Protein AF-0000000077495954 (afdb_homodimer)

Organism: Branchiostoma lanceolatum (NCBI:txid7740)

Sequence (1318 aa):
MAKMAANISNSTRYCLTVDTVSFSDYALFVAIPILLLLSFLESRGDRGRRCGSEGHRCRRPGLLVPVNFLDTGRNRWAYAITLGASTNMCVTLFNGSFGDHFNKWFTLPDNDSKPWLQQLIALVSAMEVGLVYFPFLVCLKTTYRMVGLPLGLFYSIMWFVVYVLEHMGCLNNPNFVSVDLETTLPGAICHLILVVKFAELCKKFWSKGCRGLVDDDLDKVAQEGDFRYIRRLLIKTKPKTESWYRWYFRKYTRADDGIRLSARMTTTMVVSFLCLYSLAVLEIENGALLIEYIRQKFKNIDGMLYAFKVSWIVSGVAALLIHIVYILVIMVNYRKHMRALYRGDVSWMPSNFQSSTANSIYSGMNYSGTQIAFILWGFVVQQATFLLICGALYGLVSYPKLIVWILQYSGPTIGVTTATLAVQMSLSAFVFSQRKINPTDKDRPLAIDNRKFYHVTSYFMFFFNVMKGLFTSLLRVLLGGFLGGMSQARIDRSVFMQGFENWDFGFKSYLGMLRIEVAHNHPVLLVFCQRMLNAAKRMREIKSWRDHNPELRPLLSDVEFNFNSKDARFKKRLKLKWLVLYTIVRNPKVVGTKKHVIRMEESERDHVYRFLAGRVFAAKTAGEPRMSDQGSGNLRVKSLDKSYGTMRETDRYKAHPGPMAKMAANISNSTRYCLTVDTVSFSDYALFVAIPILLLLSFLESRGDRGRRCGSEGHRCRRPGLLVPVNFLDTGRNRWAYAITLGASTNMCVTLFNGSFGDHFNKWFTLPDNDSKPWLQQLIALVSAMEVGLVYFPFLVCLKTTYRMVGLPLGLFYSIMWFVVYVLEHMGCLNNPNFVSVDLETTLPGAICHLILVVKFAELCKKFWSKGCRGLVDDDLDKVAQEGDFRYIRRLLIKTKPKTESWYRWYFRKYTRADDGIRLSARMTTTMVVSFLCLYSLAVLEIENGALLIEYIRQKFKNIDGMLYAFKVSWIVSGVAALLIHIVYILVIMVNYRKHMRALYRGDVSWMPSNFQSSTANSIYSGMNYSGTQIAFILWGFVVQQATFLLICGALYGLVSYPKLIVWILQYSGPTIGVTTATLAVQMSLSAFVFSQRKINPTDKDRPLAIDNRKFYHVTSYFMFFFNVMKGLFTSLLRVLLGGFLGGMSQARIDRSVFMQGFENWDFGFKSYLGMLRIEVAHNHPVLLVFCQRMLNAAKRMREIKSWRDHNPELRPLLSDVEFNFNSKDARFKKRLKLKWLVLYTIVRNPKVVGTKKHVIRMEESERDHVYRFLAGRVFAAKTAGEPRMSDQGSGNLRVKSLDKSYGTMRETDRYKAHPGP

pLDDT: mean 74.8, std 20.42, range [19.58, 97.31]

Secondary structure (DSSP, 8-state):
-HHHHHHHHTSS-S-SS--HHHHHHHHHHHHHHHHHHHHHHSB----S---STT-----PBPPP----TT--STTHHHHHHHHHHTHHHHHHHHTT-GGGGGGGTS----TTT-HHHHHHHHHHHHHHHHHHHHHHHHHHH-S-HHHHHHHHHHHHHHHHHHHHHHHHHHHH-TT--HHHHHHHHHHHHHHHHHHHHHHHHHHHHHHH-SSSSSHHHHT-SS-HHHHHHHHHHHS--------HHHHHHHHHH-GGGS-PPPHHHHHHHHHHHHHHHHHHHHHHHHHHHHHHHHHHHSSS-HHHHHHHHHHHHHHHHHHHHHHHHHHHHHHHHHHHHHHHHHTT--TTS-TT----HHHHHHHHHHHHHHHHHHHHHHHHHHHHHHHHHHHHHHHHHH-HHHHHHHHHHTHHHHHHHHHHHHHHHHIIIIISBPPPSSTT-SS--S-BSSHHHHHHHHHHHHHHHHHHHHHHHHHHHHHHHHHHHHTTT--SS--SPTT-GGG-HHHHHHHHHHHHHHHHH-HHHHHHHHHHHHHHHHHHHHHHHHHH-STTTTTTS-------HHHHHHHHHHHHHHHHHHHHHH-GGGGGG-HHHHHS-HHHHHHHHHHHHHHHHHHHHT----S------------HHHHHHHHHHHTS-------/-HHHHHHHHTSS-S-SS--HHHHHHHHHHHHHHHHHHHHHHSB----S---STT-----PBPPP----TT--STTHHHHHHHHHHTHHHHHHHHTT-GGGGGGGTS----TTT-HHHHHHHHHHHHHHHHHHHHHHHHHHH-S-HHHHHHHHHHHHHHHHHHHHHHHHHHHT-TT--HHHHHHHHHHHHHHHHHHHHHHHHHHHHHHH-TTSSSHHHHT-SS-HHHHHHHHHHHS--------HHHHHHHHHH-GGGS-PPPHHHHHHHHHHHHHHHHHHHHHHHHHHHHHHHHHHHSSS-HHHHHHHHHHHHHHHHHHHHHHHHHHHHHHHHHHHHHHHHHTT--TTS-TT----HHHHHHHHHHHHHHHHHHHHHHHHHHHHHHHHHHHHHHHHHH-HHHHHHHHHHTHHHHHHHHHHHHHHHHIIIIISBPPPSSTT-SS--S-BSSHHHHHHHHHHHHHHHHHHHHHHHHHHHHHHHHHHHHTTT--SS--SPTT-GGG-HHHHHHHHHHHHHHHHH-HHHHHHHHHHHHHHHHHHHHHHHHHH-STTTTTSS-------HHHHHHHHHHHHHHHHHHHHHH-GGGGGG-HHHHHS-HHHHHHHHHHHHHHHHHHHHT----S------------HHHHHHHHHHTTS-------

Structure (mmCIF, N/CA/C/O backbone):
data_AF-0000000077495954-model_v1
#
loop_
_entity.id
_entity.type
_entity.pdbx_description
1 polymer 'STRA6 protein'
#
loop_
_atom_site.group_PDB
_atom_site.id
_atom_site.type_symbol
_atom_site.label_atom_id
_atom_site.label_alt_id
_atom_site.label_comp_id
_atom_site.label_asym_id
_atom_site.label_entity_id
_atom_site.label_seq_id
_atom_site.pdbx_PDB_ins_code
_atom_site.Cartn_x
_atom_site.Cartn_y
_atom_site.Cartn_z
_atom_site.occupancy
_atom_site.B_iso_or_equiv
_atom_site.auth_seq_id
_atom_site.auth_comp_id
_atom_site.auth_asym_id
_atom_site.auth_atom_id
_atom_site.pdbx_PDB_model_num
ATOM 1 N N . MET A 1 1 ? -24.656 -19.812 -3.467 1 33.69 1 MET A N 1
ATOM 2 C CA . MET A 1 1 ? -24.422 -19.797 -4.906 1 33.69 1 MET A CA 1
ATOM 3 C C . MET A 1 1 ? -24.234 -21.219 -5.438 1 33.69 1 MET A C 1
ATOM 5 O O . MET A 1 1 ? -24.766 -21.562 -6.496 1 33.69 1 MET A O 1
ATOM 9 N N . ALA A 1 2 ? -23.484 -21.953 -4.672 1 36.12 2 ALA A N 1
ATOM 10 C CA . ALA A 1 2 ? -23.297 -23.344 -5.066 1 36.12 2 ALA A CA 1
ATOM 11 C C . ALA A 1 2 ? -24.625 -24.094 -5.062 1 36.12 2 ALA A C 1
ATOM 13 O O . ALA A 1 2 ? -24.891 -24.906 -5.961 1 36.12 2 ALA A O 1
ATOM 14 N N . LYS A 1 3 ? -25.359 -23.906 -4.07 1 39.34 3 LYS A N 1
ATOM 15 C CA . LYS A 1 3 ? -26.625 -24.641 -3.979 1 39.34 3 LYS A CA 1
ATOM 16 C C . LYS A 1 3 ? -27.609 -24.172 -5.051 1 39.34 3 LYS A C 1
ATOM 18 O O . LYS A 1 3 ? -28.391 -24.969 -5.582 1 39.34 3 LYS A O 1
ATOM 23 N N . MET A 1 4 ? -27.609 -22.875 -5.27 1 35.62 4 MET A N 1
ATOM 24 C CA . MET A 1 4 ? -28.5 -22.438 -6.332 1 35.62 4 MET A CA 1
ATOM 25 C C . MET A 1 4 ? -28.109 -23.047 -7.672 1 35.62 4 MET A C 1
ATOM 27 O O . MET A 1 4 ? -28.969 -23.422 -8.469 1 35.62 4 MET A O 1
ATOM 31 N N . ALA A 1 5 ? -26.781 -23.203 -7.809 1 38.84 5 ALA A N 1
ATOM 32 C CA . ALA A 1 5 ? -26.266 -23.875 -9 1 38.84 5 ALA A CA 1
ATOM 33 C C . ALA A 1 5 ? -26.609 -25.359 -8.984 1 38.84 5 ALA A C 1
ATOM 35 O O . ALA A 1 5 ? -26.922 -25.938 -10.031 1 38.84 5 ALA A O 1
ATOM 36 N N . ALA A 1 6 ? -26.562 -25.953 -7.836 1 39.06 6 ALA A N 1
ATOM 37 C CA . ALA A 1 6 ? -26.906 -27.359 -7.73 1 39.06 6 ALA A CA 1
ATOM 38 C C . ALA A 1 6 ? -28.375 -27.594 -8.094 1 39.06 6 ALA A C 1
ATOM 40 O O . ALA A 1 6 ? -28.719 -28.594 -8.727 1 39.06 6 ALA A O 1
ATOM 41 N N . ASN A 1 7 ? -29.25 -26.828 -7.422 1 37.31 7 ASN A N 1
ATOM 42 C CA . ASN A 1 7 ? -30.656 -27.062 -7.719 1 37.31 7 ASN A CA 1
ATOM 43 C C . ASN A 1 7 ? -30.969 -26.828 -9.195 1 37.31 7 ASN A C 1
ATOM 45 O O . ASN A 1 7 ? -31.922 -27.391 -9.734 1 37.31 7 ASN A O 1
ATOM 49 N N . ILE A 1 8 ? -30.344 -25.844 -9.742 1 36.88 8 ILE A N 1
ATOM 50 C CA . ILE A 1 8 ? -30.562 -25.703 -11.172 1 36.88 8 ILE A CA 1
ATOM 51 C C . ILE A 1 8 ? -29.906 -26.859 -11.922 1 36.88 8 ILE A C 1
ATOM 53 O O . ILE A 1 8 ? -30.359 -27.266 -12.992 1 36.88 8 ILE A O 1
ATOM 57 N N . SER A 1 9 ? -28.75 -27.375 -11.414 1 37.91 9 SER A N 1
ATOM 58 C CA . SER A 1 9 ? -28.078 -28.469 -12.078 1 37.91 9 SER A CA 1
ATOM 59 C C . SER A 1 9 ? -28.812 -29.797 -11.859 1 37.91 9 SER A C 1
ATOM 61 O O . SER A 1 9 ? -28.312 -30.859 -12.234 1 37.91 9 SER A O 1
ATOM 63 N N . ASN A 1 10 ? -29.516 -29.953 -10.852 1 36.09 10 ASN A N 1
ATOM 64 C CA . ASN A 1 10 ? -30.156 -31.266 -10.883 1 36.09 10 ASN A CA 1
ATOM 65 C C . ASN A 1 10 ? -30.766 -31.562 -12.25 1 36.09 10 ASN A C 1
ATOM 67 O O . ASN A 1 10 ? -31.484 -32.531 -12.414 1 36.09 10 ASN A O 1
ATOM 71 N N . SER A 1 11 ? -31.25 -30.531 -13.016 1 36.38 11 SER A N 1
ATOM 72 C CA . SER A 1 11 ? -31.781 -31 -14.281 1 36.38 11 SER A CA 1
ATOM 73 C C . SER A 1 11 ? -30.812 -31.922 -15 1 36.38 11 SER A C 1
ATOM 75 O O . SER A 1 11 ? -29.609 -31.922 -14.703 1 36.38 11 SER A O 1
ATOM 77 N N . THR A 1 12 ? -31.328 -32.719 -16.188 1 40.59 12 THR A N 1
ATOM 78 C CA . THR A 1 12 ? -31.047 -33.719 -17.234 1 40.59 12 THR A CA 1
ATOM 79 C C . THR A 1 12 ? -29.75 -33.375 -17.969 1 40.59 12 THR A C 1
ATOM 81 O O . THR A 1 12 ? -29.5 -33.875 -19.062 1 40.59 12 THR A O 1
ATOM 84 N N . ARG A 1 13 ? -29.156 -32.5 -17.562 1 46 13 ARG A N 1
ATOM 85 C CA . ARG A 1 13 ? -28.078 -32 -18.406 1 46 13 ARG A CA 1
ATOM 86 C C . ARG A 1 13 ? -27.031 -33.062 -18.656 1 46 13 ARG A C 1
ATOM 88 O O . ARG A 1 13 ? -25.844 -32.75 -18.812 1 46 13 ARG A O 1
ATOM 95 N N . TYR A 1 14 ? -27.188 -34.219 -18.078 1 48.09 14 TYR A N 1
ATOM 96 C CA . TYR A 1 14 ? -26.156 -35.219 -18.312 1 48.09 14 TYR A CA 1
ATOM 97 C C . TYR A 1 14 ? -25.984 -35.469 -19.812 1 48.09 14 TYR A C 1
ATOM 99 O O . TYR A 1 14 ? -26.969 -35.625 -20.531 1 48.09 14 TYR A O 1
ATOM 107 N N . CYS A 1 15 ? -24.969 -34.906 -20.281 1 55.06 15 CYS A N 1
ATOM 108 C CA . CYS A 1 15 ? -24.531 -35.438 -21.562 1 55.06 15 CYS A CA 1
ATOM 109 C C . CYS A 1 15 ? -24.656 -36.938 -21.609 1 55.06 15 CYS A C 1
ATOM 111 O O . CYS A 1 15 ? -24.266 -37.625 -20.656 1 55.06 15 CYS A O 1
ATOM 113 N N . LEU A 1 16 ? -25.797 -37.469 -21.953 1 53 16 LEU A N 1
ATOM 114 C CA . LEU A 1 16 ? -26.203 -38.844 -21.984 1 53 16 LEU A CA 1
ATOM 115 C C . LEU A 1 16 ? -25 -39.75 -22.203 1 53 16 LEU A C 1
ATOM 117 O O . LEU A 1 16 ? -25.078 -40.969 -21.938 1 53 16 LEU A O 1
ATOM 121 N N . THR A 1 17 ? -23.906 -39.312 -22.781 1 59.28 17 THR A N 1
ATOM 122 C CA . THR A 1 17 ? -22.922 -40.312 -23.172 1 59.28 17 THR A CA 1
ATOM 123 C C . THR A 1 17 ? -21.781 -40.406 -22.156 1 59.28 17 THR A C 1
ATOM 125 O O . THR A 1 17 ? -21.984 -40.062 -20.984 1 59.28 17 THR A O 1
ATOM 128 N N . VAL A 1 18 ? -20.609 -40.688 -22.547 1 66.12 18 VAL A N 1
ATOM 129 C CA . VAL A 1 18 ? -19.391 -40.938 -21.797 1 66.12 18 VAL A CA 1
ATOM 130 C C . VAL A 1 18 ? -18.938 -39.656 -21.078 1 66.12 18 VAL A C 1
ATOM 132 O O . VAL A 1 18 ? -18.906 -38.562 -21.672 1 66.12 18 VAL A O 1
ATOM 135 N N . ASP A 1 19 ? -19.047 -39.75 -19.703 1 76.19 19 ASP A N 1
ATOM 136 C CA . ASP A 1 19 ? -18.594 -38.625 -18.891 1 76.19 19 ASP A CA 1
ATOM 137 C C . ASP A 1 19 ? -17.078 -38.688 -18.672 1 76.19 19 ASP A C 1
ATOM 139 O O . ASP A 1 19 ? -16.547 -39.75 -18.344 1 76.19 19 ASP A O 1
ATOM 143 N N . THR A 1 20 ? -16.375 -37.594 -19.062 1 80 20 THR A N 1
ATOM 144 C CA . THR A 1 20 ? -14.922 -37.531 -18.906 1 80 20 THR A CA 1
ATOM 145 C C . THR A 1 20 ? -14.516 -37.781 -17.469 1 80 20 THR A C 1
ATOM 147 O O . THR A 1 20 ? -13.469 -38.406 -17.203 1 80 20 THR A O 1
ATOM 150 N N . VAL A 1 21 ? -15.414 -37.469 -16.484 1 77.81 21 VAL A N 1
ATOM 151 C CA . VAL A 1 21 ? -15.078 -37.625 -15.07 1 77.81 21 VAL A CA 1
ATOM 152 C C . VAL A 1 21 ? -15.18 -39.094 -14.688 1 77.81 21 VAL A C 1
ATOM 154 O O . VAL A 1 21 ? -14.312 -39.625 -13.984 1 77.81 21 VAL A O 1
ATOM 157 N N . SER A 1 22 ? -16.172 -39.75 -15.234 1 78.62 22 SER A N 1
ATOM 158 C CA . SER A 1 22 ? -16.312 -41.156 -14.945 1 78.62 22 SER A CA 1
ATOM 159 C C . SER A 1 22 ? -15.266 -42 -15.68 1 78.62 22 SER A C 1
ATOM 161 O O . SER A 1 22 ? -14.828 -43.031 -15.188 1 78.62 22 SER A O 1
ATOM 163 N N . PHE A 1 23 ? -14.859 -41.469 -16.797 1 87.38 23 PHE A N 1
ATOM 164 C CA . PHE A 1 23 ? -13.852 -42.188 -17.578 1 87.38 23 PHE A CA 1
ATOM 165 C C . PHE A 1 23 ? -12.492 -42.094 -16.891 1 87.38 23 PHE A C 1
ATOM 167 O O . PHE A 1 23 ? -11.617 -42.938 -17.125 1 87.38 23 PHE A O 1
ATOM 174 N N . SER A 1 24 ? -12.297 -41.188 -16.047 1 87 24 SER A N 1
ATOM 175 C CA . SER A 1 24 ? -11.016 -41.031 -15.359 1 87 24 SER A CA 1
ATOM 176 C C . SER A 1 24 ? -10.719 -42.25 -14.484 1 87 24 SER A C 1
ATOM 178 O O . SER A 1 24 ? -9.555 -42.625 -14.297 1 87 24 SER A O 1
ATOM 180 N N . ASP A 1 25 ? -11.695 -42.938 -14 1 85.25 25 ASP A N 1
ATOM 181 C CA . ASP A 1 25 ? -11.492 -44.125 -13.203 1 85.25 25 ASP A CA 1
ATOM 182 C C . ASP A 1 25 ? -10.953 -45.281 -14.055 1 85.25 25 ASP A C 1
ATOM 184 O O . ASP A 1 25 ? -10.07 -46.031 -13.625 1 85.25 25 ASP A O 1
ATOM 188 N N . TYR A 1 26 ? -11.508 -45.281 -15.211 1 87.06 26 TYR A N 1
ATOM 189 C CA . TYR A 1 26 ? -11.055 -46.344 -16.125 1 87.06 26 TYR A CA 1
ATOM 190 C C . TYR A 1 26 ? -9.688 -46 -16.703 1 87.06 26 TYR A C 1
ATOM 192 O O . TYR A 1 26 ? -8.898 -46.906 -17.016 1 87.06 26 TYR A O 1
ATOM 200 N N . ALA A 1 27 ? -9.453 -44.75 -16.891 1 91.62 27 ALA A N 1
ATOM 201 C CA . ALA A 1 27 ? -8.172 -44.312 -17.422 1 91.62 27 ALA A CA 1
ATOM 202 C C . ALA A 1 27 ? -7.031 -44.656 -16.469 1 91.62 27 ALA A C 1
ATOM 204 O O . ALA A 1 27 ? -5.887 -44.812 -16.875 1 91.62 27 ALA A O 1
ATOM 205 N N . LEU A 1 28 ? -7.367 -44.875 -15.172 1 92.44 28 LEU A N 1
ATOM 206 C CA . LEU A 1 28 ? -6.348 -45.219 -14.188 1 92.44 28 LEU A CA 1
ATOM 207 C C . LEU A 1 28 ? -5.82 -46.656 -14.422 1 92.44 28 LEU A C 1
ATOM 209 O O . LEU A 1 28 ? -4.645 -46.938 -14.172 1 92.44 28 LEU A O 1
ATOM 213 N N . PHE A 1 29 ? -6.633 -47.5 -14.984 1 92 29 PHE A N 1
ATOM 214 C CA . PHE A 1 29 ? -6.23 -48.875 -15.25 1 92 29 PHE A CA 1
ATOM 215 C C . PHE A 1 29 ? -5.266 -48.938 -16.422 1 92 29 PHE A C 1
ATOM 217 O O . PHE A 1 29 ? -4.484 -49.875 -16.531 1 92 29 PHE A O 1
ATOM 224 N N . VAL A 1 30 ? -5.273 -47.938 -17.203 1 93.88 30 VAL A N 1
ATOM 225 C CA . VAL A 1 30 ? -4.352 -47.875 -18.328 1 93.88 30 VAL A CA 1
ATOM 226 C C . VAL A 1 30 ? -3.104 -47.094 -17.953 1 93.88 30 VAL A C 1
ATOM 228 O O . VAL A 1 30 ? -1.991 -47.438 -18.359 1 93.88 30 VAL A O 1
ATOM 231 N N . ALA A 1 31 ? -3.312 -46.125 -17.172 1 95.62 31 ALA A N 1
ATOM 232 C CA . ALA A 1 31 ? -2.215 -45.219 -16.828 1 95.62 31 ALA A CA 1
ATOM 233 C C . ALA A 1 31 ? -1.204 -45.906 -15.914 1 95.62 31 ALA A C 1
ATOM 235 O O . ALA A 1 31 ? 0.006 -45.781 -16.109 1 95.62 31 ALA A O 1
ATOM 236 N N . ILE A 1 32 ? -1.59 -46.719 -14.953 1 94.75 32 ILE A N 1
ATOM 237 C CA . ILE A 1 32 ? -0.707 -47.312 -13.969 1 94.75 32 ILE A CA 1
ATOM 238 C C . ILE A 1 32 ? 0.205 -48.344 -14.648 1 94.75 32 ILE A C 1
ATOM 240 O O . ILE A 1 32 ? 1.421 -48.312 -14.445 1 94.75 32 ILE A O 1
ATOM 244 N N . PRO A 1 33 ? -0.284 -49.156 -15.555 1 94.31 33 PRO A N 1
ATOM 245 C CA . PRO A 1 33 ? 0.624 -50.062 -16.25 1 94.31 33 PRO A CA 1
ATOM 246 C C . PRO A 1 33 ? 1.648 -49.344 -17.109 1 94.31 33 PRO A C 1
ATOM 248 O O . PRO A 1 33 ? 2.787 -49.781 -17.234 1 94.31 33 PRO A O 1
ATOM 251 N N . ILE A 1 34 ? 1.269 -48.281 -17.734 1 94.38 34 ILE A N 1
ATOM 252 C CA . ILE A 1 34 ? 2.217 -47.531 -18.531 1 94.38 34 ILE A CA 1
ATOM 253 C C . ILE A 1 34 ? 3.336 -47 -17.641 1 94.38 34 ILE A C 1
ATOM 255 O O . ILE A 1 34 ? 4.512 -47.062 -18 1 94.38 34 ILE A O 1
ATOM 259 N N . LEU A 1 35 ? 2.938 -46.5 -16.484 1 93.94 35 LEU A N 1
ATOM 260 C CA . LEU A 1 35 ? 3.926 -45.969 -15.57 1 93.94 35 LEU A CA 1
ATOM 261 C C . LEU A 1 35 ? 4.832 -47.062 -15.023 1 93.94 35 LEU A C 1
ATOM 263 O O . LEU A 1 35 ? 6.047 -46.875 -14.906 1 93.94 35 LEU A O 1
ATOM 267 N N . LEU A 1 36 ? 4.281 -48.219 -14.781 1 91.94 36 LEU A N 1
ATOM 268 C CA . LEU A 1 36 ? 5.078 -49.344 -14.266 1 91.94 36 LEU A CA 1
ATOM 269 C C . LEU A 1 36 ? 6.023 -49.875 -15.344 1 91.94 36 LEU A C 1
ATOM 271 O O . LEU A 1 36 ? 7.184 -50.156 -15.062 1 91.94 36 LEU A O 1
ATOM 275 N N . LEU A 1 37 ? 5.559 -49.906 -16.5 1 91.88 37 LEU A N 1
ATOM 276 C CA . LEU A 1 37 ? 6.387 -50.375 -17.609 1 91.88 37 LEU A CA 1
ATOM 277 C C . LEU A 1 37 ? 7.582 -49.469 -17.828 1 91.88 37 LEU A C 1
ATOM 279 O O . LEU A 1 37 ? 8.719 -49.906 -17.953 1 91.88 37 LEU A O 1
ATOM 283 N N . LEU A 1 38 ? 7.285 -48.219 -17.828 1 91.62 38 LEU A N 1
ATOM 284 C CA . LEU A 1 38 ? 8.359 -47.25 -18.078 1 91.62 38 LEU A CA 1
ATOM 285 C C . LEU A 1 38 ? 9.289 -47.188 -16.875 1 91.62 38 LEU A C 1
ATOM 287 O O . LEU A 1 38 ? 10.492 -46.938 -17.016 1 91.62 38 LEU A O 1
ATOM 291 N N . SER A 1 39 ? 8.766 -47.375 -15.648 1 90.56 39 SER A N 1
ATOM 292 C CA . SER A 1 39 ? 9.602 -47.375 -14.453 1 90.56 39 SER A CA 1
ATOM 293 C C . SER A 1 39 ? 10.578 -48.531 -14.461 1 90.56 39 SER A C 1
ATOM 295 O O . SER A 1 39 ? 11.719 -48.406 -14.016 1 90.56 39 SER A O 1
ATOM 297 N N . PHE A 1 40 ? 10.18 -49.594 -15.039 1 87.94 40 PHE A N 1
ATOM 298 C CA . PHE A 1 40 ? 11.047 -50.781 -15.102 1 87.94 40 PHE A CA 1
ATOM 299 C C . PHE A 1 40 ? 12.094 -50.625 -16.188 1 87.94 40 PHE A C 1
ATOM 301 O O . PHE A 1 40 ? 13.211 -51.125 -16.078 1 87.94 40 PHE A O 1
ATOM 308 N N . LEU A 1 41 ? 11.742 -49.875 -17.172 1 84.38 41 LEU A N 1
ATOM 309 C CA . LEU A 1 41 ? 12.688 -49.656 -18.266 1 84.38 41 LEU A CA 1
ATOM 310 C C . LEU A 1 41 ? 13.766 -48.656 -17.859 1 84.38 41 LEU A C 1
ATOM 312 O O . LEU A 1 41 ? 14.938 -48.844 -18.219 1 84.38 41 LEU A O 1
ATOM 316 N N . GLU A 1 42 ? 13.328 -47.656 -17.188 1 82.06 42 GLU A N 1
ATOM 317 C CA . GLU A 1 42 ? 14.305 -46.656 -16.75 1 82.06 42 GLU A CA 1
ATOM 318 C C . GLU A 1 42 ? 14.977 -47.094 -15.445 1 82.06 42 GLU A C 1
ATOM 320 O O . GLU A 1 42 ? 14.594 -46.656 -14.367 1 82.06 42 GLU A O 1
ATOM 325 N N . SER A 1 43 ? 15.75 -48.094 -15.43 1 71.44 43 SER A N 1
ATOM 326 C CA . SER A 1 43 ? 16.312 -48.688 -14.227 1 71.44 43 SER A CA 1
ATOM 327 C C . SER A 1 43 ? 17.375 -47.781 -13.609 1 71.44 43 SER A C 1
ATOM 329 O O . SER A 1 43 ? 18.016 -47 -14.312 1 71.44 43 SER A O 1
ATOM 331 N N . ARG A 1 44 ? 17.25 -47.594 -12.25 1 68.44 44 ARG A N 1
ATOM 332 C CA . ARG A 1 44 ? 18.188 -46.812 -11.445 1 68.44 44 ARG A CA 1
ATOM 333 C C . ARG A 1 44 ? 19.609 -47.312 -11.625 1 68.44 44 ARG A C 1
ATOM 335 O O . ARG A 1 44 ? 19.828 -48.531 -11.742 1 68.44 44 ARG A O 1
ATOM 342 N N . GLY A 1 45 ? 20.516 -46.656 -12.281 1 56.25 45 GLY A N 1
ATOM 343 C CA . GLY A 1 45 ? 21.891 -47.062 -12.438 1 56.25 45 GLY A CA 1
ATOM 344 C C . GLY A 1 45 ? 22.516 -47.562 -11.141 1 56.25 45 GLY A C 1
ATOM 345 O O . GLY A 1 45 ? 22.438 -46.875 -10.109 1 56.25 45 GLY A O 1
ATOM 346 N N . ASP A 1 46 ? 22.219 -48.719 -10.719 1 50.88 46 ASP A N 1
ATOM 347 C CA . ASP A 1 46 ? 22.812 -49.281 -9.516 1 50.88 46 ASP A CA 1
ATOM 348 C C . ASP A 1 46 ? 24.312 -49 -9.445 1 50.88 46 ASP A C 1
ATOM 350 O O . ASP A 1 46 ? 25.047 -49.344 -10.375 1 50.88 46 ASP A O 1
ATOM 354 N N . ARG A 1 47 ? 24.688 -48.062 -8.688 1 46.75 47 ARG A N 1
ATOM 355 C CA . ARG A 1 47 ? 26.047 -48 -8.18 1 46.75 47 ARG A CA 1
ATOM 356 C C . ARG A 1 47 ? 26.453 -49.312 -7.508 1 46.75 47 ARG A C 1
ATOM 358 O O . ARG A 1 47 ? 25.922 -49.625 -6.441 1 46.75 47 ARG A O 1
ATOM 365 N N . GLY A 1 48 ? 27.078 -50.094 -8.219 1 50.22 48 GLY A N 1
ATOM 366 C CA . GLY A 1 48 ? 27.953 -51.188 -7.836 1 50.22 48 GLY A CA 1
ATOM 367 C C . GLY A 1 48 ? 27.203 -52.375 -7.262 1 50.22 48 GLY A C 1
ATOM 368 O O . GLY A 1 48 ? 27.812 -53.375 -6.832 1 50.22 48 GLY A O 1
ATOM 369 N N . ARG A 1 49 ? 26.078 -52.281 -6.59 1 51.19 49 ARG A N 1
ATOM 370 C CA . ARG A 1 49 ? 25.734 -53.469 -5.836 1 51.19 49 ARG A CA 1
ATOM 371 C C . ARG A 1 49 ? 25.266 -54.594 -6.77 1 51.19 49 ARG A C 1
ATOM 373 O O . ARG A 1 49 ? 24.375 -54.375 -7.594 1 51.19 49 ARG A O 1
ATOM 380 N N . ARG A 1 50 ? 26.188 -55.344 -7.156 1 49.69 50 ARG A N 1
ATOM 381 C CA . ARG A 1 50 ? 26.047 -56.656 -7.789 1 49.69 50 ARG A CA 1
ATOM 382 C C . ARG A 1 50 ? 24.984 -57.5 -7.082 1 49.69 50 ARG A C 1
ATOM 384 O O . ARG A 1 50 ? 25.062 -57.719 -5.871 1 49.69 50 ARG A O 1
ATOM 391 N N . CYS A 1 51 ? 23.734 -57.281 -7.172 1 46.38 51 CYS A N 1
ATOM 392 C CA . CYS A 1 51 ? 22.859 -58.156 -6.383 1 46.38 51 CYS A CA 1
ATOM 393 C C . CYS A 1 51 ? 23.203 -59.625 -6.582 1 46.38 51 CYS A C 1
ATOM 395 O O . CYS A 1 51 ? 23.234 -60.406 -5.621 1 46.38 51 CYS A O 1
ATOM 397 N N . GLY A 1 52 ? 22.703 -60.344 -7.719 1 44.62 52 GLY A N 1
ATOM 398 C CA . GLY A 1 52 ? 22.875 -61.781 -7.766 1 44.62 52 GLY A CA 1
ATOM 399 C C . GLY A 1 52 ? 24.297 -62.219 -8.086 1 44.62 52 GLY A C 1
ATOM 400 O O . GLY A 1 52 ? 25.156 -61.375 -8.336 1 44.62 52 GLY A O 1
ATOM 401 N N . SER A 1 53 ? 24.547 -63.719 -8.086 1 44.31 53 SER A N 1
ATOM 402 C CA . SER A 1 53 ? 25.797 -64.438 -8.336 1 44.31 53 SER A CA 1
ATOM 403 C C . SER A 1 53 ? 26.484 -63.906 -9.602 1 44.31 53 SER A C 1
ATOM 405 O O . SER A 1 53 ? 27.719 -63.844 -9.656 1 44.31 53 SER A O 1
ATOM 407 N N . GLU A 1 54 ? 25.766 -64.25 -10.859 1 48.19 54 GLU A N 1
ATOM 408 C CA . GLU A 1 54 ? 26.469 -64.062 -12.125 1 48.19 54 GLU A CA 1
ATOM 409 C C . GLU A 1 54 ? 26.609 -62.594 -12.523 1 48.19 54 GLU A C 1
ATOM 411 O O . GLU A 1 54 ? 27.094 -62.281 -13.609 1 48.19 54 GLU A O 1
ATOM 416 N N . GLY A 1 55 ? 26.766 -61.656 -11.781 1 47.97 55 GLY A N 1
ATOM 417 C CA . GLY A 1 55 ? 27.141 -60.25 -11.992 1 47.97 55 GLY A CA 1
ATOM 418 C C . GLY A 1 55 ? 26.031 -59.438 -12.586 1 47.97 55 GLY A C 1
ATOM 419 O O . GLY A 1 55 ? 26.281 -58.406 -13.242 1 47.97 55 GLY A O 1
ATOM 420 N N . HIS A 1 56 ? 24.828 -60.062 -12.852 1 48.47 56 HIS A N 1
ATOM 421 C CA . HIS A 1 56 ? 23.844 -59.281 -13.586 1 48.47 56 HIS A CA 1
ATOM 422 C C . HIS A 1 56 ? 23.312 -58.125 -12.734 1 48.47 56 HIS A C 1
ATOM 424 O O . HIS A 1 56 ? 23.188 -58.25 -11.516 1 48.47 56 HIS A O 1
ATOM 430 N N . ARG A 1 57 ? 23.469 -56.969 -13.125 1 51.97 57 ARG A N 1
ATOM 431 C CA . ARG A 1 57 ? 23.062 -55.688 -12.547 1 51.97 57 ARG A CA 1
ATOM 432 C C . ARG A 1 57 ? 21.578 -55.656 -12.211 1 51.97 57 ARG A C 1
ATOM 434 O O . ARG A 1 57 ? 20.75 -56 -13.055 1 51.97 57 ARG A O 1
ATOM 441 N N . CYS A 1 58 ? 21.094 -56.062 -11.023 1 53.59 58 CYS A N 1
ATOM 442 C CA . CYS A 1 58 ? 19.703 -55.938 -10.586 1 53.59 58 CYS A CA 1
ATOM 443 C C . CYS A 1 58 ? 19.156 -54.531 -10.844 1 53.59 58 CYS A C 1
ATOM 445 O O . CYS A 1 58 ? 19.734 -53.562 -10.383 1 53.59 58 CYS A O 1
ATOM 447 N N . ARG A 1 59 ? 18.375 -54.438 -11.906 1 59.06 59 ARG A N 1
ATOM 448 C CA . ARG A 1 59 ? 17.812 -53.156 -12.281 1 59.06 59 ARG A CA 1
ATOM 449 C C . ARG A 1 59 ? 16.625 -52.812 -11.391 1 59.06 59 ARG A C 1
ATOM 451 O O . ARG A 1 59 ? 15.695 -53.594 -11.242 1 59.06 59 ARG A O 1
ATOM 458 N N . ARG A 1 60 ? 16.641 -52.062 -10.32 1 74.5 60 ARG A N 1
ATOM 459 C CA . ARG A 1 60 ? 15.516 -51.5 -9.562 1 74.5 60 ARG A CA 1
ATOM 460 C C . ARG A 1 60 ? 14.789 -50.406 -10.367 1 74.5 60 ARG A C 1
ATOM 462 O O . ARG A 1 60 ? 15.406 -49.719 -11.172 1 74.5 60 ARG A O 1
ATOM 469 N N . PRO A 1 61 ? 13.391 -50.531 -10.164 1 82.69 61 PRO A N 1
ATOM 470 C CA . PRO A 1 61 ? 12.625 -49.5 -10.891 1 82.69 61 PRO A CA 1
ATOM 471 C C . PRO A 1 61 ? 13 -48.094 -10.477 1 82.69 61 PRO A C 1
ATOM 473 O O . PRO A 1 61 ? 13.328 -47.844 -9.312 1 82.69 61 PRO A O 1
ATOM 476 N N . GLY A 1 62 ? 13.086 -47.344 -11.445 1 81.31 62 GLY A N 1
ATOM 477 C CA . GLY A 1 62 ? 13.445 -45.969 -11.219 1 81.31 62 GLY A CA 1
ATOM 478 C C . GLY A 1 62 ? 12.242 -45.062 -11.047 1 81.31 62 GLY A C 1
ATOM 479 O O . GLY A 1 62 ? 11.125 -45.406 -11.438 1 81.31 62 GLY A O 1
ATOM 480 N N . LEU A 1 63 ? 12.414 -44 -10.312 1 85.06 63 LEU A N 1
ATOM 481 C CA . LEU A 1 63 ? 11.375 -42.969 -10.156 1 85.06 63 LEU A CA 1
ATOM 482 C C . LEU A 1 63 ? 11.234 -42.125 -11.43 1 85.06 63 LEU A C 1
ATOM 484 O O . LEU A 1 63 ? 12.227 -41.656 -11.977 1 85.06 63 LEU A O 1
ATOM 488 N N . LEU A 1 64 ? 9.992 -42.125 -11.906 1 89.25 64 LEU A N 1
ATOM 489 C CA . LEU A 1 64 ? 9.719 -41.344 -13.117 1 89.25 64 LEU A CA 1
ATOM 490 C C . LEU A 1 64 ? 9.492 -39.875 -12.797 1 89.25 64 LEU A C 1
ATOM 492 O O . LEU A 1 64 ? 8.82 -39.562 -11.812 1 89.25 64 LEU A O 1
ATOM 496 N N . VAL A 1 65 ? 10.117 -39.062 -13.453 1 88.44 65 VAL A N 1
ATOM 497 C CA . VAL A 1 65 ? 9.938 -37.625 -13.297 1 88.44 65 VAL A CA 1
ATOM 498 C C . VAL A 1 65 ? 9.047 -37.094 -14.414 1 88.44 65 VAL A C 1
ATOM 500 O O . VAL A 1 65 ? 9.398 -37.156 -15.594 1 88.44 65 VAL A O 1
ATOM 503 N N . PRO A 1 66 ? 7.895 -36.625 -14.039 1 88.12 66 PRO A N 1
ATOM 504 C CA . PRO A 1 66 ? 6.992 -36.125 -15.086 1 88.12 66 PRO A CA 1
ATOM 505 C C . PRO A 1 66 ? 7.477 -34.844 -15.711 1 88.12 66 PRO A C 1
ATOM 507 O O . PRO A 1 66 ? 7.477 -34.688 -16.938 1 88.12 66 PRO A O 1
ATOM 510 N N . VAL A 1 67 ? 7.773 -33.844 -14.914 1 87.81 67 VAL A N 1
ATOM 511 C CA . VAL A 1 67 ? 8.164 -32.562 -15.43 1 87.81 67 VAL A CA 1
ATOM 512 C C . VAL A 1 67 ? 9.25 -31.938 -14.547 1 87.81 67 VAL A C 1
ATOM 514 O O . VAL A 1 67 ? 9.195 -32.062 -13.32 1 87.81 67 VAL A O 1
ATOM 517 N N . ASN A 1 68 ? 10.234 -31.516 -15.172 1 84.31 68 ASN A N 1
ATOM 518 C CA . ASN A 1 68 ? 11.203 -30.641 -14.5 1 84.31 68 ASN A CA 1
ATOM 519 C C . ASN A 1 68 ? 10.828 -29.172 -14.633 1 84.31 68 ASN A C 1
ATOM 521 O O . ASN A 1 68 ? 11.086 -28.547 -15.656 1 84.31 68 ASN A O 1
ATOM 525 N N . PHE A 1 69 ? 10.359 -28.641 -13.602 1 84.31 69 PHE A N 1
ATOM 526 C CA . PHE A 1 69 ? 9.828 -27.281 -13.633 1 84.31 69 PHE A CA 1
ATOM 527 C C . PHE A 1 69 ? 10.961 -26.266 -13.695 1 84.31 69 PHE A C 1
ATOM 529 O O . PHE A 1 69 ? 10.742 -25.094 -14.008 1 84.31 69 PHE A O 1
ATOM 536 N N . LEU A 1 70 ? 12.148 -26.656 -13.445 1 78.75 70 LEU A N 1
ATOM 537 C CA . LEU A 1 70 ? 13.273 -25.719 -13.477 1 78.75 70 LEU A CA 1
ATOM 538 C C . LEU A 1 70 ? 13.914 -25.688 -14.859 1 78.75 70 LEU A C 1
ATOM 540 O O . LEU A 1 70 ? 14.742 -24.828 -15.141 1 78.75 70 LEU A O 1
ATOM 544 N N . ASP A 1 71 ? 13.352 -26.547 -15.695 1 75.56 71 ASP A N 1
ATOM 545 C CA . ASP A 1 71 ? 13.953 -26.672 -17.016 1 75.56 71 ASP A CA 1
ATOM 546 C C . ASP A 1 71 ? 13.469 -25.578 -17.953 1 75.56 71 ASP A C 1
ATOM 548 O O . ASP A 1 71 ? 12.32 -25.141 -17.859 1 75.56 71 ASP A O 1
ATOM 552 N N . THR A 1 72 ? 14.477 -25.047 -18.734 1 67.56 72 THR A N 1
ATOM 553 C CA . THR A 1 72 ? 14.133 -24.016 -19.719 1 67.56 72 THR A CA 1
ATOM 554 C C . THR A 1 72 ? 14.234 -24.547 -21.141 1 67.56 72 THR A C 1
ATOM 556 O O . THR A 1 72 ? 14.406 -23.781 -22.094 1 67.56 72 THR A O 1
ATOM 559 N N . GLY A 1 73 ? 13.977 -25.828 -21.266 1 69.5 73 GLY A N 1
ATOM 560 C CA . GLY A 1 73 ? 14.164 -26.406 -22.594 1 69.5 73 GLY A CA 1
ATOM 561 C C . GLY A 1 73 ? 12.953 -26.25 -23.484 1 69.5 73 GLY A C 1
ATOM 562 O O . GLY A 1 73 ? 12 -25.547 -23.141 1 69.5 73 GLY A O 1
ATOM 563 N N . ARG A 1 74 ? 13.016 -26.672 -24.688 1 66.44 74 ARG A N 1
ATOM 564 C CA . ARG A 1 74 ? 12.023 -26.516 -25.734 1 66.44 74 ARG A CA 1
ATOM 565 C C . ARG A 1 74 ? 10.742 -27.266 -25.406 1 66.44 74 ARG A C 1
ATOM 567 O O . ARG A 1 74 ? 9.664 -26.906 -25.875 1 66.44 74 ARG A O 1
ATOM 574 N N . ASN A 1 75 ? 10.711 -28.281 -24.594 1 79.25 75 ASN A N 1
ATOM 575 C CA . ASN A 1 75 ? 9.531 -29.078 -24.281 1 79.25 75 ASN A CA 1
ATOM 576 C C . ASN A 1 75 ? 8.633 -28.391 -23.266 1 79.25 75 ASN A C 1
ATOM 578 O O . ASN A 1 75 ? 7.629 -28.953 -22.828 1 79.25 75 ASN A O 1
ATOM 582 N N . ARG A 1 76 ? 8.867 -27.172 -23.094 1 85.12 76 ARG A N 1
ATOM 583 C CA . ARG A 1 76 ? 8.094 -26.453 -22.078 1 85.12 76 ARG A CA 1
ATOM 584 C C . ARG A 1 76 ? 6.652 -26.266 -22.516 1 85.12 76 ARG A C 1
ATOM 586 O O . ARG A 1 76 ? 5.727 -26.328 -21.703 1 85.12 76 ARG A O 1
ATOM 593 N N . TRP A 1 77 ? 6.477 -26.078 -23.797 1 86.06 77 TRP A N 1
ATOM 594 C CA . TRP A 1 77 ? 5.125 -25.844 -24.297 1 86.06 77 TRP A CA 1
ATOM 595 C C . TRP A 1 77 ? 4.305 -27.141 -24.281 1 86.06 77 TRP A C 1
ATOM 597 O O . TRP A 1 77 ? 3.094 -27.109 -24.047 1 86.06 77 TRP A O 1
ATOM 607 N N . ALA A 1 78 ? 5.004 -28.234 -24.5 1 88.12 78 ALA A N 1
ATOM 608 C CA . ALA A 1 78 ? 4.305 -29.516 -24.438 1 88.12 78 ALA A CA 1
ATOM 609 C C . ALA A 1 78 ? 3.857 -29.812 -23 1 88.12 78 ALA A C 1
ATOM 611 O O . ALA A 1 78 ? 2.76 -30.328 -22.781 1 88.12 78 ALA A O 1
ATOM 612 N N . TYR A 1 79 ? 4.691 -29.453 -22.062 1 90.94 79 TYR A N 1
ATOM 613 C CA . TYR A 1 79 ? 4.309 -29.609 -20.672 1 90.94 79 TYR A CA 1
ATOM 614 C C . TYR A 1 79 ? 3.115 -28.734 -20.328 1 90.94 79 TYR A C 1
ATOM 616 O O . TYR A 1 79 ? 2.188 -29.172 -19.641 1 90.94 79 TYR A O 1
ATOM 624 N N . ALA A 1 80 ? 3.123 -27.516 -20.844 1 92.56 80 ALA A N 1
ATOM 625 C CA . ALA A 1 80 ? 2.059 -26.562 -20.562 1 92.56 80 ALA A CA 1
ATOM 626 C C . ALA A 1 80 ? 0.732 -27.016 -21.156 1 92.56 80 ALA A C 1
ATOM 628 O O . ALA A 1 80 ? -0.315 -26.906 -20.516 1 92.56 80 ALA A O 1
ATOM 629 N N . ILE A 1 81 ? 0.781 -27.562 -22.344 1 93.38 81 ILE A N 1
ATOM 630 C CA . ILE A 1 81 ? -0.431 -28.016 -23.016 1 93.38 81 ILE A CA 1
ATOM 631 C C . ILE A 1 81 ? -0.981 -29.266 -22.312 1 93.38 81 ILE A C 1
ATOM 633 O O . ILE A 1 81 ? -2.197 -29.438 -22.203 1 93.38 81 ILE A O 1
ATOM 637 N N . THR A 1 82 ? -0.113 -30.078 -21.828 1 93.31 82 THR A N 1
ATOM 638 C CA . THR A 1 82 ? -0.56 -31.281 -21.125 1 93.31 82 THR A CA 1
ATOM 639 C C . THR A 1 82 ? -1.279 -30.891 -19.828 1 93.31 82 THR A C 1
ATOM 641 O O . THR A 1 82 ? -2.359 -31.422 -19.531 1 93.31 82 THR A O 1
ATOM 644 N N . LEU A 1 83 ? -0.712 -30 -19.094 1 92.31 83 LEU A N 1
ATOM 645 C CA . LEU A 1 83 ? -1.372 -29.578 -17.859 1 92.31 83 LEU A CA 1
ATOM 646 C C . LEU A 1 83 ? -2.592 -28.719 -18.172 1 92.31 83 LEU A C 1
ATOM 648 O O . LEU A 1 83 ? -3.547 -28.688 -17.391 1 92.31 83 LEU A O 1
ATOM 652 N N . GLY A 1 84 ? -2.498 -28.047 -19.281 1 91.75 84 GLY A N 1
ATOM 653 C CA . GLY A 1 84 ? -3.674 -27.312 -19.719 1 91.75 84 GLY A CA 1
ATOM 654 C C . GLY A 1 84 ? -4.844 -28.219 -20.062 1 91.75 84 GLY A C 1
ATOM 655 O O . GLY A 1 84 ? -6 -27.844 -19.859 1 91.75 84 GLY A O 1
ATOM 656 N N . ALA A 1 85 ? -4.57 -29.375 -20.469 1 93 85 ALA A N 1
ATOM 657 C CA . ALA A 1 85 ? -5.613 -30.344 -20.812 1 93 85 ALA A CA 1
ATOM 658 C C . ALA A 1 85 ? -6.332 -30.828 -19.547 1 93 85 ALA A C 1
ATOM 660 O O . ALA A 1 85 ? -7.477 -31.281 -19.625 1 93 85 ALA A O 1
ATOM 661 N N . SER A 1 86 ? -5.715 -30.672 -18.422 1 89.44 86 SER A N 1
ATOM 662 C CA . SER A 1 86 ? -6.316 -31.109 -17.172 1 89.44 86 SER A CA 1
ATOM 663 C C . SER A 1 86 ? -7.215 -30.031 -16.578 1 89.44 86 SER A C 1
ATOM 665 O O . SER A 1 86 ? -7.789 -30.219 -15.5 1 89.44 86 SER A O 1
ATOM 667 N N . THR A 1 87 ? -7.34 -28.906 -17.203 1 86.06 87 THR A N 1
ATOM 668 C CA . THR A 1 87 ? -8.07 -27.766 -16.672 1 86.06 87 THR A CA 1
ATOM 669 C C . THR A 1 87 ? -9.539 -28.125 -16.453 1 86.06 87 THR A C 1
ATOM 671 O O . THR A 1 87 ? -10.133 -27.734 -15.438 1 86.06 87 THR A O 1
ATOM 674 N N . ASN A 1 88 ? -10.078 -28.922 -17.344 1 83 88 ASN A N 1
ATOM 675 C CA . ASN A 1 88 ? -11.484 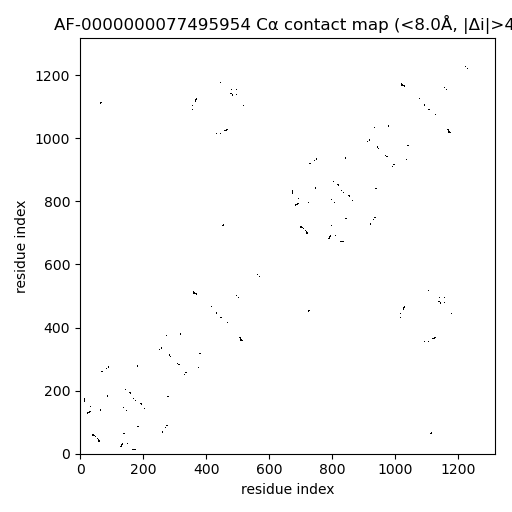-29.281 -17.203 1 83 88 ASN A CA 1
ATOM 676 C C . ASN A 1 88 ? -11.727 -30.125 -15.945 1 83 88 ASN A C 1
ATOM 678 O O . ASN A 1 88 ? -12.711 -29.922 -15.234 1 83 88 ASN A O 1
ATOM 682 N N . MET A 1 89 ? -10.828 -31.016 -15.727 1 83.25 89 MET A N 1
ATOM 683 C CA . MET A 1 89 ? -10.953 -31.859 -14.531 1 83.25 89 MET A CA 1
ATOM 684 C C . MET A 1 89 ? -10.719 -31.031 -13.273 1 83.25 89 MET A C 1
ATOM 686 O O . MET A 1 89 ? -11.344 -31.281 -12.234 1 83.25 89 MET A O 1
ATOM 690 N N . CYS A 1 90 ? -9.883 -30.047 -13.406 1 79.25 90 CYS A N 1
ATOM 691 C CA . CYS A 1 90 ? -9.594 -29.203 -12.266 1 79.25 90 CYS A CA 1
ATOM 692 C C . CYS A 1 90 ? -10.797 -28.312 -11.922 1 79.25 90 CYS A C 1
ATOM 694 O O . CYS A 1 90 ? -11.102 -28.109 -10.75 1 79.25 90 CYS A O 1
ATOM 696 N N . VAL A 1 91 ? -11.422 -27.859 -12.914 1 77.56 91 VAL A N 1
ATOM 697 C CA . VAL A 1 91 ? -12.586 -27.016 -12.688 1 77.56 91 VAL A CA 1
ATOM 698 C C . VAL A 1 91 ? -13.711 -27.828 -12.055 1 77.56 91 VAL A C 1
ATOM 700 O O . VAL A 1 91 ? -14.414 -27.344 -11.164 1 77.56 91 VAL A O 1
ATOM 703 N N . THR A 1 92 ? -13.844 -29.062 -12.438 1 77.19 92 THR A N 1
ATOM 704 C CA . THR A 1 92 ? -14.875 -29.938 -11.883 1 77.19 92 THR A CA 1
ATOM 705 C C . THR A 1 92 ? -14.539 -30.297 -10.438 1 77.19 92 THR A C 1
ATOM 707 O O . THR A 1 92 ? -15.445 -30.516 -9.625 1 77.19 92 THR A O 1
ATOM 710 N N . LEU A 1 93 ? -13.281 -30.391 -10.148 1 74.94 93 LEU A N 1
ATOM 711 C CA . LEU A 1 93 ? -12.836 -30.656 -8.781 1 74.94 93 LEU A CA 1
ATOM 712 C C . LEU A 1 93 ? -13.219 -29.5 -7.859 1 74.94 93 LEU A C 1
ATOM 714 O O . LEU A 1 93 ? -13.648 -29.719 -6.727 1 74.94 93 LEU A O 1
ATOM 718 N N . PHE A 1 94 ? -13.148 -28.328 -8.328 1 69.69 94 PHE A N 1
ATOM 719 C CA . PHE A 1 94 ? -13.398 -27.141 -7.516 1 69.69 94 PHE A CA 1
ATOM 720 C C . PHE A 1 94 ? -14.898 -26.938 -7.297 1 69.69 94 PHE A C 1
ATOM 722 O O . PHE A 1 94 ? -15.312 -26.406 -6.266 1 69.69 94 PHE A O 1
ATOM 729 N N . ASN A 1 95 ? -15.656 -27.406 -8.266 1 64 95 ASN A N 1
ATOM 730 C CA . ASN A 1 95 ? -17.109 -27.281 -8.133 1 64 95 ASN A CA 1
ATOM 731 C C . ASN A 1 95 ? -17.688 -28.391 -7.266 1 64 95 ASN A C 1
ATOM 733 O O . ASN A 1 95 ? -18.891 -28.359 -6.945 1 64 95 ASN A O 1
ATOM 737 N N . GLY A 1 96 ? -16.875 -29.266 -6.652 1 61.97 96 GLY A N 1
ATOM 738 C CA . GLY A 1 96 ? -17.297 -30.312 -5.734 1 61.97 96 GLY A CA 1
ATOM 739 C C . GLY A 1 96 ? -18.016 -31.453 -6.422 1 61.97 96 GLY A C 1
ATOM 740 O O . GLY A 1 96 ? -18.531 -32.344 -5.758 1 61.97 96 GLY A O 1
ATOM 741 N N . SER A 1 97 ? -18.047 -31.438 -7.664 1 59.25 97 SER A N 1
ATOM 742 C CA . SER A 1 97 ? -18.797 -32.469 -8.344 1 59.25 97 SER A CA 1
ATOM 743 C C . SER A 1 97 ? -17.922 -33.656 -8.703 1 59.25 97 SER A C 1
ATOM 745 O O . SER A 1 97 ? -18.422 -34.719 -9.117 1 59.25 97 SER A O 1
ATOM 747 N N . PHE A 1 98 ? -16.734 -33.5 -8.5 1 56.59 98 PHE A N 1
ATOM 748 C CA . PHE A 1 98 ? -15.82 -34.562 -8.914 1 56.59 98 PHE A CA 1
ATOM 749 C C . PHE A 1 98 ? -15.961 -35.781 -8.023 1 56.59 98 PH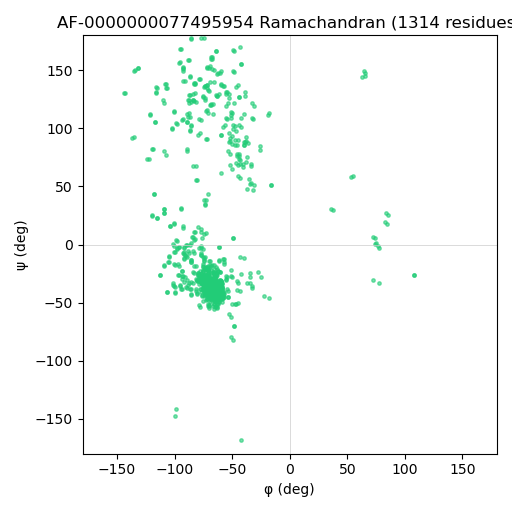E A C 1
ATOM 751 O O . PHE A 1 98 ? -15.789 -36.938 -8.484 1 56.59 98 PHE A O 1
ATOM 758 N N . GLY A 1 99 ? -16.359 -35.594 -6.793 1 59.72 99 GLY A N 1
ATOM 759 C CA . GLY A 1 99 ? -16.438 -36.688 -5.859 1 59.72 99 GLY A CA 1
ATOM 760 C C . GLY A 1 99 ? -17.609 -37.625 -6.105 1 59.72 99 GLY A C 1
ATOM 761 O O . GLY A 1 99 ? -17.656 -38.719 -5.598 1 59.72 99 GLY A O 1
ATOM 762 N N . ASP A 1 100 ? -18.422 -37.125 -6.961 1 62.22 100 ASP A N 1
ATOM 763 C CA . ASP A 1 100 ? -19.656 -37.906 -7.176 1 62.22 100 ASP A CA 1
ATOM 764 C C . ASP A 1 100 ? -19.375 -39.188 -7.93 1 62.22 100 ASP A C 1
ATOM 766 O O . ASP A 1 100 ? -20.125 -40.156 -7.797 1 62.22 100 ASP A O 1
ATOM 770 N N . HIS A 1 101 ? -18.266 -39.156 -8.539 1 63.03 101 HIS A N 1
ATOM 771 C CA . HIS A 1 101 ? -17.984 -40.375 -9.312 1 63.03 101 HIS A CA 1
ATOM 772 C C . HIS A 1 101 ? -17.578 -41.531 -8.406 1 63.03 101 HIS A C 1
ATOM 774 O O . HIS A 1 101 ? -17.75 -42.688 -8.766 1 63.03 101 HIS A O 1
ATOM 780 N N . PHE A 1 102 ? -17.016 -41.156 -7.242 1 64.5 102 PHE A N 1
ATOM 781 C CA . PHE A 1 102 ? -16.641 -42.188 -6.301 1 64.5 102 PHE A CA 1
ATOM 782 C C . PHE A 1 102 ? -17.859 -42.875 -5.715 1 64.5 102 PHE A C 1
ATOM 784 O O . PHE A 1 102 ? -17.766 -44 -5.18 1 64.5 102 PHE A O 1
ATOM 791 N N . ASN A 1 103 ? -18.984 -42.156 -5.875 1 61.09 103 ASN A N 1
ATOM 792 C CA . ASN A 1 103 ? -20.219 -42.75 -5.344 1 61.09 103 ASN A CA 1
ATOM 793 C C . ASN A 1 103 ? -20.578 -44.031 -6.062 1 61.09 103 ASN A C 1
ATOM 795 O O . ASN A 1 103 ? -21.281 -44.875 -5.508 1 61.09 103 ASN A O 1
ATOM 799 N N . LYS A 1 104 ? -20.094 -44.094 -7.23 1 62.44 104 LYS A N 1
ATOM 800 C CA . LYS A 1 104 ? -20.359 -45.312 -7.977 1 62.44 104 LYS A CA 1
ATOM 801 C C . LYS A 1 104 ? -19.656 -46.531 -7.34 1 62.44 104 LYS A C 1
ATOM 803 O O . LYS A 1 104 ? -20.172 -47.625 -7.375 1 62.44 104 LYS A O 1
ATOM 808 N N . TRP A 1 105 ? -18.516 -46.188 -6.781 1 63.44 105 TRP A N 1
ATOM 809 C CA . TRP A 1 105 ? -17.719 -47.281 -6.246 1 63.44 105 TRP A CA 1
ATOM 810 C C . TRP A 1 105 ? -17.906 -47.406 -4.738 1 63.44 105 TRP A C 1
ATOM 812 O O . TRP A 1 105 ? -17.938 -48.5 -4.199 1 63.44 105 TRP A O 1
ATOM 822 N N . PHE A 1 106 ? -17.938 -46.125 -4.066 1 63.75 106 PHE A N 1
ATOM 823 C CA . PHE A 1 106 ? -18.047 -46.125 -2.615 1 63.75 106 PHE A CA 1
ATOM 824 C C . PHE A 1 106 ? -19.281 -45.375 -2.166 1 63.75 106 PHE A C 1
ATOM 826 O O . PHE A 1 106 ? -19.656 -44.344 -2.768 1 63.75 106 PHE A O 1
ATOM 833 N N . THR A 1 107 ? -20.266 -46 -1.605 1 58.91 107 THR A N 1
ATOM 834 C CA . THR A 1 107 ? -21.422 -45.281 -1.055 1 58.91 107 THR A CA 1
ATOM 835 C C . THR A 1 107 ? -20.984 -44.219 -0.077 1 58.91 107 THR A C 1
ATOM 837 O O . THR A 1 107 ? -20.562 -44.5 1.043 1 58.91 107 THR A O 1
ATOM 840 N N . LEU A 1 108 ? -20.547 -43.062 -0.633 1 59.72 108 LEU A N 1
ATOM 841 C CA . LEU A 1 108 ? -20.125 -41.969 0.238 1 59.72 108 LEU A CA 1
ATOM 842 C C . LEU A 1 108 ? -21.328 -41.281 0.859 1 59.72 108 LEU A C 1
ATOM 844 O O . LEU A 1 108 ? -22.391 -41.219 0.247 1 59.72 108 LEU A O 1
ATOM 848 N N . PRO A 1 109 ? -21.266 -41.188 2.264 1 58.84 109 PRO A N 1
ATOM 849 C CA . PRO A 1 109 ? -22.391 -40.531 2.922 1 58.84 109 PRO A CA 1
ATOM 850 C C . PRO A 1 109 ? -22.75 -39.188 2.273 1 58.84 109 PRO A C 1
ATOM 852 O O . PRO A 1 109 ? -21.906 -38.594 1.614 1 58.84 109 PRO A O 1
ATOM 855 N N . ASP A 1 110 ? -23.953 -38.781 2.271 1 56.25 110 ASP A N 1
ATOM 856 C CA . ASP A 1 110 ? -24.531 -37.562 1.683 1 56.25 110 ASP A CA 1
ATOM 857 C C . ASP A 1 110 ? -23.656 -36.344 1.974 1 56.25 110 ASP A C 1
ATOM 859 O O . ASP A 1 110 ? -23.016 -36.281 3.027 1 56.25 110 ASP A O 1
ATOM 863 N N . ASN A 1 111 ? -23.281 -35.594 0.926 1 56.62 111 ASN A N 1
ATOM 864 C CA . ASN A 1 111 ? -22.438 -34.406 0.931 1 56.62 111 ASN A CA 1
ATOM 865 C C . ASN A 1 111 ? -22.609 -33.594 2.211 1 56.62 111 ASN A C 1
ATOM 867 O O . ASN A 1 111 ? -21.656 -33.031 2.734 1 56.62 111 ASN A O 1
ATOM 871 N N . ASP A 1 112 ? -23.891 -33.594 2.689 1 57.69 112 ASP A N 1
ATOM 872 C CA . ASP A 1 112 ? -24.219 -32.688 3.799 1 57.69 112 ASP A CA 1
ATOM 873 C C . ASP A 1 112 ? -23.828 -33.312 5.137 1 57.69 112 ASP A C 1
ATOM 875 O O . ASP A 1 112 ? -23.703 -32.625 6.141 1 57.69 112 ASP A O 1
ATOM 879 N N . SER A 1 113 ? -23.609 -34.688 5.215 1 58.97 113 SER A N 1
ATOM 880 C CA . SER A 1 113 ? -23.562 -35.281 6.531 1 58.97 113 SER A CA 1
ATOM 881 C C . SER A 1 113 ? -22.141 -35.25 7.094 1 58.97 113 SER A C 1
ATOM 883 O O . SER A 1 113 ? -21.938 -35.062 8.297 1 58.97 113 SER A O 1
ATOM 885 N N . LYS A 1 114 ? -21.125 -35.406 6.238 1 73.19 114 LYS A N 1
ATOM 886 C CA . LYS A 1 114 ? -19.781 -35.375 6.816 1 73.19 114 LYS A CA 1
ATOM 887 C C . LYS A 1 114 ? -18.828 -34.531 5.992 1 73.19 114 LYS A C 1
ATOM 889 O O . LYS A 1 114 ? -18.203 -35 5.047 1 73.19 114 LYS A O 1
ATOM 894 N N . PRO A 1 115 ? -18.688 -33.25 6.301 1 73.06 115 PRO A N 1
ATOM 895 C CA . PRO A 1 115 ? -17.875 -32.312 5.523 1 73.06 115 PRO A CA 1
ATOM 896 C C . PRO A 1 115 ? -16.391 -32.688 5.516 1 73.06 115 PRO A C 1
ATOM 898 O O . PRO A 1 115 ? -15.688 -32.406 4.539 1 73.06 115 PRO A O 1
ATOM 901 N N . TRP A 1 116 ? -15.891 -33.406 6.547 1 72.94 116 TRP A N 1
ATOM 902 C CA . TRP A 1 116 ? -14.484 -33.781 6.566 1 72.94 116 TRP A CA 1
ATOM 903 C C . TRP A 1 116 ? -14.195 -34.844 5.523 1 72.94 116 TRP A C 1
ATOM 905 O O . TRP A 1 116 ? -13.125 -34.844 4.914 1 72.94 116 TRP A O 1
ATOM 915 N N . LEU A 1 117 ? -15.109 -35.688 5.27 1 75.88 117 LEU A N 1
ATOM 916 C CA . LEU A 1 117 ? -14.938 -36.75 4.285 1 75.88 117 LEU A CA 1
ATOM 917 C C . LEU A 1 117 ? -14.93 -36.188 2.869 1 75.88 117 LEU A C 1
ATOM 919 O O . LEU A 1 117 ? -14.211 -36.656 1.999 1 75.88 117 LEU A O 1
ATOM 923 N N . GLN A 1 118 ? -15.664 -35.156 2.746 1 75.94 118 GLN A N 1
ATOM 924 C CA . GLN A 1 118 ? -15.711 -34.531 1.427 1 75.94 118 GLN A CA 1
ATOM 925 C C . GLN A 1 118 ? -14.367 -33.906 1.066 1 75.94 118 GLN A C 1
ATOM 927 O O . GLN A 1 118 ? -13.961 -33.906 -0.096 1 75.94 118 GLN A O 1
ATOM 932 N N . GLN A 1 119 ? -13.641 -33.438 2.057 1 77.88 119 GLN A N 1
ATOM 933 C CA . GLN A 1 119 ? -12.336 -32.844 1.789 1 77.88 119 GLN A CA 1
ATOM 934 C C . GLN A 1 119 ? -11.289 -33.938 1.521 1 77.88 119 GLN A C 1
ATOM 936 O O . GLN A 1 119 ? -10.383 -33.719 0.71 1 77.88 119 GLN A O 1
ATOM 941 N N . LEU A 1 120 ? -11.453 -35 2.125 1 77.25 120 LEU A N 1
ATOM 942 C CA . LEU A 1 120 ? -10.539 -36.094 1.858 1 77.25 120 LEU A CA 1
ATOM 943 C C . LEU A 1 120 ? -10.781 -36.688 0.47 1 77.25 120 LEU A C 1
ATOM 945 O O . LEU A 1 120 ? -9.828 -37.062 -0.221 1 77.25 120 LEU A O 1
ATOM 949 N N . ILE A 1 121 ? -12.055 -36.688 0.156 1 78.75 121 ILE A N 1
ATOM 950 C CA . ILE A 1 121 ? -12.375 -37.156 -1.185 1 78.75 121 ILE A CA 1
ATOM 951 C C . ILE A 1 121 ? -11.828 -36.188 -2.225 1 78.75 121 ILE A C 1
ATOM 953 O O . ILE A 1 121 ? -11.367 -36.594 -3.289 1 78.75 121 ILE A O 1
ATOM 957 N N . ALA A 1 122 ? -11.883 -34.938 -1.894 1 78.69 122 ALA A N 1
ATOM 958 C CA . ALA A 1 122 ? -11.336 -33.938 -2.809 1 78.69 122 ALA A CA 1
ATOM 959 C C . ALA A 1 122 ? -9.828 -34.125 -2.969 1 78.69 122 ALA A C 1
ATOM 961 O O . ALA A 1 122 ? -9.289 -33.969 -4.07 1 78.69 122 ALA A O 1
ATOM 962 N N . LEU A 1 123 ? -9.172 -34.5 -1.946 1 80.19 123 LEU A N 1
ATOM 963 C CA . LEU A 1 123 ? -7.734 -34.719 -1.996 1 80.19 123 LEU A CA 1
ATOM 964 C C . LEU A 1 123 ? -7.395 -35.938 -2.82 1 80.19 123 LEU A C 1
ATOM 966 O O . LEU A 1 123 ? -6.457 -35.938 -3.621 1 80.19 123 LEU A O 1
ATOM 970 N N . VAL A 1 124 ? -8.172 -36.906 -2.631 1 82.12 124 VAL A N 1
ATOM 971 C CA . VAL A 1 124 ? -7.941 -38.156 -3.365 1 82.12 124 VAL A CA 1
ATOM 972 C C . VAL A 1 124 ? -8.266 -37.938 -4.844 1 82.12 124 VAL A C 1
ATOM 974 O O . VAL A 1 124 ? -7.594 -38.5 -5.719 1 82.12 124 VAL A O 1
ATOM 977 N N . SER A 1 125 ? -9.258 -37.188 -5.023 1 83.94 125 SER A N 1
ATOM 978 C CA . SER A 1 125 ? -9.617 -36.906 -6.406 1 83.94 125 SER A CA 1
ATOM 979 C C . SER A 1 125 ? -8.539 -36.062 -7.094 1 83.94 125 SER A C 1
ATOM 981 O O . SER A 1 125 ? -8.281 -36.25 -8.289 1 83.94 125 SER A O 1
ATOM 983 N N . ALA A 1 126 ? -7.926 -35.219 -6.391 1 84.5 126 ALA A N 1
ATOM 984 C CA . ALA A 1 126 ? -6.836 -34.406 -6.965 1 84.5 126 ALA A CA 1
ATOM 985 C C . ALA A 1 126 ? -5.641 -35.281 -7.305 1 84.5 126 ALA A C 1
ATOM 987 O O . ALA A 1 126 ? -4.98 -35.094 -8.328 1 84.5 126 ALA A O 1
ATOM 988 N N . MET A 1 127 ? -5.375 -36.219 -6.508 1 86.94 127 MET A N 1
ATOM 989 C CA . MET A 1 127 ? -4.297 -37.188 -6.781 1 86.94 127 MET A CA 1
ATOM 990 C C . MET A 1 127 ? -4.629 -38.062 -7.984 1 86.94 127 MET A C 1
ATOM 992 O O . MET A 1 127 ? -3.74 -38.406 -8.766 1 86.94 127 MET A O 1
ATOM 996 N N . GLU A 1 128 ? -5.863 -38.344 -8.055 1 89 128 GLU A N 1
ATOM 997 C CA . GLU A 1 128 ? -6.297 -39.125 -9.195 1 89 128 GLU A CA 1
ATOM 998 C C . GLU A 1 128 ? -6.105 -38.375 -10.508 1 89 128 GLU A C 1
ATOM 1000 O O . GLU A 1 128 ? -5.629 -38.938 -11.492 1 89 128 GLU A O 1
ATOM 1005 N N . VAL A 1 129 ? -6.445 -37.125 -10.508 1 88.69 129 VAL A N 1
ATOM 1006 C CA . VAL A 1 129 ? -6.262 -36.312 -11.711 1 88.69 129 VAL A CA 1
ATOM 1007 C C . VAL A 1 129 ? -4.777 -36.219 -12.055 1 88.69 129 VAL A C 1
ATOM 1009 O O . VAL A 1 129 ? -4.398 -36.344 -13.227 1 88.69 129 VAL A O 1
ATOM 1012 N N . GLY A 1 130 ? -3.939 -36.094 -11.039 1 90.88 130 GLY A N 1
ATOM 1013 C CA . GLY A 1 130 ? -2.504 -36.062 -11.273 1 90.88 130 GLY A CA 1
ATOM 1014 C C . GLY A 1 130 ? -1.966 -37.375 -11.844 1 90.88 130 GLY A C 1
ATOM 1015 O O . GLY A 1 130 ? -1.081 -37.344 -12.703 1 90.88 130 GLY A O 1
ATOM 1016 N N . LEU A 1 131 ? -2.557 -38.406 -11.43 1 92.69 131 LEU A N 1
ATOM 1017 C CA . LEU A 1 131 ? -2.08 -39.719 -11.883 1 92.69 131 LEU A CA 1
ATOM 1018 C C . LEU A 1 131 ? -2.547 -40 -13.305 1 92.69 131 LEU A C 1
ATOM 1020 O O . LEU A 1 131 ? -1.844 -40.656 -14.078 1 92.69 131 LEU A O 1
ATOM 1024 N N . VAL A 1 132 ? -3.66 -39.469 -13.633 1 93.06 132 VAL A N 1
ATOM 1025 C CA . VAL A 1 132 ? -4.215 -39.688 -14.961 1 93.06 132 VAL A CA 1
ATOM 1026 C C . VAL A 1 132 ? -3.408 -38.938 -16 1 93.06 132 VAL A C 1
ATOM 1028 O O . VAL A 1 132 ? -3.24 -39.406 -17.125 1 93.06 132 VAL A O 1
ATOM 1031 N N . TYR A 1 133 ? -2.904 -37.844 -15.719 1 93.56 133 TYR A N 1
ATOM 1032 C CA . TYR A 1 133 ? -2.174 -37.062 -16.703 1 93.56 133 TYR A CA 1
ATOM 1033 C C . TYR A 1 133 ? -0.671 -37.25 -16.562 1 93.56 133 TYR A C 1
ATOM 1035 O O . TYR A 1 133 ? 0.112 -36.719 -17.344 1 93.56 133 TYR A O 1
ATOM 1043 N N . PHE A 1 134 ? -0.271 -38.125 -15.656 1 94.44 134 PHE A N 1
ATOM 1044 C CA . PHE A 1 134 ? 1.128 -38.438 -15.398 1 94.44 134 PHE A CA 1
ATOM 1045 C C . PHE A 1 134 ? 1.755 -39.125 -16.594 1 94.44 134 PHE A C 1
ATOM 1047 O O . PHE A 1 134 ? 2.875 -38.812 -17 1 94.44 134 PHE A O 1
ATOM 1054 N N . PRO A 1 135 ? 1.027 -39.969 -17.266 1 95.12 135 PRO A N 1
ATOM 1055 C CA . PRO A 1 135 ? 1.631 -40.719 -18.375 1 95.12 135 PRO A CA 1
ATOM 1056 C C . PRO A 1 135 ? 1.941 -39.812 -19.578 1 95.12 135 PRO A C 1
ATOM 1058 O O . PRO A 1 135 ? 2.914 -40.062 -20.297 1 95.12 135 PRO A O 1
ATOM 1061 N N . PHE A 1 136 ? 1.175 -38.781 -19.859 1 94.5 136 PHE A N 1
ATOM 1062 C CA . PHE A 1 136 ? 1.46 -37.906 -20.969 1 94.5 136 PHE A CA 1
ATOM 1063 C C . PHE A 1 136 ? 2.852 -37.281 -20.828 1 94.5 136 PHE A C 1
ATOM 1065 O O . PHE A 1 136 ? 3.609 -37.219 -21.797 1 94.5 136 PHE A O 1
ATOM 1072 N N . LEU A 1 137 ? 3.17 -36.969 -19.625 1 93.12 137 LEU A N 1
ATOM 1073 C CA . LEU A 1 137 ? 4.41 -36.25 -19.375 1 93.12 137 LEU A CA 1
ATOM 1074 C C . LEU A 1 137 ? 5.602 -37.188 -19.359 1 93.12 137 LEU A C 1
ATOM 1076 O O . LEU A 1 137 ? 6.66 -36.875 -19.906 1 93.12 137 LEU A O 1
ATOM 1080 N N . VAL A 1 138 ? 5.398 -38.375 -18.797 1 92.62 138 VAL A N 1
ATOM 1081 C CA . VAL A 1 138 ? 6.496 -39.312 -18.703 1 92.62 138 VAL A CA 1
ATOM 1082 C C . VAL A 1 138 ? 6.809 -39.906 -20.078 1 92.62 138 VAL A C 1
ATOM 1084 O O . VAL A 1 138 ? 7.969 -40.156 -20.406 1 92.62 138 VAL A O 1
ATOM 1087 N N . CYS A 1 139 ? 5.805 -40.031 -20.859 1 92.5 139 CYS A N 1
ATOM 1088 C CA . CYS A 1 139 ? 6.035 -40.531 -22.203 1 92.5 139 CYS A CA 1
ATOM 1089 C C . CYS A 1 139 ? 6.781 -39.531 -23.062 1 92.5 139 CYS A C 1
ATOM 1091 O O . CYS A 1 139 ? 7.508 -39.906 -23.984 1 92.5 139 CYS A O 1
ATOM 1093 N N . LEU A 1 140 ? 6.633 -38.312 -22.797 1 87.38 140 LEU A N 1
ATOM 1094 C CA . LEU A 1 140 ? 7.34 -37.25 -23.516 1 87.38 140 LEU A CA 1
ATOM 1095 C C . LEU A 1 140 ? 8.797 -37.188 -23.094 1 87.38 140 LEU A C 1
ATOM 1097 O O . LEU A 1 140 ? 9.68 -36.906 -23.906 1 87.38 140 LEU A O 1
ATOM 1101 N N . LYS A 1 141 ? 9.102 -37.5 -21.828 1 83.75 141 LYS A N 1
ATOM 1102 C CA . LYS A 1 141 ? 10.422 -37.25 -21.266 1 83.75 141 LYS A CA 1
ATOM 1103 C C . LYS A 1 141 ? 11.266 -38.531 -21.266 1 83.75 141 LYS A C 1
ATOM 1105 O O . LYS A 1 141 ? 12.5 -38.469 -21.188 1 83.75 141 LYS A O 1
ATOM 1110 N N . THR A 1 142 ? 10.773 -39.656 -21.391 1 83 142 THR A N 1
ATOM 1111 C CA . THR A 1 142 ? 11.484 -40.906 -21.234 1 83 142 THR A CA 1
ATOM 1112 C C . THR A 1 142 ? 12.602 -41.031 -22.266 1 83 142 THR A C 1
ATOM 1114 O O . THR A 1 142 ? 12.516 -40.469 -23.344 1 83 142 THR A O 1
ATOM 1117 N N . THR A 1 143 ? 13.641 -41.719 -21.766 1 79.06 143 THR A N 1
ATOM 1118 C CA . THR A 1 143 ? 14.773 -42 -22.625 1 79.06 143 THR A CA 1
ATOM 1119 C C . THR A 1 143 ? 14.445 -43.125 -23.609 1 79.06 143 THR A C 1
ATOM 1121 O O . THR A 1 143 ? 15.055 -43.219 -24.672 1 79.06 143 THR A O 1
ATOM 1124 N N . TYR A 1 144 ? 13.508 -43.906 -23.219 1 83.38 144 TYR A N 1
ATOM 1125 C CA . TYR A 1 144 ? 13.078 -45 -24.094 1 83.38 144 TYR A CA 1
ATOM 1126 C C . TYR A 1 144 ? 11.961 -44.562 -25.031 1 83.38 144 TYR A C 1
ATOM 1128 O O . TYR A 1 144 ? 10.805 -44.938 -24.859 1 83.38 144 TYR A O 1
ATOM 1136 N N . ARG A 1 145 ? 12.281 -43.938 -26.047 1 84.25 145 ARG A N 1
ATOM 1137 C CA . ARG A 1 145 ? 11.336 -43.281 -26.953 1 84.25 145 ARG A CA 1
ATOM 1138 C C . ARG A 1 145 ? 10.625 -44.312 -27.828 1 84.25 145 ARG A C 1
ATOM 1140 O O . ARG A 1 145 ? 9.508 -44.062 -28.297 1 84.25 145 ARG A O 1
ATOM 1147 N N . MET A 1 146 ? 11.32 -45.438 -27.938 1 85 146 MET A N 1
ATOM 1148 C CA . MET A 1 146 ? 10.719 -46.469 -28.797 1 85 146 MET A CA 1
ATOM 1149 C C . MET A 1 146 ? 9.422 -47 -28.203 1 85 146 MET A C 1
ATOM 1151 O O . MET A 1 146 ? 8.492 -47.344 -28.922 1 85 146 MET A O 1
ATOM 1155 N N . VAL A 1 147 ? 9.422 -47 -26.938 1 88.5 147 VAL A N 1
ATOM 1156 C CA . VAL A 1 147 ? 8.227 -47.5 -26.266 1 88.5 147 VAL A CA 1
ATOM 1157 C C . VAL A 1 147 ? 7.383 -46.344 -25.766 1 88.5 147 VAL A C 1
ATOM 1159 O O . VAL A 1 147 ? 6.152 -46.375 -25.828 1 88.5 147 VAL A O 1
ATOM 1162 N N . GLY A 1 148 ? 7.957 -45.406 -25.391 1 91.38 148 GLY A N 1
ATOM 1163 C CA . GLY A 1 148 ? 7.262 -44.281 -24.766 1 91.38 148 GLY A CA 1
ATOM 1164 C C . GLY A 1 148 ? 6.422 -43.5 -25.75 1 91.38 148 GLY A C 1
ATOM 1165 O O . GLY A 1 148 ? 5.273 -43.156 -25.453 1 91.38 148 GLY A O 1
ATOM 1166 N N . LEU A 1 149 ? 6.84 -43.156 -26.891 1 92.31 149 LEU A N 1
ATOM 1167 C CA . LEU A 1 149 ? 6.16 -42.281 -27.828 1 92.31 149 LEU A CA 1
ATOM 1168 C C . LEU A 1 149 ? 4.91 -42.938 -28.391 1 92.31 149 LEU A C 1
ATOM 1170 O O . LEU A 1 149 ? 3.836 -42.344 -28.406 1 92.31 149 LEU A O 1
ATOM 1174 N N . PRO A 1 150 ? 4.98 -44.219 -28.781 1 92.69 150 PRO A N 1
ATOM 1175 C CA . PRO A 1 150 ? 3.746 -44.844 -29.25 1 92.69 150 PRO A CA 1
ATOM 1176 C C . PRO A 1 150 ? 2.709 -45 -28.141 1 92.69 150 PRO A C 1
ATOM 1178 O O . PRO A 1 150 ? 1.507 -44.875 -28.391 1 92.69 150 PRO A O 1
ATOM 1181 N N . LEU A 1 151 ? 3.186 -45.375 -26.984 1 95 151 LEU A N 1
ATOM 1182 C CA . LEU A 1 151 ? 2.254 -45.469 -25.859 1 95 151 LEU A CA 1
ATOM 1183 C C . LEU A 1 151 ? 1.591 -44.125 -25.578 1 95 151 LEU A C 1
ATOM 1185 O O . LEU A 1 151 ? 0.398 -44.094 -25.266 1 95 151 LEU A O 1
ATOM 1189 N N . GLY A 1 152 ? 2.363 -43.094 -25.672 1 95.06 152 GLY A N 1
ATOM 1190 C CA . GLY A 1 152 ? 1.805 -41.75 -25.516 1 95.06 152 GLY A CA 1
ATOM 1191 C C . GLY A 1 152 ? 0.807 -41.375 -26.594 1 95.06 152 GLY A C 1
ATOM 1192 O O . GLY A 1 152 ? -0.214 -40.75 -26.312 1 95.06 152 GLY A O 1
ATOM 1193 N N . LEU A 1 153 ? 1.104 -41.75 -27.75 1 95.75 153 LEU A N 1
ATOM 1194 C CA . LEU A 1 153 ? 0.192 -41.469 -28.844 1 95.75 153 LEU A CA 1
ATOM 1195 C C . LEU A 1 153 ? -1.125 -42.219 -28.672 1 95.75 153 LEU A C 1
ATOM 1197 O O . LEU A 1 153 ? -2.201 -41.625 -28.844 1 95.75 153 LEU A O 1
ATOM 1201 N N . PHE A 1 154 ? -1.048 -43.469 -28.266 1 96 154 PHE A N 1
ATOM 1202 C CA . PHE A 1 154 ? -2.256 -44.25 -28.047 1 96 154 PHE A CA 1
ATOM 1203 C C . PHE A 1 154 ? -3.068 -43.688 -26.891 1 96 154 PHE A C 1
ATOM 1205 O O . PHE A 1 154 ? -4.297 -43.594 -26.969 1 96 154 PHE A O 1
ATOM 1212 N N . TYR A 1 155 ? -2.391 -43.375 -25.859 1 96.06 155 TYR A N 1
ATOM 1213 C CA . TYR A 1 155 ? -3.07 -42.812 -24.703 1 96.06 155 TYR A CA 1
ATOM 1214 C C . TYR A 1 155 ? -3.723 -41.5 -25.047 1 96.06 155 TYR A C 1
ATOM 1216 O O . TYR A 1 155 ? -4.84 -41.188 -24.609 1 96.06 155 TYR A O 1
ATOM 1224 N N . SER A 1 156 ? -3.105 -40.625 -25.859 1 95.38 156 SER A N 1
ATOM 1225 C CA . SER A 1 156 ? -3.652 -39.344 -26.25 1 95.38 156 SER A CA 1
ATOM 1226 C C . SER A 1 156 ? -4.855 -39.5 -27.172 1 95.38 156 SER A C 1
ATOM 1228 O O . SER A 1 156 ? -5.832 -38.75 -27.062 1 95.38 156 SER A O 1
ATOM 1230 N N . ILE A 1 157 ? -4.805 -40.469 -28.047 1 96.19 157 ILE A N 1
ATOM 1231 C CA . ILE A 1 157 ? -5.926 -40.75 -28.938 1 96.19 157 ILE A CA 1
ATOM 1232 C C . ILE A 1 157 ? -7.129 -41.219 -28.141 1 96.19 157 ILE A C 1
ATOM 1234 O O . ILE A 1 157 ? -8.258 -40.812 -28.391 1 96.19 157 ILE A O 1
ATOM 1238 N N . MET A 1 158 ? -6.859 -42 -27.125 1 94.5 158 MET A N 1
ATOM 1239 C CA . MET A 1 158 ? -7.934 -42.5 -26.281 1 94.5 158 MET A CA 1
ATOM 1240 C C . MET A 1 158 ? -8.664 -41.375 -25.578 1 94.5 158 MET A C 1
ATOM 1242 O O . MET A 1 158 ? -9.891 -41.312 -25.609 1 94.5 158 MET A O 1
ATOM 1246 N N . TRP A 1 159 ? -7.977 -40.469 -25.016 1 93.38 159 TRP A N 1
ATOM 1247 C CA . TRP A 1 159 ? -8.578 -39.344 -24.312 1 93.38 159 TRP A CA 1
ATOM 1248 C C . TRP A 1 159 ? -9.281 -38.375 -25.281 1 93.38 159 TRP A C 1
ATOM 1250 O O . TRP A 1 159 ? -10.344 -37.844 -24.969 1 93.38 159 TRP A O 1
ATOM 1260 N N . PHE A 1 160 ? -8.695 -38.125 -26.453 1 93.69 160 PHE A N 1
ATOM 1261 C CA . PHE A 1 160 ? -9.32 -37.25 -27.438 1 93.69 160 PHE A CA 1
ATOM 1262 C C . PHE A 1 160 ? -10.648 -37.844 -27.922 1 93.69 160 PHE A C 1
ATOM 1264 O O . PHE A 1 160 ? -11.617 -37.094 -28.094 1 93.69 160 PHE A O 1
ATOM 1271 N N . VAL A 1 161 ? -10.727 -39.125 -28.109 1 92.56 161 VAL A N 1
ATOM 1272 C CA . VAL A 1 161 ? -11.945 -39.812 -28.547 1 92.56 161 VAL A CA 1
ATOM 1273 C C . VAL A 1 161 ? -13.023 -39.656 -27.484 1 92.56 161 VAL A C 1
ATOM 1275 O O . VAL A 1 161 ? -14.195 -39.438 -27.797 1 92.56 161 VAL A O 1
ATOM 1278 N N . VAL A 1 162 ? -12.625 -39.812 -26.25 1 90.56 162 VAL A N 1
ATOM 1279 C CA . VAL A 1 162 ? -13.594 -39.688 -25.156 1 90.56 162 VAL A CA 1
ATOM 1280 C C . VAL A 1 162 ? -14.156 -38.281 -25.125 1 90.56 162 VAL A C 1
ATOM 1282 O O . VAL A 1 162 ? -15.352 -38.094 -24.891 1 90.56 162 VAL A O 1
ATOM 1285 N N . TYR A 1 163 ? -13.336 -37.188 -25.359 1 90.06 163 TYR A N 1
ATOM 1286 C CA . TYR A 1 163 ? -13.797 -35.812 -25.375 1 90.06 163 TYR A CA 1
ATOM 1287 C C . TYR A 1 163 ? -14.742 -35.562 -26.547 1 90.06 163 TYR A C 1
ATOM 1289 O O . TYR A 1 163 ? -15.75 -34.875 -26.406 1 90.06 163 TYR A O 1
ATOM 1297 N N . VAL A 1 164 ? -14.445 -36.156 -27.641 1 88.81 164 VAL A N 1
ATOM 1298 C CA . VAL A 1 164 ? -15.281 -36 -28.828 1 88.81 164 VAL A CA 1
ATOM 1299 C C . VAL A 1 164 ? -16.625 -36.688 -28.609 1 88.81 164 VAL A C 1
ATOM 1301 O O . VAL A 1 164 ? -17.672 -36.125 -28.969 1 88.81 164 VAL A O 1
ATOM 1304 N N . LEU A 1 165 ? -16.609 -37.844 -27.984 1 87.94 165 LEU A N 1
ATOM 1305 C CA . LEU A 1 165 ? -17.844 -38.594 -27.719 1 87.94 165 LEU A CA 1
ATOM 1306 C C . LEU A 1 165 ? -18.719 -37.812 -26.719 1 87.94 165 LEU A C 1
ATOM 1308 O O . LEU A 1 165 ? -19.938 -37.812 -26.828 1 87.94 165 LEU A O 1
ATOM 1312 N N . GLU A 1 166 ? -18.016 -37.281 -25.75 1 85.19 166 GLU A N 1
ATOM 1313 C CA . GLU A 1 166 ? -18.766 -36.469 -24.781 1 85.19 166 GLU A CA 1
ATOM 1314 C C . GLU A 1 166 ? -19.422 -35.25 -25.453 1 85.19 166 GLU A C 1
ATOM 1316 O O . GLU A 1 166 ? -20.562 -34.938 -25.172 1 85.19 166 GLU A O 1
ATOM 1321 N N . HIS A 1 167 ? -18.703 -34.594 -26.375 1 85.56 167 HIS A N 1
ATOM 1322 C CA . HIS A 1 167 ? -19.234 -33.438 -27.062 1 85.56 167 HIS A CA 1
ATOM 1323 C C . HIS A 1 167 ? -20.359 -33.812 -28.016 1 85.56 167 HIS A C 1
ATOM 1325 O O . HIS A 1 167 ? -21.344 -33.094 -28.156 1 85.56 167 HIS A O 1
ATOM 1331 N N . MET A 1 168 ? -20.266 -34.96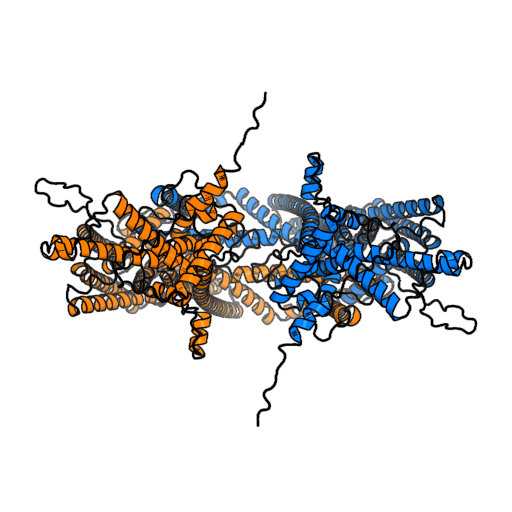9 -28.609 1 83.94 168 MET A N 1
ATOM 1332 C CA . MET A 1 168 ? -21.312 -35.438 -29.5 1 83.94 168 MET A CA 1
ATOM 1333 C C . MET A 1 168 ? -22.562 -35.812 -28.719 1 83.94 168 MET A C 1
ATOM 1335 O O . MET A 1 168 ? -23.688 -35.594 -29.172 1 83.94 168 MET A O 1
ATOM 1339 N N . GLY A 1 169 ? -22.266 -36.375 -27.578 1 81 169 GLY A N 1
ATOM 1340 C CA . GLY A 1 169 ? -23.406 -36.688 -26.719 1 81 169 GLY A CA 1
ATOM 1341 C C . GLY A 1 169 ? -24.156 -35.469 -26.25 1 81 169 GLY A C 1
ATOM 1342 O O . GLY A 1 169 ? -25.391 -35.469 -26.141 1 81 169 GLY A O 1
ATOM 1343 N N . CYS A 1 170 ? -23.375 -34.438 -25.969 1 78.19 170 CYS A N 1
ATOM 1344 C CA . CYS A 1 170 ? -24.016 -33.188 -25.547 1 78.19 170 CYS A CA 1
ATOM 1345 C C . CYS A 1 170 ? -24.797 -32.562 -26.688 1 78.19 170 CYS A C 1
ATOM 1347 O O . CYS A 1 170 ? -25.891 -32.031 -26.5 1 78.19 170 CYS A O 1
ATOM 1349 N N . LEU A 1 171 ? -24.219 -32.562 -27.922 1 79.88 171 LEU A N 1
ATOM 1350 C CA . LEU A 1 171 ? -24.859 -31.953 -29.078 1 79.88 171 LEU A CA 1
ATOM 1351 C C . LEU A 1 171 ? -26.109 -32.688 -29.484 1 79.88 171 LEU A C 1
ATOM 1353 O O . LEU A 1 171 ? -27.062 -32.094 -30.016 1 79.88 171 LEU A O 1
ATOM 1357 N N . ASN A 1 172 ? -26.203 -33.969 -29.125 1 77.44 172 ASN A N 1
ATOM 1358 C CA . ASN A 1 172 ? -27.344 -34.781 -29.5 1 77.44 172 ASN A CA 1
ATOM 1359 C C . ASN A 1 172 ? -28.469 -34.719 -28.484 1 77.44 172 ASN A C 1
ATOM 1361 O O . ASN A 1 172 ? -29.578 -35.188 -28.734 1 77.44 172 ASN A O 1
ATOM 1365 N N . ASN A 1 173 ? -28.094 -34.125 -27.359 1 73.56 173 ASN A N 1
ATOM 1366 C CA . ASN A 1 173 ? -29.141 -33.906 -26.359 1 73.56 173 ASN A CA 1
ATOM 1367 C C . ASN A 1 173 ? -29.969 -32.688 -26.656 1 73.56 173 ASN A C 1
ATOM 1369 O O . ASN A 1 173 ? -29.422 -31.578 -26.828 1 73.56 173 ASN A O 1
ATOM 1373 N N . PRO A 1 174 ? -31.266 -32.812 -26.797 1 69.62 174 PRO A N 1
ATOM 1374 C CA . PRO A 1 174 ? -32.125 -31.656 -27.109 1 69.62 174 PRO A CA 1
ATOM 1375 C C . PRO A 1 174 ? -32.156 -30.625 -25.984 1 69.62 174 PRO A C 1
ATOM 1377 O O . PRO A 1 174 ? -32.406 -29.438 -26.25 1 69.62 174 PRO A O 1
ATOM 1380 N N . ASN A 1 175 ? -31.922 -30.969 -24.766 1 64.44 175 ASN A N 1
ATOM 1381 C CA . ASN A 1 175 ? -31.922 -30.016 -23.656 1 64.44 175 ASN A CA 1
ATOM 1382 C C . ASN A 1 175 ? -30.516 -29.5 -23.359 1 64.44 175 ASN A C 1
ATOM 1384 O O . ASN A 1 175 ? -30.203 -29.125 -22.234 1 64.44 175 ASN A O 1
ATOM 1388 N N . PHE A 1 176 ? -29.734 -29.422 -24.359 1 65.06 176 PHE A N 1
ATOM 1389 C CA . PHE A 1 176 ? -28.312 -29.125 -24.25 1 65.06 176 PHE A CA 1
ATOM 1390 C C . PHE A 1 176 ? -28.094 -27.656 -23.906 1 65.06 176 PHE A C 1
ATOM 1392 O O . PHE A 1 176 ? -28.688 -26.781 -24.531 1 65.06 176 PHE A O 1
ATOM 1399 N N . VAL A 1 177 ? -27.516 -27.547 -22.656 1 68 177 VAL A N 1
ATOM 1400 C CA . VAL A 1 177 ? -27.094 -26.188 -22.312 1 68 177 VAL A CA 1
ATOM 1401 C C . VAL A 1 177 ? -25.688 -25.938 -22.859 1 68 177 VAL A C 1
ATOM 1403 O O . VAL A 1 177 ? -24.766 -26.703 -22.594 1 68 177 VAL A O 1
ATOM 1406 N N . SER A 1 178 ? -25.5 -24.953 -23.672 1 76.56 178 SER A N 1
ATOM 1407 C CA . SER A 1 178 ? -24.266 -24.656 -24.406 1 76.56 178 SER A CA 1
ATOM 1408 C C . SER A 1 178 ? -23.109 -24.375 -23.453 1 76.56 178 SER A C 1
ATOM 1410 O O . SER A 1 178 ? -21.953 -24.516 -23.812 1 76.56 178 SER A O 1
ATOM 1412 N N . VAL A 1 179 ? -23.438 -24.156 -22.172 1 76.88 179 VAL A N 1
ATOM 1413 C CA . VAL A 1 179 ? -22.406 -23.734 -21.219 1 76.88 179 VAL A CA 1
ATOM 1414 C C . VAL A 1 179 ? -21.438 -24.891 -20.969 1 76.88 179 VAL A C 1
ATOM 1416 O O . VAL A 1 179 ? -20.234 -24.688 -20.828 1 76.88 179 VAL A O 1
ATOM 1419 N N . ASP A 1 180 ? -21.891 -26.062 -21.031 1 75.69 180 ASP A N 1
ATOM 1420 C CA . ASP A 1 180 ? -21.047 -27.219 -20.75 1 75.69 180 ASP A CA 1
ATOM 1421 C C . ASP A 1 180 ? -20.047 -27.469 -21.891 1 75.69 180 ASP A C 1
ATOM 1423 O O . ASP A 1 180 ? -18.891 -27.828 -21.641 1 75.69 180 ASP A O 1
ATOM 1427 N N . LEU A 1 181 ? -20.562 -27.188 -23.078 1 81.31 181 LEU A N 1
ATOM 1428 C CA . LEU A 1 181 ? -19.672 -27.359 -24.234 1 81.31 181 LEU A CA 1
ATOM 1429 C C . LEU A 1 181 ? -18.609 -26.25 -24.266 1 81.31 181 LEU A C 1
ATOM 1431 O O . LEU A 1 181 ? -17.453 -26.531 -24.562 1 81.31 181 LEU A O 1
ATOM 1435 N N . GLU A 1 182 ? -19 -25.094 -23.812 1 85.19 182 GLU A N 1
ATOM 1436 C CA . GLU A 1 182 ? -18.062 -23.969 -23.859 1 85.19 182 GLU A CA 1
ATOM 1437 C C . GLU A 1 182 ? -17 -24.094 -22.781 1 85.19 182 GLU A C 1
ATOM 1439 O O . GLU A 1 182 ? -15.844 -23.703 -23 1 85.19 182 GLU A O 1
ATOM 1444 N N . THR A 1 183 ? -17.344 -24.688 -21.688 1 83.38 183 THR A N 1
ATOM 1445 C CA . THR A 1 183 ? -16.375 -24.797 -20.594 1 83.38 183 THR A CA 1
ATOM 1446 C C . THR A 1 183 ? -15.391 -25.938 -20.859 1 83.38 183 THR A C 1
ATOM 1448 O O . THR A 1 183 ? -14.258 -25.906 -20.375 1 83.38 183 THR A O 1
ATOM 1451 N N . THR A 1 184 ? -15.75 -26.984 -21.672 1 85.12 184 THR A N 1
ATOM 1452 C CA . THR A 1 184 ? -14.891 -28.141 -21.891 1 85.12 184 THR A CA 1
ATOM 1453 C C . THR A 1 184 ? -14.133 -28.016 -23.219 1 85.12 184 THR A C 1
ATOM 1455 O O . THR A 1 184 ? -13.203 -28.766 -23.484 1 85.12 184 THR A O 1
ATOM 1458 N N . LEU A 1 185 ? -14.461 -27 -23.969 1 87.31 185 LEU A N 1
ATOM 1459 C CA . LEU A 1 185 ? -13.875 -26.844 -25.297 1 87.31 185 LEU A CA 1
ATOM 1460 C C . LEU A 1 185 ? -12.367 -26.625 -25.203 1 87.31 185 LEU A C 1
ATOM 1462 O O . LEU A 1 185 ? -11.602 -27.234 -25.953 1 87.31 185 LEU A O 1
ATOM 1466 N N . PRO A 1 186 ? -11.875 -25.812 -24.234 1 88.88 186 PRO A N 1
ATOM 1467 C CA . PRO A 1 186 ? -10.422 -25.656 -24.172 1 88.88 186 PRO A CA 1
ATOM 1468 C C . PRO A 1 186 ? -9.695 -26.938 -23.812 1 88.88 186 PRO A C 1
ATOM 1470 O O . PRO A 1 186 ? -8.602 -27.203 -24.328 1 88.88 186 PRO A O 1
ATOM 1473 N N . GLY A 1 187 ? -10.273 -27.781 -23.016 1 87.81 187 GLY A N 1
ATOM 1474 C CA . GLY A 1 187 ? -9.68 -29.062 -22.703 1 87.81 187 GLY A CA 1
ATOM 1475 C C . GLY A 1 187 ? -9.625 -30 -23.891 1 87.81 187 GLY A C 1
ATOM 1476 O O . GLY A 1 187 ? -8.625 -30.688 -24.109 1 87.81 187 GLY A O 1
ATOM 1477 N N . ALA A 1 188 ? -10.617 -29.922 -24.719 1 90.56 188 ALA A N 1
ATOM 1478 C CA . ALA A 1 188 ? -10.664 -30.781 -25.906 1 90.56 188 ALA A CA 1
ATOM 1479 C C . ALA A 1 188 ? -9.641 -30.328 -26.938 1 90.56 188 ALA A C 1
ATOM 1481 O O . ALA A 1 188 ? -9 -31.156 -27.594 1 90.56 188 ALA A O 1
ATOM 1482 N N . ILE A 1 189 ? -9.469 -29.031 -27.031 1 93.75 189 ILE A N 1
ATOM 1483 C CA . ILE A 1 189 ? -8.5 -28.484 -27.984 1 93.75 189 ILE A CA 1
ATOM 1484 C C . ILE A 1 189 ? -7.09 -28.859 -27.547 1 93.75 189 ILE A C 1
ATOM 1486 O O . ILE A 1 189 ? -6.25 -29.219 -28.375 1 93.75 189 ILE A O 1
ATOM 1490 N N . CYS A 1 190 ? -6.836 -28.859 -26.234 1 94.69 190 CYS A N 1
ATOM 1491 C CA . CYS A 1 190 ? -5.516 -29.219 -25.734 1 94.69 190 CYS A CA 1
ATOM 1492 C C . CYS A 1 190 ? -5.234 -30.703 -25.969 1 94.69 190 CYS A C 1
ATOM 1494 O O . CYS A 1 190 ? -4.105 -31.078 -26.297 1 94.69 190 CYS A O 1
ATOM 1496 N N . HIS A 1 191 ? -6.273 -31.547 -25.891 1 95.31 191 HIS A N 1
ATOM 1497 C CA . HIS A 1 191 ? -6.082 -32.969 -26.172 1 95.31 191 HIS A CA 1
ATOM 1498 C C . HIS A 1 191 ? -5.816 -33.188 -27.656 1 95.31 191 HIS A C 1
ATOM 1500 O O . HIS A 1 191 ? -5.051 -34.094 -28.016 1 95.31 191 HIS A O 1
ATOM 1506 N N . LEU A 1 192 ? -6.391 -32.406 -28.484 1 95.88 192 LEU A N 1
ATOM 1507 C CA . LEU A 1 192 ? -6.133 -32.5 -29.906 1 95.88 192 LEU A CA 1
ATOM 1508 C C . LEU A 1 192 ? -4.695 -32.125 -30.234 1 95.88 192 LEU A C 1
ATOM 1510 O O . LEU A 1 192 ? -4.031 -32.781 -31.031 1 95.88 192 LEU A O 1
ATOM 1514 N N . ILE A 1 193 ? -4.242 -31.078 -29.578 1 95.94 193 ILE A N 1
ATOM 1515 C CA . ILE A 1 193 ? -2.877 -30.609 -29.812 1 95.94 193 ILE A CA 1
ATOM 1516 C C . ILE A 1 193 ? -1.889 -31.672 -29.328 1 95.94 193 ILE A C 1
ATOM 1518 O O . ILE A 1 193 ? -0.84 -31.875 -29.938 1 95.94 193 ILE A O 1
ATOM 1522 N N . LEU A 1 194 ? -2.256 -32.375 -28.281 1 94.94 194 LEU A N 1
ATOM 1523 C CA . LEU A 1 194 ? -1.379 -33.406 -27.75 1 94.94 194 LEU A CA 1
ATOM 1524 C C . LEU A 1 194 ? -1.295 -34.594 -28.719 1 94.94 194 LEU A C 1
ATOM 1526 O O . LEU A 1 194 ? -0.221 -35.188 -28.906 1 94.94 194 LEU A O 1
ATOM 1530 N N . VAL A 1 195 ? -2.348 -34.906 -29.422 1 96.44 195 VAL A N 1
ATOM 1531 C CA . VAL A 1 195 ? -2.344 -36 -30.406 1 96.44 195 VAL A CA 1
ATOM 1532 C C . VAL A 1 195 ? -1.438 -35.625 -31.578 1 96.44 195 VAL A C 1
ATOM 1534 O O . VAL A 1 195 ? -0.623 -36.438 -32.031 1 96.44 195 VAL A O 1
ATOM 1537 N N . VAL A 1 196 ? -1.55 -34.406 -31.969 1 95.56 196 VAL A N 1
ATOM 1538 C CA . VAL A 1 196 ? -0.756 -33.969 -33.094 1 95.56 196 VAL A CA 1
ATOM 1539 C C . VAL A 1 196 ? 0.721 -33.938 -32.719 1 95.56 196 VAL A C 1
ATOM 1541 O O . VAL A 1 196 ? 1.586 -34.312 -33.5 1 95.56 196 VAL A O 1
ATOM 1544 N N . LYS A 1 197 ? 0.962 -33.531 -31.516 1 93.31 197 LYS A N 1
ATOM 1545 C CA . LYS A 1 197 ? 2.346 -33.438 -31.062 1 93.31 197 LYS A CA 1
ATOM 1546 C C . LYS A 1 197 ? 2.984 -34.812 -30.938 1 93.31 197 LYS A C 1
ATOM 1548 O O . LYS A 1 197 ? 4.129 -35 -31.344 1 93.31 197 LYS A O 1
ATOM 1553 N N . PHE A 1 198 ? 2.291 -35.781 -30.359 1 93.69 198 PHE A N 1
ATOM 1554 C CA . PHE A 1 198 ? 2.818 -37.125 -30.234 1 93.69 198 PHE A CA 1
ATOM 1555 C C . PHE A 1 198 ? 2.988 -37.781 -31.594 1 93.69 198 PHE A C 1
ATOM 1557 O O . PHE A 1 198 ? 3.945 -38.5 -31.828 1 93.69 198 PHE A O 1
ATOM 1564 N N . ALA A 1 199 ? 2.131 -37.438 -32.531 1 94.19 199 ALA A N 1
ATOM 1565 C CA . ALA A 1 199 ? 2.24 -37.969 -33.906 1 94.19 199 ALA A CA 1
ATOM 1566 C C . ALA A 1 199 ? 3.467 -37.406 -34.625 1 94.19 199 ALA A C 1
ATOM 1568 O O . ALA A 1 199 ? 4.172 -38.125 -35.312 1 94.19 199 ALA A O 1
ATOM 1569 N N . GLU A 1 200 ? 3.682 -36.219 -34.438 1 91.88 200 GLU A N 1
ATOM 1570 C CA . GLU A 1 200 ? 4.848 -35.562 -35.031 1 91.88 200 GLU A CA 1
ATOM 1571 C C . GLU A 1 200 ? 6.145 -36.156 -34.469 1 91.88 200 GLU A C 1
ATOM 1573 O O . GLU A 1 200 ? 7.094 -36.375 -35.219 1 91.88 200 GLU A O 1
ATOM 1578 N N . LEU A 1 201 ? 6.121 -36.406 -33.188 1 88 201 LEU A N 1
ATOM 1579 C CA . LEU A 1 201 ? 7.324 -36.938 -32.562 1 88 201 LEU A CA 1
ATOM 1580 C C . LEU A 1 201 ? 7.566 -38.375 -33 1 88 201 LEU A C 1
ATOM 1582 O O . LEU A 1 201 ? 8.711 -38.812 -33.188 1 88 201 LEU A O 1
ATOM 1586 N N . CYS A 1 202 ? 6.555 -39.125 -33.156 1 88.56 202 CYS A N 1
ATOM 1587 C CA . CYS A 1 202 ? 6.68 -40.5 -33.625 1 88.56 202 CYS A CA 1
ATOM 1588 C C . CYS A 1 202 ? 7.211 -40.531 -35.062 1 88.56 202 CYS A C 1
ATOM 1590 O O . CYS A 1 202 ? 8.086 -41.344 -35.375 1 88.56 202 CYS A O 1
ATOM 1592 N N . LYS A 1 203 ? 6.734 -39.625 -35.844 1 89 203 LYS A N 1
ATOM 1593 C CA . LYS A 1 203 ? 7.195 -39.562 -37.25 1 89 203 LYS A CA 1
ATOM 1594 C C . LYS A 1 203 ? 8.672 -39.188 -37.312 1 89 203 LYS A C 1
ATOM 1596 O O . LYS A 1 203 ? 9.43 -39.75 -38.094 1 89 203 LYS A O 1
ATOM 1601 N N . LYS A 1 204 ? 8.977 -38.281 -36.531 1 84.31 204 LYS A N 1
ATOM 1602 C CA . LYS A 1 204 ? 10.367 -37.844 -36.531 1 84.31 204 LYS A CA 1
ATOM 1603 C C . LYS A 1 204 ? 11.289 -38.969 -36.031 1 84.31 204 LYS A C 1
ATOM 1605 O O . LYS A 1 204 ? 12.406 -39.125 -36.5 1 84.31 204 LYS A O 1
ATOM 1610 N N . PHE A 1 205 ? 10.812 -39.656 -35 1 83.06 205 PHE A N 1
ATOM 1611 C CA . PHE A 1 205 ? 11.602 -40.781 -34.469 1 83.06 205 PHE A CA 1
ATOM 1612 C C . PHE A 1 205 ? 11.781 -41.875 -35.5 1 83.06 205 PHE A C 1
ATOM 1614 O O . PHE A 1 205 ? 12.867 -42.438 -35.625 1 83.06 205 PHE A O 1
ATOM 1621 N N . TRP A 1 206 ? 10.852 -42.156 -36.281 1 81.75 206 TRP A N 1
ATOM 1622 C CA . TRP A 1 206 ? 10.914 -43.25 -37.25 1 81.75 206 TRP A CA 1
ATOM 1623 C C . TRP A 1 206 ? 11.695 -42.844 -38.5 1 81.75 206 TRP A C 1
ATOM 1625 O O . TRP A 1 206 ? 12.336 -43.688 -39.125 1 81.75 206 TRP A O 1
ATOM 1635 N N . SER A 1 207 ? 11.633 -41.562 -38.812 1 79.56 207 SER A N 1
ATOM 1636 C CA . SER A 1 207 ? 12.328 -41.094 -40 1 79.56 207 SER A CA 1
ATOM 1637 C C . SER A 1 207 ? 13.828 -40.938 -39.719 1 79.56 207 SER A C 1
ATOM 1639 O O . SER A 1 207 ? 14.648 -41.25 -40.594 1 79.56 207 SER A O 1
ATOM 1641 N N . LYS A 1 208 ? 14.211 -40.219 -38.656 1 67.94 208 LYS A N 1
ATOM 1642 C CA . LYS A 1 208 ? 15.625 -39.938 -38.406 1 67.94 208 LYS A CA 1
ATOM 1643 C C . LYS A 1 208 ? 16.328 -41.188 -37.875 1 67.94 208 LYS A C 1
ATOM 1645 O O . LYS A 1 208 ? 17.547 -41.281 -37.938 1 67.94 208 LYS A O 1
ATOM 1650 N N . GLY A 1 209 ? 15.836 -42.25 -37.844 1 57.97 209 GLY A N 1
ATOM 1651 C CA . GLY A 1 209 ? 16.453 -43.5 -37.406 1 57.97 209 GLY A CA 1
ATOM 1652 C C . GLY A 1 209 ? 16.828 -43.5 -35.938 1 57.97 209 GLY A C 1
ATOM 1653 O O . GLY A 1 209 ? 16.891 -42.469 -35.312 1 57.97 209 GLY A O 1
ATOM 1654 N N . CYS A 1 210 ? 16.844 -44.719 -35.094 1 52.03 210 CYS A N 1
ATOM 1655 C CA . CYS A 1 210 ? 17.094 -45 -33.688 1 52.03 210 CYS A CA 1
ATOM 1656 C C . CYS A 1 210 ? 18.328 -44.281 -33.188 1 52.03 210 CYS A C 1
ATOM 1658 O O . CYS A 1 210 ? 18.469 -44.031 -31.984 1 52.03 210 CYS A O 1
ATOM 1660 N N . ARG A 1 211 ? 19.391 -44.156 -33.906 1 48.56 211 ARG A N 1
ATOM 1661 C CA . ARG A 1 211 ? 20.703 -43.75 -33.406 1 48.56 211 ARG A CA 1
ATOM 1662 C C . ARG A 1 211 ? 20.75 -42.281 -33.062 1 48.56 211 ARG A C 1
ATOM 1664 O O . ARG A 1 211 ? 21.453 -41.844 -32.156 1 48.56 211 ARG A O 1
ATOM 1671 N N . GLY A 1 212 ? 20.297 -41.344 -33.875 1 45.25 212 GLY A N 1
ATOM 1672 C CA . GLY A 1 212 ? 20.641 -39.938 -33.875 1 45.25 212 GLY A CA 1
ATOM 1673 C C . GLY A 1 212 ? 19.891 -39.125 -32.812 1 45.25 212 GLY A C 1
ATOM 1674 O O . GLY A 1 212 ? 20.234 -37.969 -32.562 1 45.25 212 GLY A O 1
ATOM 1675 N N . LEU A 1 213 ? 18.781 -39.438 -32.469 1 45.75 213 LEU A N 1
ATOM 1676 C CA . LEU A 1 213 ? 17.938 -38.562 -31.641 1 45.75 213 LEU A CA 1
ATOM 1677 C C . LEU A 1 213 ? 18.375 -38.625 -30.188 1 45.75 213 LEU A C 1
ATOM 1679 O O . LEU A 1 213 ? 17.859 -37.906 -29.344 1 45.75 213 LEU A O 1
ATOM 1683 N N . VAL A 1 214 ? 18.969 -39.75 -29.766 1 43.94 214 VAL A N 1
ATOM 1684 C CA . VAL A 1 214 ? 19.297 -39.875 -28.344 1 43.94 214 VAL A CA 1
ATOM 1685 C C . VAL A 1 214 ? 20.109 -38.656 -27.891 1 43.94 214 VAL A C 1
ATOM 1687 O O . VAL A 1 214 ? 19.906 -38.156 -26.781 1 43.94 214 VAL A O 1
ATOM 1690 N N . ASP A 1 215 ? 21.375 -38.375 -28.516 1 43.16 215 ASP A N 1
ATOM 1691 C CA . ASP A 1 215 ? 22.516 -37.656 -27.984 1 43.16 215 ASP A CA 1
ATOM 1692 C C . ASP A 1 215 ? 22.141 -36.188 -27.703 1 43.16 215 ASP A C 1
ATOM 1694 O O . ASP A 1 215 ? 22.781 -35.531 -26.891 1 43.16 215 ASP A O 1
ATOM 1698 N N . ASP A 1 216 ? 21.438 -35.594 -28.547 1 47.06 216 ASP A N 1
ATOM 1699 C CA . ASP A 1 216 ? 21.594 -34.156 -28.578 1 47.06 216 ASP A CA 1
ATOM 1700 C C . ASP A 1 216 ? 21.016 -33.5 -27.328 1 47.06 216 ASP A C 1
ATOM 1702 O O . ASP A 1 216 ? 21.594 -32.562 -26.781 1 47.06 216 ASP A O 1
ATOM 1706 N N . ASP A 1 217 ? 19.734 -33.75 -26.797 1 50.78 217 ASP A N 1
ATOM 1707 C CA . ASP A 1 217 ? 19.047 -32.875 -25.859 1 50.78 217 ASP A CA 1
ATOM 1708 C C . ASP A 1 217 ? 19.25 -33.344 -24.422 1 50.78 217 ASP A C 1
ATOM 1710 O O . ASP A 1 217 ? 19.188 -32.531 -23.5 1 50.78 217 ASP A O 1
ATOM 1714 N N . LEU A 1 218 ? 19.516 -34.75 -24.156 1 49.59 218 LEU A N 1
ATOM 1715 C CA . LEU A 1 218 ? 19.438 -35.25 -22.797 1 49.59 218 LEU A CA 1
ATOM 1716 C C . LEU A 1 218 ? 20.641 -34.781 -21.984 1 49.59 218 LEU A C 1
ATOM 1718 O O . LEU A 1 218 ? 20.531 -34.531 -20.781 1 49.59 218 LEU A O 1
ATOM 1722 N N . ASP A 1 219 ? 21.891 -34.75 -22.594 1 56.84 219 ASP A N 1
ATOM 1723 C CA . ASP A 1 219 ? 23.031 -34.438 -21.75 1 56.84 219 ASP A CA 1
ATOM 1724 C C . ASP A 1 219 ? 23.344 -32.938 -21.75 1 56.84 219 ASP A C 1
ATOM 1726 O O . ASP A 1 219 ? 24.359 -32.531 -21.219 1 56.84 219 ASP A O 1
ATOM 1730 N N . LYS A 1 220 ? 22.375 -32.156 -22.219 1 70.38 220 LYS A N 1
ATOM 1731 C CA . LYS A 1 220 ? 22.703 -30.734 -22.281 1 70.38 220 LYS A CA 1
ATOM 1732 C C . LYS A 1 220 ? 22.141 -29.984 -21.078 1 70.38 220 LYS A C 1
ATOM 1734 O O . LYS A 1 220 ? 20.938 -30.031 -20.812 1 70.38 220 LYS A O 1
ATOM 1739 N N . VAL A 1 221 ? 23.047 -29.672 -20.188 1 76.88 221 VAL A N 1
ATOM 1740 C CA . VAL A 1 221 ? 22.703 -28.875 -19 1 76.88 221 VAL A CA 1
ATOM 1741 C C . VAL A 1 221 ? 22.375 -27.453 -19.438 1 76.88 221 VAL A C 1
ATOM 1743 O O . VAL A 1 221 ? 21.438 -26.844 -18.906 1 76.88 221 VAL A O 1
ATOM 1746 N N . ALA A 1 222 ? 23.109 -26.906 -20.469 1 82.5 222 ALA A N 1
ATOM 1747 C CA . ALA A 1 222 ? 22.875 -25.547 -20.922 1 82.5 222 ALA A CA 1
ATOM 1748 C C . ALA A 1 222 ? 22.188 -25.531 -22.281 1 82.5 222 ALA A C 1
ATOM 1750 O O . ALA A 1 222 ? 22.5 -26.359 -23.156 1 82.5 222 ALA A O 1
ATOM 1751 N N . GLN A 1 223 ? 21.297 -24.719 -22.422 1 81.06 223 GLN A N 1
ATOM 1752 C CA . GLN A 1 223 ? 20.562 -24.578 -23.688 1 81.06 223 GLN A CA 1
ATOM 1753 C C . GLN A 1 223 ? 21.172 -23.484 -24.547 1 81.06 223 GLN A C 1
ATOM 1755 O O . GLN A 1 223 ? 22.062 -22.75 -24.109 1 81.06 223 GLN A O 1
ATOM 1760 N N . GLU A 1 224 ? 20.766 -23.422 -25.75 1 77.5 224 GLU A N 1
ATOM 1761 C CA . GLU A 1 224 ? 21.297 -22.469 -26.719 1 77.5 224 GLU A CA 1
ATOM 1762 C C . GLU A 1 224 ? 21.062 -21.031 -26.25 1 77.5 224 GLU A C 1
ATOM 1764 O O . GLU A 1 224 ? 21.891 -20.141 -26.5 1 77.5 224 GLU A O 1
ATOM 1769 N N . GLY A 1 225 ? 20.047 -20.875 -25.578 1 79 225 GLY A N 1
ATOM 1770 C CA . GLY A 1 225 ? 19.734 -19.547 -25.094 1 79 225 GLY A CA 1
ATOM 1771 C C . GLY A 1 225 ? 20.719 -19.047 -24.047 1 79 225 GLY A C 1
ATOM 1772 O O . GLY A 1 225 ? 21.016 -17.859 -23.984 1 79 225 GLY A O 1
ATOM 1773 N N . ASP A 1 226 ? 21.094 -19.938 -23.25 1 85.25 226 ASP A N 1
ATOM 1774 C CA . ASP A 1 226 ? 22.062 -19.578 -22.219 1 85.25 226 ASP A CA 1
ATOM 1775 C C . ASP A 1 226 ? 23.391 -19.156 -22.828 1 85.25 226 ASP A C 1
ATOM 1777 O O . ASP A 1 226 ? 24.031 -18.203 -22.344 1 85.25 226 ASP A O 1
ATOM 1781 N N . PHE A 1 227 ? 23.812 -19.844 -23.906 1 83.44 227 PHE A N 1
ATOM 1782 C CA . PHE A 1 227 ? 25.047 -19.484 -24.578 1 83.44 227 PHE A CA 1
ATOM 1783 C C . PHE A 1 227 ? 24.938 -18.125 -25.234 1 83.44 227 PHE A C 1
ATOM 1785 O O . PHE A 1 227 ? 25.891 -17.344 -25.234 1 83.44 227 PHE A O 1
ATOM 1792 N N . ARG A 1 228 ? 23.828 -17.906 -25.75 1 80 228 ARG A N 1
ATOM 1793 C CA . ARG A 1 228 ? 23.594 -16.625 -26.391 1 80 228 ARG A CA 1
ATOM 1794 C C . ARG A 1 228 ? 23.656 -15.484 -25.375 1 80 228 ARG A C 1
ATOM 1796 O O . ARG A 1 228 ? 24.156 -14.398 -25.672 1 80 228 ARG A O 1
ATOM 1803 N N . TYR A 1 229 ? 23.094 -15.75 -24.219 1 84.75 229 TYR A N 1
ATOM 1804 C CA . TYR A 1 229 ? 23.109 -14.75 -23.156 1 84.75 229 TYR A CA 1
ATOM 1805 C C . TYR A 1 229 ? 24.547 -14.375 -22.797 1 84.75 229 TYR A C 1
ATOM 1807 O O . TYR A 1 229 ? 24.859 -13.195 -22.656 1 84.75 229 TYR A O 1
ATOM 1815 N N . ILE A 1 230 ? 25.453 -15.273 -22.656 1 84.38 230 ILE A N 1
ATOM 1816 C CA . ILE A 1 230 ? 26.828 -15.031 -22.281 1 84.38 230 ILE A CA 1
ATOM 1817 C C . ILE A 1 230 ? 27.578 -14.352 -23.422 1 84.38 230 ILE A C 1
ATOM 1819 O O . ILE A 1 230 ? 28.406 -13.461 -23.203 1 84.38 230 ILE A O 1
ATOM 1823 N N . ARG A 1 231 ? 27.297 -14.82 -24.594 1 81.19 231 ARG A N 1
ATOM 1824 C CA . ARG A 1 231 ? 27.938 -14.219 -25.75 1 81.19 231 ARG A CA 1
ATOM 1825 C C . ARG A 1 231 ? 27.609 -12.727 -25.859 1 81.19 231 ARG A C 1
ATOM 1827 O O . ARG A 1 231 ? 28.484 -11.922 -26.203 1 81.19 231 ARG A O 1
ATOM 1834 N N . ARG A 1 232 ? 26.438 -12.492 -25.484 1 79.25 232 ARG A N 1
ATOM 1835 C CA . ARG A 1 232 ? 26.016 -11.102 -25.547 1 79.25 232 ARG A CA 1
ATOM 1836 C C . ARG A 1 232 ? 26.672 -10.273 -24.438 1 79.25 232 ARG A C 1
ATOM 1838 O O . ARG A 1 232 ? 26.922 -9.078 -24.625 1 79.25 232 ARG A O 1
ATOM 1845 N N . LEU A 1 233 ? 26.797 -10.836 -23.312 1 79.19 233 LEU A N 1
ATOM 1846 C CA . LEU A 1 233 ? 27.453 -10.148 -22.203 1 79.19 233 LEU A CA 1
ATOM 1847 C C . LEU A 1 233 ? 28.891 -9.812 -22.562 1 79.19 233 LEU A C 1
ATOM 1849 O O . LEU A 1 233 ? 29.422 -8.781 -22.125 1 79.19 233 LEU A O 1
ATOM 1853 N N . LEU A 1 234 ? 29.438 -10.656 -23.312 1 76.12 234 LEU A N 1
ATOM 1854 C CA . LEU A 1 234 ? 30.859 -10.492 -23.625 1 76.12 234 LEU A CA 1
ATOM 1855 C C . LEU A 1 234 ? 31.062 -9.633 -24.859 1 76.12 234 LEU A C 1
ATOM 1857 O O . LEU A 1 234 ? 32.094 -8.984 -25.016 1 76.12 234 LEU A O 1
ATOM 1861 N N . ILE A 1 235 ? 29.984 -9.75 -25.812 1 66.75 235 ILE A N 1
ATOM 1862 C CA . ILE A 1 235 ? 30.125 -8.977 -27.031 1 66.75 235 ILE A CA 1
ATOM 1863 C C . ILE A 1 235 ? 29.266 -7.727 -26.969 1 66.75 235 ILE A C 1
ATOM 1865 O O . ILE A 1 235 ? 28.094 -7.793 -26.594 1 66.75 235 ILE A O 1
ATOM 1869 N N . LYS A 1 236 ? 29.734 -6.566 -26.672 1 59.03 236 LYS A N 1
ATOM 1870 C CA . LYS A 1 236 ? 28.938 -5.34 -26.734 1 59.03 236 LYS A CA 1
ATOM 1871 C C . LYS A 1 236 ? 28.141 -5.273 -28.031 1 59.03 236 LYS A C 1
ATOM 1873 O O . LYS A 1 236 ? 28.703 -5.207 -29.125 1 59.03 236 LYS A O 1
ATOM 1878 N N . THR A 1 237 ? 27.031 -5.961 -28.203 1 52.78 237 THR A N 1
ATOM 1879 C CA . THR A 1 237 ? 26.359 -5.938 -29.5 1 52.78 237 THR A CA 1
ATOM 1880 C C . THR A 1 237 ? 25.547 -4.656 -29.672 1 52.78 237 THR A C 1
ATOM 1882 O O . THR A 1 237 ? 24.812 -4.258 -28.766 1 52.78 237 THR A O 1
ATOM 1885 N N . LYS A 1 238 ? 26.047 -3.816 -30.516 1 54.34 238 LYS A N 1
ATOM 1886 C CA . LYS A 1 238 ? 25.297 -2.645 -30.953 1 54.34 238 LYS A CA 1
ATOM 1887 C C . LYS A 1 238 ? 23.906 -3.037 -31.438 1 54.34 238 LYS A C 1
ATOM 1889 O O . LYS A 1 238 ? 23.75 -3.977 -32.219 1 54.34 238 LYS A O 1
ATOM 1894 N N . PRO A 1 239 ? 22.938 -2.58 -30.703 1 53.5 239 PRO A N 1
ATOM 1895 C CA . PRO A 1 239 ? 21.562 -2.961 -31.078 1 53.5 239 PRO A CA 1
ATOM 1896 C C . PRO A 1 239 ? 21.266 -2.699 -32.562 1 53.5 239 PRO A C 1
ATOM 1898 O O . PRO A 1 239 ? 21.594 -1.631 -33.062 1 53.5 239 PRO A O 1
ATOM 1901 N N . LYS A 1 240 ? 21.109 -3.711 -33.312 1 53.75 240 LYS A N 1
ATOM 1902 C CA . LYS A 1 240 ? 20.719 -3.551 -34.719 1 53.75 240 LYS A CA 1
ATOM 1903 C C . LYS A 1 240 ? 19.438 -2.748 -34.844 1 53.75 240 LYS A C 1
ATOM 1905 O O . LYS A 1 240 ? 18.609 -2.752 -33.906 1 53.75 240 LYS A O 1
ATOM 1910 N N . THR A 1 241 ? 19.484 -1.808 -35.688 1 53.59 241 THR A N 1
ATOM 1911 C CA . THR A 1 241 ? 18.359 -0.997 -36.156 1 53.59 241 THR A CA 1
ATOM 1912 C C . THR A 1 241 ? 17.141 -1.87 -36.438 1 53.59 241 THR A C 1
ATOM 1914 O O . THR A 1 241 ? 17.156 -2.682 -37.375 1 53.59 241 THR A O 1
ATOM 1917 N N . GLU A 1 242 ? 16.594 -2.363 -35.5 1 58.91 242 GLU A N 1
ATOM 1918 C CA . GLU A 1 242 ? 15.5 -3.291 -35.75 1 58.91 242 GLU A CA 1
ATOM 1919 C C . GLU A 1 242 ? 14.211 -2.545 -36.094 1 58.91 242 GLU A C 1
ATOM 1921 O O . GLU A 1 242 ? 14.094 -1.349 -35.812 1 58.91 242 GLU A O 1
ATOM 1926 N N . SER A 1 243 ? 13.453 -3.156 -37.062 1 62.66 243 SER A N 1
ATOM 1927 C CA . SER A 1 243 ? 12.117 -2.676 -37.406 1 62.66 243 SER A CA 1
ATOM 1928 C C . SER A 1 243 ? 11.312 -2.311 -36.188 1 62.66 243 SER A C 1
ATOM 1930 O O . SER A 1 243 ? 11.578 -2.818 -35.094 1 62.66 243 SER A O 1
ATOM 1932 N N . TRP A 1 244 ? 10.43 -1.486 -36.438 1 61.19 244 TRP A N 1
ATOM 1933 C CA . TRP A 1 244 ? 9.664 -0.896 -35.344 1 61.19 244 TRP A CA 1
ATOM 1934 C C . TRP A 1 244 ? 8.938 -1.973 -34.531 1 61.19 244 TRP A C 1
ATOM 1936 O O . TRP A 1 244 ? 8.836 -1.885 -33.312 1 61.19 244 TRP A O 1
ATOM 1946 N N . TYR A 1 245 ? 8.289 -2.916 -35.25 1 60.75 245 TYR A N 1
ATOM 1947 C CA . TYR A 1 245 ? 7.523 -3.965 -34.594 1 60.75 245 TYR A CA 1
ATOM 1948 C C . TYR A 1 245 ? 8.445 -4.875 -33.781 1 60.75 245 TYR A C 1
ATOM 1950 O O . TYR A 1 245 ? 8.102 -5.285 -32.688 1 60.75 245 TYR A O 1
ATOM 1958 N N . ARG A 1 246 ? 9.461 -5.191 -34.312 1 60.06 246 ARG A N 1
ATOM 1959 C CA . ARG A 1 246 ? 10.422 -6.02 -33.594 1 60.06 246 ARG A CA 1
ATOM 1960 C C . ARG A 1 246 ? 11 -5.27 -32.375 1 60.06 246 ARG A C 1
ATOM 1962 O O . ARG A 1 246 ? 11.25 -5.863 -31.344 1 60.06 246 ARG A O 1
ATOM 1969 N N . TRP A 1 247 ? 10.945 -4.027 -32.688 1 59.69 247 TRP A N 1
ATOM 1970 C CA . TRP A 1 247 ? 11.414 -3.188 -31.578 1 59.69 247 TRP A CA 1
ATOM 1971 C C . TRP A 1 247 ? 10.414 -3.189 -30.422 1 59.69 247 TRP A C 1
ATOM 1973 O O . TRP A 1 247 ? 10.797 -3.324 -29.266 1 59.69 247 TRP A O 1
ATOM 1983 N N . TYR A 1 248 ? 9.18 -3.068 -30.828 1 59.34 248 TYR A N 1
ATOM 1984 C CA . TYR A 1 248 ? 8.117 -3.025 -29.844 1 59.34 248 TYR A CA 1
ATOM 1985 C C . TYR A 1 248 ? 8.031 -4.336 -29.062 1 59.34 248 TYR A C 1
ATOM 1987 O O . TYR A 1 248 ? 7.957 -4.336 -27.828 1 59.34 248 TYR A O 1
ATOM 1995 N N . PHE A 1 249 ? 8.055 -5.371 -29.844 1 61.06 249 PHE A N 1
ATOM 1996 C CA . PHE A 1 249 ? 7.969 -6.688 -29.234 1 61.06 249 PHE A CA 1
ATOM 1997 C C . PHE A 1 249 ? 9.211 -6.973 -28.391 1 61.06 249 PHE A C 1
ATOM 1999 O O . PHE A 1 249 ? 9.109 -7.547 -27.297 1 61.06 249 PHE A O 1
ATOM 2006 N N . ARG A 1 250 ? 10.242 -6.488 -28.906 1 60.25 250 ARG A N 1
ATOM 2007 C CA . ARG A 1 250 ? 11.477 -6.68 -28.156 1 60.25 250 ARG A CA 1
ATOM 2008 C C . ARG A 1 250 ? 11.477 -5.816 -26.891 1 60.25 250 ARG A C 1
ATOM 2010 O O . ARG A 1 250 ? 11.914 -6.266 -25.828 1 60.25 250 ARG A O 1
ATOM 2017 N N . LYS A 1 251 ? 10.977 -4.723 -27.156 1 57.94 251 LYS A N 1
ATOM 2018 C CA . LYS A 1 251 ? 10.969 -3.771 -26.047 1 57.94 251 LYS A CA 1
ATOM 2019 C C . LYS A 1 251 ? 10.031 -4.227 -24.938 1 57.94 251 LYS A C 1
ATOM 2021 O O . LYS A 1 251 ? 10.367 -4.137 -23.75 1 57.94 251 LYS A O 1
ATOM 2026 N N . TYR A 1 252 ? 8.969 -4.793 -25.422 1 58.12 252 TYR A N 1
ATOM 2027 C CA . TYR A 1 252 ? 7.957 -5.078 -24.406 1 58.12 252 TYR A CA 1
ATOM 2028 C C . TYR A 1 252 ? 8.086 -6.504 -23.891 1 58.12 252 TYR A C 1
ATOM 2030 O O . TYR A 1 252 ? 7.828 -6.773 -22.719 1 58.12 252 TYR A O 1
ATOM 2038 N N . THR A 1 253 ? 8.406 -7.406 -24.828 1 59.31 253 THR A N 1
ATOM 2039 C CA . THR A 1 253 ? 8.469 -8.789 -24.359 1 59.31 253 THR A CA 1
ATOM 2040 C C . THR A 1 253 ? 9.867 -9.133 -23.859 1 59.31 253 THR A C 1
ATOM 2042 O O . THR A 1 253 ? 10.047 -10.117 -23.141 1 59.31 253 THR A O 1
ATOM 2045 N N . ARG A 1 254 ? 10.836 -8.109 -23.938 1 57.16 254 ARG A N 1
ATOM 2046 C CA . ARG A 1 254 ? 12.227 -8.25 -23.516 1 57.16 254 ARG A CA 1
ATOM 2047 C C . ARG A 1 254 ? 12.766 -9.633 -23.859 1 57.16 254 ARG A C 1
ATOM 2049 O O . ARG A 1 254 ? 13.469 -10.258 -23.062 1 57.16 254 ARG A O 1
ATOM 2056 N N . ALA A 1 255 ? 12.172 -10.195 -25 1 59.34 255 ALA A N 1
ATOM 2057 C CA . ALA A 1 255 ? 12.477 -11.57 -25.391 1 59.34 255 ALA A CA 1
ATOM 2058 C C . ALA A 1 255 ? 13.93 -11.703 -25.844 1 59.34 255 ALA A C 1
ATOM 2060 O O . ALA A 1 255 ? 14.5 -12.797 -25.797 1 59.34 255 ALA A O 1
ATOM 2061 N N . ASP A 1 256 ? 14.484 -10.523 -26.141 1 58 256 ASP A N 1
ATOM 2062 C CA . ASP A 1 256 ? 15.75 -10.633 -26.859 1 58 256 ASP A CA 1
ATOM 2063 C C . ASP A 1 256 ? 16.906 -10.852 -25.891 1 58 256 ASP A C 1
ATOM 2065 O O . ASP A 1 256 ? 18.047 -11.117 -26.312 1 58 256 ASP A O 1
ATOM 2069 N N . ASP A 1 257 ? 16.609 -10.758 -24.594 1 65.25 257 ASP A N 1
ATOM 2070 C CA . ASP A 1 257 ? 17.781 -10.805 -23.719 1 65.25 257 ASP A CA 1
ATOM 2071 C C . ASP A 1 257 ? 18.219 -12.25 -23.469 1 65.25 257 ASP A C 1
ATOM 2073 O O . ASP A 1 257 ? 19.219 -12.484 -22.781 1 65.25 257 ASP A O 1
ATOM 2077 N N . GLY A 1 258 ? 17.594 -13.203 -24.297 1 69.19 258 GLY A N 1
ATOM 2078 C CA . GLY A 1 258 ? 18.016 -14.586 -24.141 1 69.19 258 GLY A CA 1
ATOM 2079 C C . GLY A 1 258 ? 17.422 -15.25 -22.906 1 69.19 258 GLY A C 1
ATOM 2080 O O . GLY A 1 258 ? 17.688 -16.422 -22.641 1 69.19 258 GLY A O 1
ATOM 2081 N N . ILE A 1 259 ? 16.656 -14.492 -22.172 1 79.62 259 ILE A N 1
ATOM 2082 C CA . ILE A 1 259 ? 16.047 -15.078 -20.984 1 79.62 259 ILE A CA 1
ATOM 2083 C C . ILE A 1 259 ? 14.695 -15.695 -21.328 1 79.62 259 ILE A C 1
ATOM 2085 O O . ILE A 1 259 ? 13.789 -14.992 -21.781 1 79.62 259 ILE A O 1
ATOM 2089 N N . ARG A 1 260 ? 14.617 -16.906 -21.25 1 81.12 260 ARG A N 1
ATOM 2090 C CA . ARG A 1 260 ? 13.391 -17.625 -21.562 1 81.12 260 ARG A CA 1
ATOM 2091 C C . ARG A 1 260 ? 12.586 -17.906 -20.297 1 81.12 260 ARG A C 1
ATOM 2093 O O . ARG A 1 260 ? 13.125 -17.859 -19.188 1 81.12 260 ARG A O 1
ATOM 2100 N N . LEU A 1 261 ? 11.344 -18.078 -20.562 1 87.62 261 LEU A N 1
ATOM 2101 C CA . LEU A 1 261 ? 10.461 -18.453 -19.453 1 87.62 261 LEU A CA 1
ATOM 2102 C C . LEU A 1 261 ? 10.719 -19.891 -19.016 1 87.62 261 LEU A C 1
ATOM 2104 O O . LEU A 1 261 ? 10.945 -20.766 -19.844 1 87.62 261 LEU A O 1
ATOM 2108 N N . SER A 1 262 ? 10.75 -20.062 -17.797 1 90 262 SER A N 1
ATOM 2109 C CA . SER A 1 262 ? 10.898 -21.422 -17.266 1 90 262 SER A CA 1
ATOM 2110 C C . SER A 1 262 ? 9.664 -22.266 -17.547 1 90 262 SER A C 1
ATOM 2112 O O . SER A 1 262 ? 8.609 -21.734 -17.922 1 90 262 SER A O 1
ATOM 2114 N N . ALA A 1 263 ? 9.773 -23.594 -17.484 1 91.25 263 ALA A N 1
ATOM 2115 C CA . ALA A 1 263 ? 8.641 -24.484 -17.656 1 91.25 263 ALA A CA 1
ATOM 2116 C C . ALA A 1 263 ? 7.559 -24.219 -16.609 1 91.25 263 ALA A C 1
ATOM 2118 O O . ALA A 1 263 ? 6.367 -24.344 -16.906 1 91.25 263 ALA A O 1
ATOM 2119 N N . ARG A 1 264 ? 7.996 -23.844 -15.484 1 92 264 ARG A N 1
ATOM 2120 C CA . ARG A 1 264 ? 7.047 -23.531 -14.422 1 92 264 ARG A CA 1
ATOM 2121 C C . ARG A 1 264 ? 6.195 -22.312 -14.789 1 92 264 ARG A C 1
ATOM 2123 O O . ARG A 1 264 ? 4.965 -22.359 -14.688 1 92 264 ARG A O 1
ATOM 2130 N N . MET A 1 265 ? 6.836 -21.25 -15.234 1 92.25 265 MET A N 1
ATOM 2131 C CA . MET A 1 265 ? 6.129 -20.016 -15.57 1 92.25 265 MET A CA 1
ATOM 2132 C C . MET A 1 265 ? 5.246 -20.203 -16.797 1 92.25 265 MET A C 1
ATOM 2134 O O . MET A 1 265 ? 4.109 -19.734 -16.828 1 92.25 265 MET A O 1
ATOM 2138 N N . THR A 1 266 ? 5.723 -20.953 -17.734 1 92 266 THR A N 1
ATOM 2139 C CA . THR A 1 266 ? 4.945 -21.188 -18.953 1 92 266 THR A CA 1
ATOM 2140 C C . THR A 1 266 ? 3.701 -22.016 -18.641 1 92 266 THR A C 1
ATOM 2142 O O . THR A 1 266 ? 2.604 -21.688 -19.094 1 92 266 THR A O 1
ATOM 2145 N N . THR A 1 267 ? 3.9 -23.031 -17.875 1 92.62 267 THR A N 1
ATOM 2146 C CA . THR A 1 267 ? 2.777 -23.891 -17.516 1 92.62 267 THR A CA 1
ATOM 2147 C C . THR A 1 267 ? 1.77 -23.125 -16.656 1 92.62 267 THR A C 1
ATOM 2149 O O . THR A 1 267 ? 0.561 -23.219 -16.875 1 92.62 267 THR A O 1
ATOM 2152 N N . THR A 1 268 ? 2.227 -22.375 -15.727 1 92.94 268 THR A N 1
ATOM 2153 C CA . THR A 1 268 ? 1.352 -21.609 -14.836 1 92.94 268 THR A CA 1
ATOM 2154 C C . THR A 1 268 ? 0.531 -20.594 -15.633 1 92.94 268 THR A C 1
ATOM 2156 O O . THR A 1 268 ? -0.669 -20.438 -15.398 1 92.94 268 THR A O 1
ATOM 2159 N N . MET A 1 269 ? 1.106 -19.953 -16.625 1 93.69 269 MET A N 1
ATOM 2160 C CA . MET A 1 269 ? 0.409 -18.922 -17.375 1 93.69 269 MET A CA 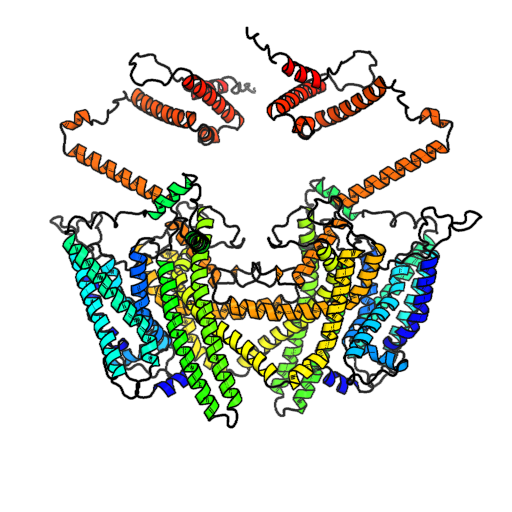1
ATOM 2161 C C . MET A 1 269 ? -0.614 -19.531 -18.328 1 93.69 269 MET A C 1
ATOM 2163 O O . MET A 1 269 ? -1.714 -19 -18.484 1 93.69 269 MET A O 1
ATOM 2167 N N . VAL A 1 270 ? -0.27 -20.641 -18.875 1 93.06 270 VAL A N 1
ATOM 2168 C CA . VAL A 1 270 ? -1.194 -21.281 -19.797 1 93.06 270 VAL A CA 1
ATOM 2169 C C . VAL A 1 270 ? -2.396 -21.828 -19.016 1 93.06 270 VAL A C 1
ATOM 2171 O O . VAL A 1 270 ? -3.545 -21.609 -19.422 1 93.06 270 VAL A O 1
ATOM 2174 N N . VAL A 1 271 ? -2.102 -22.453 -17.969 1 92.56 271 VAL A N 1
ATOM 2175 C CA . VAL A 1 271 ? -3.193 -23.016 -17.172 1 92.56 271 VAL A CA 1
ATOM 2176 C C . VAL A 1 271 ? -4.039 -21.875 -16.594 1 92.56 271 VAL A C 1
ATOM 2178 O O . VAL A 1 271 ? -5.266 -21.984 -16.516 1 92.56 271 VAL A O 1
ATOM 2181 N N . SER A 1 272 ? -3.43 -20.812 -16.172 1 93.31 272 SER A N 1
ATOM 2182 C CA . SER A 1 272 ? -4.18 -19.672 -15.664 1 93.31 272 SER A CA 1
ATOM 2183 C C . SER A 1 272 ? -5.102 -19.094 -16.734 1 93.31 272 SER A C 1
ATOM 2185 O O . SER A 1 272 ? -6.242 -18.719 -16.438 1 93.31 272 SER A O 1
ATOM 2187 N N . PHE A 1 273 ? -4.598 -19.062 -17.938 1 94.19 273 PHE A N 1
ATOM 2188 C CA . PHE A 1 273 ? -5.391 -18.516 -19.031 1 94.19 273 PHE A CA 1
ATOM 2189 C C . PHE A 1 273 ? -6.602 -19.406 -19.312 1 94.19 273 PHE A C 1
ATOM 2191 O O . PHE A 1 273 ? -7.715 -18.906 -19.484 1 94.19 273 PHE A O 1
ATOM 2198 N N . LEU A 1 274 ? -6.414 -20.656 -19.281 1 93.81 274 LEU A N 1
ATOM 2199 C CA . LEU A 1 274 ? -7.492 -21.594 -19.562 1 93.81 274 LEU A CA 1
ATOM 2200 C C . LEU A 1 274 ? -8.508 -21.625 -18.422 1 93.81 274 LEU A C 1
ATOM 2202 O O . LEU A 1 274 ? -9.719 -21.656 -18.656 1 93.81 274 LEU A O 1
ATOM 2206 N N . CYS A 1 275 ? -7.992 -21.594 -17.234 1 90.56 275 CYS A N 1
ATOM 2207 C CA . CYS A 1 275 ? -8.898 -21.562 -16.094 1 90.56 275 CYS A CA 1
ATOM 2208 C C . CYS A 1 275 ? -9.68 -20.25 -16.047 1 90.56 275 CYS A C 1
ATOM 2210 O O . CYS A 1 275 ? -10.844 -20.234 -15.664 1 90.56 275 CYS A O 1
ATOM 2212 N N . LEU A 1 276 ? -9.047 -19.188 -16.375 1 93.25 276 LEU A N 1
ATOM 2213 C CA . LEU A 1 276 ? -9.711 -17.891 -16.438 1 93.25 276 LEU A CA 1
ATOM 2214 C C . LEU A 1 276 ? -10.844 -17.906 -17.469 1 93.25 276 LEU A C 1
ATOM 2216 O O . LEU A 1 276 ? -11.93 -17.391 -17.203 1 93.25 276 LEU A O 1
ATOM 2220 N N . TYR A 1 277 ? -10.594 -18.5 -18.578 1 93 277 TYR A N 1
ATOM 2221 C CA . TYR A 1 277 ? -11.625 -18.625 -19.594 1 93 277 TYR A CA 1
ATOM 2222 C C . TYR A 1 277 ? -12.82 -19.422 -19.078 1 93 277 TYR A C 1
ATOM 2224 O O . TYR A 1 277 ? -13.969 -19 -19.234 1 93 277 TYR A O 1
ATOM 2232 N N . SER A 1 278 ? -12.578 -20.5 -18.469 1 89.81 278 SER A N 1
ATOM 2233 C CA . SER A 1 278 ? -13.656 -21.328 -17.953 1 89.81 278 SER A CA 1
ATOM 2234 C C . SER A 1 278 ? -14.453 -20.609 -16.875 1 89.81 278 SER A C 1
ATOM 2236 O O . SER A 1 278 ? -15.68 -20.719 -16.828 1 89.81 278 SER A O 1
ATOM 2238 N N . LEU A 1 279 ? -13.75 -19.906 -16.062 1 89.56 279 LEU A N 1
ATOM 2239 C CA . LEU A 1 279 ? -14.422 -19.172 -15 1 89.56 279 LEU A CA 1
ATOM 2240 C C . LEU A 1 279 ? -15.266 -18.031 -15.57 1 89.56 279 LEU A C 1
ATOM 2242 O O . LEU A 1 279 ? -16.359 -17.75 -15.062 1 89.56 279 LEU A O 1
ATOM 2246 N N . ALA A 1 280 ? -14.719 -17.391 -16.562 1 92.31 280 ALA A N 1
ATOM 2247 C CA . ALA A 1 280 ? -15.469 -16.297 -17.188 1 92.31 280 ALA A CA 1
ATOM 2248 C C . ALA A 1 280 ? -16.766 -16.797 -17.797 1 92.31 280 ALA A C 1
ATOM 2250 O O . ALA A 1 280 ? -17.812 -16.156 -17.672 1 92.31 280 ALA A O 1
ATOM 2251 N N . VAL A 1 281 ? -16.766 -17.969 -18.391 1 89.31 281 VAL A N 1
ATOM 2252 C CA . VAL A 1 281 ? -17.953 -18.562 -19 1 89.31 281 VAL A CA 1
ATOM 2253 C C . VAL A 1 281 ? -18.953 -18.969 -17.922 1 89.31 281 VAL A C 1
ATOM 2255 O O . VAL A 1 281 ? -20.156 -18.719 -18.047 1 89.31 281 VAL A O 1
ATOM 2258 N N . LEU A 1 282 ? -18.453 -19.484 -16.891 1 85.5 282 LEU A N 1
ATOM 2259 C CA . LEU A 1 282 ? -19.312 -19.891 -15.789 1 85.5 282 LEU A CA 1
ATOM 2260 C C . LEU A 1 282 ? -19.938 -18.672 -15.125 1 85.5 282 LEU A C 1
ATOM 2262 O O . LEU A 1 282 ? -21.094 -18.719 -14.688 1 85.5 282 LEU A O 1
ATOM 2266 N N . GLU A 1 283 ? -19.234 -17.609 -15.016 1 88.69 283 GLU A N 1
ATOM 2267 C CA . GLU A 1 283 ? -19.734 -16.406 -14.375 1 88.69 283 GLU A CA 1
ATOM 2268 C C . GLU A 1 283 ? -20.844 -15.758 -15.211 1 88.69 283 GLU A C 1
ATOM 2270 O O . GLU A 1 283 ? -21.766 -15.156 -14.664 1 88.69 283 GLU A O 1
ATOM 2275 N N . ILE A 1 284 ? -20.703 -15.844 -16.5 1 86.69 284 ILE A N 1
ATOM 2276 C CA . ILE A 1 284 ? -21.75 -15.305 -17.359 1 86.69 284 ILE A CA 1
ATOM 2277 C C . ILE A 1 284 ? -23.031 -16.125 -17.188 1 86.69 284 ILE A C 1
ATOM 2279 O O . ILE A 1 284 ? -24.141 -15.562 -17.141 1 86.69 284 ILE A O 1
ATOM 2283 N N . GLU A 1 285 ? -22.859 -17.359 -17.016 1 84.62 285 GLU A N 1
ATOM 2284 C CA . GLU A 1 285 ? -24.031 -18.219 -16.812 1 84.62 285 GLU A CA 1
ATOM 2285 C C . GLU A 1 285 ? -24.656 -17.984 -15.438 1 84.62 285 GLU A C 1
ATOM 2287 O O . GLU A 1 285 ? -25.875 -17.938 -15.312 1 84.62 285 GLU A O 1
ATOM 2292 N N . ASN A 1 286 ? -23.828 -17.828 -14.469 1 84.44 286 ASN A N 1
ATOM 2293 C CA . ASN A 1 286 ? -24.328 -17.531 -13.133 1 84.44 286 ASN A CA 1
ATOM 2294 C C . ASN A 1 286 ? -25.047 -16.188 -13.086 1 84.44 286 ASN A C 1
ATOM 2296 O O . ASN A 1 286 ? -26 -16.016 -12.336 1 84.44 286 ASN A O 1
ATOM 2300 N N . GLY A 1 287 ? -24.547 -15.258 -13.82 1 87.44 287 GLY A N 1
ATOM 2301 C CA . GLY A 1 287 ? -25.234 -13.969 -13.906 1 87.44 287 GLY A CA 1
ATOM 2302 C C . GLY A 1 287 ? -26.625 -14.062 -14.5 1 87.44 287 GLY A C 1
ATOM 2303 O O . GLY A 1 287 ? -27.562 -13.43 -14.008 1 87.44 287 GLY A O 1
ATOM 2304 N N . ALA A 1 288 ? -26.75 -14.93 -15.492 1 85.12 288 ALA A N 1
ATOM 2305 C CA . ALA A 1 288 ? -28.047 -15.125 -16.125 1 85.12 288 ALA A CA 1
ATOM 2306 C C . ALA A 1 288 ? -29.031 -15.805 -15.18 1 85.12 288 ALA A C 1
ATOM 2308 O O . ALA A 1 288 ? -30.203 -15.438 -15.117 1 85.12 288 ALA A O 1
ATOM 2309 N N . LEU A 1 289 ? -28.531 -16.688 -14.422 1 85 289 LEU A N 1
ATOM 2310 C CA . LEU A 1 289 ? -29.359 -17.391 -13.453 1 85 289 LEU A CA 1
ATOM 2311 C C . LEU A 1 289 ? -29.797 -16.469 -12.32 1 85 289 LEU A C 1
ATOM 2313 O O . LEU A 1 289 ? -30.922 -16.531 -11.852 1 85 289 LEU A O 1
ATOM 2317 N N . LEU A 1 290 ? -28.859 -15.656 -11.922 1 87.06 290 LEU A N 1
ATOM 2318 C CA . LEU A 1 290 ? -29.156 -14.703 -10.852 1 87.06 290 LEU A CA 1
ATOM 2319 C C . LEU A 1 290 ? -30.219 -13.703 -11.297 1 87.06 290 LEU A C 1
ATOM 2321 O O . LEU A 1 290 ? -31.109 -13.352 -10.523 1 87.06 290 LEU A O 1
ATOM 2325 N N . ILE A 1 291 ? -30.109 -13.305 -12.5 1 87.75 291 ILE A N 1
ATOM 2326 C CA . ILE A 1 291 ? -31.062 -12.336 -13.039 1 87.75 291 ILE A CA 1
ATOM 2327 C C . ILE A 1 291 ? -32.438 -12.969 -13.117 1 87.75 291 ILE A C 1
ATOM 2329 O O . ILE A 1 291 ? -33.438 -12.32 -12.797 1 87.75 291 ILE A O 1
ATOM 2333 N N . GLU A 1 292 ? -32.5 -14.234 -13.531 1 85.94 292 GLU A N 1
ATOM 2334 C CA . GLU A 1 292 ? -33.781 -14.938 -13.602 1 85.94 292 GLU A CA 1
ATOM 2335 C C . GLU A 1 292 ? -34.375 -15.141 -12.211 1 85.94 292 GLU A C 1
ATOM 2337 O O . GLU A 1 292 ? -35.594 -15.047 -12.023 1 85.94 292 GLU A O 1
ATOM 2342 N N . TYR A 1 293 ? -33.531 -15.375 -11.289 1 86.69 293 TYR A N 1
ATOM 2343 C CA . TYR A 1 293 ? -33.969 -15.547 -9.906 1 86.69 293 TYR A CA 1
ATOM 2344 C C . TYR A 1 293 ? -34.531 -14.25 -9.352 1 86.69 293 TYR A C 1
ATOM 2346 O O . TYR A 1 293 ? -35.594 -14.258 -8.695 1 86.69 293 TYR A O 1
ATOM 2354 N N . ILE A 1 294 ? -33.875 -13.172 -9.609 1 87.38 294 ILE A N 1
ATOM 2355 C CA . ILE A 1 294 ? -34.312 -11.867 -9.125 1 87.38 294 ILE A CA 1
ATOM 2356 C C . ILE A 1 294 ? -35.625 -11.484 -9.82 1 87.38 294 ILE A C 1
ATOM 2358 O O . ILE A 1 294 ? -36.531 -10.906 -9.203 1 87.38 294 ILE A O 1
ATOM 2362 N N . ARG A 1 295 ? -35.75 -11.836 -11.117 1 87.06 295 ARG A N 1
ATOM 2363 C CA . ARG A 1 295 ? -36.938 -11.547 -11.891 1 87.06 295 ARG A CA 1
ATOM 2364 C C . ARG A 1 295 ? -38.156 -12.266 -11.305 1 87.06 295 ARG A C 1
ATOM 2366 O O . ARG A 1 295 ? -39.25 -11.703 -11.273 1 87.06 295 ARG A O 1
ATOM 2373 N N . GLN A 1 296 ? -37.969 -13.383 -10.773 1 87.81 296 GLN A N 1
ATOM 2374 C CA . GLN A 1 296 ? -39.031 -14.172 -10.203 1 87.81 296 GLN A CA 1
ATOM 2375 C C . GLN A 1 296 ? -39.469 -13.625 -8.844 1 87.81 296 GLN A C 1
ATOM 2377 O O . GLN A 1 296 ? -40.625 -13.695 -8.477 1 87.81 296 GLN A O 1
ATOM 2382 N N . LYS A 1 297 ? -38.531 -13.07 -8.078 1 88.06 297 LYS A N 1
ATOM 2383 C CA . LYS A 1 297 ? -38.781 -12.625 -6.711 1 88.06 297 LYS A CA 1
ATOM 2384 C C . LYS A 1 297 ? -39.344 -11.211 -6.691 1 88.06 297 LYS A C 1
ATOM 2386 O O . LYS A 1 297 ? -40.156 -10.867 -5.828 1 88.06 297 LYS A O 1
ATOM 2391 N N . PHE A 1 298 ? -38.75 -10.367 -7.5 1 84.94 298 PHE A N 1
ATOM 2392 C CA . PHE A 1 298 ? -39.156 -8.969 -7.5 1 84.94 298 PHE A CA 1
ATOM 2393 C C . PHE A 1 298 ? -39.906 -8.625 -8.789 1 84.94 298 PHE A C 1
ATOM 2395 O O . PHE A 1 298 ? -39.375 -8.844 -9.883 1 84.94 298 PHE A O 1
ATOM 2402 N N . LYS A 1 299 ? -41.188 -8.133 -8.594 1 82.31 299 LYS A N 1
ATOM 2403 C CA . LYS A 1 299 ? -42.031 -7.793 -9.75 1 82.31 299 LYS A CA 1
ATOM 2404 C C . LYS A 1 299 ? -41.844 -6.328 -10.141 1 82.31 299 LYS A C 1
ATOM 2406 O O . LYS A 1 299 ? -41.5 -5.496 -9.297 1 82.31 299 LYS A O 1
ATOM 2411 N N . ASN A 1 300 ? -41.781 -5.82 -11.352 1 82 300 ASN A N 1
ATOM 2412 C CA . ASN A 1 300 ? -41.844 -4.477 -11.914 1 82 300 ASN A CA 1
ATOM 2413 C C . ASN A 1 300 ? -40.469 -3.809 -11.898 1 82 300 ASN A C 1
ATOM 2415 O O . ASN A 1 300 ? -40.344 -2.6 -11.68 1 82 300 ASN A O 1
ATOM 2419 N N . ILE A 1 301 ? -39.469 -4.66 -11.914 1 83.75 301 ILE A N 1
ATOM 2420 C CA . ILE A 1 301 ? -38.125 -4.078 -11.922 1 83.75 301 ILE A CA 1
ATOM 2421 C C . ILE A 1 301 ? -37.406 -4.473 -13.203 1 83.75 301 ILE A C 1
ATOM 2423 O O . ILE A 1 301 ? -36.188 -4.797 -13.172 1 83.75 301 ILE A O 1
ATOM 2427 N N . ASP A 1 302 ? -38.125 -4.41 -14.375 1 83.88 302 ASP A N 1
ATOM 2428 C CA . ASP A 1 302 ? -37.531 -4.891 -15.617 1 83.88 302 ASP A CA 1
ATOM 2429 C C . ASP A 1 302 ? -36.438 -3.936 -16.109 1 83.88 302 ASP A C 1
ATOM 2431 O O . ASP A 1 302 ? -35.406 -4.371 -16.625 1 83.88 302 ASP A O 1
ATOM 2435 N N . GLY A 1 303 ? -36.688 -2.645 -15.945 1 82.5 303 GLY A N 1
ATOM 2436 C CA . GLY A 1 303 ? -35.656 -1.69 -16.359 1 82.5 303 GLY A CA 1
ATOM 2437 C C . GLY A 1 303 ? -34.375 -1.811 -15.586 1 82.5 303 GLY A C 1
ATOM 2438 O O . GLY A 1 303 ? -33.281 -1.821 -16.172 1 82.5 303 GLY A O 1
ATOM 2439 N N . MET A 1 304 ? -34.531 -2.025 -14.297 1 86.69 304 MET A N 1
ATOM 2440 C CA . MET A 1 304 ? -33.375 -2.168 -13.438 1 86.69 304 MET A CA 1
ATOM 2441 C C . MET A 1 304 ? -32.656 -3.498 -13.688 1 86.69 304 MET A C 1
ATOM 2443 O O . MET A 1 304 ? -31.438 -3.578 -13.641 1 86.69 304 MET A O 1
ATOM 2447 N N . LEU A 1 305 ? -33.469 -4.5 -14.07 1 89.56 305 LEU A N 1
ATOM 2448 C CA . LEU A 1 305 ? -32.906 -5.816 -14.328 1 89.56 305 LEU A CA 1
ATOM 2449 C C . LEU A 1 305 ? -32.125 -5.824 -15.641 1 89.56 305 LEU A C 1
ATOM 2451 O O . LEU A 1 305 ? -31.094 -6.504 -15.75 1 89.56 305 LEU A O 1
ATOM 2455 N N . TYR A 1 306 ? -32.625 -5.102 -16.547 1 88.62 306 TYR A N 1
ATOM 2456 C CA . TYR A 1 306 ? -31.891 -4.992 -17.812 1 88.62 306 TYR A CA 1
ATOM 2457 C C . TYR A 1 306 ? -30.578 -4.254 -17.609 1 88.62 306 TYR A C 1
ATOM 2459 O O . TYR A 1 306 ? -29.547 -4.645 -18.172 1 88.62 306 TYR A O 1
ATOM 2467 N N . ALA A 1 307 ? -30.625 -3.219 -16.875 1 89.56 307 ALA A N 1
ATOM 2468 C CA . ALA A 1 307 ? -29.391 -2.486 -16.578 1 89.56 307 ALA A CA 1
ATOM 2469 C C . ALA A 1 307 ? -28.406 -3.361 -15.805 1 89.56 307 ALA A C 1
ATOM 2471 O O . ALA A 1 307 ? -27.203 -3.283 -16.031 1 89.56 307 ALA A O 1
ATOM 2472 N N . PHE A 1 308 ? -28.953 -4.148 -14.906 1 91.31 308 PHE A N 1
ATOM 2473 C CA . PHE A 1 308 ? -28.109 -5.051 -14.141 1 91.31 308 PHE A CA 1
ATOM 2474 C C . PHE A 1 308 ? -27.484 -6.113 -15.039 1 91.31 308 PHE A C 1
ATOM 2476 O O . PHE A 1 308 ? -26.328 -6.469 -14.875 1 91.31 308 PHE A O 1
ATOM 2483 N N . LYS A 1 309 ? -28.234 -6.617 -16.016 1 91.75 309 LYS A N 1
ATOM 2484 C CA . LYS A 1 309 ? -27.719 -7.617 -16.953 1 91.75 309 LYS A CA 1
ATOM 2485 C C . LYS A 1 309 ? -26.609 -7.043 -17.828 1 91.75 309 LYS A C 1
ATOM 2487 O O . LYS A 1 309 ? -25.562 -7.68 -18 1 91.75 309 LYS A O 1
ATOM 2492 N N . VAL A 1 310 ? -26.781 -5.863 -18.297 1 91.81 310 VAL A N 1
ATOM 2493 C CA . VAL A 1 310 ? -25.781 -5.223 -19.141 1 91.81 310 VAL A CA 1
ATOM 2494 C C . VAL A 1 310 ? -24.531 -4.91 -18.312 1 91.81 310 VAL A C 1
ATOM 2496 O O . VAL A 1 310 ? -23.406 -5.102 -18.781 1 91.81 310 VAL A O 1
ATOM 2499 N N . SER A 1 311 ? -24.719 -4.449 -17.062 1 93.12 311 SER A N 1
ATOM 2500 C CA . SER A 1 311 ? -23.578 -4.152 -16.203 1 93.12 311 SER A CA 1
ATOM 2501 C C . SER A 1 311 ? -22.797 -5.414 -15.859 1 93.12 311 SER A C 1
ATOM 2503 O O . SER A 1 311 ? -21.578 -5.383 -15.758 1 93.12 311 SER A O 1
ATOM 2505 N N . TRP A 1 312 ? -23.516 -6.52 -15.695 1 93.81 312 TRP A N 1
ATOM 2506 C CA . TRP A 1 312 ? -22.859 -7.785 -15.367 1 93.81 312 TRP A CA 1
ATOM 2507 C C . TRP A 1 312 ? -22 -8.273 -16.531 1 93.81 312 TRP A C 1
ATOM 2509 O O . TRP A 1 312 ? -20.875 -8.711 -16.312 1 93.81 312 TRP A O 1
ATOM 2519 N N . ILE A 1 313 ? -22.453 -8.141 -17.75 1 93 313 ILE A N 1
ATOM 2520 C CA . ILE A 1 313 ? -21.719 -8.609 -18.938 1 93 313 ILE A CA 1
ATOM 2521 C C . ILE A 1 313 ? -20.547 -7.672 -19.219 1 93 313 ILE A C 1
ATOM 2523 O O . ILE A 1 313 ? -19.422 -8.133 -19.469 1 93 313 ILE A O 1
ATOM 2527 N N . VAL A 1 314 ? -20.797 -6.395 -19.062 1 93.81 314 VAL A N 1
ATOM 2528 C CA . VAL A 1 314 ? -19.734 -5.434 -19.359 1 93.81 314 VAL A CA 1
ATOM 2529 C C . VAL A 1 314 ? -18.625 -5.543 -18.312 1 93.81 314 VAL A C 1
ATOM 2531 O O . VAL A 1 314 ? -17.438 -5.492 -18.656 1 93.81 314 VAL A O 1
ATOM 2534 N N . SER A 1 315 ? -19 -5.66 -17.062 1 95 315 SER A N 1
ATOM 2535 C CA . SER A 1 315 ? -18 -5.812 -16.016 1 95 315 SER A CA 1
ATOM 2536 C C . SER A 1 315 ? -17.234 -7.125 -16.156 1 95 315 SER A C 1
ATOM 2538 O O . SER A 1 315 ? -16.016 -7.172 -15.93 1 95 315 SER A O 1
ATOM 2540 N N . GLY A 1 316 ? -17.906 -8.219 -16.594 1 94.94 316 GLY A N 1
ATOM 2541 C CA . GLY A 1 316 ? -17.266 -9.508 -16.781 1 94.94 316 GLY A CA 1
ATOM 2542 C C . GLY A 1 316 ? -16.281 -9.516 -17.953 1 94.94 316 GLY A C 1
ATOM 2543 O O . GLY A 1 316 ? -15.172 -10.016 -17.828 1 94.94 316 GLY A O 1
ATOM 2544 N N . VAL A 1 317 ? -16.656 -8.898 -19.016 1 95.25 317 VAL A N 1
ATOM 2545 C CA . VAL A 1 317 ? -15.812 -8.859 -20.203 1 95.25 317 VAL A CA 1
ATOM 2546 C C . VAL A 1 317 ? -14.617 -7.934 -19.969 1 95.25 317 VAL A C 1
ATOM 2548 O O . VAL A 1 317 ? -13.492 -8.242 -20.359 1 95.25 317 VAL A O 1
ATOM 2551 N N . ALA A 1 318 ? -14.859 -6.848 -19.281 1 95.81 318 ALA A N 1
ATOM 2552 C CA . ALA A 1 318 ? -13.758 -5.934 -18.953 1 95.81 318 ALA A CA 1
ATOM 2553 C C . ALA A 1 318 ? -12.75 -6.59 -18.031 1 95.81 318 ALA A C 1
ATOM 2555 O O . ALA A 1 318 ? -11.539 -6.488 -18.234 1 95.81 318 ALA A O 1
ATOM 2556 N N . ALA A 1 319 ? -13.258 -7.262 -17.031 1 96.56 319 ALA A N 1
ATOM 2557 C CA . ALA A 1 319 ? -12.375 -7.945 -16.094 1 96.56 319 ALA A CA 1
ATOM 2558 C C . ALA A 1 319 ? -11.586 -9.047 -16.797 1 96.56 319 ALA A C 1
ATOM 2560 O O . ALA A 1 319 ? -10.406 -9.266 -16.5 1 96.56 319 ALA A O 1
ATOM 2561 N N . LEU A 1 320 ? -12.188 -9.789 -17.766 1 96.75 320 LEU A N 1
ATOM 2562 C CA . LEU A 1 320 ? -11.516 -10.852 -18.516 1 96.75 320 LEU A CA 1
ATOM 2563 C C . LEU A 1 320 ? -10.383 -10.289 -19.359 1 96.75 320 LEU A C 1
ATOM 2565 O O . LEU A 1 320 ? -9.266 -10.812 -19.344 1 96.75 320 LEU A O 1
ATOM 2569 N N . LEU A 1 321 ? -10.609 -9.188 -20 1 96.88 321 LEU A N 1
ATOM 2570 C CA . LEU A 1 321 ? -9.594 -8.586 -20.875 1 96.88 321 LEU A CA 1
ATOM 2571 C C . LEU A 1 321 ? -8.43 -8.047 -20.047 1 96.88 321 LEU A C 1
ATOM 2573 O O . LEU A 1 321 ? -7.27 -8.219 -20.422 1 96.88 321 LEU A O 1
ATOM 2577 N N . ILE A 1 322 ? -8.719 -7.5 -18.906 1 96.75 322 ILE A N 1
ATOM 2578 C CA . ILE A 1 322 ? -7.66 -6.949 -18.062 1 96.75 322 ILE A CA 1
ATOM 2579 C C . ILE A 1 322 ? -6.816 -8.078 -17.484 1 96.75 322 ILE A C 1
ATOM 2581 O O . ILE A 1 322 ? -5.594 -7.957 -17.359 1 96.75 322 ILE A O 1
ATOM 2585 N N . HIS A 1 323 ? -7.441 -9.172 -17.156 1 97.31 323 HIS A N 1
ATOM 2586 C CA . HIS A 1 323 ? -6.691 -10.281 -16.578 1 97.31 323 HIS A CA 1
ATOM 2587 C C . HIS A 1 323 ? -5.828 -10.977 -17.641 1 97.31 323 HIS A C 1
ATOM 2589 O O . HIS A 1 323 ? -4.77 -11.523 -17.312 1 97.31 323 HIS A O 1
ATOM 2595 N N . ILE A 1 324 ? -6.266 -10.938 -18.875 1 96.25 324 ILE A N 1
ATOM 2596 C CA . ILE A 1 324 ? -5.41 -11.445 -19.953 1 96.25 324 ILE A CA 1
ATOM 2597 C C . ILE A 1 324 ? -4.168 -10.562 -20.078 1 96.25 324 ILE A C 1
ATOM 2599 O O . ILE A 1 324 ? -3.053 -11.062 -20.219 1 96.25 324 ILE A O 1
ATOM 2603 N N . VAL A 1 325 ? -4.355 -9.297 -19.953 1 94.38 325 VAL A N 1
ATOM 2604 C CA . VAL A 1 325 ? -3.232 -8.367 -19.984 1 94.38 325 VAL A CA 1
ATOM 2605 C C . VAL A 1 325 ? -2.338 -8.586 -18.766 1 94.38 325 VAL A C 1
ATOM 2607 O O . VAL A 1 325 ? -1.112 -8.508 -18.875 1 94.38 325 VAL A O 1
ATOM 2610 N N . TYR A 1 326 ? -2.99 -8.906 -17.641 1 95.44 326 TYR A N 1
ATOM 2611 C CA . TYR A 1 326 ? -2.213 -9.172 -16.438 1 95.44 326 TYR A CA 1
ATOM 2612 C C . TYR A 1 326 ? -1.305 -10.383 -16.641 1 95.44 326 TYR A C 1
ATOM 2614 O O . TYR A 1 326 ? -0.15 -10.375 -16.203 1 95.44 326 TYR A O 1
ATOM 2622 N N . ILE A 1 327 ? -1.757 -11.367 -17.234 1 95.44 327 ILE A N 1
ATOM 2623 C CA . ILE A 1 327 ? -0.966 -12.57 -17.469 1 95.44 327 ILE A CA 1
ATOM 2624 C C . ILE A 1 327 ? 0.251 -12.227 -18.328 1 95.44 327 ILE A C 1
ATOM 2626 O O . ILE A 1 327 ? 1.368 -12.656 -18.016 1 95.44 327 ILE A O 1
ATOM 2630 N N . LEU A 1 328 ? 0.099 -11.391 -19.297 1 91.31 328 LEU A N 1
ATOM 2631 C CA . LEU A 1 328 ? 1.2 -10.984 -20.172 1 91.31 328 LEU A CA 1
ATOM 2632 C C . LEU A 1 328 ? 2.18 -10.086 -19.422 1 91.31 328 LEU A C 1
ATOM 2634 O O . LEU A 1 328 ? 3.396 -10.234 -19.562 1 91.31 328 LEU A O 1
ATOM 2638 N N . VAL A 1 329 ? 1.663 -9.258 -18.609 1 91.69 329 VAL A N 1
ATOM 2639 C CA . VAL A 1 329 ? 2.506 -8.344 -17.844 1 91.69 329 VAL A CA 1
ATOM 2640 C C . VAL A 1 329 ? 3.322 -9.125 -16.828 1 91.69 329 VAL A C 1
ATOM 2642 O O . VAL A 1 329 ? 4.484 -8.805 -16.562 1 91.69 329 VAL A O 1
ATOM 2645 N N . ILE A 1 330 ? 2.744 -10.141 -16.219 1 93.25 330 ILE A N 1
ATOM 2646 C CA . ILE A 1 330 ? 3.465 -10.961 -15.25 1 93.25 330 ILE A CA 1
ATOM 2647 C C . ILE A 1 330 ? 4.629 -11.672 -15.945 1 93.25 330 ILE A C 1
ATOM 2649 O O . ILE A 1 330 ? 5.715 -11.789 -15.375 1 93.25 330 ILE A O 1
ATOM 2653 N N . MET A 1 331 ? 4.406 -12.109 -17.156 1 91.25 331 MET A N 1
ATOM 2654 C CA . MET A 1 331 ? 5.473 -12.766 -17.922 1 91.25 331 MET A CA 1
ATOM 2655 C C . MET A 1 331 ? 6.609 -11.789 -18.203 1 91.25 331 MET A C 1
ATOM 2657 O O . MET A 1 331 ? 7.781 -12.148 -18.094 1 91.25 331 MET A O 1
ATOM 2661 N N . VAL A 1 332 ? 6.289 -10.562 -18.531 1 89.38 332 VAL A N 1
ATOM 2662 C CA . VAL A 1 332 ? 7.293 -9.547 -18.844 1 89.38 332 VAL A CA 1
ATOM 2663 C C . VAL A 1 332 ? 8.055 -9.172 -17.562 1 89.38 332 VAL A C 1
ATOM 2665 O O . VAL A 1 332 ? 9.273 -9.016 -17.594 1 89.38 332 VAL A O 1
ATOM 2668 N N . ASN A 1 333 ? 7.289 -9.023 -16.5 1 90.38 333 ASN A N 1
ATOM 2669 C CA . ASN A 1 333 ? 7.938 -8.672 -15.242 1 90.38 333 ASN A CA 1
ATOM 2670 C C . ASN A 1 333 ? 8.836 -9.797 -14.742 1 90.38 333 ASN A C 1
ATOM 2672 O O . ASN A 1 333 ? 9.875 -9.539 -14.125 1 90.38 333 ASN A O 1
ATOM 2676 N N . TYR A 1 334 ? 8.391 -11.016 -14.922 1 91.81 334 TYR A N 1
ATOM 2677 C CA . TYR A 1 334 ? 9.227 -12.156 -14.57 1 91.81 334 TYR A CA 1
ATOM 2678 C C . TYR A 1 334 ? 10.594 -12.062 -15.25 1 91.81 334 TYR A C 1
ATOM 2680 O O . TYR A 1 334 ? 11.625 -12.258 -14.609 1 91.81 334 TYR A O 1
ATOM 2688 N N . ARG A 1 335 ? 10.664 -11.75 -16.484 1 89.5 335 ARG A N 1
ATOM 2689 C CA . ARG A 1 335 ? 11.914 -11.633 -17.234 1 89.5 335 ARG A CA 1
ATOM 2690 C C . ARG A 1 335 ? 12.742 -10.461 -16.719 1 89.5 335 ARG A C 1
ATOM 2692 O O . ARG A 1 335 ? 13.969 -10.555 -16.609 1 89.5 335 ARG A O 1
ATOM 2699 N N . LYS A 1 336 ? 12.07 -9.445 -16.453 1 88.56 336 LYS A N 1
ATOM 2700 C CA . LYS A 1 336 ? 12.75 -8.258 -15.922 1 88.56 336 LYS A CA 1
ATOM 2701 C C . LYS A 1 336 ? 13.398 -8.555 -14.57 1 88.56 336 LYS A C 1
ATOM 2703 O O . LYS A 1 336 ? 14.547 -8.172 -14.336 1 88.56 336 LYS A O 1
ATOM 2708 N N . HIS A 1 337 ? 12.688 -9.203 -13.75 1 91.06 337 HIS A N 1
ATOM 2709 C CA . HIS A 1 337 ? 13.203 -9.516 -12.422 1 91.06 337 HIS A CA 1
ATOM 2710 C C . HIS A 1 337 ? 14.328 -10.547 -12.492 1 91.06 337 HIS A C 1
ATOM 2712 O O . HIS A 1 337 ? 15.297 -10.469 -11.734 1 91.06 337 HIS A O 1
ATOM 2718 N N . MET A 1 338 ? 14.172 -11.508 -13.383 1 91.31 338 MET A N 1
ATOM 2719 C CA . MET A 1 338 ? 15.227 -12.5 -13.562 1 91.31 338 MET A CA 1
ATOM 2720 C C . MET A 1 338 ? 16.516 -11.844 -14.055 1 91.31 338 MET A C 1
ATOM 2722 O O . MET A 1 338 ? 17.594 -12.164 -13.57 1 91.31 338 MET A O 1
ATOM 2726 N N . ARG A 1 339 ? 16.375 -10.938 -14.93 1 87.94 339 ARG A N 1
ATOM 2727 C CA . ARG A 1 339 ? 17.531 -10.211 -15.445 1 87.94 339 ARG A CA 1
ATOM 2728 C C . ARG A 1 339 ? 18.203 -9.398 -14.344 1 87.94 339 ARG A C 1
ATOM 2730 O O . ARG A 1 339 ? 19.438 -9.344 -14.266 1 87.94 339 ARG A O 1
ATOM 2737 N N . ALA A 1 340 ? 17.406 -8.797 -13.562 1 90.62 340 ALA A N 1
ATOM 2738 C CA . ALA A 1 340 ? 17.938 -8.008 -12.453 1 90.62 340 ALA A CA 1
ATOM 2739 C C . ALA A 1 340 ? 18.672 -8.891 -11.445 1 90.62 340 ALA A C 1
ATOM 2741 O O . ALA A 1 340 ? 19.734 -8.531 -10.945 1 90.62 340 ALA A O 1
ATOM 2742 N N . LEU A 1 341 ? 18.172 -10.016 -11.227 1 92.12 341 LEU A N 1
ATOM 2743 C CA . LEU A 1 341 ? 18.781 -10.922 -10.258 1 92.12 341 LEU A CA 1
ATOM 2744 C C . LEU A 1 341 ? 20.047 -11.547 -10.82 1 92.12 341 LEU A C 1
ATOM 2746 O O . LEU A 1 341 ? 20.984 -11.836 -10.07 1 92.12 341 LEU A O 1
ATOM 2750 N N . TYR A 1 342 ? 20.031 -11.781 -12.125 1 89.81 342 TYR A N 1
ATOM 2751 C CA . TYR A 1 342 ? 21.234 -12.289 -12.758 1 89.81 342 TYR A CA 1
ATOM 2752 C C . TYR A 1 342 ? 22.391 -11.32 -12.578 1 89.81 342 TYR A C 1
ATOM 2754 O O . TYR A 1 342 ? 23.547 -11.734 -12.43 1 89.81 342 TYR A O 1
ATOM 2762 N N . ARG A 1 343 ? 22.078 -9.992 -12.508 1 87.69 343 ARG A N 1
ATOM 2763 C CA . ARG A 1 343 ? 23.094 -8.969 -12.336 1 87.69 343 ARG A CA 1
ATOM 2764 C C . ARG A 1 343 ? 23.391 -8.727 -10.859 1 87.69 343 ARG A C 1
ATOM 2766 O O . ARG A 1 343 ? 24.312 -7.973 -10.523 1 87.69 343 ARG A O 1
ATOM 2773 N N . GLY A 1 344 ? 22.672 -9.297 -10.023 1 88.44 344 GLY A N 1
ATOM 2774 C CA . GLY A 1 344 ? 22.844 -9.109 -8.594 1 88.44 344 GLY A CA 1
ATOM 2775 C C . GLY A 1 344 ? 22.125 -7.871 -8.07 1 88.44 344 GLY A C 1
ATOM 2776 O O . GLY A 1 344 ? 22.438 -7.387 -6.98 1 88.44 344 GLY A O 1
ATOM 2777 N N . ASP A 1 345 ? 21.188 -7.344 -8.828 1 89.31 345 ASP A N 1
ATOM 2778 C CA . ASP A 1 345 ? 20.422 -6.164 -8.438 1 89.31 345 ASP A CA 1
ATOM 2779 C C . ASP A 1 345 ? 19.203 -6.547 -7.598 1 89.31 345 ASP A C 1
ATOM 2781 O O . ASP A 1 345 ? 18.234 -7.09 -8.125 1 89.31 345 ASP A O 1
ATOM 2785 N N . VAL A 1 346 ? 19.234 -6.234 -6.332 1 86.38 346 VAL A N 1
ATOM 2786 C CA . VAL A 1 346 ? 18.141 -6.582 -5.434 1 86.38 346 VAL A CA 1
ATOM 2787 C C . VAL A 1 346 ? 17.469 -5.309 -4.922 1 86.38 346 VAL A C 1
ATOM 2789 O O . VAL A 1 346 ? 16.828 -5.32 -3.867 1 86.38 346 VAL A O 1
ATOM 2792 N N . SER A 1 347 ? 17.531 -4.148 -5.551 1 80.5 347 SER A N 1
ATOM 2793 C CA . SER A 1 347 ? 17 -2.875 -5.078 1 80.5 347 SER A CA 1
ATOM 2794 C C . SER A 1 347 ? 15.477 -2.859 -5.137 1 80.5 347 SER A C 1
ATOM 2796 O O . SER A 1 347 ? 14.828 -2.141 -4.375 1 80.5 347 SER A O 1
ATOM 2798 N N . TRP A 1 348 ? 14.898 -3.75 -6.008 1 82.31 348 TRP A N 1
ATOM 2799 C CA . TRP A 1 348 ? 13.445 -3.773 -6.172 1 82.31 348 TRP A CA 1
ATOM 2800 C C . TRP A 1 348 ? 12.789 -4.652 -5.113 1 82.31 348 TRP A C 1
ATOM 2802 O O . TRP A 1 348 ? 11.578 -4.562 -4.883 1 82.31 348 TRP A O 1
ATOM 2812 N N . MET A 1 349 ? 13.609 -5.426 -4.445 1 85.62 349 MET A N 1
ATOM 2813 C CA . MET A 1 349 ? 13.102 -6.301 -3.396 1 85.62 349 MET A CA 1
ATOM 2814 C C . MET A 1 349 ? 13.031 -5.57 -2.061 1 85.62 349 MET A C 1
ATOM 2816 O O . MET A 1 349 ? 13.805 -4.645 -1.812 1 85.62 349 MET A O 1
ATOM 2820 N N . PRO A 1 350 ? 12.023 -5.91 -1.325 1 82.69 350 PRO A N 1
ATOM 2821 C CA . PRO A 1 350 ? 11.953 -5.289 -0 1 82.69 350 PRO A CA 1
ATOM 2822 C C . PRO A 1 350 ? 13.195 -5.555 0.841 1 82.69 350 PRO A C 1
ATOM 2824 O O . PRO A 1 350 ? 13.781 -6.637 0.76 1 82.69 350 PRO A O 1
ATOM 2827 N N . SER A 1 351 ? 13.719 -4.547 1.519 1 74.62 351 SER A N 1
ATOM 2828 C CA . SER A 1 351 ? 14.977 -4.598 2.26 1 74.62 351 SER A CA 1
ATOM 2829 C C . SER A 1 351 ? 14.922 -5.641 3.373 1 74.62 351 SER A C 1
ATOM 2831 O O . SER A 1 351 ? 15.938 -6.238 3.723 1 74.62 351 SER A O 1
ATOM 2833 N N . ASN A 1 352 ? 13.805 -5.926 3.77 1 76.12 352 ASN A N 1
ATOM 2834 C CA . ASN A 1 352 ? 13.695 -6.832 4.91 1 76.12 352 ASN A CA 1
ATOM 2835 C C . ASN A 1 352 ? 13.359 -8.25 4.461 1 76.12 352 ASN A C 1
ATOM 2837 O O . ASN A 1 352 ? 13.031 -9.102 5.289 1 76.12 352 ASN A O 1
ATOM 2841 N N . PHE A 1 353 ? 13.586 -8.555 3.182 1 79.62 353 PHE A N 1
ATOM 2842 C CA . PHE A 1 353 ? 13.219 -9.891 2.732 1 79.62 353 PHE A CA 1
ATOM 2843 C C . PHE A 1 353 ? 14.352 -10.875 2.977 1 79.62 353 PHE A C 1
ATOM 2845 O O . PHE A 1 353 ? 15.438 -10.727 2.412 1 79.62 353 PHE A O 1
ATOM 2852 N N . GLN A 1 354 ? 14.305 -11.633 4.066 1 77.62 354 GLN A N 1
ATOM 2853 C CA . GLN A 1 354 ? 15.234 -12.727 4.336 1 77.62 354 GLN A CA 1
ATOM 2854 C C . GLN A 1 354 ? 14.492 -14.062 4.406 1 77.62 354 GLN A C 1
ATOM 2856 O O . GLN A 1 354 ? 13.633 -14.258 5.27 1 77.62 354 GLN A O 1
ATOM 2861 N N . SER A 1 355 ? 14.688 -14.805 3.326 1 82.06 355 SER A N 1
ATOM 2862 C CA . SER A 1 355 ? 14.023 -16.109 3.328 1 82.06 355 SER A CA 1
ATOM 2863 C C . SER A 1 355 ? 15.023 -17.234 3.535 1 82.06 355 SER A C 1
ATOM 2865 O O . SER A 1 355 ? 16.141 -17.203 3.008 1 82.06 355 SER A O 1
ATOM 2867 N N . SER A 1 356 ? 14.648 -18.125 4.398 1 86.69 356 SER A N 1
ATOM 2868 C CA . SER A 1 356 ? 15.445 -19.328 4.59 1 86.69 356 SER A CA 1
ATOM 2869 C C . SER A 1 356 ? 15.398 -20.219 3.355 1 86.69 356 SER A C 1
ATOM 2871 O O . SER A 1 356 ? 14.539 -20.047 2.482 1 86.69 356 SER A O 1
ATOM 2873 N N . THR A 1 357 ? 16.375 -21.109 3.23 1 90.12 357 THR A N 1
ATOM 2874 C CA . THR A 1 357 ? 16.438 -22.031 2.104 1 90.12 357 THR A CA 1
ATOM 2875 C C . THR A 1 357 ? 15.203 -22.922 2.055 1 90.12 357 THR A C 1
ATOM 2877 O O . THR A 1 357 ? 14.625 -23.125 0.986 1 90.12 357 THR A O 1
ATOM 2880 N N . ALA A 1 358 ? 14.805 -23.375 3.186 1 90.56 358 ALA A N 1
ATOM 2881 C CA . ALA A 1 358 ? 13.617 -24.219 3.234 1 90.56 358 ALA A CA 1
ATOM 2882 C C . ALA A 1 358 ? 12.383 -23.469 2.75 1 90.56 358 ALA A C 1
ATOM 2884 O O . ALA A 1 358 ? 11.547 -24.016 2.039 1 90.56 358 ALA A O 1
ATOM 2885 N N . ASN A 1 359 ? 12.336 -22.25 3.092 1 90.38 359 ASN A N 1
ATOM 2886 C CA . ASN A 1 359 ? 11.188 -21.438 2.688 1 90.38 359 ASN A CA 1
ATOM 2887 C C . ASN A 1 359 ? 11.219 -21.141 1.192 1 90.38 359 ASN A C 1
ATOM 2889 O O . ASN A 1 359 ? 10.164 -21.031 0.554 1 90.38 359 ASN A O 1
ATOM 2893 N N . SER A 1 360 ? 12.359 -20.984 0.68 1 92.38 360 SER A N 1
ATOM 2894 C CA . SER A 1 360 ? 12.461 -20.734 -0.753 1 92.38 360 SER A CA 1
ATOM 2895 C C . SER A 1 360 ? 12.078 -21.969 -1.564 1 92.38 360 SER A C 1
ATOM 2897 O O . SER A 1 360 ? 11.406 -21.859 -2.594 1 92.38 360 SER A O 1
ATOM 2899 N N . ILE A 1 361 ? 12.477 -23.156 -1.065 1 92.94 361 ILE A N 1
ATOM 2900 C CA . ILE A 1 361 ? 12.102 -24.391 -1.733 1 92.94 361 ILE A CA 1
ATOM 2901 C C . ILE A 1 361 ? 10.594 -24.609 -1.625 1 92.94 361 ILE A C 1
ATOM 2903 O O . ILE A 1 361 ? 9.945 -24.984 -2.602 1 92.94 361 ILE A O 1
ATOM 2907 N N . TYR A 1 362 ? 10.164 -24.328 -0.471 1 92.12 362 TYR A N 1
ATOM 2908 C CA . TYR A 1 362 ? 8.734 -24.406 -0.227 1 92.12 362 TYR A CA 1
ATOM 2909 C C . TYR A 1 362 ? 7.965 -23.469 -1.155 1 92.12 362 TYR A C 1
ATOM 2911 O O . TYR A 1 362 ? 6.949 -23.859 -1.737 1 92.12 362 TYR A O 1
ATOM 2919 N N . SER A 1 363 ? 8.414 -22.266 -1.342 1 90.75 363 SER A N 1
ATOM 2920 C CA . SER A 1 363 ? 7.762 -21.281 -2.203 1 90.75 363 SER A CA 1
ATOM 2921 C C . SER A 1 363 ? 7.84 -21.703 -3.67 1 90.75 363 SER A C 1
ATOM 2923 O O . SER A 1 363 ? 6.934 -21.422 -4.449 1 90.75 363 SER A O 1
ATOM 2925 N N . GLY A 1 364 ? 8.875 -22.344 -4.027 1 89.56 364 GLY A N 1
ATOM 2926 C CA . GLY A 1 364 ? 9 -22.844 -5.387 1 89.56 364 GLY A CA 1
ATOM 2927 C C . GLY A 1 364 ? 7.969 -23.906 -5.734 1 89.56 364 GLY A C 1
ATOM 2928 O O . GLY A 1 364 ? 7.441 -23.922 -6.848 1 89.56 364 GLY A O 1
ATOM 2929 N N . MET A 1 365 ? 7.586 -24.625 -4.758 1 90.12 365 MET A N 1
ATOM 2930 C CA . MET A 1 365 ? 6.633 -25.719 -4.988 1 90.12 365 MET A CA 1
ATOM 2931 C C . MET A 1 365 ? 5.199 -25.188 -4.984 1 90.12 365 MET A C 1
ATOM 2933 O O . MET A 1 365 ? 4.34 -25.719 -5.691 1 90.12 365 MET A O 1
ATOM 2937 N N . ASN A 1 366 ? 5.055 -24.109 -4.344 1 89.81 366 ASN A N 1
ATOM 2938 C CA . ASN A 1 366 ? 3.68 -23.656 -4.16 1 89.81 366 ASN A CA 1
ATOM 2939 C C . ASN A 1 366 ? 3.346 -22.484 -5.078 1 89.81 366 ASN A C 1
ATOM 2941 O O . ASN A 1 366 ? 2.182 -22.094 -5.203 1 89.81 366 ASN A O 1
ATOM 2945 N N . TYR A 1 367 ? 4.227 -21.891 -5.727 1 92 367 TYR A N 1
ATOM 2946 C CA . TYR A 1 367 ? 4.02 -20.672 -6.504 1 92 367 TYR A CA 1
ATOM 2947 C C . TYR A 1 367 ? 2.951 -20.891 -7.574 1 92 367 TYR A C 1
ATOM 2949 O O . TYR A 1 367 ? 2.061 -20.047 -7.742 1 92 367 TYR A O 1
ATOM 2957 N N . SER A 1 368 ? 2.967 -21.969 -8.32 1 91.94 368 SER A N 1
ATOM 2958 C CA . SER A 1 368 ? 2.072 -22.172 -9.461 1 91.94 368 SER A CA 1
ATOM 2959 C C . SER A 1 368 ? 0.614 -22.188 -9.016 1 91.94 368 SER A C 1
ATOM 2961 O O . SER A 1 368 ? -0.224 -21.484 -9.57 1 91.94 368 SER A O 1
ATOM 2963 N N . GLY A 1 369 ? 0.354 -22.969 -8.008 1 89.12 369 GLY A N 1
ATOM 2964 C CA . GLY A 1 369 ? -1.01 -23.016 -7.508 1 89.12 369 GLY A CA 1
ATOM 2965 C C . GLY A 1 369 ? -1.475 -21.688 -6.934 1 89.12 369 GLY A C 1
ATOM 2966 O O . GLY A 1 369 ? -2.633 -21.297 -7.102 1 89.12 369 GLY A O 1
ATOM 2967 N N . THR A 1 370 ? -0.575 -20.984 -6.297 1 91.31 370 THR A N 1
ATOM 2968 C CA . THR A 1 370 ? -0.922 -19.703 -5.695 1 91.31 370 THR A CA 1
ATOM 2969 C C . THR A 1 370 ? -1.219 -18.672 -6.773 1 91.31 370 THR A C 1
ATOM 2971 O O . THR A 1 370 ? -2.191 -17.906 -6.668 1 91.31 370 THR A O 1
ATOM 2974 N N . GLN A 1 371 ? -0.42 -18.672 -7.816 1 93.62 371 GLN A N 1
ATOM 2975 C CA . GLN A 1 371 ? -0.617 -17.703 -8.883 1 93.62 371 GLN A CA 1
ATOM 2976 C C . GLN A 1 371 ? -1.933 -17.938 -9.617 1 93.62 371 GLN A C 1
ATOM 2978 O O . GLN A 1 371 ? -2.643 -17 -9.969 1 93.62 371 GLN A O 1
ATOM 2983 N N . ILE A 1 372 ? -2.307 -19.141 -9.844 1 92.69 372 ILE A N 1
ATOM 2984 C CA . ILE A 1 372 ? -3.561 -19.453 -10.516 1 92.69 372 ILE A CA 1
ATOM 2985 C C . ILE A 1 372 ? -4.738 -19 -9.656 1 92.69 372 ILE A C 1
ATOM 2987 O O . ILE A 1 372 ? -5.676 -18.375 -10.156 1 92.69 372 ILE A O 1
ATOM 2991 N N . ALA A 1 373 ? -4.621 -19.25 -8.391 1 91.69 373 ALA A N 1
ATOM 2992 C CA . ALA A 1 373 ? -5.699 -18.859 -7.48 1 91.69 373 ALA A CA 1
ATOM 2993 C C . ALA A 1 373 ? -5.844 -17.344 -7.418 1 91.69 373 ALA A C 1
ATOM 2995 O O . ALA A 1 373 ? -6.961 -16.828 -7.375 1 91.69 373 ALA A O 1
ATOM 2996 N N . PHE A 1 374 ? -4.758 -16.641 -7.418 1 94.56 374 PHE A N 1
ATOM 2997 C CA . PHE A 1 374 ? -4.805 -15.188 -7.344 1 94.56 374 PHE A CA 1
ATOM 2998 C C . PHE A 1 374 ? -5.41 -14.602 -8.609 1 94.56 374 PHE A C 1
ATOM 3000 O O . PHE A 1 374 ? -6.105 -13.586 -8.562 1 94.56 374 PHE A O 1
ATOM 3007 N N . ILE A 1 375 ? -5.168 -15.234 -9.695 1 95.12 375 ILE A N 1
ATOM 3008 C CA . ILE A 1 375 ? -5.738 -14.742 -10.945 1 95.12 375 ILE A CA 1
ATOM 3009 C C . ILE A 1 375 ? -7.242 -15.008 -10.969 1 95.12 375 ILE A C 1
ATOM 3011 O O . ILE A 1 375 ? -8.023 -14.148 -11.375 1 95.12 375 ILE A O 1
ATOM 3015 N N . LEU A 1 376 ? -7.676 -16.109 -10.477 1 91.62 376 LEU A N 1
ATOM 3016 C CA . LEU A 1 376 ? -9.094 -16.453 -10.469 1 91.62 376 LEU A CA 1
ATOM 3017 C C . LEU A 1 376 ? -9.859 -15.586 -9.484 1 91.62 376 LEU A C 1
ATOM 3019 O O . LEU A 1 376 ? -10.883 -15 -9.828 1 91.62 376 LEU A O 1
ATOM 3023 N N . TRP A 1 377 ? -9.281 -15.422 -8.367 1 91.31 377 TRP A N 1
ATOM 3024 C CA . TRP A 1 377 ? -9.938 -14.586 -7.367 1 91.31 377 TRP A CA 1
ATOM 3025 C C . TRP A 1 377 ? -9.828 -13.109 -7.738 1 91.31 377 TRP A C 1
ATOM 3027 O O . TRP A 1 377 ? -10.719 -12.312 -7.426 1 91.31 377 TRP A O 1
ATOM 3037 N N . GLY A 1 378 ? -8.727 -12.844 -8.297 1 93.75 378 GLY A N 1
ATOM 3038 C CA . GLY A 1 378 ? -8.594 -11.469 -8.766 1 93.75 378 GLY A CA 1
ATOM 3039 C C . GLY A 1 378 ? -9.641 -11.086 -9.797 1 93.75 378 GLY A C 1
ATOM 3040 O O . GLY A 1 378 ? -10.117 -9.953 -9.805 1 93.75 378 GLY A O 1
ATOM 3041 N N . PHE A 1 379 ? -10.055 -12.047 -10.547 1 95.5 379 PHE A N 1
ATOM 3042 C CA . PHE A 1 379 ? -11.086 -11.812 -11.555 1 95.5 379 PHE A CA 1
ATOM 3043 C C . PHE A 1 379 ? -12.43 -11.539 -10.906 1 95.5 379 PHE A C 1
ATOM 3045 O O . PHE A 1 379 ? -13.141 -10.609 -11.289 1 95.5 379 PHE A O 1
ATOM 3052 N N . VAL A 1 380 ? -12.727 -12.234 -9.852 1 92.94 380 VAL A N 1
ATOM 3053 C CA . VAL A 1 380 ? -14.016 -12.086 -9.18 1 92.94 380 VAL A CA 1
ATOM 3054 C C . VAL A 1 380 ? -14.062 -10.742 -8.453 1 92.94 380 VAL A C 1
ATOM 3056 O O . VAL A 1 380 ? -15.062 -10.023 -8.531 1 92.94 380 VAL A O 1
ATOM 3059 N N . VAL A 1 381 ? -12.969 -10.406 -7.875 1 92.88 381 VAL A N 1
ATOM 3060 C CA . VAL A 1 381 ? -12.922 -9.156 -7.125 1 92.88 381 VAL A CA 1
ATOM 3061 C C . VAL A 1 381 ? -12.969 -7.973 -8.086 1 92.88 381 VAL A C 1
ATOM 3063 O O . VAL A 1 381 ? -13.633 -6.969 -7.809 1 92.88 381 VAL A O 1
ATOM 3066 N N . GLN A 1 382 ? -12.328 -8.07 -9.141 1 94.81 382 GLN A N 1
ATOM 3067 C CA . GLN A 1 382 ? -12.336 -6.98 -10.117 1 94.81 382 GLN A CA 1
ATOM 3068 C C . GLN A 1 382 ? -13.703 -6.832 -10.773 1 94.81 382 GLN A C 1
ATOM 3070 O O . GLN A 1 382 ? -14.148 -5.719 -11.047 1 94.81 382 GLN A O 1
ATOM 3075 N N . GLN A 1 383 ? -14.328 -7.902 -11.047 1 95.12 383 GLN A N 1
ATOM 3076 C CA . GLN A 1 383 ? -15.68 -7.832 -11.586 1 95.12 383 GLN A CA 1
ATOM 3077 C C . GLN A 1 383 ? -16.641 -7.168 -10.602 1 95.12 383 GLN A C 1
ATOM 3079 O O . GLN A 1 383 ? -17.469 -6.352 -10.992 1 95.12 383 GLN A O 1
ATOM 3084 N N . ALA A 1 384 ? -16.453 -7.508 -9.352 1 93.06 384 ALA A N 1
ATOM 3085 C CA . ALA A 1 384 ? -17.281 -6.898 -8.32 1 93.06 384 ALA A CA 1
ATOM 3086 C C . ALA A 1 384 ? -17.031 -5.398 -8.227 1 93.06 384 ALA A C 1
ATOM 3088 O O . ALA A 1 384 ? -17.953 -4.613 -8.031 1 93.06 384 ALA A O 1
ATOM 3089 N N . THR A 1 385 ? -15.789 -5.035 -8.32 1 93.38 385 THR A N 1
ATOM 3090 C CA . THR A 1 385 ? -15.438 -3.621 -8.273 1 93.38 385 THR A CA 1
ATOM 3091 C C . THR A 1 385 ? -16.047 -2.873 -9.461 1 93.38 385 THR A C 1
ATOM 3093 O O . THR A 1 385 ? -16.625 -1.793 -9.289 1 93.38 385 THR A O 1
ATOM 3096 N N . PHE A 1 386 ? -16.031 -3.443 -10.633 1 95.44 386 PHE A N 1
ATOM 3097 C CA . PHE A 1 386 ? -16.594 -2.809 -11.812 1 95.44 386 PHE A CA 1
ATOM 3098 C C . PHE A 1 386 ? -18.125 -2.783 -11.734 1 95.44 386 PHE A C 1
ATOM 3100 O O . PHE A 1 386 ? -18.75 -1.84 -12.211 1 95.44 386 PHE A O 1
ATOM 3107 N N . LEU A 1 387 ? -18.672 -3.795 -11.133 1 94.62 387 LEU A N 1
ATOM 3108 C CA . LEU A 1 387 ? -20.125 -3.83 -10.961 1 94.62 387 LEU A CA 1
ATOM 3109 C C . LEU A 1 387 ? -20.594 -2.717 -10.023 1 94.62 387 LEU A C 1
ATOM 3111 O O . LEU A 1 387 ? -21.625 -2.102 -10.258 1 94.62 387 LEU A O 1
ATOM 3115 N N . LEU A 1 388 ? -19.812 -2.459 -8.992 1 93.31 388 LEU A N 1
ATOM 3116 C CA . LEU A 1 388 ? -20.141 -1.38 -8.062 1 93.31 388 LEU A CA 1
ATOM 3117 C C . LEU A 1 388 ? -20.031 -0.023 -8.758 1 93.31 388 LEU A C 1
ATOM 3119 O O . LEU A 1 388 ? -20.875 0.847 -8.547 1 93.31 388 LEU A O 1
ATOM 3123 N N . ILE A 1 389 ? -19.031 0.16 -9.531 1 92.88 389 ILE A N 1
ATOM 3124 C CA . ILE A 1 389 ? -18.844 1.414 -10.258 1 92.88 389 ILE A CA 1
ATOM 3125 C C . ILE A 1 389 ? -19.984 1.586 -11.273 1 92.88 389 ILE A C 1
ATOM 3127 O O . ILE A 1 389 ? -20.547 2.674 -11.398 1 92.88 389 ILE A O 1
ATOM 3131 N N . CYS A 1 390 ? -20.359 0.473 -11.977 1 92.88 390 CYS A N 1
ATOM 3132 C CA . CYS A 1 390 ? -21.469 0.524 -12.938 1 92.88 390 CYS A CA 1
ATOM 3133 C C . CYS A 1 390 ? -22.797 0.789 -12.227 1 92.88 390 CYS A C 1
ATOM 3135 O O . CYS A 1 390 ? -23.641 1.518 -12.75 1 92.88 390 CYS A O 1
ATOM 3137 N N . GLY A 1 391 ? -22.953 0.185 -11.125 1 89.88 391 GLY A N 1
ATOM 3138 C CA . GLY A 1 391 ? -24.141 0.443 -10.336 1 89.88 391 GLY A CA 1
ATOM 3139 C C . GLY A 1 391 ? -24.25 1.881 -9.859 1 89.88 391 GLY A C 1
ATOM 3140 O O . GLY A 1 391 ? -25.328 2.477 -9.906 1 89.88 391 GLY A O 1
ATOM 3141 N N . ALA A 1 392 ? -23.125 2.471 -9.453 1 89.12 392 ALA A N 1
ATOM 3142 C CA . ALA A 1 392 ? -23.109 3.869 -9.031 1 89.12 392 ALA A CA 1
ATOM 3143 C C . ALA A 1 392 ? -23.422 4.797 -10.203 1 89.12 392 ALA A C 1
ATOM 3145 O O . ALA A 1 392 ? -24.156 5.773 -10.047 1 89.12 392 ALA A O 1
ATOM 3146 N N . LEU A 1 393 ? -22.938 4.5 -11.383 1 89.75 393 LEU A N 1
ATOM 3147 C CA . LEU A 1 393 ? -23.203 5.301 -12.578 1 89.75 393 LEU A CA 1
ATOM 3148 C C . LEU A 1 393 ? -24.656 5.188 -13 1 89.75 393 LEU A C 1
ATOM 3150 O O . LEU A 1 393 ? -25.266 6.18 -13.406 1 89.75 393 LEU A O 1
ATOM 3154 N N . TYR A 1 394 ? -25.141 3.918 -12.875 1 89.56 394 TYR A N 1
ATOM 3155 C CA . TYR A 1 394 ? -26.562 3.723 -13.188 1 89.56 394 TYR A CA 1
ATOM 3156 C C . TYR A 1 394 ? -27.438 4.516 -12.227 1 89.56 394 TYR A C 1
ATOM 3158 O O . TYR A 1 394 ? -28.438 5.121 -12.641 1 89.56 394 TYR A O 1
ATOM 3166 N N . GLY A 1 395 ? -27.078 4.531 -10.953 1 86.12 395 GLY A N 1
ATOM 3167 C CA . GLY A 1 395 ? -27.828 5.309 -9.977 1 86.12 395 GLY A CA 1
ATOM 3168 C C . GLY A 1 395 ? -27.781 6.805 -10.242 1 86.12 395 GLY A C 1
ATOM 3169 O O . GLY A 1 395 ? -28.781 7.5 -10.086 1 86.12 395 GLY A O 1
ATOM 3170 N N . LEU A 1 396 ? -26.734 7.281 -10.742 1 86.56 396 LEU A N 1
ATOM 3171 C CA . LEU A 1 396 ? -26.562 8.703 -11.016 1 86.56 396 LEU A CA 1
ATOM 3172 C C . LEU A 1 396 ? -27.344 9.109 -12.266 1 86.56 396 LEU A C 1
ATOM 3174 O O . LEU A 1 396 ? -27.922 10.195 -12.328 1 86.56 396 LEU A O 1
ATOM 3178 N N . VAL A 1 397 ? -27.453 8.172 -13.258 1 85.31 397 VAL A N 1
ATOM 3179 C CA . VAL A 1 397 ? -28.094 8.484 -14.523 1 85.31 397 VAL A CA 1
ATOM 3180 C C . VAL A 1 397 ? -29.609 8.266 -14.398 1 85.31 397 VAL A C 1
ATOM 3182 O O . VAL A 1 397 ? -30.406 9.039 -14.93 1 85.31 397 VAL A O 1
ATOM 3185 N N . SER A 1 398 ? -30.031 7.242 -13.68 1 86.06 398 SER A N 1
ATOM 3186 C CA . SER A 1 398 ? -31.438 6.883 -13.586 1 86.06 398 SER A CA 1
ATOM 3187 C C . SER A 1 398 ? -32.188 7.816 -12.633 1 86.06 398 SER A C 1
ATOM 3189 O O . SER A 1 398 ? -33.406 8.008 -12.766 1 86.06 398 SER A O 1
ATOM 3191 N N . TYR A 1 399 ? -31.406 8.367 -11.625 1 86 399 TYR A N 1
ATOM 3192 C CA . TYR A 1 399 ? -32.031 9.281 -10.688 1 86 399 TYR A CA 1
ATOM 3193 C C . TYR A 1 399 ? -31.375 10.656 -10.734 1 86 399 TYR A C 1
ATOM 3195 O O . TYR A 1 399 ? -30.547 10.984 -9.883 1 86 399 TYR A O 1
ATOM 3203 N N . PRO A 1 400 ? -31.766 11.461 -11.664 1 85.38 400 PRO A N 1
ATOM 3204 C CA . PRO A 1 400 ? -31.141 12.773 -11.836 1 85.38 400 PRO A CA 1
ATOM 3205 C C . PRO A 1 400 ? -31.328 13.672 -10.617 1 85.38 400 PRO A C 1
ATOM 3207 O O . PRO A 1 400 ? -30.531 14.594 -10.406 1 85.38 400 PRO A O 1
ATOM 3210 N N . LYS A 1 401 ? -32.406 13.352 -9.805 1 87.06 401 LYS A N 1
ATOM 3211 C CA . LYS A 1 401 ? -32.594 14.148 -8.594 1 87.06 401 LYS A CA 1
ATOM 3212 C C . LYS A 1 401 ? -31.438 13.984 -7.629 1 87.06 401 LYS A C 1
ATOM 3214 O O . LYS A 1 401 ? -31.141 14.891 -6.855 1 87.06 401 LYS A O 1
ATOM 3219 N N . LEU A 1 402 ? -30.781 12.812 -7.773 1 84.5 402 LEU A N 1
ATOM 3220 C CA . LEU A 1 402 ? -29.641 12.555 -6.906 1 84.5 402 LEU A CA 1
ATOM 3221 C C . LEU A 1 402 ? -28.438 13.414 -7.312 1 84.5 402 LEU A C 1
ATOM 3223 O O . LEU A 1 402 ? -27.719 13.922 -6.453 1 84.5 402 LEU A O 1
ATOM 3227 N N . ILE A 1 403 ? -28.266 13.625 -8.57 1 82.94 403 ILE A N 1
ATOM 3228 C CA . ILE A 1 403 ? -27.156 14.438 -9.055 1 82.94 403 ILE A CA 1
ATOM 3229 C C . ILE A 1 403 ? -27.391 15.898 -8.688 1 82.94 403 ILE A C 1
ATOM 3231 O O . ILE A 1 403 ? -26.453 16.609 -8.281 1 82.94 403 ILE A O 1
ATOM 3235 N N . VAL A 1 404 ? -28.625 16.297 -8.852 1 82.81 404 VAL A N 1
ATOM 3236 C CA . VAL A 1 404 ? -28.969 17.672 -8.523 1 82.81 404 VAL A CA 1
ATOM 3237 C C . VAL A 1 404 ? -28.797 17.906 -7.023 1 82.81 404 VAL A C 1
ATOM 3239 O O . VAL A 1 404 ? -28.297 18.953 -6.602 1 82.81 404 VAL A O 1
ATOM 3242 N N . TRP A 1 405 ? -29.125 16.844 -6.305 1 81 405 TRP A N 1
ATOM 3243 C CA . TRP A 1 405 ? -28.969 16.922 -4.855 1 81 405 TRP A CA 1
ATOM 3244 C C . TRP A 1 405 ? -27.5 16.969 -4.465 1 81 405 TRP A C 1
ATOM 3246 O O . TRP A 1 405 ? -27.109 17.75 -3.596 1 81 405 TRP A O 1
ATOM 3256 N N . ILE A 1 406 ? -26.625 16.25 -5.074 1 80.69 406 ILE A N 1
ATOM 3257 C CA . ILE A 1 406 ? -25.188 16.234 -4.781 1 80.69 406 ILE A CA 1
ATOM 3258 C C . ILE A 1 406 ? -24.547 17.547 -5.227 1 80.69 406 ILE A C 1
ATOM 3260 O O . ILE A 1 406 ? -23.719 18.109 -4.508 1 80.69 406 ILE A O 1
ATOM 3264 N N . LEU A 1 407 ? -25.016 18.031 -6.332 1 80.81 407 LEU A N 1
ATOM 3265 C CA . LEU A 1 407 ? -24.453 19.281 -6.852 1 80.81 407 LEU A CA 1
ATOM 3266 C C . LEU A 1 407 ? -24.906 20.469 -6.023 1 80.81 407 LEU A C 1
ATOM 3268 O O . LEU A 1 407 ? -24.156 21.422 -5.832 1 80.81 407 LEU A O 1
ATOM 3272 N N . GLN A 1 408 ? -26.109 20.375 -5.551 1 77.81 408 GLN A N 1
ATOM 3273 C CA . GLN A 1 408 ? -26.641 21.484 -4.77 1 77.81 408 GLN A CA 1
ATOM 3274 C C . GLN A 1 408 ? -26 21.547 -3.385 1 77.81 408 GLN A C 1
ATOM 3276 O O . GLN A 1 408 ? -25.688 22.625 -2.887 1 77.81 408 GLN A O 1
ATOM 3281 N N . TYR A 1 409 ? -25.688 20.391 -2.822 1 74.62 409 TYR A N 1
ATOM 3282 C CA . TYR A 1 409 ? -25.203 20.391 -1.445 1 74.62 409 TYR A CA 1
ATOM 3283 C C . TYR A 1 409 ? -23.688 20.25 -1.399 1 74.62 409 TYR A C 1
ATOM 3285 O O . TYR A 1 409 ? -23.031 20.828 -0.531 1 74.62 409 TYR A O 1
ATOM 3293 N N . SER A 1 410 ? -23.062 19.562 -2.27 1 79.25 410 SER A N 1
ATOM 3294 C CA . SER A 1 410 ? -21.625 19.375 -2.225 1 79.25 410 SER A CA 1
ATOM 3295 C C . SER A 1 410 ? -20.922 20.219 -3.297 1 79.25 410 SER A C 1
ATOM 3297 O O . SER A 1 410 ? -19.734 20.484 -3.201 1 79.25 410 SER A O 1
ATOM 3299 N N . GLY A 1 411 ? -21.656 20.703 -4.238 1 81.38 411 GLY A N 1
ATOM 3300 C CA . GLY A 1 411 ? -21.094 21.453 -5.348 1 81.38 411 GLY A CA 1
ATOM 3301 C C . GLY A 1 411 ? -20.422 22.734 -4.914 1 81.38 411 GLY A C 1
ATOM 3302 O O . GLY A 1 411 ? -19.25 22.953 -5.184 1 81.38 411 GLY A O 1
ATOM 3303 N N . PRO A 1 412 ? -21.172 23.547 -4.109 1 82 412 PRO A N 1
ATOM 3304 C CA . PRO A 1 412 ? -20.562 24.812 -3.688 1 82 412 PRO A CA 1
ATOM 3305 C C . PRO A 1 412 ? -19.344 24.609 -2.789 1 82 412 PRO A C 1
ATOM 3307 O O . PRO A 1 412 ? -18.375 25.359 -2.877 1 82 412 PRO A O 1
ATOM 3310 N N . THR A 1 413 ? -19.375 23.609 -1.925 1 80 413 THR A N 1
ATOM 3311 C CA . THR A 1 413 ? -18.234 23.328 -1.067 1 80 413 THR A CA 1
ATOM 3312 C C . THR A 1 413 ? -17.016 22.938 -1.9 1 80 413 THR A C 1
ATOM 3314 O O . THR A 1 413 ? -15.906 23.406 -1.64 1 80 413 THR A O 1
ATOM 3317 N N . ILE A 1 414 ? -17.203 22.156 -2.902 1 82.69 414 ILE A N 1
ATOM 3318 C CA . ILE A 1 414 ? -16.109 21.734 -3.766 1 82.69 414 ILE A CA 1
ATOM 3319 C C . ILE A 1 414 ? -15.625 22.906 -4.605 1 82.69 414 ILE A C 1
ATOM 3321 O O . ILE A 1 414 ? -14.422 23.078 -4.816 1 82.69 414 ILE A O 1
ATOM 3325 N N . GLY A 1 415 ? -16.562 23.719 -5.059 1 83.56 415 GLY A N 1
ATOM 3326 C CA . GLY A 1 415 ? -16.203 24.875 -5.863 1 83.56 415 GLY A CA 1
ATOM 3327 C C . GLY A 1 415 ? -15.375 25.891 -5.109 1 83.56 415 GLY A C 1
ATOM 3328 O O . GLY A 1 415 ? -14.336 26.344 -5.602 1 83.56 415 GLY A O 1
ATOM 3329 N N . VAL A 1 416 ? -15.742 26.203 -3.889 1 81.38 416 VAL A N 1
ATOM 3330 C CA . VAL A 1 416 ? -15.016 27.188 -3.098 1 81.38 416 VAL A CA 1
ATOM 3331 C C . VAL A 1 416 ? -13.656 26.625 -2.68 1 81.38 416 VAL A C 1
ATOM 3333 O O . VAL A 1 416 ? -12.656 27.359 -2.672 1 81.38 416 VAL A O 1
ATOM 3336 N N . THR A 1 417 ? -13.664 25.406 -2.314 1 82.31 417 THR A N 1
ATOM 3337 C CA . THR A 1 417 ? -12.398 24.797 -1.92 1 82.31 417 THR A CA 1
ATOM 3338 C C . THR A 1 417 ? -11.422 24.766 -3.092 1 82.31 417 THR A C 1
ATOM 3340 O O . THR A 1 417 ? -10.242 25.094 -2.932 1 82.31 417 THR A O 1
ATOM 3343 N N . THR A 1 418 ? -11.922 24.453 -4.273 1 85.62 418 THR A N 1
ATOM 3344 C CA . THR A 1 418 ? -11.055 24.391 -5.449 1 85.62 418 THR A CA 1
ATOM 3345 C C . THR A 1 418 ? -10.586 25.797 -5.836 1 85.62 418 THR A C 1
ATOM 3347 O O . THR A 1 418 ? -9.445 25.969 -6.273 1 85.62 418 THR A O 1
ATOM 3350 N N . ALA A 1 419 ? -11.438 26.703 -5.656 1 86.5 419 ALA A N 1
ATOM 3351 C CA . ALA A 1 419 ? -11.062 28.078 -5.949 1 86.5 419 ALA A CA 1
ATOM 3352 C C . ALA A 1 419 ? -9.984 28.562 -4.992 1 86.5 419 ALA A C 1
ATOM 3354 O O . ALA A 1 419 ? -9.031 29.234 -5.406 1 86.5 419 ALA A O 1
ATOM 3355 N N . THR A 1 420 ? -10.125 28.281 -3.754 1 84.69 420 THR A N 1
ATOM 3356 C CA . THR A 1 420 ? -9.133 28.688 -2.764 1 84.69 420 THR A CA 1
ATOM 3357 C C . THR A 1 420 ? -7.797 28 -3.018 1 84.69 420 THR A C 1
ATOM 3359 O O . THR A 1 420 ? -6.738 28.609 -2.834 1 84.69 420 THR A O 1
ATOM 3362 N N . LEU A 1 421 ? -7.852 26.812 -3.43 1 87.69 421 LEU A N 1
ATOM 3363 C CA . LEU A 1 421 ? -6.621 26.094 -3.742 1 87.69 421 LEU A CA 1
ATOM 3364 C C . LEU A 1 421 ? -5.934 26.688 -4.961 1 87.69 421 LEU A C 1
ATOM 3366 O O . LEU A 1 421 ? -4.703 26.781 -5 1 87.69 421 LEU A O 1
ATOM 3370 N N . ALA A 1 422 ? -6.738 27.109 -5.855 1 90.19 422 ALA A N 1
ATOM 3371 C CA . ALA A 1 422 ? -6.184 27.734 -7.059 1 90.19 422 ALA A CA 1
ATOM 3372 C C . ALA A 1 422 ? -5.516 29.062 -6.73 1 90.19 422 ALA A C 1
ATOM 3374 O O . ALA A 1 422 ? -4.465 29.391 -7.289 1 90.19 422 ALA A O 1
ATOM 3375 N N . VAL A 1 423 ? -6.117 29.75 -5.852 1 89.94 423 VAL A N 1
ATOM 3376 C CA . VAL A 1 423 ? -5.539 31.016 -5.438 1 89.94 423 VAL A CA 1
ATOM 3377 C C . VAL A 1 423 ? -4.215 30.781 -4.711 1 89.94 423 VAL A C 1
ATOM 3379 O O . VAL A 1 423 ? -3.234 31.484 -4.941 1 89.94 423 VAL A O 1
ATOM 3382 N N . GLN A 1 424 ? -4.211 29.812 -3.947 1 90.5 424 GLN A N 1
ATOM 3383 C CA . GLN A 1 424 ? -2.986 29.5 -3.215 1 90.5 424 GLN A CA 1
ATOM 3384 C C . GLN A 1 424 ? -1.878 29.047 -4.16 1 90.5 424 GLN A C 1
ATOM 3386 O O . GLN A 1 424 ? -0.716 29.422 -3.99 1 90.5 424 GLN A O 1
ATOM 3391 N N . MET A 1 425 ? -2.238 28.328 -5.117 1 91.25 425 MET A N 1
ATOM 3392 C CA . MET A 1 425 ? -1.254 27.859 -6.094 1 91.25 425 MET A CA 1
ATOM 3393 C C . MET A 1 425 ? -0.732 29.016 -6.934 1 91.25 425 MET A C 1
ATOM 3395 O O . MET A 1 425 ? 0.46 29.094 -7.234 1 91.25 425 MET A O 1
ATOM 3399 N N . SER A 1 426 ? -1.619 29.906 -7.25 1 93.81 426 SER A N 1
ATOM 3400 C CA . SER A 1 426 ? -1.217 31.078 -8.031 1 93.81 426 SER A CA 1
ATOM 3401 C C . SER A 1 426 ? -0.311 32 -7.223 1 93.81 426 SER A C 1
ATOM 3403 O O . SER A 1 426 ? 0.652 32.562 -7.758 1 93.81 426 SER A O 1
ATOM 3405 N N . LEU A 1 427 ? -0.599 32.125 -5.973 1 94.31 427 LEU A N 1
ATOM 3406 C CA . LEU A 1 427 ? 0.246 32.938 -5.109 1 94.31 427 LEU A CA 1
ATOM 3407 C C . LEU A 1 427 ? 1.623 32.312 -4.941 1 94.31 427 LEU A C 1
ATOM 3409 O O . LEU A 1 427 ? 2.637 33 -4.938 1 94.31 427 LEU A O 1
ATOM 3413 N N . SER A 1 428 ? 1.652 31.016 -4.855 1 93.06 428 SER A N 1
ATOM 3414 C CA . SER A 1 428 ? 2.918 30.312 -4.68 1 93.06 428 SER A CA 1
ATOM 3415 C C . SER A 1 428 ? 3.773 30.391 -5.938 1 93.06 428 SER A C 1
ATOM 3417 O O . SER A 1 428 ? 4.996 30.5 -5.859 1 93.06 428 SER A O 1
ATOM 3419 N N . ALA A 1 429 ? 3.18 30.438 -7.094 1 91.31 429 ALA A N 1
ATOM 3420 C CA . ALA A 1 429 ? 3.908 30.391 -8.359 1 91.31 429 ALA A CA 1
ATOM 3421 C C . ALA A 1 429 ? 4.367 31.797 -8.766 1 91.31 429 ALA A C 1
ATOM 3423 O O . ALA A 1 429 ? 5.484 31.969 -9.266 1 91.31 429 ALA A O 1
ATOM 3424 N N . PHE A 1 430 ? 3.52 32.812 -8.383 1 91.56 430 PHE A N 1
ATOM 3425 C CA . PHE A 1 430 ? 3.803 34.094 -8.984 1 91.56 430 PHE A CA 1
ATOM 3426 C C . PHE A 1 430 ? 4.297 35.094 -7.938 1 91.56 430 PHE A C 1
ATOM 3428 O O . PHE A 1 430 ? 5.043 36.031 -8.258 1 91.56 430 PHE A O 1
ATOM 3435 N N . VAL A 1 431 ? 3.891 34.844 -6.746 1 92.94 431 VAL A N 1
ATOM 3436 C CA . VAL A 1 431 ? 4.199 35.844 -5.754 1 92.94 431 VAL A CA 1
ATOM 3437 C C . VAL A 1 431 ? 5.309 35.375 -4.828 1 92.94 431 VAL A C 1
ATOM 3439 O O . VAL A 1 431 ? 6.254 36.094 -4.535 1 92.94 431 VAL A O 1
ATOM 3442 N N . PHE A 1 432 ? 5.277 34.156 -4.438 1 93.31 432 PHE A N 1
ATOM 3443 C CA . PHE A 1 432 ? 6.168 33.688 -3.379 1 93.31 432 PHE A CA 1
ATOM 3444 C C . PHE A 1 432 ? 7.41 33.031 -3.967 1 93.31 432 PHE A C 1
ATOM 3446 O O . PHE A 1 432 ? 8.398 32.812 -3.262 1 93.31 432 PHE A O 1
ATOM 3453 N N . SER A 1 433 ? 7.422 32.625 -5.164 1 89.94 433 SER A N 1
ATOM 3454 C CA . SER A 1 433 ? 8.594 32 -5.781 1 89.94 433 SER A CA 1
ATOM 3455 C C . SER A 1 433 ? 9.531 33.062 -6.371 1 89.94 433 SER A C 1
ATOM 3457 O O . SER A 1 433 ? 9.078 34 -7.008 1 89.94 433 SER A O 1
ATOM 3459 N N . GLN A 1 434 ? 10.781 32.906 -5.965 1 86.62 434 GLN A N 1
ATOM 3460 C CA . GLN A 1 434 ? 11.789 33.812 -6.523 1 86.62 434 GLN A CA 1
ATOM 3461 C C . GLN A 1 434 ? 12.07 33.469 -7.984 1 86.62 434 GLN A C 1
ATOM 3463 O O . GLN A 1 434 ? 11.953 32.312 -8.391 1 86.62 434 GLN A O 1
ATOM 3468 N N . ARG A 1 435 ? 12.5 34.469 -8.836 1 83.06 435 ARG A N 1
ATOM 3469 C CA . ARG A 1 435 ? 12.82 34.25 -10.242 1 83.06 435 ARG A CA 1
ATOM 3470 C C . ARG A 1 435 ? 14.102 33.438 -10.398 1 83.06 435 ARG A C 1
ATOM 3472 O O . ARG A 1 435 ? 14.906 33.344 -9.469 1 83.06 435 ARG A O 1
ATOM 3479 N N . LYS A 1 436 ? 14.156 32.781 -11.422 1 80.06 436 LYS A N 1
ATOM 3480 C CA . LYS A 1 436 ? 15.328 31.969 -11.711 1 80.06 436 LYS A CA 1
ATOM 3481 C C . LYS A 1 436 ? 16.609 32.781 -11.633 1 80.06 436 LYS A C 1
ATOM 3483 O O . LYS A 1 436 ? 16.641 33.938 -12.062 1 80.06 436 LYS A O 1
ATOM 3488 N N . ILE A 1 437 ? 17.562 32.25 -10.891 1 76.19 437 ILE A N 1
ATOM 3489 C CA . ILE A 1 437 ? 18.859 32.938 -10.812 1 76.19 437 ILE A CA 1
ATOM 3490 C C . ILE A 1 437 ? 19.531 32.906 -12.188 1 76.19 437 ILE A C 1
ATOM 3492 O O . ILE A 1 437 ? 19.984 33.938 -12.688 1 76.19 437 ILE A O 1
ATOM 3496 N N . ASN A 1 438 ? 19.578 31.656 -12.727 1 76.5 438 ASN A N 1
ATOM 3497 C CA . ASN A 1 438 ? 20.094 31.484 -14.078 1 76.5 438 ASN A CA 1
ATOM 3498 C C . ASN A 1 438 ? 19.031 30.953 -15.031 1 76.5 438 ASN A C 1
ATOM 3500 O O . ASN A 1 438 ? 18.25 30.062 -14.664 1 76.5 438 ASN A O 1
ATOM 3504 N N . PRO A 1 439 ? 18.953 31.594 -16.109 1 79.31 439 PRO A N 1
ATOM 3505 C CA . PRO A 1 439 ? 17.906 31.188 -17.047 1 79.31 439 PRO A CA 1
ATOM 3506 C C . PRO A 1 439 ? 18.016 29.734 -17.469 1 79.31 439 PRO A C 1
ATOM 3508 O O . PRO A 1 439 ? 17.031 29.125 -17.875 1 79.31 439 PRO A O 1
ATOM 3511 N N . THR A 1 440 ? 19.047 29.094 -17.203 1 75.25 440 THR A N 1
ATOM 3512 C CA . THR A 1 440 ? 19.234 27.719 -17.641 1 75.25 440 THR A CA 1
ATOM 3513 C C . THR A 1 440 ? 18.844 26.734 -16.547 1 75.25 440 THR A C 1
ATOM 3515 O O . THR A 1 440 ? 18.797 25.531 -16.766 1 75.25 440 THR A O 1
ATOM 3518 N N . ASP A 1 441 ? 18.484 27.344 -15.5 1 77 441 ASP A N 1
ATOM 3519 C CA . ASP A 1 441 ? 18.109 26.438 -14.414 1 77 441 ASP A CA 1
ATOM 3520 C C . ASP A 1 441 ? 16.766 25.781 -14.672 1 77 441 ASP A C 1
ATOM 3522 O O . ASP A 1 441 ? 15.859 26.406 -15.242 1 77 441 ASP A O 1
ATOM 3526 N N . LYS A 1 442 ? 16.703 24.578 -14.422 1 73.38 442 LYS A N 1
ATOM 3527 C CA . LYS A 1 442 ? 15.469 23.828 -14.688 1 73.38 442 LYS A CA 1
ATOM 3528 C C . LYS A 1 442 ? 14.32 24.328 -13.812 1 73.38 442 LYS A C 1
ATOM 3530 O O . LYS A 1 442 ? 13.195 24.5 -14.289 1 73.38 442 LYS A O 1
ATOM 3535 N N . ASP A 1 443 ? 14.672 24.594 -12.508 1 80.62 443 ASP A N 1
ATOM 3536 C CA . ASP A 1 443 ? 13.625 25.016 -11.586 1 80.62 443 ASP A CA 1
ATOM 3537 C C . ASP A 1 443 ? 14.062 26.25 -10.789 1 80.62 443 ASP A C 1
ATOM 3539 O O . ASP A 1 443 ? 15.25 26.578 -10.75 1 80.62 443 ASP A O 1
ATOM 3543 N N . ARG A 1 444 ? 13.117 26.984 -10.414 1 85.5 444 ARG A N 1
ATOM 3544 C CA . ARG A 1 444 ? 13.352 28.141 -9.562 1 85.5 444 ARG A CA 1
ATOM 3545 C C . ARG A 1 444 ? 13.977 27.734 -8.234 1 85.5 444 ARG A C 1
ATOM 3547 O O . ARG A 1 444 ? 13.812 26.594 -7.797 1 85.5 444 ARG A O 1
ATOM 3554 N N . PRO A 1 445 ? 14.75 28.516 -7.691 1 83.88 445 PRO A N 1
ATOM 3555 C CA . PRO A 1 445 ? 15.328 28.188 -6.391 1 83.88 445 PRO A CA 1
ATOM 3556 C C . PRO A 1 445 ? 14.281 28.125 -5.281 1 83.88 445 PRO A C 1
ATOM 3558 O O . PRO A 1 445 ? 13.242 28.781 -5.367 1 83.88 445 PRO A O 1
ATOM 3561 N N . LEU A 1 446 ? 14.555 27.312 -4.328 1 86.88 446 LEU A N 1
ATOM 3562 C CA . LEU A 1 446 ? 13.633 27.141 -3.217 1 86.88 446 LEU A CA 1
ATOM 3563 C C . LEU A 1 446 ? 13.797 28.266 -2.193 1 86.88 446 LEU A C 1
ATOM 3565 O O . LEU A 1 446 ? 14.172 28.016 -1.046 1 86.88 446 LEU A O 1
ATOM 3569 N N . ALA A 1 447 ? 13.688 29.469 -2.574 1 86.94 447 ALA A N 1
ATOM 3570 C CA . ALA A 1 447 ? 13.719 30.656 -1.729 1 86.94 447 ALA A CA 1
ATOM 3571 C C . ALA A 1 447 ? 12.383 31.391 -1.777 1 86.94 447 ALA A C 1
ATOM 3573 O O . ALA A 1 447 ? 11.781 31.531 -2.844 1 86.94 447 ALA A O 1
ATOM 3574 N N . ILE A 1 448 ? 11.953 31.766 -0.655 1 88.75 448 ILE A N 1
ATOM 3575 C CA . ILE A 1 448 ? 10.648 32.406 -0.558 1 88.75 448 ILE A CA 1
ATOM 3576 C C . ILE A 1 448 ? 10.812 33.906 -0.751 1 88.75 448 ILE A C 1
ATOM 3578 O O . ILE A 1 448 ? 11.625 34.562 -0.082 1 88.75 448 ILE A O 1
ATOM 3582 N N . ASP A 1 449 ? 10.023 34.344 -1.755 1 88.81 449 ASP A N 1
ATOM 3583 C CA . ASP A 1 449 ? 9.953 35.781 -1.969 1 88.81 449 ASP A CA 1
ATOM 3584 C C . ASP A 1 449 ? 8.773 36.406 -1.202 1 88.81 449 ASP A C 1
ATOM 3586 O O . ASP A 1 449 ? 7.762 35.719 -0.982 1 88.81 449 ASP A O 1
ATOM 3590 N N . ASN A 1 450 ? 8.828 37.656 -0.749 1 89.75 450 ASN A N 1
ATOM 3591 C CA . ASN A 1 450 ? 7.781 38.281 0.054 1 89.75 450 ASN A CA 1
ATOM 3592 C C . ASN A 1 450 ? 7.453 37.469 1.295 1 89.75 450 ASN A C 1
ATOM 3594 O O . ASN A 1 450 ? 6.309 37.062 1.488 1 89.75 450 ASN A O 1
ATOM 3598 N N . ARG A 1 451 ? 8.406 37.312 2.014 1 88.25 451 ARG A N 1
ATOM 3599 C CA . ARG A 1 451 ? 8.375 36.406 3.162 1 88.25 451 ARG A CA 1
ATOM 3600 C C . ARG A 1 451 ? 7.277 36.812 4.141 1 88.25 451 ARG A C 1
ATOM 3602 O O . ARG A 1 451 ? 6.578 35.969 4.684 1 88.25 451 ARG A O 1
ATOM 3609 N N . LYS A 1 452 ? 7.156 38.125 4.367 1 88.38 452 LYS A N 1
ATOM 3610 C CA . LYS A 1 452 ? 6.148 38.562 5.324 1 88.38 452 LYS A CA 1
ATOM 3611 C C . LYS A 1 452 ? 4.742 38.219 4.855 1 88.38 452 LYS A C 1
ATOM 3613 O O . LYS A 1 452 ? 3.924 37.75 5.641 1 88.38 452 LYS A O 1
ATOM 3618 N N . PHE A 1 453 ? 4.559 38.438 3.562 1 91.56 453 PHE A N 1
ATOM 3619 C CA . PHE A 1 453 ? 3.25 38.125 3 1 91.56 453 PHE A CA 1
ATOM 3620 C C . PHE A 1 453 ? 3.014 36.625 2.992 1 91.56 453 PHE A C 1
ATOM 3622 O O . PHE A 1 453 ? 1.881 36.156 3.162 1 91.56 453 PHE A O 1
ATOM 3629 N N . TYR A 1 454 ? 4.062 35.906 2.779 1 92 454 TYR A N 1
ATOM 3630 C CA . TYR A 1 454 ? 3.951 34.438 2.814 1 92 454 TYR A CA 1
ATOM 3631 C C . TYR A 1 454 ? 3.531 33.969 4.195 1 92 454 TYR A C 1
ATOM 3633 O O . TYR A 1 454 ? 2.672 33.094 4.32 1 92 454 TYR A O 1
ATOM 3641 N N . HIS A 1 455 ? 4.066 34.5 5.238 1 90.94 455 HIS A N 1
ATOM 3642 C CA . HIS A 1 455 ? 3.746 34.062 6.594 1 90.94 455 HIS A CA 1
ATOM 3643 C C . HIS A 1 455 ? 2.328 34.469 6.98 1 90.94 455 HIS A C 1
ATOM 3645 O O . HIS A 1 455 ? 1.637 33.719 7.684 1 90.94 455 HIS A O 1
ATOM 3651 N N . VAL A 1 456 ? 1.914 35.594 6.523 1 91.81 456 VAL A N 1
ATOM 3652 C CA . VAL A 1 456 ? 0.555 36.062 6.809 1 91.81 456 VAL A CA 1
ATOM 3653 C C . VAL A 1 456 ? -0.446 35.156 6.078 1 91.81 456 VAL A C 1
ATOM 3655 O O . VAL A 1 456 ? -1.46 34.75 6.652 1 91.81 456 VAL A O 1
ATOM 3658 N N . THR A 1 457 ? -0.116 34.906 4.855 1 91.12 457 THR A N 1
ATOM 3659 C CA . THR A 1 457 ? -1.005 34.031 4.078 1 91.12 457 THR A CA 1
ATOM 3660 C C . THR A 1 457 ? -1.041 32.625 4.656 1 91.12 457 THR A C 1
ATOM 3662 O O . THR A 1 457 ? -2.102 32 4.723 1 91.12 457 THR A O 1
ATOM 3665 N N . SER A 1 458 ? 0.11 32.125 5.066 1 90.69 458 SER A N 1
ATOM 3666 C CA . SER A 1 458 ? 0.177 30.812 5.652 1 90.69 458 SER A CA 1
ATOM 3667 C C . SER A 1 458 ? -0.635 30.719 6.941 1 90.69 458 SER A C 1
ATOM 3669 O O . SER A 1 458 ? -1.23 29.688 7.242 1 90.69 458 SER A O 1
ATOM 3671 N N . TYR A 1 459 ? -0.729 31.781 7.66 1 91 459 TYR A N 1
ATOM 3672 C CA . TYR A 1 459 ? -1.514 31.828 8.891 1 91 459 TYR A CA 1
ATOM 3673 C C . TYR A 1 459 ? -3.004 31.719 8.594 1 91 459 TYR A C 1
ATOM 3675 O O . TYR A 1 459 ? -3.713 30.938 9.219 1 91 459 TYR A O 1
ATOM 3683 N N . PHE A 1 460 ? -3.441 32.438 7.652 1 88 460 PHE A N 1
ATOM 3684 C CA . PHE A 1 460 ? -4.867 32.406 7.344 1 88 460 PHE A CA 1
ATOM 3685 C C . PHE A 1 460 ? -5.254 31.109 6.668 1 88 460 PHE A C 1
ATOM 3687 O O . PHE A 1 460 ? -6.371 30.609 6.855 1 88 460 PHE A O 1
ATOM 3694 N N . MET A 1 461 ? -4.32 30.594 5.977 1 87.12 461 MET A N 1
ATOM 3695 C CA . MET A 1 461 ? -4.609 29.344 5.285 1 87.12 461 MET A CA 1
ATOM 3696 C C . MET A 1 461 ? -4.629 28.172 6.266 1 87.12 461 MET A C 1
ATOM 3698 O O . MET A 1 461 ? -5.184 27.109 5.965 1 87.12 461 MET A O 1
ATOM 3702 N N . PHE A 1 462 ? -4.086 28.344 7.363 1 83.44 462 PHE A N 1
ATOM 3703 C CA . PHE A 1 462 ? -4.137 27.328 8.422 1 83.44 462 PHE A CA 1
ATOM 3704 C C . PHE A 1 462 ? -5.582 26.953 8.742 1 83.44 462 PHE A C 1
ATOM 3706 O O . PHE A 1 462 ? -5.883 25.781 8.977 1 83.44 462 PHE A O 1
ATOM 3713 N N . PHE A 1 463 ? -6.527 27.828 8.586 1 78.31 463 PHE A N 1
ATOM 3714 C CA . PHE A 1 463 ? -7.926 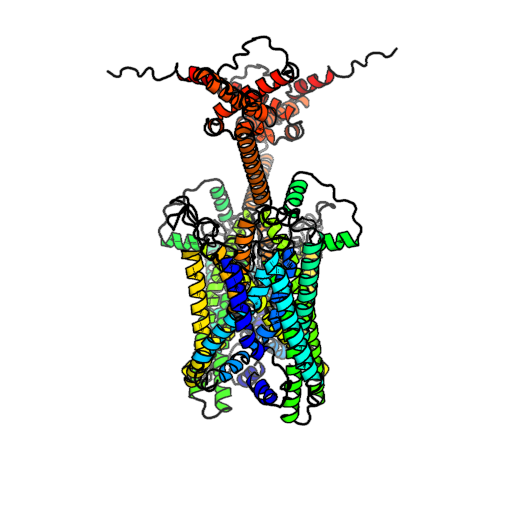27.625 8.945 1 78.31 463 PHE A CA 1
ATOM 3715 C C . PHE A 1 463 ? -8.727 27.125 7.75 1 78.31 463 PHE A C 1
ATOM 3717 O O . PHE A 1 463 ? -9.68 26.359 7.906 1 78.31 463 PHE A O 1
ATOM 3724 N N . PHE A 1 464 ? -8.195 27.406 6.586 1 78.12 464 PHE A N 1
ATOM 3725 C CA . PHE A 1 464 ? -8.953 27.094 5.383 1 78.12 464 PHE A CA 1
ATOM 3726 C C . PHE A 1 464 ? -8.57 25.719 4.84 1 78.12 464 PHE A C 1
ATOM 3728 O O . PHE A 1 464 ? -9.414 25.016 4.277 1 78.12 464 PHE A O 1
ATOM 3735 N N . ASN A 1 465 ? -7.457 25.328 5.086 1 83.88 465 ASN A N 1
ATOM 3736 C CA . ASN A 1 465 ? -6.961 24.141 4.402 1 83.88 465 ASN A CA 1
ATOM 3737 C C . ASN A 1 465 ? -7.402 22.859 5.105 1 83.88 465 ASN A C 1
ATOM 3739 O O . ASN A 1 465 ? -7.078 21.766 4.66 1 83.88 465 ASN A O 1
ATOM 3743 N N . VAL A 1 466 ? -8.195 22.938 6.055 1 80.88 466 VAL A N 1
ATOM 3744 C CA . VAL A 1 466 ? -8.758 21.75 6.688 1 80.88 466 VAL A CA 1
ATOM 3745 C C . VAL A 1 466 ? -9.773 21.109 5.758 1 80.88 466 VAL A C 1
ATOM 3747 O O . VAL A 1 466 ? -9.883 19.875 5.703 1 80.88 466 VAL A O 1
ATOM 3750 N N . MET A 1 467 ? -10.406 21.891 4.941 1 78.75 467 MET A N 1
ATOM 3751 C CA . MET A 1 467 ? -11.391 21.359 3.996 1 78.75 467 MET A CA 1
ATOM 3752 C C . MET A 1 467 ? -10.711 20.594 2.871 1 78.75 467 MET A C 1
ATOM 3754 O O . MET A 1 467 ? -11.219 19.562 2.432 1 78.75 467 MET A O 1
ATOM 3758 N N . LYS A 1 468 ? -9.633 21.125 2.488 1 83.31 468 LYS A N 1
ATOM 3759 C CA . LYS A 1 468 ? -8.859 20.391 1.491 1 83.31 468 LYS A CA 1
ATOM 3760 C C . LYS A 1 468 ? -8.422 19.031 2.027 1 83.31 468 LYS A C 1
ATOM 3762 O O . LYS A 1 468 ? -8.461 18.031 1.31 1 83.31 468 LYS A O 1
ATOM 3767 N N . GLY A 1 469 ? -8.039 19.062 3.219 1 86.38 469 GLY A N 1
ATOM 3768 C CA . GLY A 1 469 ? -7.602 17.812 3.832 1 86.38 469 GLY A CA 1
ATOM 3769 C C . GLY A 1 469 ? -8.711 16.781 3.943 1 86.38 469 GLY A C 1
ATOM 3770 O O . GLY A 1 469 ? -8.469 15.586 3.764 1 86.38 469 GLY A O 1
ATOM 3771 N N . LEU A 1 470 ? -9.906 17.25 4.137 1 83.38 470 LEU A N 1
ATOM 3772 C CA . LEU A 1 470 ? -11.039 16.328 4.227 1 83.38 470 LEU A CA 1
ATOM 3773 C C . LEU A 1 470 ? -11.312 15.672 2.879 1 83.38 470 LEU A C 1
ATOM 3775 O O . LEU A 1 470 ? -11.539 14.461 2.812 1 83.38 470 LEU A O 1
ATOM 3779 N N . PHE A 1 471 ? -11.133 16.469 1.885 1 83.56 471 PHE A N 1
ATOM 3780 C CA . PHE A 1 471 ? -11.367 15.945 0.544 1 83.56 471 PHE A CA 1
ATOM 3781 C C . PHE A 1 471 ? -10.258 14.977 0.141 1 83.56 471 PHE A C 1
ATOM 3783 O O . PHE A 1 471 ? -10.531 13.914 -0.42 1 83.56 471 PHE A O 1
ATOM 3790 N N . THR A 1 472 ? -9.094 15.344 0.505 1 88.38 472 THR A N 1
ATOM 3791 C CA . THR A 1 472 ? -7.969 14.508 0.11 1 88.38 472 THR A CA 1
ATOM 3792 C C . THR A 1 472 ? -7.945 13.211 0.921 1 88.38 472 THR A C 1
ATOM 3794 O O . THR A 1 472 ? -7.5 12.172 0.429 1 88.38 472 THR A O 1
ATOM 3797 N N . SER A 1 473 ? -8.422 13.297 2.086 1 91.25 473 SER A N 1
ATOM 3798 C CA . SER A 1 473 ? -8.484 12.086 2.898 1 91.25 473 SER A CA 1
ATOM 3799 C C . SER A 1 473 ? -9.516 11.109 2.357 1 91.25 473 SER A C 1
ATOM 3801 O O . SER A 1 473 ? -9.289 9.898 2.332 1 91.25 473 SER A O 1
ATOM 3803 N N . LEU A 1 474 ? -10.672 11.617 1.894 1 87.69 474 LEU A N 1
ATOM 3804 C CA . LEU A 1 474 ? -11.695 10.766 1.296 1 87.69 474 LEU A CA 1
ATOM 3805 C C . LEU A 1 474 ? -11.211 10.164 -0.017 1 87.69 474 LEU A C 1
ATOM 3807 O O . LEU A 1 474 ? -11.5 9.008 -0.321 1 87.69 474 LEU A O 1
ATOM 3811 N N . LEU A 1 475 ? -10.461 10.969 -0.69 1 89.06 475 LEU A N 1
ATOM 3812 C CA . LEU A 1 475 ? -9.906 10.492 -1.951 1 89.06 475 LEU A CA 1
ATOM 3813 C C . LEU A 1 475 ? -8.906 9.367 -1.711 1 89.06 475 LEU A C 1
ATOM 3815 O O . LEU A 1 475 ? -8.805 8.438 -2.516 1 89.06 475 LEU A O 1
ATOM 3819 N N . ARG A 1 476 ? -8.172 9.43 -0.657 1 91.75 476 ARG A N 1
ATOM 3820 C CA . ARG A 1 476 ? -7.23 8.375 -0.294 1 91.75 476 ARG A CA 1
ATOM 3821 C C . ARG A 1 476 ? -7.945 7.051 -0.057 1 91.75 476 ARG A C 1
ATOM 3823 O O . ARG A 1 476 ? -7.465 5.996 -0.476 1 91.75 476 ARG A O 1
ATOM 3830 N N . VAL A 1 477 ? -9.125 7.109 0.549 1 90.38 477 VAL A N 1
ATOM 3831 C CA . VAL A 1 477 ? -9.875 5.895 0.844 1 90.38 477 VAL A CA 1
ATOM 3832 C C . VAL A 1 477 ? -10.453 5.32 -0.447 1 90.38 477 VAL A C 1
ATOM 3834 O O . VAL A 1 477 ? -10.375 4.113 -0.685 1 90.38 477 VAL A O 1
ATOM 3837 N N . LEU A 1 478 ? -10.922 6.156 -1.309 1 89.5 478 LEU A N 1
ATOM 3838 C CA . LEU A 1 478 ? -11.539 5.719 -2.557 1 89.5 478 LEU A CA 1
ATOM 3839 C C . LEU A 1 478 ? -10.492 5.172 -3.518 1 89.5 478 LEU A C 1
ATOM 3841 O O . LEU A 1 478 ? -10.68 4.105 -4.109 1 89.5 478 LEU A O 1
ATOM 3845 N N . LEU A 1 479 ? -9.359 5.84 -3.584 1 91.81 479 LEU A N 1
ATOM 3846 C CA . LEU A 1 479 ? -8.297 5.395 -4.48 1 91.81 479 LEU A CA 1
ATOM 3847 C C . LEU A 1 479 ? -7.621 4.141 -3.943 1 91.81 479 LEU A C 1
ATOM 3849 O O . LEU A 1 479 ? -7.184 3.285 -4.719 1 91.81 479 LEU A O 1
ATOM 3853 N N . GLY A 1 480 ? -7.527 4.086 -2.682 1 90.19 480 GLY A N 1
ATOM 3854 C CA . GLY A 1 480 ? -6.973 2.883 -2.084 1 90.19 480 GLY A CA 1
ATOM 3855 C C . GLY A 1 480 ? -7.801 1.644 -2.361 1 90.19 480 GLY A C 1
ATOM 3856 O O . GLY A 1 480 ? -7.258 0.59 -2.701 1 90.19 480 GLY A O 1
ATOM 3857 N N . GLY A 1 481 ? -9.156 1.749 -2.227 1 89.25 481 GLY A N 1
ATOM 3858 C CA . GLY A 1 481 ? -10.039 0.64 -2.551 1 89.25 481 GLY A CA 1
ATOM 3859 C C . GLY A 1 481 ? -10.008 0.264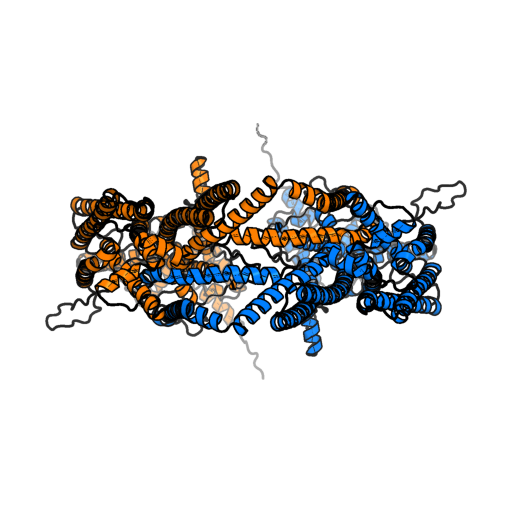 -4.02 1 89.25 481 GLY A C 1
ATOM 3860 O O . GLY A 1 481 ? -10.008 -0.92 -4.363 1 89.25 481 GLY A O 1
ATOM 3861 N N . PHE A 1 482 ? -9.875 1.228 -4.855 1 91.25 482 PHE A N 1
ATOM 3862 C CA . PHE A 1 482 ? -9.852 1.002 -6.297 1 91.25 482 PHE A CA 1
ATOM 3863 C C . PHE A 1 482 ? -8.547 0.329 -6.719 1 91.25 482 PHE A C 1
ATOM 3865 O O . PHE A 1 482 ? -8.562 -0.66 -7.453 1 91.25 482 PHE A O 1
ATOM 3872 N N . LEU A 1 483 ? -7.422 0.836 -6.234 1 91.19 483 LEU A N 1
ATOM 3873 C CA . LEU A 1 483 ? -6.125 0.265 -6.586 1 91.19 483 LEU A CA 1
ATOM 3874 C C . LEU A 1 483 ? -5.969 -1.13 -5.992 1 91.19 483 LEU A C 1
ATOM 3876 O O . LEU A 1 483 ? -5.371 -2.012 -6.613 1 91.19 483 LEU A O 1
ATOM 3880 N N . GLY A 1 484 ? -6.48 -1.318 -4.801 1 89.75 484 GLY A N 1
ATOM 3881 C CA . GLY A 1 484 ? -6.434 -2.643 -4.199 1 89.75 484 GLY A CA 1
ATOM 3882 C C . GLY A 1 484 ? -7.242 -3.672 -4.965 1 89.75 484 GLY A C 1
ATOM 3883 O O . GLY A 1 484 ? -6.789 -4.805 -5.16 1 89.75 484 GLY A O 1
ATOM 3884 N N . GLY A 1 485 ? -8.398 -3.295 -5.469 1 90 485 GLY A N 1
ATOM 3885 C CA . GLY A 1 485 ? -9.211 -4.199 -6.262 1 90 485 GLY A CA 1
ATOM 3886 C C . GLY A 1 485 ? -8.609 -4.516 -7.617 1 90 485 GLY A C 1
ATOM 3887 O O . GLY A 1 485 ? -8.68 -5.652 -8.086 1 90 485 GLY A O 1
ATOM 3888 N N . MET A 1 486 ? -7.918 -3.537 -8.156 1 92.12 486 MET A N 1
ATOM 3889 C CA . MET A 1 486 ? -7.34 -3.713 -9.492 1 92.12 486 MET A CA 1
ATOM 3890 C C . MET A 1 486 ? -6.051 -4.523 -9.414 1 92.12 486 MET A C 1
ATOM 3892 O O . MET A 1 486 ? -5.695 -5.219 -10.367 1 92.12 486 MET A O 1
ATOM 3896 N N . SER A 1 487 ? -5.379 -4.473 -8.273 1 91.94 487 SER A N 1
ATOM 3897 C CA . SER A 1 487 ? -4.074 -5.117 -8.188 1 91.94 487 SER A CA 1
ATOM 3898 C C . SER A 1 487 ? -4.156 -6.434 -7.422 1 91.94 487 SER A C 1
ATOM 3900 O O . SER A 1 487 ? -3.131 -7.023 -7.074 1 91.94 487 SER A O 1
ATOM 3902 N N . GLN A 1 488 ? -5.289 -6.965 -7.227 1 92.56 488 GLN A N 1
ATOM 3903 C CA . GLN A 1 488 ? -5.465 -8.18 -6.434 1 92.56 488 GLN A CA 1
ATOM 3904 C C . GLN A 1 488 ? -4.855 -9.383 -7.133 1 92.56 488 GLN A C 1
ATOM 3906 O O . GLN A 1 488 ? -4.289 -10.266 -6.484 1 92.56 488 GLN A O 1
ATOM 3911 N N . ALA A 1 489 ? -4.812 -9.414 -8.445 1 93.38 489 ALA A N 1
ATOM 3912 C CA . ALA A 1 489 ? -4.344 -10.57 -9.195 1 93.38 489 ALA A CA 1
ATOM 3913 C C . ALA A 1 489 ? -2.828 -10.547 -9.359 1 93.38 489 ALA A C 1
ATOM 3915 O O . ALA A 1 489 ? -2.215 -11.57 -9.672 1 93.38 489 ALA A O 1
ATOM 3916 N N . ARG A 1 490 ? -2.225 -9.469 -9.117 1 92.38 490 ARG A N 1
ATOM 3917 C CA . ARG A 1 490 ? -0.796 -9.305 -9.375 1 92.38 490 ARG A CA 1
ATOM 3918 C C . ARG A 1 490 ? 0.019 -9.625 -8.125 1 92.38 490 ARG A C 1
ATOM 3920 O O . ARG A 1 490 ? 0 -8.867 -7.152 1 92.38 490 ARG A O 1
ATOM 3927 N N . ILE A 1 491 ? 0.703 -10.797 -8.164 1 93.12 491 ILE A N 1
ATOM 3928 C CA . ILE A 1 491 ? 1.522 -11.172 -7.02 1 93.12 491 ILE A CA 1
ATOM 3929 C C . ILE A 1 491 ? 2.979 -10.797 -7.281 1 93.12 491 ILE A C 1
ATOM 3931 O O . ILE A 1 491 ? 3.836 -10.969 -6.41 1 93.12 491 ILE A O 1
ATOM 3935 N N . ASP A 1 492 ? 3.318 -10.266 -8.484 1 92.62 492 ASP A N 1
ATOM 3936 C CA . ASP A 1 492 ? 4.668 -9.836 -8.828 1 92.62 492 ASP A CA 1
ATOM 3937 C C . ASP A 1 492 ? 5.012 -8.508 -8.148 1 92.62 492 ASP A C 1
ATOM 3939 O O . ASP A 1 492 ? 6.172 -8.094 -8.133 1 92.62 492 ASP A O 1
ATOM 3943 N N . ARG A 1 493 ? 3.928 -7.941 -7.598 1 90.12 493 ARG A N 1
ATOM 3944 C CA . ARG A 1 493 ? 4.121 -6.723 -6.82 1 90.12 493 ARG A CA 1
ATOM 3945 C C . ARG A 1 493 ? 3.328 -6.773 -5.516 1 90.12 493 ARG A C 1
ATOM 3947 O O . ARG A 1 493 ? 2.32 -7.48 -5.422 1 90.12 493 ARG A O 1
ATOM 3954 N N . SER A 1 494 ? 3.881 -6.109 -4.551 1 89.81 494 SER A N 1
ATOM 3955 C CA . SER A 1 494 ? 3.152 -6.074 -3.287 1 89.81 494 SER A CA 1
ATOM 3956 C C . SER A 1 494 ? 2.072 -4.996 -3.305 1 89.81 494 SER A C 1
ATOM 3958 O O . SER A 1 494 ? 2.271 -3.916 -3.863 1 89.81 494 SER A O 1
ATOM 3960 N N . VAL A 1 495 ? 0.938 -5.328 -2.764 1 89.25 495 VAL A N 1
ATOM 3961 C CA . VAL A 1 495 ? -0.182 -4.395 -2.713 1 89.25 495 VAL A CA 1
ATOM 3962 C C . VAL A 1 495 ? -0.146 -3.613 -1.402 1 89.25 495 VAL A C 1
ATOM 3964 O O . VAL A 1 495 ? -0.782 -2.564 -1.28 1 89.25 495 VAL A O 1
ATOM 3967 N N . PHE A 1 496 ? 0.7 -4.102 -0.513 1 89.5 496 PHE A N 1
ATOM 3968 C CA . PHE A 1 496 ? 0.739 -3.467 0.799 1 89.5 496 PHE A CA 1
ATOM 3969 C C . PHE A 1 496 ? 1.726 -2.305 0.807 1 89.5 496 PHE A C 1
ATOM 3971 O O . PHE A 1 496 ? 2.555 -2.182 -0.096 1 89.5 496 PHE A O 1
ATOM 3978 N N . MET A 1 497 ? 1.527 -1.456 1.739 1 87.5 497 MET A N 1
ATOM 3979 C CA . MET A 1 497 ? 2.365 -0.27 1.892 1 87.5 497 MET A CA 1
ATOM 3980 C C . MET A 1 497 ? 3.803 -0.657 2.217 1 87.5 497 MET A C 1
ATOM 3982 O O . MET A 1 497 ? 4.078 -1.807 2.566 1 87.5 497 MET A O 1
ATOM 3986 N N . GLN A 1 498 ? 4.629 0.312 2.09 1 82.94 498 GLN A N 1
ATOM 3987 C CA . GLN A 1 498 ? 6.051 0.073 2.332 1 82.94 498 GLN A CA 1
ATOM 3988 C C . GLN A 1 498 ? 6.297 -0.342 3.779 1 82.94 498 GLN A C 1
ATOM 3990 O O . GLN A 1 498 ? 5.785 0.284 4.707 1 82.94 498 GLN A O 1
ATOM 3995 N N . GLY A 1 499 ? 6.973 -1.428 4.035 1 82.31 499 GLY A N 1
ATOM 3996 C CA . GLY A 1 499 ? 7.285 -1.927 5.363 1 82.31 499 GLY A CA 1
ATOM 3997 C C . GLY A 1 499 ? 6.488 -3.162 5.738 1 82.31 499 GLY A C 1
ATOM 3998 O O . GLY A 1 499 ? 6.891 -3.924 6.621 1 82.31 499 GLY A O 1
ATOM 3999 N N . PHE A 1 500 ? 5.289 -3.232 5.059 1 86.75 500 PHE A N 1
ATOM 4000 C CA . PHE A 1 500 ? 4.438 -4.375 5.379 1 86.75 500 PHE A CA 1
ATOM 4001 C C . PHE A 1 500 ? 4.402 -5.359 4.215 1 86.75 500 PHE A C 1
ATOM 4003 O O . PHE A 1 500 ? 3.484 -6.18 4.121 1 86.75 500 PHE A O 1
ATOM 4010 N N . GLU A 1 501 ? 5.371 -5.422 3.441 1 86.56 501 GLU A N 1
ATOM 4011 C CA . GLU A 1 501 ? 5.41 -6.289 2.268 1 86.56 501 GLU A CA 1
ATOM 4012 C C . GLU A 1 501 ? 5.59 -7.75 2.668 1 86.56 501 GLU A C 1
ATOM 4014 O O . GLU A 1 501 ? 5.199 -8.656 1.929 1 86.56 501 GLU A O 1
ATOM 4019 N N . ASN A 1 502 ? 6.098 -7.961 3.877 1 85.12 502 ASN A N 1
ATOM 4020 C CA . ASN A 1 502 ? 6.332 -9.328 4.34 1 85.12 502 ASN A CA 1
ATOM 4021 C C . ASN A 1 502 ? 5.031 -10 4.766 1 85.12 502 ASN A C 1
ATOM 4023 O O . ASN A 1 502 ? 4.988 -11.219 4.941 1 85.12 502 ASN A O 1
ATOM 4027 N N . TRP A 1 503 ? 4.016 -9.211 4.828 1 87.56 503 TRP A N 1
ATOM 4028 C CA . TRP A 1 503 ? 2.729 -9.773 5.223 1 87.56 503 TRP A CA 1
ATOM 4029 C C . TRP A 1 503 ? 1.935 -10.227 4.004 1 87.56 503 TRP A C 1
ATOM 4031 O O . TRP A 1 503 ? 0.884 -10.859 4.141 1 87.56 503 TRP A O 1
ATOM 4041 N N . ASP A 1 504 ? 2.457 -9.891 2.891 1 90.75 504 ASP A N 1
ATOM 4042 C CA . ASP A 1 504 ? 1.851 -10.383 1.655 1 90.75 504 ASP A CA 1
ATOM 4043 C C . ASP A 1 504 ? 2.385 -11.766 1.292 1 90.75 504 ASP A C 1
ATOM 4045 O O . ASP A 1 504 ? 3.445 -11.883 0.673 1 90.75 504 ASP A O 1
ATOM 4049 N N . PHE A 1 505 ? 1.63 -12.758 1.538 1 90 505 PHE A N 1
ATOM 4050 C CA . PHE A 1 505 ? 2.068 -14.133 1.345 1 90 505 PHE A CA 1
ATOM 4051 C C . PHE A 1 505 ? 2.18 -14.461 -0.139 1 90 505 PHE A C 1
ATOM 4053 O O . PHE A 1 505 ? 2.998 -15.297 -0.535 1 90 505 PHE A O 1
ATOM 4060 N N . GLY A 1 506 ? 1.327 -13.898 -0.97 1 90.81 506 GLY A N 1
ATOM 4061 C CA . GLY A 1 506 ? 1.45 -14.094 -2.406 1 90.81 506 GLY A CA 1
ATOM 4062 C C . GLY A 1 506 ? 2.74 -13.539 -2.975 1 90.81 506 GLY A C 1
ATOM 4063 O O . GLY A 1 506 ? 3.447 -14.227 -3.715 1 90.81 506 GLY A O 1
ATOM 4064 N N . PHE A 1 507 ? 3.094 -12.367 -2.57 1 92.5 507 PHE A N 1
ATOM 4065 C CA . PHE A 1 507 ? 4.324 -11.727 -3.023 1 92.5 507 PHE A CA 1
ATOM 4066 C C . PHE A 1 507 ? 5.547 -12.469 -2.504 1 92.5 507 PHE A C 1
ATOM 4068 O O . PHE A 1 507 ? 6.543 -12.617 -3.215 1 92.5 507 PHE A O 1
ATOM 4075 N N . LYS A 1 508 ? 5.445 -13.039 -1.319 1 91.19 508 LYS A N 1
ATOM 4076 C CA . LYS A 1 508 ? 6.535 -13.812 -0.737 1 91.19 508 LYS A CA 1
ATOM 4077 C C . LYS A 1 508 ? 6.762 -15.117 -1.506 1 91.19 508 LYS A C 1
ATOM 4079 O O . LYS A 1 508 ? 7.898 -15.57 -1.653 1 91.19 508 LYS A O 1
ATOM 4084 N N . SER A 1 509 ? 5.68 -15.664 -1.905 1 91.69 509 SER A N 1
ATOM 4085 C CA . SER A 1 509 ? 5.793 -16.875 -2.707 1 91.69 509 SER A CA 1
ATOM 4086 C C . SER A 1 509 ? 6.465 -16.594 -4.047 1 91.69 509 SER A C 1
ATOM 4088 O O . SER A 1 509 ? 7.262 -17.406 -4.531 1 91.69 509 SER A O 1
ATOM 4090 N N . TYR A 1 510 ? 6.184 -15.453 -4.629 1 94.5 510 TYR A N 1
ATOM 4091 C CA . TYR A 1 510 ? 6.797 -15.047 -5.887 1 94.5 510 TYR A CA 1
ATOM 4092 C C . TYR A 1 510 ? 8.289 -14.805 -5.711 1 94.5 510 TYR A C 1
ATOM 4094 O O . TYR A 1 510 ? 9.102 -15.25 -6.527 1 94.5 510 TYR A O 1
ATOM 4102 N N . LEU A 1 511 ? 8.664 -14.18 -4.633 1 94.44 511 LEU A N 1
ATOM 4103 C CA . LEU A 1 511 ? 10.07 -13.898 -4.367 1 94.44 511 LEU A CA 1
ATOM 4104 C C . LEU A 1 511 ? 10.844 -15.18 -4.074 1 94.44 511 LEU A C 1
ATOM 4106 O O . LEU A 1 511 ? 11.977 -15.344 -4.523 1 94.44 511 LEU A O 1
ATOM 4110 N N . GLY A 1 512 ? 10.227 -16 -3.277 1 92.31 512 GLY A N 1
ATOM 4111 C CA . GLY A 1 512 ? 10.867 -17.266 -2.982 1 92.31 512 GLY A CA 1
ATOM 4112 C C . GLY A 1 512 ? 11.086 -18.125 -4.215 1 92.31 512 GLY A C 1
ATOM 4113 O O . GLY A 1 512 ? 12.125 -18.781 -4.352 1 92.31 512 GLY A O 1
ATOM 4114 N N . MET A 1 513 ? 10.156 -18.172 -5.109 1 93.56 513 MET A N 1
ATOM 4115 C CA . MET A 1 513 ? 10.273 -18.922 -6.352 1 93.56 513 MET A CA 1
ATOM 4116 C C . MET A 1 513 ? 11.391 -18.359 -7.227 1 93.56 513 MET A C 1
ATOM 4118 O O . MET A 1 513 ? 12.148 -19.125 -7.84 1 93.56 513 MET A O 1
ATOM 4122 N N . LEU A 1 514 ? 11.547 -17.047 -7.277 1 94.19 514 LEU A N 1
ATOM 4123 C CA . LEU A 1 514 ? 12.594 -16.422 -8.078 1 94.19 514 LEU A CA 1
ATOM 4124 C C . LEU A 1 514 ? 13.977 -16.781 -7.555 1 94.19 514 LEU A C 1
ATOM 4126 O O . LEU A 1 514 ? 14.914 -16.969 -8.328 1 94.19 514 LEU A O 1
ATOM 4130 N N . ARG A 1 515 ? 14.031 -16.953 -6.293 1 92.5 515 ARG A N 1
ATOM 4131 C CA . ARG A 1 515 ? 15.312 -17.312 -5.688 1 92.5 515 ARG A CA 1
ATOM 4132 C C . ARG A 1 515 ? 15.75 -18.703 -6.102 1 92.5 515 ARG A C 1
ATOM 4134 O O . ARG A 1 515 ? 16.922 -18.938 -6.418 1 92.5 515 ARG A O 1
ATOM 4141 N N . ILE A 1 516 ? 14.836 -19.578 -6.09 1 92.19 516 ILE A N 1
ATOM 4142 C CA . ILE A 1 516 ? 15.156 -20.938 -6.477 1 92.19 516 ILE A CA 1
ATOM 4143 C C . ILE A 1 516 ? 15.445 -21 -7.973 1 92.19 516 ILE A C 1
ATOM 4145 O O . ILE A 1 516 ? 16.344 -21.734 -8.406 1 92.19 516 ILE A O 1
ATOM 4149 N N . GLU A 1 517 ? 14.75 -20.266 -8.742 1 92.62 517 GLU A N 1
ATOM 4150 C CA . GLU A 1 517 ? 14.953 -20.266 -10.188 1 92.62 517 GLU A CA 1
ATOM 4151 C C . GLU A 1 517 ? 16.312 -19.672 -10.555 1 92.62 517 GLU A C 1
ATOM 4153 O O . GLU A 1 517 ? 17 -20.172 -11.445 1 92.62 517 GLU A O 1
ATOM 4158 N N . VAL A 1 518 ? 16.688 -18.656 -9.898 1 91.81 518 VAL A N 1
ATOM 4159 C CA . VAL A 1 518 ? 17.984 -18.031 -10.188 1 91.81 518 VAL A CA 1
ATOM 4160 C C . VAL A 1 518 ? 19.109 -18.938 -9.75 1 91.81 518 VAL A C 1
ATOM 4162 O O . VAL A 1 518 ? 20.141 -19.031 -10.414 1 91.81 518 VAL A O 1
ATOM 4165 N N . ALA A 1 519 ? 18.938 -19.641 -8.656 1 89.75 519 ALA A N 1
ATOM 4166 C CA . ALA A 1 519 ? 19.984 -20.516 -8.117 1 89.75 519 ALA A CA 1
ATOM 4167 C C . ALA A 1 519 ? 20.234 -21.703 -9.047 1 89.75 519 ALA A C 1
ATOM 4169 O O . ALA A 1 519 ? 21.375 -22.172 -9.164 1 89.75 519 ALA A O 1
ATOM 4170 N N . HIS A 1 520 ? 19.266 -22.125 -9.781 1 88.75 520 HIS A N 1
ATOM 4171 C CA . HIS A 1 520 ? 19.438 -23.328 -10.586 1 88.75 520 HIS A CA 1
ATOM 4172 C C . HIS A 1 520 ? 19.516 -22.984 -12.07 1 88.75 520 HIS A C 1
ATOM 4174 O O . HIS A 1 520 ? 19.984 -23.797 -12.875 1 88.75 520 HIS A O 1
ATOM 4180 N N . ASN A 1 521 ? 19.047 -21.75 -12.469 1 89.06 521 ASN A N 1
ATOM 4181 C CA . ASN A 1 521 ? 19 -21.422 -13.883 1 89.06 521 ASN A CA 1
ATOM 4182 C C . ASN A 1 521 ? 19.859 -20.219 -14.211 1 89.06 521 ASN A C 1
ATOM 4184 O O . ASN A 1 521 ? 19.609 -19.516 -15.195 1 89.06 521 ASN A O 1
ATOM 4188 N N . HIS A 1 522 ? 20.797 -19.953 -13.484 1 90.19 522 HIS A N 1
ATOM 4189 C CA . HIS A 1 522 ? 21.719 -18.891 -13.852 1 90.19 522 HIS A CA 1
ATOM 4190 C C . HIS A 1 522 ? 22.547 -19.266 -15.078 1 90.19 522 HIS A C 1
ATOM 4192 O O . HIS A 1 522 ? 23.281 -20.25 -15.062 1 90.19 522 HIS A O 1
ATOM 4198 N N . PRO A 1 523 ? 22.438 -18.484 -16.094 1 88.62 523 PRO A N 1
ATOM 4199 C CA . PRO A 1 523 ? 23.062 -18.875 -17.359 1 88.62 523 PRO A CA 1
ATOM 4200 C C . PRO A 1 523 ? 24.594 -19 -17.25 1 88.62 523 PRO A C 1
ATOM 4202 O O . PRO A 1 523 ? 25.188 -19.859 -17.891 1 88.62 523 PRO A O 1
ATOM 4205 N N . VAL A 1 524 ? 25.266 -18.203 -16.484 1 89 524 VAL A N 1
ATOM 4206 C CA . VAL A 1 524 ? 26.719 -18.25 -16.328 1 89 524 VAL A CA 1
ATOM 4207 C C . VAL A 1 524 ? 27.125 -19.562 -15.664 1 89 524 VAL A C 1
ATOM 4209 O O . VAL A 1 524 ? 28.094 -20.203 -16.062 1 89 524 VAL A O 1
ATOM 4212 N N . LEU A 1 525 ? 26.406 -19.922 -14.703 1 88.5 525 LEU A N 1
ATOM 4213 C CA . LEU A 1 525 ? 26.688 -21.156 -14 1 88.5 525 LEU A CA 1
ATOM 4214 C C . LEU A 1 525 ? 26.422 -22.375 -14.883 1 88.5 525 LEU A C 1
ATOM 4216 O O . LEU A 1 525 ? 27.172 -23.344 -14.875 1 88.5 525 LEU A O 1
ATOM 4220 N N . LEU A 1 526 ? 25.391 -22.344 -15.695 1 88.94 526 LEU A N 1
ATOM 4221 C CA . LEU A 1 526 ? 25.016 -23.453 -16.562 1 88.94 526 LEU A CA 1
ATOM 4222 C C . LEU A 1 526 ? 26.031 -23.641 -17.672 1 88.94 526 LEU A C 1
ATOM 4224 O O . LEU A 1 526 ? 26.406 -24.781 -18 1 88.94 526 LEU A O 1
ATOM 4228 N N . VAL A 1 527 ? 26.469 -22.562 -18.234 1 88.06 527 VAL A N 1
ATOM 4229 C CA . VAL A 1 527 ? 27.453 -22.656 -19.312 1 88.06 527 VAL A CA 1
ATOM 4230 C C . VAL A 1 527 ? 28.781 -23.125 -18.75 1 88.06 527 VAL A C 1
ATOM 4232 O O . VAL A 1 527 ? 29.5 -23.906 -19.375 1 88.06 527 VAL A O 1
ATOM 4235 N N . PHE A 1 528 ? 29.047 -22.656 -17.578 1 90.31 528 PHE A N 1
ATOM 4236 C CA . PHE A 1 528 ? 30.281 -23.109 -16.922 1 90.31 528 PHE A CA 1
ATOM 4237 C C . PHE A 1 528 ? 30.25 -24.609 -16.656 1 90.31 528 PHE A C 1
ATOM 4239 O O . PHE A 1 528 ? 31.219 -25.312 -16.922 1 90.31 528 PHE A O 1
ATOM 4246 N N . CYS A 1 529 ? 29.156 -25.094 -16.172 1 87.75 529 CYS A N 1
ATOM 4247 C CA . CYS A 1 529 ? 29 -26.516 -15.898 1 87.75 529 CYS A CA 1
ATOM 4248 C C . CYS A 1 529 ? 29.047 -27.328 -17.188 1 87.75 529 CYS A C 1
ATOM 4250 O O . CYS A 1 529 ? 29.625 -28.422 -17.219 1 87.75 529 CYS A O 1
ATOM 4252 N N . GLN A 1 530 ? 28.453 -26.844 -18.266 1 87.19 530 GLN A N 1
ATOM 4253 C CA . GLN A 1 530 ? 28.453 -27.531 -19.562 1 87.19 530 GLN A CA 1
ATOM 4254 C C . GLN A 1 530 ? 29.875 -27.625 -20.125 1 87.19 530 GLN A C 1
ATOM 4256 O O . GLN A 1 530 ? 30.25 -28.656 -20.672 1 87.19 530 GLN A O 1
ATOM 4261 N N . ARG A 1 531 ? 30.594 -26.594 -19.969 1 86.44 531 ARG A N 1
ATOM 4262 C CA . ARG A 1 531 ? 31.969 -26.594 -20.453 1 86.44 531 ARG A CA 1
ATOM 4263 C C . ARG A 1 531 ? 32.844 -27.562 -19.641 1 86.44 531 ARG A C 1
ATOM 4265 O O . ARG A 1 531 ? 33.719 -28.234 -20.188 1 86.44 531 ARG A O 1
ATOM 4272 N N . MET A 1 532 ? 32.562 -27.594 -18.375 1 87.88 532 MET A N 1
ATOM 4273 C CA . MET A 1 532 ? 33.281 -28.516 -17.516 1 87.88 532 MET A CA 1
ATOM 4274 C C . MET A 1 532 ? 32.938 -29.953 -17.859 1 87.88 532 MET A C 1
ATOM 4276 O O . MET A 1 532 ? 33.812 -30.828 -17.844 1 87.88 532 MET A O 1
ATOM 4280 N N . LEU A 1 533 ? 31.688 -30.234 -18.156 1 85.31 533 LEU A N 1
ATOM 4281 C CA . LEU A 1 533 ? 31.234 -31.578 -18.531 1 85.31 533 LEU A CA 1
ATOM 4282 C C . LEU A 1 533 ? 31.812 -31.984 -19.875 1 85.31 533 LEU A C 1
ATOM 4284 O O . LEU A 1 533 ? 32.188 -33.156 -20.078 1 85.31 533 LEU A O 1
ATOM 4288 N N . ASN A 1 534 ? 31.844 -31.047 -20.797 1 82.62 534 ASN A N 1
ATOM 4289 C CA . ASN A 1 534 ? 32.438 -31.328 -22.094 1 82.62 534 ASN A CA 1
ATOM 4290 C C . ASN A 1 534 ? 33.938 -31.609 -21.984 1 82.62 534 ASN A C 1
ATOM 4292 O O . ASN A 1 534 ? 34.438 -32.469 -22.688 1 82.62 534 ASN A O 1
ATOM 4296 N N . ALA A 1 535 ? 34.469 -30.906 -21.078 1 80.38 535 ALA A N 1
ATOM 4297 C CA . ALA A 1 535 ? 35.906 -31.125 -20.844 1 80.38 535 ALA A CA 1
ATOM 4298 C C . ALA A 1 535 ? 36.156 -32.5 -20.219 1 80.38 535 ALA A C 1
ATOM 4300 O O . ALA A 1 535 ? 37.094 -33.188 -20.562 1 80.38 535 ALA A O 1
ATOM 4301 N N . ALA A 1 536 ? 35.312 -32.781 -19.344 1 81.56 536 ALA A N 1
ATOM 4302 C CA . ALA A 1 536 ? 35.438 -34.094 -18.688 1 81.56 536 ALA A CA 1
ATOM 4303 C C . ALA A 1 536 ? 35.219 -35.219 -19.672 1 81.56 536 ALA A C 1
ATOM 4305 O O . ALA A 1 536 ? 35.906 -36.25 -19.609 1 81.56 536 ALA A O 1
ATOM 4306 N N . LYS A 1 537 ? 34.312 -35.094 -20.516 1 77.75 537 LYS A N 1
ATOM 4307 C CA . LYS A 1 537 ? 34.062 -36.094 -21.547 1 77.75 537 LYS A CA 1
ATOM 4308 C C . LYS A 1 537 ? 35.219 -36.25 -22.5 1 77.75 537 LYS A C 1
ATOM 4310 O O . LYS A 1 537 ? 35.594 -37.344 -22.875 1 77.75 537 LYS A O 1
ATOM 4315 N N . ARG A 1 538 ? 35.719 -35.125 -22.859 1 72.81 538 ARG A N 1
ATOM 4316 C CA . ARG A 1 538 ? 36.875 -35.156 -23.734 1 72.81 538 ARG A CA 1
ATOM 4317 C C . ARG A 1 538 ? 38.062 -35.875 -23.078 1 72.81 538 ARG A C 1
ATOM 4319 O O . ARG A 1 538 ? 38.781 -36.625 -23.734 1 72.81 538 ARG A O 1
ATOM 4326 N N . MET A 1 539 ? 38.125 -35.594 -21.875 1 73.31 539 MET A N 1
ATOM 4327 C CA . MET A 1 539 ? 39.219 -36.219 -21.141 1 73.31 539 MET A CA 1
ATOM 4328 C C . MET A 1 539 ? 39.031 -37.719 -21.062 1 73.31 539 MET A C 1
ATOM 4330 O O . MET A 1 539 ? 40 -38.5 -21.156 1 73.31 539 MET A O 1
ATOM 4334 N N . ARG A 1 540 ? 37.844 -38.125 -20.891 1 75 540 ARG A N 1
ATOM 4335 C CA . ARG A 1 540 ? 37.531 -39.531 -20.828 1 75 540 ARG A CA 1
ATOM 4336 C C . ARG A 1 540 ? 37.719 -40.188 -22.188 1 75 540 ARG A C 1
ATOM 4338 O O . ARG A 1 540 ? 38.188 -41.344 -22.266 1 75 540 ARG A O 1
ATOM 4345 N N . GLU A 1 541 ? 37.375 -39.531 -23.188 1 73.31 541 GLU A N 1
ATOM 4346 C CA . GLU A 1 541 ? 37.562 -40.062 -24.547 1 73.31 541 GLU A CA 1
ATOM 4347 C C . GLU A 1 541 ? 39.031 -40.219 -24.875 1 73.31 541 GLU A C 1
ATOM 4349 O O . GLU A 1 541 ? 39.438 -41.188 -25.484 1 73.31 541 GLU A O 1
ATOM 4354 N N . ILE A 1 542 ? 39.719 -39.25 -24.375 1 63.16 542 ILE A N 1
ATOM 4355 C CA . ILE A 1 542 ? 41.156 -39.312 -24.609 1 63.16 542 ILE A CA 1
ATOM 4356 C C . ILE A 1 542 ? 41.781 -40.469 -23.844 1 63.16 542 ILE A C 1
ATOM 4358 O O . ILE A 1 542 ? 42.625 -41.188 -24.375 1 63.16 542 ILE A O 1
ATOM 4362 N N . LYS A 1 543 ? 41.281 -40.594 -22.75 1 66.94 543 LYS A N 1
ATOM 4363 C CA . LYS A 1 543 ? 41.781 -41.688 -21.938 1 66.94 543 LYS A CA 1
ATOM 4364 C C . LYS A 1 543 ? 41.406 -43.031 -22.547 1 66.94 543 LYS A C 1
ATOM 4366 O O . LYS A 1 543 ? 42.25 -43.969 -22.594 1 66.94 543 LYS A O 1
ATOM 4371 N N . SER A 1 544 ? 40.25 -43.125 -22.984 1 68.94 544 SER A N 1
ATOM 4372 C CA . SER A 1 544 ? 39.781 -44.375 -23.609 1 68.94 544 SER A CA 1
ATOM 4373 C C . SER A 1 544 ? 40.562 -44.656 -24.906 1 68.94 544 SER A C 1
ATOM 4375 O O . SER A 1 544 ? 40.906 -45.812 -25.188 1 68.94 544 SER A O 1
ATOM 4377 N N . TRP A 1 545 ? 40.719 -43.625 -25.625 1 60.91 545 TRP A N 1
ATOM 4378 C CA . TRP A 1 545 ? 41.5 -43.75 -26.859 1 60.91 545 TRP A CA 1
ATOM 4379 C C . TRP A 1 545 ? 42.938 -44.188 -26.547 1 60.91 545 TRP A C 1
ATOM 4381 O O . TRP A 1 545 ? 43.5 -45.031 -27.266 1 60.91 545 TRP A O 1
ATOM 4391 N N . ARG A 1 546 ? 43.375 -43.688 -25.5 1 58.16 546 ARG A N 1
ATOM 4392 C CA . ARG A 1 546 ? 44.719 -44.062 -25.062 1 58.16 546 ARG A CA 1
ATOM 4393 C C . ARG A 1 546 ? 44.781 -45.531 -24.688 1 58.16 546 ARG A C 1
ATOM 4395 O O . ARG A 1 546 ? 45.75 -46.219 -25 1 58.16 546 ARG A O 1
ATOM 4402 N N . ASP A 1 547 ? 43.812 -45.969 -24.047 1 65 547 ASP A N 1
ATOM 4403 C CA . ASP A 1 547 ? 43.781 -47.344 -23.578 1 65 547 ASP A CA 1
ATOM 4404 C C . ASP A 1 547 ? 43.625 -48.312 -24.734 1 65 547 ASP A C 1
ATOM 4406 O O . ASP A 1 547 ? 44.125 -49.438 -24.703 1 65 547 ASP A O 1
ATOM 4410 N N . HIS A 1 548 ? 43.031 -47.906 -25.812 1 60.16 548 HIS A N 1
ATOM 4411 C CA . HIS A 1 548 ? 42.781 -48.812 -26.922 1 60.16 548 HIS A CA 1
ATOM 4412 C C . HIS A 1 548 ? 43.906 -48.75 -27.938 1 60.16 548 HIS A C 1
ATOM 4414 O O . HIS A 1 548 ? 44.094 -49.688 -28.734 1 60.16 548 HIS A O 1
ATOM 4420 N N . ASN A 1 549 ? 44.594 -47.719 -28.141 1 48.69 549 ASN A N 1
ATOM 4421 C CA . ASN A 1 549 ? 45.719 -47.688 -29.078 1 48.69 549 ASN A CA 1
ATOM 4422 C C . ASN A 1 549 ? 47.062 -47.594 -28.344 1 48.69 549 ASN A C 1
ATOM 4424 O O . ASN A 1 549 ? 47.594 -46.5 -28.125 1 48.69 549 ASN A O 1
ATOM 4428 N N . PRO A 1 550 ? 47.531 -48.781 -27.844 1 50.75 550 PRO A N 1
ATOM 4429 C CA . PRO A 1 550 ? 48.781 -48.812 -27.078 1 50.75 550 PRO A CA 1
ATOM 4430 C C . PRO A 1 550 ? 49.969 -48.281 -27.859 1 50.75 550 PRO A C 1
ATOM 4432 O O . PRO A 1 550 ? 50.938 -47.781 -27.266 1 50.75 550 PRO A O 1
ATOM 4435 N N . GLU A 1 551 ? 50.062 -48.625 -29.172 1 47.38 551 GLU A N 1
ATOM 4436 C CA . GLU A 1 551 ? 51.219 -48.25 -29.969 1 47.38 551 GLU A CA 1
ATOM 4437 C C . GLU A 1 551 ? 51.406 -46.719 -30 1 47.38 551 GLU A C 1
ATOM 4439 O O . GLU A 1 551 ? 52.5 -46.219 -30.156 1 47.38 551 GLU A O 1
ATOM 4444 N N . LEU A 1 552 ? 50.281 -46.125 -30.172 1 44.56 552 LEU A N 1
ATOM 4445 C CA . LEU A 1 552 ? 50.312 -44.688 -30.266 1 44.56 552 LEU A CA 1
ATOM 4446 C C . LEU A 1 552 ? 50.531 -44.062 -28.875 1 44.56 552 LEU A C 1
ATOM 4448 O O . LEU A 1 552 ? 50.531 -42.844 -28.734 1 44.56 552 LEU A O 1
ATOM 4452 N N . ARG A 1 553 ? 50.562 -44.969 -27.922 1 44.94 553 ARG A N 1
ATOM 4453 C CA . ARG A 1 553 ? 50.875 -44.625 -26.531 1 44.94 553 ARG A CA 1
ATOM 4454 C C . ARG A 1 553 ? 52.094 -43.719 -26.469 1 44.94 553 ARG A C 1
ATOM 4456 O O . ARG A 1 553 ? 52.125 -42.75 -25.703 1 44.94 553 ARG A O 1
ATOM 4463 N N . PRO A 1 554 ? 53.25 -44.25 -27.234 1 40.84 554 PRO A N 1
ATOM 4464 C CA . PRO A 1 554 ? 54.406 -43.406 -27.078 1 40.84 554 PRO A CA 1
ATOM 4465 C C . PRO A 1 554 ? 54.156 -41.969 -27.516 1 40.84 554 PRO A C 1
ATOM 4467 O O . PRO A 1 554 ? 54.781 -41.031 -27.031 1 40.84 554 PRO A O 1
ATOM 4470 N N . LEU A 1 555 ? 53.531 -41.812 -28.641 1 35.84 555 LEU A N 1
ATOM 4471 C CA . LEU A 1 555 ? 53.406 -40.5 -29.203 1 35.84 555 LEU A CA 1
ATOM 4472 C C . LEU A 1 555 ? 52.531 -39.594 -28.312 1 35.84 555 LEU A C 1
ATOM 4474 O O . LEU A 1 555 ? 52.75 -38.375 -28.266 1 35.84 555 LEU A O 1
ATOM 4478 N N . LEU A 1 556 ? 51.344 -40.094 -28.062 1 36.66 556 LEU A N 1
ATOM 4479 C CA . LEU A 1 556 ? 50.5 -39.312 -27.188 1 36.66 556 LEU A CA 1
ATOM 4480 C C . LEU A 1 556 ? 50.906 -39.469 -25.734 1 36.66 556 LEU A C 1
ATOM 4482 O O . LEU A 1 556 ? 50.062 -39.531 -24.828 1 36.66 556 LEU A O 1
ATOM 4486 N N . SER A 1 557 ? 52.031 -40.375 -25.438 1 31.16 557 SER A N 1
ATOM 4487 C CA . SER A 1 557 ? 52.5 -40.344 -24.062 1 31.16 557 SER A CA 1
ATOM 4488 C C . SER A 1 557 ? 52.344 -38.969 -23.438 1 31.16 557 SER A C 1
ATOM 4490 O O . SER A 1 557 ? 52.5 -37.969 -24.109 1 31.16 557 SER A O 1
ATOM 4492 N N . ASP A 1 558 ? 51.5 -38.844 -22.625 1 34.31 558 ASP A N 1
ATOM 4493 C CA . ASP A 1 558 ? 51.75 -37.719 -21.734 1 34.31 558 ASP A CA 1
ATOM 4494 C C . ASP A 1 558 ? 53.25 -37.406 -21.656 1 34.31 558 ASP A C 1
ATOM 4496 O O . ASP A 1 558 ? 54.062 -38.312 -21.531 1 34.31 558 ASP A O 1
ATOM 4500 N N . VAL A 1 559 ? 53.812 -36.625 -22.562 1 31.09 559 VAL A N 1
ATOM 4501 C CA . VAL A 1 559 ? 55.125 -36.125 -22.125 1 31.09 559 VAL A CA 1
ATOM 4502 C C . VAL A 1 559 ? 55.281 -36.312 -20.625 1 31.09 559 VAL A C 1
ATOM 4504 O O . VAL A 1 559 ? 54.625 -35.594 -19.844 1 31.09 559 VAL A O 1
ATOM 4507 N N . GLU A 1 560 ? 55.031 -37.531 -20.141 1 30.97 560 GLU A N 1
ATOM 4508 C CA . GLU A 1 560 ? 55.594 -37.719 -18.812 1 30.97 560 GLU A CA 1
ATOM 4509 C C . GLU A 1 560 ? 56.875 -36.969 -18.625 1 30.97 560 GLU A C 1
ATOM 4511 O O . GLU A 1 560 ? 57.906 -37.281 -19.219 1 30.97 560 GLU A O 1
ATOM 4516 N N . PHE A 1 561 ? 56.812 -35.562 -18.578 1 30.17 561 PHE A N 1
ATOM 4517 C CA . PHE A 1 561 ? 57.969 -34.875 -18 1 30.17 561 PHE A CA 1
ATOM 4518 C C . PHE A 1 561 ? 58.562 -35.688 -16.844 1 30.17 561 PHE A C 1
ATOM 4520 O O . PHE A 1 561 ? 57.969 -35.75 -15.766 1 30.17 561 PHE A O 1
ATOM 4527 N N . ASN A 1 562 ? 58.906 -36.844 -17.062 1 30.72 562 ASN A N 1
ATOM 4528 C CA . ASN A 1 562 ? 59.875 -37.406 -16.125 1 30.72 562 ASN A CA 1
ATOM 4529 C C . ASN A 1 562 ? 60.812 -36.344 -15.602 1 30.72 562 ASN A C 1
ATOM 4531 O O . ASN A 1 562 ? 61.875 -36.094 -16.203 1 30.72 562 ASN A O 1
ATOM 4535 N N . PHE A 1 563 ? 60.125 -35.188 -15.188 1 30.3 563 PHE A N 1
ATOM 4536 C CA . PHE A 1 563 ? 60.906 -34.281 -14.344 1 30.3 563 PHE A CA 1
ATOM 4537 C C . PHE A 1 563 ? 61.656 -35.062 -13.266 1 30.3 563 PHE A C 1
ATOM 4539 O O . PHE A 1 563 ? 61.094 -35.969 -12.641 1 30.3 563 PHE A O 1
ATOM 4546 N N . ASN A 1 564 ? 62.812 -35.5 -13.461 1 34.53 564 ASN A N 1
ATOM 4547 C CA . ASN A 1 564 ? 63.531 -35.719 -12.211 1 34.53 564 ASN A CA 1
ATOM 4548 C C . ASN A 1 564 ? 62.875 -34.969 -11.055 1 34.53 564 ASN A C 1
ATOM 4550 O O . ASN A 1 564 ? 62.281 -33.906 -11.25 1 34.53 564 ASN A O 1
ATOM 4554 N N . SER A 1 565 ? 62.281 -35.75 -10.039 1 39.81 565 SER A N 1
ATOM 4555 C CA . SER A 1 565 ? 61.312 -35.281 -9.078 1 39.81 565 SER A CA 1
ATOM 4556 C C . SER A 1 565 ? 61.312 -33.75 -8.969 1 39.81 565 SER A C 1
ATOM 4558 O O . SER A 1 565 ? 60.25 -33.125 -8.781 1 39.81 565 SER A O 1
ATOM 4560 N N . LYS A 1 566 ? 62.438 -33.156 -8.883 1 46.09 566 LYS A N 1
ATOM 4561 C CA . LYS A 1 566 ? 62.719 -31.734 -8.664 1 46.09 566 LYS A CA 1
ATOM 4562 C C . LYS A 1 566 ? 62.406 -30.922 -9.906 1 46.09 566 LYS A C 1
ATOM 4564 O O . LYS A 1 566 ? 61.844 -29.828 -9.812 1 46.09 566 LYS A O 1
ATOM 4569 N N . ASP A 1 567 ? 62.719 -31.516 -11.031 1 46.5 567 ASP A N 1
ATOM 4570 C CA . ASP A 1 567 ? 62.656 -30.75 -12.273 1 46.5 567 ASP A CA 1
ATOM 4571 C C . ASP A 1 567 ? 61.25 -30.641 -12.805 1 46.5 567 ASP A C 1
ATOM 4573 O O . ASP A 1 567 ? 60.844 -29.609 -13.344 1 46.5 567 ASP A O 1
ATOM 4577 N N . ALA A 1 568 ? 60.5 -31.703 -12.766 1 47.72 568 ALA A N 1
ATOM 4578 C CA . ALA A 1 568 ? 59.125 -31.703 -13.25 1 47.72 568 ALA A CA 1
ATOM 4579 C C . ALA A 1 568 ? 58.25 -30.766 -12.414 1 47.72 568 ALA A C 1
ATOM 4581 O O . ALA A 1 568 ? 57.375 -30.062 -12.945 1 47.72 568 ALA A O 1
ATOM 4582 N N . ARG A 1 569 ? 58.406 -30.938 -11.102 1 49.72 569 ARG A N 1
ATOM 4583 C CA . ARG A 1 569 ? 57.781 -29.969 -10.211 1 49.72 569 ARG A CA 1
ATOM 4584 C C . ARG A 1 569 ? 58.219 -28.547 -10.555 1 49.72 569 ARG A C 1
ATOM 4586 O O . ARG A 1 569 ? 57.406 -27.625 -10.508 1 49.72 569 ARG A O 1
ATOM 4593 N N . PHE A 1 570 ? 59.531 -28.562 -10.898 1 52.16 570 PHE A N 1
ATOM 4594 C CA . PHE A 1 570 ? 60.094 -27.266 -11.281 1 52.16 570 PHE A CA 1
ATOM 4595 C C . PHE A 1 570 ? 59.5 -26.766 -12.586 1 52.16 570 PHE A C 1
ATOM 4597 O O . PHE A 1 570 ? 59.094 -25.609 -12.695 1 52.16 570 PHE A O 1
ATOM 4604 N N . LYS A 1 571 ? 59.312 -27.672 -13.523 1 50.91 571 LYS A N 1
ATOM 4605 C CA . LYS A 1 571 ? 58.75 -27.234 -14.805 1 50.91 571 LYS A CA 1
ATOM 4606 C C . LYS A 1 571 ? 57.281 -26.938 -14.688 1 50.91 571 LYS A C 1
ATOM 4608 O O . LYS A 1 571 ? 56.781 -25.969 -15.281 1 50.91 571 LYS A O 1
ATOM 4613 N N . LYS A 1 572 ? 56.562 -27.812 -14.016 1 53.47 572 LYS A N 1
ATOM 4614 C CA . LYS A 1 572 ? 55.156 -27.5 -13.758 1 53.47 572 LYS A CA 1
ATOM 4615 C C . LYS A 1 572 ? 55.031 -26.172 -13.016 1 53.47 572 LYS A C 1
ATOM 4617 O O . LYS A 1 572 ? 54.125 -25.375 -13.336 1 53.47 572 LYS A O 1
ATOM 4622 N N . ARG A 1 573 ? 55.875 -26.062 -12.023 1 55.62 573 ARG A N 1
ATOM 4623 C CA . ARG A 1 573 ? 55.906 -24.781 -11.305 1 55.62 573 ARG A CA 1
ATOM 4624 C C . ARG A 1 573 ? 56.25 -23.641 -12.242 1 55.62 573 ARG A C 1
ATOM 4626 O O . ARG A 1 573 ? 55.656 -22.562 -12.156 1 55.62 573 ARG A O 1
ATOM 4633 N N . LEU A 1 574 ? 57.188 -24 -13.156 1 54.66 574 LEU A N 1
ATOM 4634 C CA . LEU A 1 574 ? 57.562 -22.984 -14.125 1 54.66 574 LEU A CA 1
ATOM 4635 C C . LEU A 1 574 ? 56.406 -22.703 -15.102 1 54.66 574 LEU A C 1
ATOM 4637 O O . LEU A 1 574 ? 56.156 -21.547 -15.461 1 54.66 574 LEU A O 1
ATOM 4641 N N . LYS A 1 575 ? 55.781 -23.734 -15.547 1 53.41 575 LYS A N 1
ATOM 4642 C CA . LYS A 1 575 ? 54.625 -23.531 -16.438 1 53.41 575 LYS A CA 1
ATOM 4643 C C . LYS A 1 575 ? 53.5 -22.812 -15.719 1 53.41 575 LYS A C 1
ATOM 4645 O O . LYS A 1 575 ? 52.875 -21.922 -16.281 1 53.41 575 LYS A O 1
ATOM 4650 N N . LEU A 1 576 ? 53.188 -23.234 -14.531 1 57.16 576 LEU A N 1
ATOM 4651 C CA . LEU A 1 576 ? 52.188 -22.531 -13.758 1 57.16 576 LEU A CA 1
ATOM 4652 C C . LEU A 1 576 ? 52.594 -21.078 -13.523 1 57.16 576 LEU A C 1
ATOM 4654 O O . LEU A 1 576 ? 51.781 -20.172 -13.633 1 57.16 576 LEU A O 1
ATOM 4658 N N . LYS A 1 577 ? 53.875 -20.969 -13.227 1 57.22 577 LYS A N 1
ATOM 4659 C CA . LYS A 1 577 ? 54.375 -19.609 -13.086 1 57.22 577 LYS A CA 1
ATOM 4660 C C . LYS A 1 577 ? 54.281 -18.844 -14.398 1 57.22 577 LYS A C 1
ATOM 4662 O O . LYS A 1 577 ? 53.938 -17.656 -14.422 1 57.22 577 LYS A O 1
ATOM 4667 N N . TRP A 1 578 ? 54.594 -19.609 -15.469 1 57.22 578 TRP A N 1
ATOM 4668 C CA . TRP A 1 578 ? 54.469 -18.984 -16.781 1 57.22 578 TRP A CA 1
ATOM 4669 C C . TRP A 1 578 ? 53 -18.656 -17.094 1 57.22 578 TRP A C 1
ATOM 4671 O O . TRP A 1 578 ? 52.688 -17.578 -17.594 1 57.22 578 TRP A O 1
ATOM 4681 N N . LEU A 1 579 ? 52.125 -19.547 -16.875 1 57.5 579 LEU A N 1
ATOM 4682 C CA . LEU A 1 579 ? 50.688 -19.281 -17.109 1 57.5 579 LEU A CA 1
ATOM 4683 C C . LEU A 1 579 ? 50.219 -18.141 -16.219 1 57.5 579 LEU A C 1
ATOM 4685 O O . LEU A 1 579 ? 49.438 -17.297 -16.672 1 57.5 579 LEU A O 1
ATOM 4689 N N . VAL A 1 580 ? 50.656 -18.219 -14.945 1 61.84 580 VAL A N 1
ATOM 4690 C CA . VAL A 1 580 ? 50.344 -17.109 -14.062 1 61.84 580 VAL A CA 1
ATOM 4691 C C . VAL A 1 580 ? 51 -15.828 -14.609 1 61.84 580 VAL A C 1
ATOM 4693 O O . VAL A 1 580 ? 50.344 -14.773 -14.648 1 61.84 580 VAL A O 1
ATOM 4696 N N . LEU A 1 581 ? 52.281 -15.992 -15.078 1 57.59 581 LEU A N 1
ATOM 4697 C CA . LEU A 1 581 ? 52.938 -14.844 -15.672 1 57.59 581 LEU A CA 1
ATOM 4698 C C . LEU A 1 581 ? 52.25 -14.414 -16.953 1 57.59 581 LEU A C 1
ATOM 4700 O O . LEU A 1 581 ? 52.031 -13.219 -17.188 1 57.59 581 LEU A O 1
ATOM 4704 N N . TYR A 1 582 ? 51.906 -15.336 -17.766 1 56.44 582 TYR A N 1
ATOM 4705 C CA . TYR A 1 582 ? 51.188 -15.039 -18.984 1 56.44 582 TYR A CA 1
ATOM 4706 C C . TYR A 1 582 ? 49.844 -14.367 -18.672 1 56.44 582 TYR A C 1
ATOM 4708 O O . TYR A 1 582 ? 49.469 -13.383 -19.312 1 56.44 582 TYR A O 1
ATOM 4716 N N . THR A 1 583 ? 49.094 -14.93 -17.719 1 59 583 THR A N 1
ATOM 4717 C CA . THR A 1 583 ? 47.844 -14.328 -17.328 1 59 583 THR A CA 1
ATOM 4718 C C . THR A 1 583 ? 48.062 -12.961 -16.703 1 59 583 THR A C 1
ATOM 4720 O O . THR A 1 583 ? 47.281 -12.023 -16.938 1 59 583 THR A O 1
ATOM 4723 N N . ILE A 1 584 ? 49.188 -12.914 -15.922 1 58.25 584 ILE A N 1
ATOM 4724 C CA . ILE A 1 584 ? 49.5 -11.648 -15.258 1 58.25 584 ILE A CA 1
ATOM 4725 C C . ILE A 1 584 ? 49.938 -10.617 -16.281 1 58.25 584 ILE A C 1
ATOM 4727 O O . ILE A 1 584 ? 49.594 -9.438 -16.203 1 58.25 584 ILE A O 1
ATOM 4731 N N . VAL A 1 585 ? 50.688 -11.102 -17.234 1 56.66 585 VAL A N 1
ATOM 4732 C CA . VAL A 1 585 ? 51.156 -10.188 -18.266 1 56.66 585 VAL A CA 1
ATOM 4733 C C . VAL A 1 585 ? 49.969 -9.719 -19.125 1 56.66 585 VAL A C 1
ATOM 4735 O O . VAL A 1 585 ? 49.906 -8.547 -19.5 1 56.66 585 VAL A O 1
ATOM 4738 N N . ARG A 1 586 ? 49.031 -10.609 -19.328 1 53.62 586 ARG A N 1
ATOM 4739 C CA . ARG A 1 586 ? 47.906 -10.25 -20.188 1 53.62 586 ARG A CA 1
ATOM 4740 C C . ARG A 1 586 ? 46.781 -9.609 -19.391 1 53.62 586 ARG A C 1
ATOM 4742 O O . ARG A 1 586 ? 46 -8.828 -19.922 1 53.62 586 ARG A O 1
ATOM 4749 N N . ASN A 1 587 ? 46.531 -10.07 -18.203 1 51.56 587 ASN A N 1
ATOM 4750 C CA . ASN A 1 587 ? 45.562 -9.492 -17.297 1 51.56 587 ASN A CA 1
ATOM 4751 C C . ASN A 1 587 ? 46.188 -9.078 -15.969 1 51.56 587 ASN A C 1
ATOM 4753 O O . ASN A 1 587 ? 46.094 -9.812 -14.977 1 51.56 587 ASN A O 1
ATOM 4757 N N . PRO A 1 588 ? 46.938 -7.984 -16.047 1 53.22 588 PRO A N 1
ATOM 4758 C CA . PRO A 1 588 ? 47.688 -7.555 -14.875 1 53.22 588 PRO A CA 1
ATOM 4759 C C . PRO A 1 588 ? 46.812 -7.309 -13.656 1 53.22 588 PRO A C 1
ATOM 4761 O O . PRO A 1 588 ? 47.281 -7.336 -12.523 1 53.22 588 PRO A O 1
ATOM 4764 N N . LYS A 1 589 ? 45.562 -7.184 -13.906 1 54.84 589 LYS A N 1
ATOM 4765 C CA . LYS A 1 589 ? 44.688 -6.941 -12.773 1 54.84 589 LYS A CA 1
ATOM 4766 C C . LYS A 1 589 ? 44.562 -8.188 -11.898 1 54.84 589 LYS A C 1
ATOM 4768 O O . LYS A 1 589 ? 44.25 -8.086 -10.711 1 54.84 589 LYS A O 1
ATOM 4773 N N . VAL A 1 590 ? 44.781 -9.219 -12.477 1 55.47 590 VAL A N 1
ATOM 4774 C CA . VAL A 1 590 ? 44.625 -10.484 -11.766 1 55.47 590 VAL A CA 1
ATOM 4775 C C . VAL A 1 590 ? 45.75 -10.648 -10.742 1 55.47 590 VAL A C 1
ATOM 4777 O O . VAL A 1 590 ? 45.594 -11.414 -9.781 1 55.47 590 VAL A O 1
ATOM 4780 N N . VAL A 1 591 ? 46.812 -9.961 -10.914 1 57.72 591 VAL A N 1
ATOM 4781 C CA . VAL A 1 591 ? 47.938 -10.055 -9.969 1 57.72 591 VAL A CA 1
ATOM 4782 C C . VAL A 1 591 ? 47.438 -9.672 -8.57 1 57.72 591 VAL A C 1
ATOM 4784 O O . VAL A 1 591 ? 47.875 -10.25 -7.574 1 57.72 591 VAL A O 1
ATOM 4787 N N . GLY A 1 592 ? 46.5 -8.766 -8.531 1 55.38 592 GLY A N 1
ATOM 4788 C CA . GLY A 1 592 ? 45.969 -8.344 -7.242 1 55.38 592 GLY A CA 1
ATOM 4789 C C . GLY A 1 592 ? 45.125 -9.414 -6.566 1 55.38 592 GLY A C 1
ATOM 4790 O O . GLY A 1 592 ? 44.969 -9.398 -5.348 1 55.38 592 GLY A O 1
ATOM 4791 N N . THR A 1 593 ? 44.75 -10.398 -7.293 1 53.62 593 THR A N 1
ATOM 4792 C CA . THR A 1 593 ? 43.812 -11.367 -6.719 1 53.62 593 THR A CA 1
ATOM 4793 C C . THR A 1 593 ? 44.562 -12.617 -6.258 1 53.62 593 THR A C 1
ATOM 4795 O O . THR A 1 593 ? 43.938 -13.562 -5.762 1 53.62 593 THR A O 1
ATOM 4798 N N . LYS A 1 594 ? 45.844 -12.641 -6.453 1 52.81 594 LYS A N 1
ATOM 4799 C CA . LYS A 1 594 ? 46.594 -13.805 -5.949 1 52.81 594 LYS A CA 1
ATOM 4800 C C . LYS A 1 594 ? 46.688 -13.773 -4.43 1 52.81 594 LYS A C 1
ATOM 4802 O O . LYS A 1 594 ? 46.844 -12.703 -3.83 1 52.81 594 LYS A O 1
ATOM 4807 N N . LYS A 1 595 ? 46.406 -15.031 -3.818 1 52.5 595 LYS A N 1
ATOM 4808 C CA . LYS A 1 595 ? 46.312 -15.188 -2.371 1 52.5 595 LYS A CA 1
ATOM 4809 C C . LYS A 1 595 ? 47.469 -14.523 -1.657 1 52.5 595 LYS A C 1
ATOM 4811 O O . LYS A 1 595 ? 47.281 -13.859 -0.633 1 52.5 595 LYS A O 1
ATOM 4816 N N . HIS A 1 596 ? 48.688 -14.883 -2.15 1 48.38 596 HIS A N 1
ATOM 4817 C CA . HIS A 1 596 ? 49.844 -14.352 -1.442 1 48.38 596 HIS A CA 1
ATOM 4818 C C . HIS A 1 596 ? 49.938 -12.836 -1.586 1 48.38 596 HIS A C 1
ATOM 4820 O O . HIS A 1 596 ? 50.406 -12.148 -0.688 1 48.38 596 HIS A O 1
ATOM 4826 N N . VAL A 1 597 ? 49.5 -12.461 -2.787 1 54.53 597 VAL A N 1
ATOM 4827 C CA . VAL A 1 597 ? 49.5 -11.016 -2.965 1 54.53 597 VAL A CA 1
ATOM 4828 C C . VAL A 1 597 ? 48.406 -10.391 -2.127 1 54.53 597 VAL A C 1
ATOM 4830 O O . VAL A 1 597 ? 48.562 -9.305 -1.565 1 54.53 597 VAL A O 1
ATOM 4833 N N . ILE A 1 598 ? 47.281 -11.117 -2.041 1 52.47 598 ILE A N 1
ATOM 4834 C CA . ILE A 1 598 ? 46.188 -10.625 -1.204 1 52.47 598 ILE A CA 1
ATOM 4835 C C . ILE A 1 598 ? 46.656 -10.57 0.253 1 52.47 598 ILE A C 1
ATOM 4837 O O . ILE A 1 598 ? 46.281 -9.648 0.99 1 52.47 598 ILE A O 1
ATOM 4841 N N . ARG A 1 599 ? 47.406 -11.633 0.693 1 50.19 599 ARG A N 1
ATOM 4842 C CA . ARG A 1 599 ? 47.875 -11.672 2.076 1 50.19 599 ARG A CA 1
ATOM 4843 C C . ARG A 1 599 ? 49 -10.672 2.303 1 50.19 599 ARG A C 1
ATOM 4845 O O . ARG A 1 599 ? 49.375 -10.391 3.445 1 50.19 599 ARG A O 1
ATOM 4852 N N . MET A 1 600 ? 49.656 -10.453 1.298 1 46.53 600 MET A N 1
ATOM 4853 C CA . MET A 1 600 ? 50.781 -9.523 1.485 1 46.53 600 MET A CA 1
ATOM 4854 C C . MET A 1 600 ? 50.25 -8.141 1.87 1 46.53 600 MET A C 1
ATOM 4856 O O . MET A 1 600 ? 49.156 -7.766 1.51 1 46.53 600 MET A O 1
ATOM 4860 N N . GLU A 1 601 ? 50.812 -7.664 2.932 1 48.22 601 GLU A N 1
ATOM 4861 C CA . GLU A 1 601 ? 50.5 -6.297 3.338 1 48.22 601 GLU A CA 1
ATOM 4862 C C . GLU A 1 601 ? 50.531 -5.348 2.145 1 48.22 601 GLU A C 1
ATOM 4864 O O . GLU A 1 601 ? 51.219 -5.617 1.145 1 48.22 601 GLU A O 1
ATOM 4869 N N . GLU A 1 602 ? 49.625 -4.48 2.021 1 48.09 602 GLU A N 1
ATOM 4870 C CA . GLU A 1 602 ? 49.375 -3.553 0.917 1 48.09 602 GLU A CA 1
ATOM 4871 C C . GLU A 1 602 ? 50.719 -3.057 0.335 1 48.09 602 GLU A C 1
ATOM 4873 O O . GLU A 1 602 ? 50.844 -2.904 -0.881 1 48.09 602 GLU A O 1
ATOM 4878 N N . SER A 1 603 ? 51.719 -2.924 1.187 1 50.28 603 SER A N 1
ATOM 4879 C CA . SER A 1 603 ? 53 -2.426 0.76 1 50.28 603 SER A CA 1
ATOM 4880 C C . SER A 1 603 ? 53.75 -3.459 -0.083 1 50.28 603 SER A C 1
ATOM 4882 O O . SER A 1 603 ? 54.406 -3.111 -1.066 1 50.28 603 SER A O 1
ATOM 4884 N N . GLU A 1 604 ? 53.688 -4.684 0.283 1 53.22 604 GLU A N 1
ATOM 4885 C CA . GLU A 1 604 ? 54.406 -5.75 -0.411 1 53.22 604 GLU A CA 1
ATOM 4886 C C . GLU A 1 604 ? 53.688 -6.129 -1.71 1 53.22 604 GLU A C 1
ATOM 4888 O O . GLU A 1 604 ? 54.344 -6.492 -2.693 1 53.22 604 GLU A O 1
ATOM 4893 N N . ARG A 1 605 ? 52.438 -5.938 -1.757 1 53.88 605 ARG A N 1
ATOM 4894 C CA . ARG A 1 605 ? 51.656 -6.207 -2.961 1 53.88 605 ARG A CA 1
ATOM 4895 C C . ARG A 1 605 ? 52.031 -5.246 -4.082 1 53.88 605 ARG A C 1
ATOM 4897 O O . ARG A 1 605 ? 52.156 -5.648 -5.242 1 53.88 605 ARG A O 1
ATOM 4904 N N . ASP A 1 606 ? 52.219 -4.055 -3.695 1 51.44 606 ASP A N 1
ATOM 4905 C CA . ASP A 1 606 ? 52.625 -3.041 -4.672 1 51.44 606 ASP A CA 1
ATOM 4906 C C . ASP A 1 606 ? 54 -3.318 -5.227 1 51.44 606 ASP A C 1
ATOM 4908 O O . ASP A 1 606 ? 54.25 -3.115 -6.418 1 51.44 606 ASP A O 1
ATOM 4912 N N . HIS A 1 607 ? 54.906 -3.797 -4.441 1 53.34 607 HIS A N 1
ATOM 4913 C CA . HIS A 1 607 ? 56.219 -4.164 -4.914 1 53.34 607 HIS A CA 1
ATOM 4914 C C . HIS A 1 607 ? 56.156 -5.324 -5.902 1 53.34 607 HIS A C 1
ATOM 4916 O O . HIS A 1 607 ? 56.875 -5.328 -6.91 1 53.34 607 HIS A O 1
ATOM 4922 N N . VAL A 1 608 ? 55.344 -6.199 -5.598 1 54.34 608 VAL A N 1
ATOM 4923 C CA . VAL A 1 608 ? 55.219 -7.344 -6.492 1 54.34 608 VAL A CA 1
ATOM 4924 C C . VAL A 1 608 ? 54.531 -6.906 -7.789 1 54.34 608 VAL A C 1
ATOM 4926 O O . VAL A 1 608 ? 54.938 -7.32 -8.875 1 54.34 608 VAL A O 1
ATOM 4929 N N . TYR A 1 609 ? 53.594 -6.035 -7.695 1 53.94 609 TYR A N 1
ATOM 4930 C CA . TYR A 1 609 ? 52.969 -5.543 -8.906 1 53.94 609 TYR A CA 1
ATOM 4931 C C . TYR A 1 609 ? 53.938 -4.742 -9.758 1 53.94 609 TYR A C 1
ATOM 4933 O O . TYR A 1 609 ? 53.938 -4.883 -10.984 1 53.94 609 TYR A O 1
ATOM 4941 N N . ARG A 1 610 ? 54.781 -4.062 -9.125 1 53.66 610 ARG A N 1
ATOM 4942 C CA . ARG A 1 610 ? 55.812 -3.301 -9.844 1 53.66 610 ARG A CA 1
ATOM 4943 C C . ARG A 1 610 ? 56.844 -4.227 -10.469 1 53.66 610 ARG A C 1
ATOM 4945 O O . ARG A 1 610 ? 57.281 -4.004 -11.594 1 53.66 610 ARG A O 1
ATOM 4952 N N . PHE A 1 611 ? 57.156 -5.117 -9.734 1 54.03 611 PHE A N 1
ATOM 4953 C CA . PHE A 1 611 ? 58.125 -6.086 -10.234 1 54.03 611 PHE A CA 1
ATOM 4954 C C . PHE A 1 611 ? 57.562 -6.859 -11.422 1 54.03 611 PHE A C 1
ATOM 4956 O O . PHE A 1 611 ? 58.219 -7.012 -12.445 1 54.03 611 PHE A O 1
ATOM 4963 N N . LEU A 1 612 ? 56.312 -7.168 -11.25 1 53.56 612 LEU A N 1
ATOM 4964 C CA . LEU A 1 612 ? 55.719 -7.922 -12.344 1 53.56 612 LEU A CA 1
ATOM 4965 C C . LEU A 1 612 ? 55.438 -7.02 -13.539 1 53.56 612 LEU A C 1
ATOM 4967 O O . LEU A 1 612 ? 55.656 -7.418 -14.688 1 53.56 612 LEU A O 1
ATOM 4971 N N . ALA A 1 613 ? 55 -5.836 -13.312 1 53.75 613 ALA A N 1
ATOM 4972 C CA . ALA A 1 613 ? 54.781 -4.887 -14.398 1 53.75 613 ALA A CA 1
ATOM 4973 C C . ALA A 1 613 ? 56.094 -4.594 -15.125 1 53.75 613 ALA A C 1
ATOM 4975 O O . ALA A 1 613 ? 56.125 -4.512 -16.359 1 53.75 613 ALA A O 1
ATOM 4976 N N . GLY A 1 614 ? 57.188 -4.492 -14.383 1 52.47 614 GLY A N 1
ATOM 4977 C CA . GLY A 1 614 ? 58.469 -4.305 -15.008 1 52.47 614 GLY A CA 1
ATOM 4978 C C . GLY A 1 614 ? 58.906 -5.492 -15.844 1 52.47 614 GLY A C 1
ATOM 4979 O O . GLY A 1 614 ? 59.438 -5.32 -16.938 1 52.47 614 GLY A O 1
ATOM 4980 N N . ARG A 1 615 ? 58.594 -6.586 -15.398 1 50.12 615 ARG A N 1
ATOM 4981 C CA . ARG A 1 615 ? 59.031 -7.766 -16.125 1 50.12 615 ARG A CA 1
ATOM 4982 C C . ARG A 1 615 ? 58.156 -8.031 -17.344 1 50.12 615 ARG A C 1
ATOM 4984 O O . ARG A 1 615 ? 58.625 -8.469 -18.391 1 50.12 615 ARG A O 1
ATOM 4991 N N . VAL A 1 616 ? 56.938 -7.727 -17.219 1 51.03 616 VAL A N 1
ATOM 4992 C CA . VAL A 1 616 ? 56.062 -7.871 -18.375 1 51.03 616 VAL A CA 1
ATOM 4993 C C . VAL A 1 616 ? 56.438 -6.852 -19.438 1 51.03 616 VAL A C 1
ATOM 4995 O O . VAL A 1 616 ? 56.469 -7.18 -20.625 1 51.03 616 VAL A O 1
ATOM 4998 N N . PHE A 1 617 ? 56.75 -5.676 -19.141 1 48.81 617 PHE A N 1
ATOM 4999 C CA . PHE A 1 617 ? 57.188 -4.68 -20.109 1 48.81 617 PHE A CA 1
ATOM 5000 C C . PHE A 1 617 ? 58.531 -5.09 -20.734 1 48.81 617 PHE A C 1
ATOM 5002 O O . PHE A 1 617 ? 58.719 -4.926 -21.938 1 48.81 617 PHE A O 1
ATOM 5009 N N . ALA A 1 618 ? 59.469 -5.637 -19.953 1 49.56 618 ALA A N 1
ATOM 5010 C CA . ALA A 1 618 ? 60.719 -6.109 -20.516 1 49.56 618 ALA A CA 1
ATOM 5011 C C . ALA A 1 618 ? 60.5 -7.312 -21.422 1 49.56 618 ALA A C 1
ATOM 5013 O O . ALA A 1 618 ? 61.156 -7.438 -22.469 1 49.56 618 ALA A O 1
ATOM 5014 N N . ALA A 1 619 ? 59.562 -8.102 -21.078 1 48.06 619 ALA A N 1
ATOM 5015 C CA . ALA A 1 619 ? 59.281 -9.25 -21.938 1 48.06 619 ALA A CA 1
ATOM 5016 C C . ALA A 1 619 ? 58.594 -8.805 -23.234 1 48.06 619 ALA A C 1
ATOM 5018 O O . ALA A 1 619 ? 58.844 -9.367 -24.297 1 48.06 619 ALA A O 1
ATOM 5019 N N . LYS A 1 620 ? 57.656 -7.945 -23.203 1 47.94 620 LYS A N 1
ATOM 5020 C CA . LYS A 1 620 ? 57 -7.457 -24.422 1 47.94 620 LYS A CA 1
ATOM 5021 C C . LYS A 1 620 ? 58 -6.77 -25.344 1 47.94 620 LYS A C 1
ATOM 5023 O O . LYS A 1 620 ? 57.906 -6.871 -26.562 1 47.94 620 LYS A O 1
ATOM 5028 N N . THR A 1 621 ? 58.938 -6.035 -24.875 1 45.16 621 THR A N 1
ATOM 5029 C CA . THR A 1 621 ? 59.906 -5.395 -25.734 1 45.16 621 THR A CA 1
ATOM 5030 C C . THR A 1 621 ? 60.906 -6.418 -26.266 1 45.16 621 THR A C 1
ATOM 5032 O O . THR A 1 621 ? 61.531 -6.207 -27.312 1 45.16 621 THR A O 1
ATOM 5035 N N . ALA A 1 622 ? 61.375 -7.434 -25.453 1 46.88 622 ALA A N 1
ATOM 5036 C CA . ALA A 1 622 ? 62.438 -8.359 -25.891 1 46.88 622 ALA A CA 1
ATOM 5037 C C . ALA A 1 622 ? 61.875 -9.359 -26.906 1 46.88 622 ALA A C 1
ATOM 5039 O O . ALA A 1 622 ? 62.656 -10.102 -27.516 1 46.88 622 ALA A O 1
ATOM 5040 N N . GLY A 1 623 ? 60.938 -8.961 -27.859 1 41.53 623 GLY A N 1
ATOM 5041 C CA . GLY A 1 623 ? 60.406 -9.719 -28.984 1 41.53 623 GLY A CA 1
ATOM 5042 C C . GLY A 1 623 ? 59.594 -10.922 -28.547 1 41.53 623 GLY A C 1
ATOM 5043 O O . GLY A 1 623 ? 59.688 -11.359 -27.406 1 41.53 623 GLY A O 1
ATOM 5044 N N . GLU A 1 624 ? 58.562 -11.227 -29.281 1 39.97 624 GLU A N 1
ATOM 5045 C CA . GLU A 1 624 ? 57.625 -12.336 -29.031 1 39.97 624 GLU A CA 1
ATOM 5046 C C . GLU A 1 624 ? 58.406 -13.633 -28.781 1 39.97 624 GLU A C 1
ATOM 5048 O O . GLU A 1 624 ? 59.312 -13.984 -29.547 1 39.97 624 GLU A O 1
ATOM 5053 N N . PRO A 1 625 ? 58.625 -14.094 -27.547 1 35.88 625 PRO A N 1
ATOM 5054 C CA . PRO A 1 625 ? 59.438 -15.289 -27.344 1 35.88 625 PRO A CA 1
ATOM 5055 C C . PRO A 1 625 ? 59 -16.453 -28.234 1 35.88 625 PRO A C 1
ATOM 5057 O O . PRO A 1 625 ? 57.844 -16.797 -28.297 1 35.88 625 PRO A O 1
ATOM 5060 N N . ARG A 1 626 ? 59.594 -16.469 -29.531 1 36.72 626 ARG A N 1
ATOM 5061 C CA . ARG A 1 626 ? 59.406 -17.625 -30.391 1 36.72 626 ARG A CA 1
ATOM 5062 C C . ARG A 1 626 ? 59.844 -18.922 -29.703 1 36.72 626 ARG A C 1
ATOM 5064 O O . ARG A 1 626 ? 60.781 -18.922 -28.922 1 36.72 626 ARG A O 1
ATOM 5071 N N . MET A 1 627 ? 58.875 -19.891 -29.531 1 31.55 627 MET A N 1
ATOM 5072 C CA . MET A 1 627 ? 59.062 -21.203 -28.906 1 31.55 627 MET A CA 1
ATOM 5073 C C . MET A 1 627 ? 60.25 -21.938 -29.5 1 31.55 627 MET A C 1
ATOM 5075 O O . MET A 1 627 ? 60.75 -22.922 -28.938 1 31.55 627 MET A O 1
ATOM 5079 N N . SER A 1 628 ? 60.688 -21.703 -30.797 1 30.03 628 SER A N 1
ATOM 5080 C CA . SER A 1 628 ? 61.625 -22.656 -31.406 1 30.03 628 SER A CA 1
ATOM 5081 C C . SER A 1 628 ? 63 -22.578 -30.75 1 30.03 628 SER A C 1
ATOM 5083 O O . SER A 1 628 ? 63.844 -23.469 -30.953 1 30.03 628 SER A O 1
ATOM 5085 N N . ASP A 1 629 ? 63.594 -21.438 -30.688 1 29.88 629 ASP A N 1
ATOM 5086 C CA . ASP A 1 629 ? 65.062 -21.422 -30.516 1 29.88 629 ASP A CA 1
ATOM 5087 C C . ASP A 1 629 ? 65.5 -22.125 -29.234 1 29.88 629 ASP A C 1
ATOM 5089 O O . ASP A 1 629 ? 65.062 -21.734 -28.141 1 29.88 629 ASP A O 1
ATOM 5093 N N . GLN A 1 630 ? 65.875 -23.531 -29.266 1 28.98 630 GLN A N 1
ATOM 5094 C CA . GLN A 1 630 ? 66.375 -24.547 -28.312 1 28.98 630 GLN A CA 1
ATOM 5095 C C . GLN A 1 630 ? 67.438 -23.984 -27.391 1 28.98 630 GLN A C 1
ATOM 5097 O O . GLN A 1 630 ? 68.062 -24.719 -26.609 1 28.98 630 GLN A O 1
ATOM 5102 N N . GLY A 1 631 ? 68.188 -22.906 -27.797 1 27.81 631 GLY A N 1
ATOM 5103 C CA . GLY A 1 631 ? 69.375 -22.625 -26.984 1 27.81 631 GLY A CA 1
ATOM 5104 C C . GLY A 1 631 ? 69.062 -22.5 -25.5 1 27.81 631 GLY A C 1
ATOM 5105 O O . GLY A 1 631 ? 67.938 -22.219 -25.125 1 27.81 631 GLY A O 1
ATOM 5106 N N . SER A 1 632 ? 69.812 -23.344 -24.516 1 27.66 632 SER A N 1
ATOM 5107 C CA . SER A 1 632 ? 69.812 -23.578 -23.078 1 27.66 632 SER A CA 1
ATOM 5108 C C . SER A 1 632 ? 69.688 -22.281 -22.297 1 27.66 632 SER A C 1
ATOM 5110 O O . SER A 1 632 ? 69.938 -22.234 -21.094 1 27.66 632 SER A O 1
ATOM 5112 N N . GLY A 1 633 ? 69.812 -21.125 -22.938 1 25.84 633 GLY A N 1
ATOM 5113 C CA . GLY A 1 633 ? 69.938 -19.969 -22.062 1 25.84 633 GLY A CA 1
ATOM 5114 C C . GLY A 1 633 ? 68.875 -19.906 -20.984 1 25.84 633 GLY A C 1
ATOM 5115 O O . GLY A 1 633 ? 67.688 -19.984 -21.266 1 25.84 633 GLY A O 1
ATOM 5116 N N . ASN A 1 634 ? 69.312 -20.547 -19.656 1 26.08 634 ASN A N 1
ATOM 5117 C CA . ASN A 1 634 ? 68.75 -20.562 -18.297 1 26.08 634 ASN A CA 1
ATOM 5118 C C . ASN A 1 634 ? 68.125 -19.203 -17.938 1 26.08 634 ASN A C 1
ATOM 5120 O O . ASN A 1 634 ? 68.875 -18.281 -17.547 1 26.08 634 ASN A O 1
ATOM 5124 N N . LEU A 1 635 ? 67.375 -18.625 -18.672 1 26.67 635 LEU A N 1
ATOM 5125 C CA . LEU A 1 635 ? 66.688 -17.5 -18.078 1 26.67 635 LEU A CA 1
ATOM 5126 C C . LEU A 1 635 ? 66 -17.906 -16.75 1 26.67 635 LEU A C 1
ATOM 5128 O O . LEU A 1 635 ? 65 -18.594 -16.734 1 26.67 635 LEU A O 1
ATOM 5132 N N . ARG A 1 636 ? 66.938 -18.234 -15.656 1 26.39 636 ARG A N 1
ATOM 5133 C CA . ARG A 1 636 ? 66.688 -18.422 -14.242 1 26.39 636 ARG A CA 1
ATOM 5134 C C . ARG A 1 636 ? 65.688 -17.375 -13.758 1 26.39 636 ARG A C 1
ATOM 5136 O O . ARG A 1 636 ? 66 -16.203 -13.664 1 26.39 636 ARG A O 1
ATOM 5143 N N . VAL A 1 637 ? 64.438 -17.5 -14.195 1 26.77 637 VAL A N 1
ATOM 5144 C CA . VAL A 1 637 ? 63.375 -16.797 -13.484 1 26.77 637 VAL A CA 1
ATOM 5145 C C . VAL A 1 637 ? 63.562 -16.984 -11.977 1 26.77 637 VAL A C 1
ATOM 5147 O O . VAL A 1 637 ? 63.312 -18.062 -11.445 1 26.77 637 VAL A O 1
ATOM 5150 N N . LYS A 1 638 ? 64.75 -16.547 -11.375 1 26.45 638 LYS A N 1
ATOM 5151 C CA . LYS A 1 638 ? 65 -16.438 -9.945 1 26.45 638 LYS A CA 1
ATOM 5152 C C . LYS A 1 638 ? 63.75 -16.078 -9.172 1 26.45 638 LYS A C 1
ATOM 5154 O O . LYS A 1 638 ? 62.906 -15.328 -9.656 1 26.45 638 LYS A O 1
ATOM 5159 N N . SER A 1 639 ? 63.406 -17 -8.188 1 26.77 639 SER A N 1
ATOM 5160 C CA . SER A 1 639 ? 62.281 -16.953 -7.254 1 26.77 639 SER A CA 1
ATOM 5161 C C . SER A 1 639 ? 62.031 -15.531 -6.781 1 26.77 639 SER A C 1
ATOM 5163 O O . SER A 1 639 ? 62.906 -14.859 -6.281 1 26.77 639 SER A O 1
ATOM 5165 N N . LEU A 1 640 ? 61.219 -14.805 -7.5 1 27.69 640 LEU A N 1
ATOM 5166 C CA . LEU A 1 640 ? 60.656 -13.578 -6.93 1 27.69 640 LEU A CA 1
ATOM 5167 C C . LEU A 1 640 ? 60.406 -13.75 -5.434 1 27.69 640 LEU A C 1
ATOM 5169 O O . LEU A 1 640 ? 60.344 -12.766 -4.695 1 27.69 640 LEU A O 1
ATOM 5173 N N . ASP A 1 641 ? 60.156 -14.992 -4.922 1 27.66 641 ASP A N 1
ATOM 5174 C CA . ASP A 1 641 ? 60 -15.219 -3.492 1 27.66 641 ASP A CA 1
ATOM 5175 C C . ASP A 1 641 ? 61.312 -14.992 -2.734 1 27.66 641 ASP A C 1
ATOM 5177 O O . ASP A 1 641 ? 61.281 -14.484 -1.614 1 27.66 641 ASP A O 1
ATOM 5181 N N . LYS A 1 642 ? 62.469 -15.484 -3.15 1 28.45 642 LYS A N 1
ATOM 5182 C CA . LYS A 1 642 ? 63.656 -15.367 -2.311 1 28.45 642 LYS A CA 1
ATOM 5183 C C . LYS A 1 642 ? 64.125 -13.914 -2.234 1 28.45 642 LYS A C 1
ATOM 5185 O O . LYS A 1 642 ? 64.938 -13.555 -1.346 1 28.45 642 LYS A O 1
ATOM 5190 N N . SER A 1 643 ? 63.969 -13.203 -3.227 1 27.67 643 SER A N 1
ATOM 5191 C CA . SER A 1 643 ? 64.438 -11.836 -3 1 27.67 643 SER A CA 1
ATOM 5192 C C . SER A 1 643 ? 63.594 -11.125 -1.953 1 27.67 643 SER A C 1
ATOM 5194 O O . SER A 1 643 ? 64 -10.141 -1.352 1 27.67 643 SER A O 1
ATOM 5196 N N . TYR A 1 644 ? 62.344 -11.398 -1.913 1 27.69 644 TYR A N 1
ATOM 5197 C CA . TYR A 1 644 ? 61.625 -10.766 -0.815 1 27.69 644 TYR A CA 1
ATOM 5198 C C . TYR A 1 644 ? 61.938 -11.445 0.511 1 27.69 644 TYR A C 1
ATOM 5200 O O . TYR A 1 644 ? 61.688 -10.883 1.58 1 27.69 644 TYR A O 1
ATOM 5208 N N . GLY A 1 645 ? 62.312 -12.711 0.53 1 25.67 645 GLY A N 1
ATOM 5209 C CA . GLY A 1 645 ? 62.75 -13.352 1.769 1 25.67 645 GLY A CA 1
ATOM 5210 C C . GLY A 1 645 ? 64.062 -12.797 2.309 1 25.67 645 GLY A C 1
ATOM 5211 O O . GLY A 1 645 ? 64.375 -13.023 3.471 1 25.67 645 GLY A O 1
ATOM 5212 N N . THR A 1 646 ? 64.938 -12.477 1.474 1 26.95 646 THR A N 1
ATOM 5213 C CA . THR A 1 646 ? 66.25 -12.062 2.088 1 26.95 646 THR A CA 1
ATOM 5214 C C . THR A 1 646 ? 66.062 -10.719 2.789 1 26.95 646 THR A C 1
ATOM 5216 O O . THR A 1 646 ? 67 -10.234 3.43 1 26.95 646 THR A O 1
ATOM 5219 N N . MET A 1 647 ? 65.125 -9.961 2.365 1 25.09 647 MET A N 1
ATOM 5220 C CA . MET A 1 647 ? 65.062 -8.734 3.154 1 25.09 647 MET A CA 1
ATOM 5221 C C . MET A 1 647 ? 64.625 -9.023 4.582 1 25.09 647 MET A C 1
ATOM 5223 O O . MET A 1 647 ? 64.812 -8.18 5.465 1 25.09 647 MET A O 1
ATOM 5227 N N . ARG A 1 648 ? 63.812 -10.094 4.73 1 24.08 648 ARG A N 1
ATOM 5228 C CA . ARG A 1 648 ? 63.438 -10.25 6.133 1 24.08 648 ARG A CA 1
ATOM 5229 C C . ARG A 1 648 ? 64.625 -10.758 6.957 1 24.08 648 ARG A C 1
ATOM 5231 O O . ARG A 1 648 ? 64.625 -10.609 8.18 1 24.08 648 ARG A O 1
ATOM 5238 N N . GLU A 1 649 ? 65.375 -11.656 6.422 1 24.95 649 GLU A N 1
ATOM 5239 C CA . GLU A 1 649 ? 66.125 -12.352 7.48 1 24.95 649 GLU A CA 1
ATOM 5240 C C . GLU A 1 649 ? 67.062 -11.422 8.172 1 24.95 649 GLU A C 1
ATOM 5242 O O . GLU A 1 649 ? 67.625 -11.758 9.234 1 24.95 649 GLU A O 1
ATOM 5247 N N . THR A 1 650 ? 67.625 -10.547 7.438 1 24.7 650 THR A N 1
ATOM 5248 C CA . THR A 1 650 ? 68.688 -9.883 8.172 1 24.7 650 THR A CA 1
ATOM 5249 C C . THR A 1 650 ? 68.125 -9.125 9.375 1 24.7 650 THR A C 1
ATOM 5251 O O . THR A 1 650 ? 68.75 -9.047 10.422 1 24.7 650 THR A O 1
ATOM 5254 N N . ASP A 1 651 ? 67.188 -8.281 9.125 1 23.42 651 ASP A N 1
ATOM 5255 C CA . ASP A 1 651 ? 67 -7.398 10.273 1 23.42 651 ASP A CA 1
ATOM 5256 C C . ASP A 1 651 ? 66.25 -8.102 11.383 1 23.42 651 ASP A C 1
ATOM 5258 O O . ASP A 1 651 ? 65.562 -7.453 12.203 1 23.42 651 ASP A O 1
ATOM 5262 N N . ARG A 1 652 ? 66 -9.484 11.156 1 22.84 652 ARG A N 1
ATOM 5263 C CA . ARG A 1 652 ? 65.438 -10.102 12.359 1 22.84 652 ARG A CA 1
ATOM 5264 C C . ARG A 1 652 ? 66.188 -9.633 13.609 1 22.84 652 ARG A C 1
ATOM 5266 O O . ARG A 1 652 ? 67.312 -9.203 13.531 1 22.84 652 ARG A O 1
ATOM 5273 N N . TYR A 1 653 ? 65.562 -10 14.836 1 21.11 653 TYR A N 1
ATOM 5274 C CA . TYR A 1 653 ? 65.625 -9.719 16.266 1 21.11 653 TYR A CA 1
ATOM 5275 C C . TYR A 1 653 ? 67 -10.062 16.812 1 21.11 653 TYR A C 1
ATOM 5277 O O . TYR A 1 653 ? 67.375 -11.234 16.891 1 21.11 653 TYR A O 1
ATOM 5285 N N . LYS A 1 654 ? 68.125 -9.422 16.359 1 22.56 654 LYS A N 1
ATOM 5286 C CA . LYS A 1 654 ? 69.125 -9.492 17.422 1 22.56 654 LYS A CA 1
ATOM 5287 C C . LYS A 1 654 ? 68.5 -9.258 18.797 1 22.56 654 LYS A C 1
ATOM 5289 O O . LYS A 1 654 ? 68.062 -8.156 19.094 1 22.56 654 LYS A O 1
ATOM 5294 N N . ALA A 1 655 ? 67.625 -10.25 19.219 1 21.09 655 ALA A N 1
ATOM 5295 C CA . ALA A 1 655 ? 67.25 -10.336 20.625 1 21.09 655 ALA A CA 1
ATOM 5296 C C . ALA A 1 655 ? 68.5 -10.031 21.531 1 21.09 655 ALA A C 1
ATOM 5298 O O . ALA A 1 655 ? 69.562 -10.609 21.375 1 21.09 655 ALA A O 1
ATOM 5299 N N . HIS A 1 656 ? 68.688 -8.766 21.812 1 20.92 656 HIS A N 1
ATOM 5300 C CA . HIS A 1 656 ? 69.625 -8.477 22.938 1 20.92 656 HIS A CA 1
ATOM 5301 C C . HIS A 1 656 ? 69.375 -9.438 24.094 1 20.92 656 HIS A C 1
ATOM 5303 O O . HIS A 1 656 ? 68.25 -9.82 24.375 1 20.92 656 HIS A O 1
ATOM 5309 N N . PRO A 1 657 ? 70.312 -10.336 24.266 1 23.16 657 PRO A N 1
ATOM 5310 C CA . PRO A 1 657 ? 70.375 -11.125 25.5 1 23.16 657 PRO A CA 1
ATOM 5311 C C . PRO A 1 657 ? 70 -10.305 26.734 1 23.16 657 PRO A C 1
ATOM 5313 O O . PRO A 1 657 ? 70.438 -9.172 26.891 1 23.16 657 PRO A O 1
ATOM 5316 N N . GLY A 1 658 ? 68.688 -10 26.969 1 19.89 658 GLY A N 1
ATOM 5317 C CA . GLY A 1 658 ? 68.562 -9.586 28.359 1 19.89 658 GLY A CA 1
ATOM 5318 C C . GLY A 1 658 ? 69.438 -10.406 29.297 1 19.89 658 GLY A C 1
ATOM 5319 O O . GLY A 1 658 ? 69.75 -11.555 29 1 19.89 658 GLY A O 1
ATOM 5320 N N . PRO A 1 659 ? 70.25 -9.695 30.109 1 20.83 659 PRO A N 1
ATOM 5321 C CA . PRO A 1 659 ? 70.75 -10.414 31.297 1 20.83 659 PRO A CA 1
ATOM 5322 C C . PRO A 1 659 ? 69.625 -11.219 31.984 1 20.83 659 PRO A C 1
ATOM 5324 O O . PRO A 1 659 ? 68.438 -10.891 31.859 1 20.83 659 PRO A O 1
ATOM 5327 N N . MET B 1 1 ? -27 13.133 9.789 1 32.94 1 MET B N 1
ATOM 5328 C CA . MET B 1 1 ? -26.375 13.25 11.102 1 32.94 1 MET B CA 1
ATOM 5329 C C . MET B 1 1 ? -26.438 14.688 11.602 1 32.94 1 MET B C 1
ATOM 5331 O O . MET B 1 1 ? -26.703 14.93 12.781 1 32.94 1 MET B O 1
ATOM 5335 N N . ALA B 1 2 ? -26.172 15.602 10.711 1 36.53 2 ALA B N 1
ATOM 5336 C CA . ALA B 1 2 ? -26.281 17.016 11.07 1 36.53 2 ALA B CA 1
ATOM 5337 C C . ALA B 1 2 ? -27.703 17.375 11.469 1 36.53 2 ALA B C 1
ATOM 5339 O O . ALA B 1 2 ? -27.922 18.094 12.445 1 36.53 2 ALA B O 1
ATOM 5340 N N . LYS B 1 3 ? -28.609 16.938 10.695 1 39.78 3 LYS B N 1
ATOM 5341 C CA . LYS B 1 3 ? -29.984 17.297 10.992 1 39.78 3 LYS B CA 1
ATOM 5342 C C . LYS B 1 3 ? -30.453 16.625 12.281 1 39.78 3 LYS B C 1
ATOM 5344 O O . LYS B 1 3 ? -31.25 17.203 13.039 1 39.78 3 LYS B O 1
ATOM 5349 N N . MET B 1 4 ? -30.031 15.414 12.438 1 35.59 4 MET B N 1
ATOM 5350 C CA . MET B 1 4 ? -30.406 14.789 13.703 1 35.59 4 MET B CA 1
ATOM 5351 C C . MET B 1 4 ? -29.812 15.547 14.883 1 35.59 4 MET B C 1
ATOM 5353 O O . MET B 1 4 ? -30.484 15.727 15.906 1 35.59 4 MET B O 1
ATOM 5357 N N . ALA B 1 5 ? -28.609 16.062 14.617 1 38.44 5 ALA B N 1
ATOM 5358 C CA . ALA B 1 5 ? -27.969 16.906 15.625 1 38.44 5 ALA B CA 1
ATOM 5359 C C . ALA B 1 5 ? -28.688 18.234 15.758 1 38.44 5 ALA B C 1
ATOM 5361 O O . ALA B 1 5 ? -28.812 18.781 16.859 1 38.44 5 ALA B O 1
ATOM 5362 N N . ALA B 1 6 ? -29.109 18.75 14.664 1 38.5 6 ALA B N 1
ATOM 5363 C CA . ALA B 1 6 ? -29.844 20.016 14.719 1 38.5 6 ALA B CA 1
ATOM 5364 C C . ALA B 1 6 ? -31.156 19.859 15.5 1 38.5 6 ALA B C 1
ATOM 5366 O O . ALA B 1 6 ? -31.547 20.766 16.25 1 38.5 6 ALA B O 1
ATOM 5367 N N . ASN B 1 7 ? -31.938 18.891 15.062 1 37.22 7 ASN B N 1
ATOM 5368 C CA . ASN B 1 7 ? -33.219 18.766 15.781 1 37.22 7 ASN B CA 1
ATOM 5369 C C . ASN B 1 7 ? -33 18.516 17.266 1 37.22 7 ASN B C 1
ATOM 5371 O O . ASN B 1 7 ? -33.844 18.828 18.094 1 37.22 7 ASN B O 1
ATOM 5375 N N . ILE B 1 8 ? -31.969 17.75 17.562 1 37 8 ILE B N 1
ATOM 5376 C CA . ILE B 1 8 ? -31.703 17.625 18.984 1 37 8 ILE B CA 1
ATOM 5377 C C . ILE B 1 8 ? -31.172 18.938 19.531 1 37 8 ILE B C 1
ATOM 5379 O O . ILE B 1 8 ? -31.391 19.266 20.703 1 37 8 ILE B O 1
ATOM 5383 N N . SER B 1 9 ? -30.391 19.719 18.75 1 37.62 9 SER B N 1
ATOM 5384 C CA . SER B 1 9 ? -29.859 20.984 19.203 1 37.62 9 SER B CA 1
ATOM 5385 C C . SER B 1 9 ? -30.969 22.047 19.281 1 37.62 9 SER B C 1
ATOM 5387 O O . SER B 1 9 ? -30.688 23.219 19.547 1 37.62 9 SER B O 1
ATOM 5389 N N . ASN B 1 10 ? -31.938 21.953 18.516 1 36.22 10 ASN B N 1
ATOM 5390 C CA . ASN B 1 10 ? -32.875 23.047 18.812 1 36.22 10 ASN B CA 1
ATOM 5391 C C . ASN B 1 10 ? -33.094 23.203 20.312 1 36.22 10 ASN B C 1
ATOM 5393 O O . ASN B 1 10 ? -33.969 23.969 20.734 1 36.22 10 ASN B O 1
ATOM 5397 N N . SER B 1 11 ? -33.062 22.109 21.125 1 36.44 11 SER B N 1
ATOM 5398 C CA . SER B 1 11 ? -33.281 22.438 22.531 1 36.44 11 SER B CA 1
ATOM 5399 C C . SER B 1 11 ? -32.406 23.594 22.984 1 36.44 11 SER B C 1
ATOM 5401 O O . SER B 1 11 ? -31.391 23.891 22.344 1 36.44 11 SER B O 1
ATOM 5403 N N . THR B 1 12 ? -32.75 24.25 24.344 1 40.5 12 THR B N 1
ATOM 5404 C CA . THR B 1 12 ? -32.438 25.297 25.312 1 40.5 12 THR B CA 1
ATOM 5405 C C . THR B 1 12 ? -30.938 25.328 25.625 1 40.5 12 THR B C 1
ATOM 5407 O O . THR B 1 12 ? -30.516 25.906 26.625 1 40.5 12 THR B O 1
ATOM 5410 N N . ARG B 1 13 ? -30.297 24.625 25 1 46.22 13 ARG B N 1
ATOM 5411 C CA . ARG B 1 13 ? -28.938 24.438 25.484 1 46.22 13 ARG B CA 1
ATOM 5412 C C . ARG B 1 13 ? -28.172 25.75 25.484 1 46.22 13 ARG B C 1
ATOM 5414 O O . ARG B 1 13 ? -26.938 25.766 25.359 1 46.22 13 ARG B O 1
ATOM 5421 N N . TYR B 1 14 ? -28.766 26.781 25.047 1 48.25 14 TYR B N 1
ATOM 5422 C CA . TYR B 1 14 ? -28 28.031 25.031 1 48.25 14 TYR B CA 1
ATOM 5423 C C . TYR B 1 14 ? -27.5 28.391 26.422 1 48.25 14 TYR B C 1
ATOM 5425 O O . TYR B 1 14 ? -28.25 28.312 27.391 1 48.25 14 TYR B O 1
ATOM 5433 N N . CYS B 1 15 ? -26.312 28.109 26.578 1 55.34 15 CYS B N 1
ATOM 5434 C CA . CYS B 1 15 ? -25.688 28.781 27.719 1 55.34 15 CYS B CA 1
ATOM 5435 C C . CYS B 1 15 ? -26.156 30.219 27.844 1 55.34 15 CYS B C 1
ATOM 5437 O O . CYS B 1 15 ? -26.234 30.938 26.844 1 55.34 15 CYS B O 1
ATOM 5439 N N . LEU B 1 16 ? -27.266 30.453 28.5 1 52.91 16 LEU B N 1
ATOM 5440 C CA . LEU B 1 16 ? -27.984 31.703 28.703 1 52.91 16 LEU B CA 1
ATOM 5441 C C . LEU B 1 16 ? -27.031 32.906 28.594 1 52.91 16 LEU B C 1
ATOM 5443 O O . LEU B 1 16 ? -27.469 34.031 28.375 1 52.91 16 LEU B O 1
ATOM 5447 N N . THR B 1 17 ? -25.75 32.781 28.891 1 59.31 17 THR B N 1
ATOM 5448 C CA . THR B 1 17 ? -25 34.031 29.031 1 59.31 17 THR B CA 1
ATOM 5449 C C . THR B 1 17 ? -24.234 34.344 27.75 1 59.31 17 THR B C 1
ATOM 5451 O O . THR B 1 17 ? -24.688 34 26.656 1 59.31 17 THR B O 1
ATOM 5454 N N . VAL B 1 18 ? -23.078 34.844 27.828 1 66.62 18 VAL B N 1
ATOM 5455 C CA . VAL B 1 18 ? -22.203 35.375 26.781 1 66.62 18 VAL B CA 1
ATOM 5456 C C . VAL B 1 18 ? -21.688 34.219 25.922 1 66.62 18 VAL B C 1
ATOM 5458 O O . VAL B 1 18 ? -21.234 33.188 26.453 1 66.62 18 VAL B O 1
ATOM 5461 N N . ASP B 1 19 ? -22.172 34.25 24.641 1 76.38 19 ASP B N 1
ATOM 5462 C CA . ASP B 1 19 ? -21.688 33.219 23.703 1 76.38 19 ASP B CA 1
ATOM 5463 C C . ASP B 1 19 ? -20.344 33.656 23.094 1 76.38 19 ASP B C 1
ATOM 5465 O O . ASP B 1 19 ? -20.188 34.781 22.672 1 76.38 19 ASP B O 1
ATOM 5469 N N . THR B 1 20 ? -19.312 32.781 23.25 1 80 20 THR B N 1
ATOM 5470 C CA . THR B 1 20 ? -17.984 33.062 22.719 1 80 20 THR B CA 1
ATOM 5471 C C . THR B 1 20 ? -18.047 33.375 21.234 1 80 20 THR B C 1
ATOM 5473 O O . THR B 1 20 ? -17.297 34.219 20.719 1 80 20 THR B O 1
ATOM 5476 N N . VAL B 1 21 ? -19.078 32.812 20.516 1 77.94 21 VAL B N 1
ATOM 5477 C CA . VAL B 1 21 ? -19.172 33 19.062 1 77.94 21 VAL B CA 1
ATOM 5478 C C . VAL B 1 21 ? -19.719 34.406 18.766 1 77.94 21 VAL B C 1
ATOM 5480 O O . VAL B 1 21 ? -19.234 35.094 17.875 1 77.94 21 VAL B O 1
ATOM 5483 N N . SER B 1 22 ? -20.656 34.812 19.578 1 78.69 22 SER B N 1
ATOM 5484 C CA . SER B 1 22 ? -21.203 36.156 19.391 1 78.69 22 SER B CA 1
ATOM 5485 C C . SER B 1 22 ? -20.234 37.219 19.844 1 78.69 22 SER B C 1
ATOM 5487 O O . SER B 1 22 ? -20.203 38.312 19.297 1 78.69 22 SER B O 1
ATOM 5489 N N . PHE B 1 23 ? -19.438 36.844 20.797 1 87.38 23 PHE B N 1
ATOM 5490 C CA . PHE B 1 23 ? -18.453 37.781 21.312 1 87.38 23 PHE B CA 1
ATOM 5491 C C . PHE B 1 23 ? -17.344 38.031 20.297 1 87.38 23 PHE B C 1
ATOM 5493 O O . PHE B 1 23 ? -16.672 39.062 20.328 1 87.38 23 PHE B O 1
ATOM 5500 N N . SER B 1 24 ? -17.156 37.156 19.391 1 87 24 SER B N 1
ATOM 5501 C CA . SER B 1 24 ? -16.109 37.312 18.391 1 87 24 SER B CA 1
ATOM 5502 C C . SER B 1 24 ? -16.359 38.5 17.5 1 87 24 SER B C 1
ATOM 5504 O O . SER B 1 24 ? -15.406 39.156 17.031 1 87 24 SER B O 1
ATOM 5506 N N . ASP B 1 25 ? -17.562 38.938 17.328 1 85.06 25 ASP B N 1
ATOM 5507 C CA . ASP B 1 25 ? -17.875 40.125 16.531 1 85.06 25 ASP B CA 1
ATOM 5508 C C . ASP B 1 25 ? -17.422 41.375 17.266 1 85.06 25 ASP B C 1
ATOM 5510 O O . ASP B 1 25 ? -16.891 42.312 16.625 1 85.06 25 ASP B O 1
ATOM 5514 N N . TYR B 1 26 ? -17.641 41.281 18.531 1 87 26 TYR B N 1
ATOM 5515 C CA . TYR B 1 26 ? -17.234 42.438 19.312 1 87 26 TYR B CA 1
ATOM 5516 C C . TYR B 1 26 ? -15.727 42.469 19.5 1 87 26 TYR B C 1
ATOM 5518 O O . TYR B 1 26 ? -15.125 43.531 19.625 1 87 26 TYR B O 1
ATOM 5526 N N . ALA B 1 27 ? -15.156 41.344 19.578 1 91.62 27 ALA B N 1
ATOM 5527 C CA . ALA B 1 27 ? -13.711 41.219 19.75 1 91.62 27 ALA B CA 1
ATOM 5528 C C . ALA B 1 27 ? -12.977 41.781 18.531 1 91.62 27 ALA B C 1
ATOM 5530 O O . ALA B 1 27 ? -11.844 42.25 18.641 1 91.62 27 ALA B O 1
ATOM 5531 N N . LEU B 1 28 ? -13.68 41.906 17.375 1 92.38 28 LEU B N 1
ATOM 5532 C CA . LEU B 1 28 ? -13.07 42.438 16.172 1 92.38 28 LEU B CA 1
ATOM 5533 C C . LEU B 1 28 ? -12.859 43.938 16.312 1 92.38 28 LEU B C 1
ATOM 5535 O O . LEU B 1 28 ? -11.898 44.5 15.758 1 92.38 28 LEU B O 1
ATOM 5539 N N . PHE B 1 29 ? -13.664 44.594 17.094 1 92 29 PHE B N 1
ATOM 5540 C CA . PHE B 1 29 ? -13.547 46.031 17.297 1 92 29 PHE B CA 1
ATOM 5541 C C . PHE B 1 29 ? -12.352 46.375 18.172 1 92 29 PHE B C 1
ATOM 5543 O O . PHE B 1 29 ? -11.812 47.469 18.094 1 92 29 PHE B O 1
ATOM 5550 N N . VAL B 1 30 ? -11.922 45.406 18.891 1 93.81 30 VAL B N 1
ATOM 5551 C CA . VAL B 1 30 ? -10.75 45.625 19.734 1 93.81 30 VAL B CA 1
ATOM 5552 C C . VAL B 1 30 ? -9.5 45.156 19 1 93.81 30 VAL B C 1
ATOM 5554 O O . VAL B 1 30 ? -8.438 45.75 19.109 1 93.81 30 VAL B O 1
ATOM 5557 N N . ALA B 1 31 ? -9.672 44.156 18.266 1 95.69 31 ALA B N 1
ATOM 5558 C CA . ALA B 1 31 ? -8.523 43.531 17.625 1 95.69 31 ALA B CA 1
ATOM 5559 C C . ALA B 1 31 ? -7.984 44.406 16.5 1 95.69 31 ALA B C 1
ATOM 5561 O O . ALA B 1 31 ? -6.773 44.562 16.359 1 95.69 31 ALA B O 1
ATOM 5562 N N . ILE B 1 32 ? -8.797 45.062 15.703 1 94.75 32 ILE B N 1
ATOM 5563 C CA . ILE B 1 32 ? -8.375 45.844 14.539 1 94.75 32 ILE B CA 1
ATOM 5564 C C . ILE B 1 32 ? -7.586 47.062 14.992 1 94.75 32 ILE B C 1
ATOM 5566 O O . ILE B 1 32 ? -6.504 47.344 14.469 1 94.75 32 ILE B O 1
ATOM 5570 N N . PRO B 1 33 ? -7.988 47.75 16.016 1 94.31 33 PRO B N 1
ATOM 5571 C CA . PRO B 1 33 ? -7.18 48.906 16.469 1 94.31 33 PRO B CA 1
ATOM 5572 C C . PRO B 1 33 ? -5.816 48.469 17.016 1 94.31 33 PRO B C 1
ATOM 5574 O O . PRO B 1 33 ? -4.828 49.188 16.844 1 94.31 33 PRO B O 1
ATOM 5577 N N . ILE B 1 34 ? -5.758 47.375 17.672 1 94.38 34 ILE B N 1
ATOM 5578 C CA . ILE B 1 34 ? -4.477 46.875 18.172 1 94.38 34 ILE B CA 1
ATOM 5579 C C . ILE B 1 34 ? -3.539 46.594 17 1 94.38 34 ILE B C 1
ATOM 5581 O O . ILE B 1 34 ? -2.361 46.969 17.031 1 94.38 34 ILE B O 1
ATOM 5585 N N . LEU B 1 35 ? -4.109 46 15.984 1 94 35 LEU B N 1
ATOM 5586 C CA . LEU B 1 35 ? -3.299 45.656 14.812 1 94 35 LEU B CA 1
ATOM 5587 C C . LEU B 1 35 ? -2.859 46.938 14.086 1 94 35 LEU B C 1
ATOM 5589 O O . LEU B 1 35 ? -1.714 47.031 13.641 1 94 35 LEU B O 1
ATOM 5593 N N . LEU B 1 36 ? -3.715 47.938 14.039 1 92 36 LEU B N 1
ATOM 5594 C CA . LEU B 1 36 ? -3.369 49.188 13.367 1 92 36 LEU B CA 1
ATOM 5595 C C . LEU B 1 36 ? -2.33 49.938 14.172 1 92 36 LEU B C 1
ATOM 5597 O O . LEU B 1 36 ? -1.399 50.531 13.602 1 92 36 LEU B O 1
ATOM 5601 N N . LEU B 1 37 ? -2.469 49.938 15.414 1 91.88 37 LEU B N 1
ATOM 5602 C CA . LEU B 1 37 ? -1.514 50.625 16.281 1 91.88 37 LEU B CA 1
ATOM 5603 C C . LEU B 1 37 ? -0.12 50.031 16.125 1 91.88 37 LEU B C 1
ATOM 5605 O O . LEU B 1 37 ? 0.861 50.75 15.961 1 91.88 37 LEU B O 1
ATOM 5609 N N . LEU B 1 38 ? -0.101 48.75 16.172 1 91.56 38 LEU B N 1
ATOM 5610 C CA . LEU B 1 38 ? 1.198 48.094 16.078 1 91.56 38 LEU B CA 1
ATOM 5611 C C . LEU B 1 38 ? 1.764 48.188 14.664 1 91.56 38 LEU B C 1
ATOM 5613 O O . LEU B 1 38 ? 2.982 48.25 14.477 1 91.56 38 LEU B O 1
ATOM 5617 N N . SER B 1 39 ? 0.903 48.219 13.641 1 90.56 39 SER B N 1
ATOM 5618 C CA . SER B 1 39 ? 1.367 48.375 12.266 1 90.56 39 SER B CA 1
ATOM 5619 C C . SER B 1 39 ? 1.994 49.75 12.055 1 90.56 39 SER B C 1
ATOM 5621 O O . SER B 1 39 ? 2.969 49.875 11.305 1 90.56 39 SER B O 1
ATOM 5623 N N . PHE B 1 40 ? 1.518 50.719 12.75 1 87.88 40 PHE B N 1
ATOM 5624 C CA . PHE B 1 40 ? 2.059 52.062 12.617 1 87.88 40 PHE B CA 1
ATOM 5625 C C . PHE B 1 40 ? 3.367 52.188 13.383 1 87.88 40 PHE B C 1
ATOM 5627 O O . PHE B 1 40 ? 4.246 52.969 12.992 1 87.88 40 PHE B O 1
ATOM 5634 N N . LEU B 1 41 ? 3.482 51.438 14.398 1 84.25 41 LEU B N 1
ATOM 5635 C CA . LEU B 1 41 ? 4.711 51.5 15.188 1 84.25 41 LEU B CA 1
ATOM 5636 C C . LEU B 1 41 ? 5.848 50.781 14.477 1 84.25 41 LEU B C 1
ATOM 5638 O O . LEU B 1 41 ? 6.996 51.219 14.508 1 84.25 41 LEU B O 1
ATOM 5642 N N . GLU B 1 42 ? 5.504 49.625 13.938 1 81.69 42 GLU B N 1
ATOM 5643 C CA . GLU B 1 42 ? 6.535 48.906 13.219 1 81.69 42 GLU B CA 1
ATOM 5644 C C . GLU B 1 42 ? 6.715 49.438 11.805 1 81.69 42 GLU B C 1
ATOM 5646 O O . GLU B 1 42 ? 6.188 48.875 10.844 1 81.69 42 GLU B O 1
ATOM 5651 N N . SER B 1 43 ? 7.172 50.594 11.617 1 71.12 43 SER B N 1
ATOM 5652 C CA . SER B 1 43 ? 7.242 51.281 10.328 1 71.12 43 SER B CA 1
ATOM 5653 C C . SER B 1 43 ? 8.289 50.625 9.414 1 71.12 43 SER B C 1
ATOM 5655 O O . SER B 1 43 ? 9.258 50.062 9.898 1 71.12 43 SER B O 1
ATOM 5657 N N . ARG B 1 44 ? 7.852 50.375 8.141 1 68.38 44 ARG B N 1
ATOM 5658 C CA . ARG B 1 44 ? 8.703 49.812 7.094 1 68.38 44 ARG B CA 1
ATOM 5659 C C . ARG B 1 44 ? 9.961 50.656 6.91 1 68.38 44 ARG B C 1
ATOM 5661 O O . ARG B 1 44 ? 9.914 51.875 7.02 1 68.38 44 ARG B O 1
ATOM 5668 N N . GLY B 1 45 ? 11.148 50.25 7.281 1 56.31 45 GLY B N 1
ATOM 5669 C CA . GLY B 1 45 ? 12.391 50.969 7.074 1 56.31 45 GLY B CA 1
ATOM 5670 C C . GLY B 1 45 ? 12.516 51.562 5.684 1 56.31 45 GLY B C 1
ATOM 5671 O O . GLY B 1 45 ? 12.297 50.875 4.688 1 56.31 45 GLY B O 1
ATOM 5672 N N . ASP B 1 46 ? 11.883 52.625 5.422 1 51.03 46 ASP B N 1
ATOM 5673 C CA . ASP B 1 46 ? 11.977 53.281 4.129 1 51.03 46 ASP B CA 1
ATOM 5674 C C . ASP B 1 46 ? 13.422 53.344 3.643 1 51.03 46 ASP B C 1
ATOM 5676 O O . ASP B 1 46 ? 14.305 53.812 4.367 1 51.03 46 ASP B O 1
ATOM 5680 N N . ARG B 1 47 ? 13.789 52.5 2.736 1 46.72 47 ARG B N 1
ATOM 5681 C CA . ARG B 1 47 ? 14.953 52.688 1.88 1 46.72 47 ARG B CA 1
ATOM 5682 C C . ARG B 1 47 ? 14.906 54.062 1.199 1 46.72 47 ARG B C 1
ATOM 5684 O O . ARG B 1 47 ? 14.109 54.281 0.276 1 46.72 47 ARG B O 1
ATOM 5691 N N . GLY B 1 48 ? 15.422 54.969 1.826 1 50 48 GLY B N 1
ATOM 5692 C CA . GLY B 1 48 ? 15.891 56.219 1.274 1 50 48 GLY B CA 1
ATOM 5693 C C . GLY B 1 48 ? 14.766 57.188 0.977 1 50 48 GLY B C 1
ATOM 5694 O O . GLY B 1 48 ? 15.008 58.281 0.455 1 50 48 GLY B O 1
ATOM 5695 N N . ARG B 1 49 ? 13.57 56.844 0.596 1 50.84 49 ARG B N 1
ATOM 5696 C CA . ARG B 1 49 ? 12.773 57.906 0.018 1 50.84 49 ARG B CA 1
ATOM 5697 C C . ARG B 1 49 ? 12.32 58.906 1.093 1 50.84 49 ARG B C 1
ATOM 5699 O O . ARG B 1 49 ? 11.734 58.5 2.1 1 50.84 49 ARG B O 1
ATOM 5706 N N . ARG B 1 50 ? 13.086 59.844 1.277 1 49.41 50 ARG B N 1
ATOM 5707 C CA . ARG B 1 50 ? 12.812 61.094 1.986 1 49.41 50 ARG B CA 1
ATOM 5708 C C . ARG B 1 50 ? 11.453 61.656 1.596 1 49.41 50 ARG B C 1
ATOM 5710 O O . ARG B 1 50 ? 11.18 61.875 0.414 1 49.41 50 ARG B O 1
ATOM 5717 N N . CYS B 1 51 ? 10.336 61.188 1.965 1 46.09 51 CYS B N 1
ATOM 5718 C CA . CYS B 1 51 ? 9.117 61.781 1.445 1 46.09 51 CYS B CA 1
ATOM 5719 C C . CYS B 1 51 ? 9.141 63.312 1.622 1 46.09 51 CYS B C 1
ATOM 5721 O O . CYS B 1 51 ? 8.758 64.062 0.717 1 46.09 51 CYS B O 1
ATOM 5723 N N . GLY B 1 52 ? 8.836 63.906 2.873 1 43.91 52 GLY B N 1
ATOM 5724 C CA . GLY B 1 52 ? 8.672 65.375 2.939 1 43.91 52 GLY B CA 1
ATOM 5725 C C . GLY B 1 52 ? 9.984 66.125 2.924 1 43.91 52 GLY B C 1
ATOM 5726 O O . GLY B 1 52 ? 11.055 65.5 2.936 1 43.91 52 GLY B O 1
ATOM 5727 N N . SER B 1 53 ? 9.883 67.625 2.939 1 44.09 53 SER B N 1
ATOM 5728 C CA . SER B 1 53 ? 10.938 68.625 2.895 1 44.09 53 SER B CA 1
ATOM 5729 C C . SER B 1 53 ? 12.031 68.312 3.914 1 44.09 53 SER B C 1
ATOM 5731 O O . SER B 1 53 ? 13.211 68.562 3.654 1 44.09 53 SER B O 1
ATOM 5733 N N . GLU B 1 54 ? 11.617 68.5 5.328 1 47.75 54 GLU B N 1
ATOM 5734 C CA . GLU B 1 54 ? 12.648 68.5 6.363 1 47.75 54 GLU B CA 1
ATOM 5735 C C . GLU B 1 54 ? 13.211 67.125 6.652 1 47.75 54 GLU B C 1
ATOM 5737 O O . GLU B 1 54 ? 14.047 67 7.547 1 47.75 54 GLU B O 1
ATOM 5742 N N . GLY B 1 55 ? 13.383 66.188 5.855 1 47.78 55 GLY B N 1
ATOM 5743 C CA . GLY B 1 55 ? 14.102 64.938 5.895 1 47.78 55 GLY B CA 1
ATOM 5744 C C . GLY B 1 55 ? 13.406 63.906 6.719 1 47.78 55 GLY B C 1
ATOM 5745 O O . GLY B 1 55 ? 14.055 62.969 7.242 1 47.78 55 GLY B O 1
ATOM 5746 N N . HIS B 1 56 ? 12.211 64.25 7.293 1 48.12 56 HIS B N 1
ATOM 5747 C CA . HIS B 1 56 ? 11.664 63.25 8.219 1 48.12 56 HIS B CA 1
ATOM 5748 C C . HIS B 1 56 ? 11.211 62 7.484 1 48.12 56 HIS B C 1
ATOM 5750 O O . HIS B 1 56 ? 10.75 62.062 6.344 1 48.12 56 HIS B O 1
ATOM 5756 N N . ARG B 1 57 ? 11.742 60.875 7.773 1 51.5 57 ARG B N 1
ATOM 5757 C CA . ARG B 1 57 ? 11.516 59.531 7.258 1 51.5 57 ARG B CA 1
ATOM 5758 C C . ARG B 1 57 ? 10.039 59.188 7.312 1 51.5 57 ARG B C 1
ATOM 5760 O O . ARG B 1 57 ? 9.391 59.312 8.352 1 51.5 57 ARG B O 1
ATOM 5767 N N . CYS B 1 58 ? 9.172 59.406 6.297 1 53.66 58 CYS B N 1
ATOM 5768 C CA . CYS B 1 58 ? 7.785 58.969 6.227 1 53.66 58 CYS B CA 1
ATOM 5769 C C . CYS B 1 58 ? 7.664 57.5 6.562 1 53.66 58 CYS B C 1
ATOM 5771 O O . CYS B 1 58 ? 8.312 56.656 5.934 1 53.66 58 CYS B O 1
ATOM 5773 N N . ARG B 1 59 ? 7.223 57.219 7.777 1 58.88 59 ARG B N 1
ATOM 5774 C CA . ARG B 1 59 ? 7.105 55.844 8.227 1 58.88 59 ARG B CA 1
ATOM 5775 C C . ARG B 1 59 ? 5.84 55.188 7.68 1 58.88 59 ARG B C 1
ATOM 5777 O O . ARG B 1 59 ? 4.746 55.75 7.809 1 58.88 59 ARG B O 1
ATOM 5784 N N . ARG B 1 60 ? 5.73 54.469 6.602 1 74.12 60 ARG B N 1
ATOM 5785 C CA . ARG B 1 60 ? 4.617 53.625 6.145 1 74.12 60 ARG B CA 1
ATOM 5786 C C . ARG B 1 60 ? 4.402 52.438 7.07 1 74.12 60 ARG B C 1
ATOM 5788 O O . ARG B 1 60 ? 5.355 51.938 7.664 1 74.12 60 ARG B O 1
ATOM 5795 N N . PRO B 1 61 ? 3.014 52.219 7.234 1 82.25 61 PRO B N 1
ATOM 5796 C CA . PRO B 1 61 ? 2.727 51.062 8.094 1 82.25 61 PRO B CA 1
ATOM 5797 C C . PRO B 1 61 ? 3.314 49.75 7.551 1 82.25 61 PRO B C 1
ATOM 5799 O O . PRO B 1 61 ? 3.375 49.562 6.336 1 82.25 61 PRO B O 1
ATOM 5802 N N . GLY B 1 62 ? 3.812 49.094 8.422 1 81.19 62 GLY B N 1
ATOM 5803 C CA . GLY B 1 62 ? 4.422 47.812 8.062 1 81.19 62 GLY B CA 1
ATOM 5804 C C . GLY B 1 62 ? 3.471 46.656 8.188 1 81.19 62 GLY B C 1
ATOM 5805 O O . GLY B 1 62 ? 2.445 46.75 8.867 1 81.19 62 GLY B O 1
ATOM 5806 N N . LEU B 1 63 ? 3.699 45.625 7.414 1 85.12 63 LEU B N 1
ATOM 5807 C CA . LEU B 1 63 ? 2.932 44.375 7.508 1 85.12 63 LEU B CA 1
ATOM 5808 C C . LEU B 1 63 ? 3.336 43.594 8.742 1 85.12 63 LEU B C 1
ATOM 5810 O O . LEU B 1 63 ? 4.523 43.375 9 1 85.12 63 LEU B O 1
ATOM 5814 N N . LEU B 1 64 ? 2.309 43.281 9.516 1 89.31 64 LEU B N 1
ATOM 5815 C CA . LEU B 1 64 ? 2.557 42.5 10.734 1 89.31 64 LEU B CA 1
ATOM 5816 C C . LEU B 1 64 ? 2.609 41 10.438 1 89.31 64 LEU B C 1
ATOM 5818 O O . LEU B 1 64 ? 1.807 40.5 9.656 1 89.31 64 LEU B O 1
ATOM 5822 N N . VAL B 1 65 ? 3.57 40.375 10.875 1 88.56 65 VAL B N 1
ATOM 5823 C CA . VAL B 1 65 ? 3.705 38.938 10.719 1 88.56 65 VAL B CA 1
ATOM 5824 C C . VAL B 1 65 ? 3.293 38.25 12.016 1 88.56 65 VAL B C 1
ATOM 5826 O O . VAL B 1 65 ? 3.928 38.438 13.055 1 88.56 65 VAL B O 1
ATOM 5829 N N . PRO B 1 66 ? 2.227 37.5 11.953 1 88.44 66 PRO B N 1
ATOM 5830 C CA . PRO B 1 66 ? 1.777 36.844 13.18 1 88.44 66 PRO B CA 1
ATOM 5831 C C . PRO B 1 66 ? 2.709 35.719 13.617 1 88.44 66 PRO B C 1
ATOM 5833 O O . PRO B 1 66 ? 3.072 35.625 14.789 1 88.44 66 PRO B O 1
ATOM 5836 N N . VAL B 1 67 ? 3.004 34.844 12.727 1 88.12 67 VAL B N 1
ATOM 5837 C CA . VAL B 1 67 ? 3.82 33.688 13.086 1 88.12 67 VAL B CA 1
ATOM 5838 C C . VAL B 1 67 ? 4.742 33.312 11.93 1 88.12 67 VAL B C 1
ATOM 5840 O O . VAL B 1 67 ? 4.344 33.375 10.766 1 88.12 67 VAL B O 1
ATOM 5843 N N . ASN B 1 68 ? 5.945 33.156 12.266 1 84.44 68 ASN B N 1
ATOM 5844 C CA . ASN B 1 68 ? 6.875 32.531 11.336 1 84.44 68 ASN B CA 1
ATOM 5845 C C . ASN B 1 68 ? 6.91 31.016 11.508 1 84.44 68 ASN B C 1
ATOM 5847 O O . ASN B 1 68 ? 7.566 30.5 12.414 1 84.44 68 ASN B O 1
ATOM 5851 N N . PHE B 1 69 ? 6.324 30.344 10.617 1 84.69 69 PHE B N 1
ATOM 5852 C CA . PHE B 1 69 ? 6.172 28.891 10.742 1 84.69 69 PHE B CA 1
ATOM 5853 C C . PHE B 1 69 ? 7.492 28.188 10.469 1 84.69 69 PHE B C 1
ATOM 5855 O O . PHE B 1 69 ? 7.645 27 10.781 1 84.69 69 PHE B O 1
ATOM 5862 N N . LEU B 1 70 ? 8.438 28.844 9.938 1 79.5 70 LEU B N 1
ATOM 5863 C CA . LEU B 1 70 ? 9.719 28.219 9.633 1 79.5 70 LEU B CA 1
ATOM 5864 C C . LEU B 1 70 ? 10.695 28.391 10.797 1 79.5 70 LEU B C 1
ATOM 5866 O O . LEU B 1 70 ? 11.75 27.75 10.828 1 79.5 70 LEU B O 1
ATOM 5870 N N . ASP B 1 71 ? 10.18 29.094 11.789 1 76.31 71 ASP B N 1
ATOM 5871 C CA . ASP B 1 71 ? 11.055 29.406 12.906 1 76.31 71 ASP B CA 1
ATOM 5872 C C . ASP B 1 71 ? 11.125 28.25 13.898 1 76.31 71 ASP B C 1
ATOM 5874 O O . ASP B 1 71 ? 10.141 27.547 14.102 1 76.31 71 ASP B O 1
ATOM 5878 N N . THR B 1 72 ? 12.398 28 14.367 1 68 72 THR B N 1
ATOM 5879 C CA . THR B 1 72 ? 12.594 26.938 15.352 1 68 72 THR B CA 1
ATOM 5880 C C . THR B 1 72 ? 12.938 27.516 16.719 1 68 72 THR B C 1
ATOM 5882 O O . THR B 1 72 ? 13.523 26.828 17.562 1 68 72 THR B O 1
ATOM 5885 N N . GLY B 1 73 ? 12.43 28.688 16.969 1 70.38 73 GLY B N 1
ATOM 5886 C CA . GLY B 1 73 ? 12.812 29.328 18.219 1 70.38 73 GLY B CA 1
ATOM 5887 C C . GLY B 1 73 ? 11.945 28.906 19.391 1 70.38 73 GLY B C 1
ATOM 5888 O O . GLY B 1 73 ? 11.102 28.031 19.25 1 70.38 73 GLY B O 1
ATOM 5889 N N . ARG B 1 74 ? 12.219 29.344 20.547 1 67.38 74 ARG B N 1
ATOM 5890 C CA . ARG B 1 74 ? 11.594 28.969 21.812 1 67.38 74 ARG B CA 1
ATOM 5891 C C . ARG B 1 74 ? 10.133 29.422 21.844 1 67.38 74 ARG B C 1
ATOM 5893 O O . ARG B 1 74 ? 9.312 28.828 22.547 1 67.38 74 ARG B O 1
ATOM 5900 N N . ASN B 1 75 ? 9.68 30.406 21.125 1 79.62 75 ASN B N 1
ATOM 5901 C CA . ASN B 1 75 ? 8.312 30.906 21.141 1 79.62 75 ASN B CA 1
ATOM 5902 C C . ASN B 1 75 ? 7.367 30 20.375 1 79.62 75 ASN B C 1
ATOM 5904 O O . ASN B 1 75 ? 6.176 30.281 20.25 1 79.62 75 ASN B O 1
ATOM 5908 N N . ARG B 1 76 ? 7.836 28.859 20.078 1 85.44 76 ARG B N 1
ATOM 5909 C CA . ARG B 1 76 ? 7.008 27.953 19.281 1 85.44 76 ARG B CA 1
ATOM 5910 C C . ARG B 1 76 ? 5.832 27.438 20.094 1 85.44 76 ARG B C 1
ATOM 5912 O O . ARG B 1 76 ? 4.734 27.234 19.562 1 85.44 76 ARG B O 1
ATOM 5919 N N . TRP B 1 77 ? 6.039 27.281 21.375 1 86.25 77 TRP B N 1
ATOM 5920 C CA . TRP B 1 77 ? 4.973 26.734 22.203 1 86.25 77 TRP B CA 1
ATOM 5921 C C . TRP B 1 77 ? 3.896 27.797 22.453 1 86.25 77 TRP B C 1
ATOM 5923 O O . TRP B 1 77 ? 2.711 27.469 22.562 1 86.25 77 TRP B O 1
ATOM 5933 N N . ALA B 1 78 ? 4.348 29.031 22.531 1 88.31 78 ALA B N 1
ATOM 5934 C CA . ALA B 1 78 ? 3.369 30.109 22.688 1 88.31 78 ALA B CA 1
ATOM 5935 C C . ALA B 1 78 ? 2.498 30.234 21.438 1 88.31 78 ALA B C 1
ATOM 5937 O O . ALA B 1 78 ? 1.292 30.484 21.531 1 88.31 78 ALA B O 1
ATOM 5938 N N . TYR B 1 79 ? 3.115 30.062 20.281 1 91.12 79 TYR B N 1
ATOM 5939 C CA . TYR B 1 79 ? 2.348 30.062 19.047 1 91.12 79 TYR B CA 1
ATOM 5940 C C . TYR B 1 79 ? 1.354 28.906 19.016 1 91.12 79 TYR B C 1
ATOM 5942 O O . TYR B 1 79 ? 0.201 29.094 18.609 1 91.12 79 TYR B O 1
ATOM 5950 N N . ALA B 1 80 ? 1.796 27.766 19.484 1 92.69 80 ALA B N 1
ATOM 5951 C CA . ALA B 1 80 ? 0.957 26.562 19.453 1 92.69 80 ALA B CA 1
ATOM 5952 C C . ALA B 1 80 ? -0.231 26.703 20.406 1 92.69 80 ALA B C 1
ATOM 5954 O O . ALA B 1 80 ? -1.354 26.328 20.062 1 92.69 80 ALA B O 1
ATOM 5955 N N . ILE B 1 81 ? -0.009 27.297 21.547 1 93.5 81 ILE B N 1
ATOM 5956 C CA . ILE B 1 81 ? -1.069 27.469 22.531 1 93.5 81 ILE B CA 1
ATOM 5957 C C . ILE B 1 81 ? -2.068 28.516 22.031 1 93.5 81 ILE B C 1
ATOM 5959 O O . ILE B 1 81 ? -3.273 28.391 22.266 1 93.5 81 ILE B O 1
ATOM 5963 N N . THR B 1 82 ? -1.585 29.516 21.375 1 93.5 82 THR B N 1
ATOM 5964 C CA . THR B 1 82 ? -2.479 30.531 20.844 1 93.5 82 THR B CA 1
ATOM 5965 C C . THR B 1 82 ? -3.4 29.953 19.781 1 93.5 82 THR B C 1
ATOM 5967 O O . THR B 1 82 ? -4.609 30.203 19.797 1 93.5 82 THR B O 1
ATOM 5970 N N . LEU B 1 83 ? -2.854 29.203 18.891 1 92.44 83 LEU B N 1
ATOM 5971 C CA . LEU B 1 83 ? -3.693 28.578 17.859 1 92.44 83 LEU B CA 1
ATOM 5972 C C . LEU B 1 83 ? -4.539 27.469 18.453 1 92.44 83 LEU B C 1
ATOM 5974 O O . LEU B 1 83 ? -5.629 27.172 17.953 1 92.44 83 LEU B O 1
ATOM 5978 N N . GLY B 1 84 ? -3.996 26.891 19.484 1 91.88 84 GLY B N 1
ATOM 5979 C CA . GLY B 1 84 ? -4.801 25.906 20.203 1 91.88 84 GLY B CA 1
ATOM 5980 C C . GLY B 1 84 ? -6.02 26.516 20.859 1 91.88 84 GLY B C 1
ATOM 5981 O O . GLY B 1 84 ? -7.066 25.875 20.969 1 91.88 84 GLY B O 1
ATOM 5982 N N . ALA B 1 85 ? -5.934 27.703 21.234 1 93 85 ALA B N 1
ATOM 5983 C CA . ALA B 1 85 ? -7.051 28.406 21.859 1 93 85 ALA B CA 1
ATOM 5984 C C . ALA B 1 85 ? -8.172 28.656 20.859 1 93 85 ALA B C 1
ATOM 5986 O O . ALA B 1 85 ? -9.336 28.828 21.25 1 93 85 ALA B O 1
ATOM 5987 N N . SER B 1 86 ? -7.855 28.641 19.594 1 89.5 86 SER B N 1
ATOM 5988 C CA . SER B 1 86 ? -8.859 28.875 18.562 1 89.5 86 SER B CA 1
ATOM 5989 C C . SER B 1 86 ? -9.586 27.578 18.188 1 89.5 86 SER B C 1
ATOM 5991 O O . SER B 1 86 ? -10.445 27.578 17.297 1 89.5 86 SER B O 1
ATOM 5993 N N . THR B 1 87 ? -9.266 26.5 18.797 1 86.19 87 THR B N 1
ATOM 5994 C CA . THR B 1 87 ? -9.812 25.188 18.422 1 86.19 87 THR B CA 1
ATOM 5995 C C . THR B 1 87 ? -11.328 25.172 18.609 1 86.19 87 THR B C 1
ATOM 5997 O O . THR B 1 87 ? -12.047 24.609 17.781 1 86.19 87 THR B O 1
ATOM 6000 N N . ASN B 1 88 ? -11.797 25.828 19.656 1 82.94 88 ASN B N 1
ATOM 6001 C CA . ASN B 1 88 ? -13.234 25.844 19.906 1 82.94 88 ASN B CA 1
ATOM 6002 C C . ASN B 1 88 ? -13.992 26.562 18.797 1 82.94 88 ASN B C 1
ATOM 6004 O O . ASN B 1 88 ? -15.055 26.094 18.359 1 82.94 88 ASN B O 1
ATOM 6008 N N . MET B 1 89 ? -13.438 27.641 18.375 1 83.38 89 MET B N 1
ATOM 6009 C CA . MET B 1 89 ? -14.07 28.375 17.281 1 83.38 89 MET B CA 1
ATOM 6010 C C . MET B 1 89 ? -13.984 27.609 15.977 1 83.38 89 MET B C 1
ATOM 6012 O O . MET B 1 89 ? -14.906 27.656 15.156 1 83.38 89 MET B O 1
ATOM 6016 N N . CYS B 1 90 ? -12.93 26.859 15.844 1 79.12 90 CYS B N 1
ATOM 6017 C CA . CYS B 1 90 ? -12.758 26.062 14.641 1 79.12 90 CYS B CA 1
ATOM 6018 C C . CYS B 1 90 ? -13.758 24.906 14.602 1 79.12 90 CYS B C 1
ATOM 6020 O O . CYS B 1 90 ? -14.305 24.594 13.539 1 79.12 90 CYS B O 1
ATOM 6022 N N . VAL B 1 91 ? -13.969 24.344 15.703 1 77.5 91 VAL B N 1
ATOM 6023 C CA . VAL B 1 91 ? -14.906 23.234 15.766 1 77.5 91 VAL B CA 1
ATOM 6024 C C . VAL B 1 91 ? -16.312 23.719 15.492 1 77.5 91 VAL B C 1
ATOM 6026 O O . VAL B 1 91 ? -17.094 23.047 14.812 1 77.5 91 VAL B O 1
ATOM 6029 N N . THR B 1 92 ? -16.641 24.906 15.938 1 77.25 92 THR B N 1
ATOM 6030 C CA . THR B 1 92 ? -17.953 25.484 15.711 1 77.25 92 THR B CA 1
ATOM 6031 C C . THR B 1 92 ? -18.125 25.859 14.242 1 77.25 92 THR B C 1
ATOM 6033 O O . THR B 1 92 ? -19.25 25.828 13.711 1 77.25 92 THR B O 1
ATOM 6036 N N . LEU B 1 93 ? -17.062 26.25 13.617 1 74.94 93 LEU B N 1
ATOM 6037 C CA . LEU B 1 93 ? -17.078 26.547 12.195 1 74.94 93 LEU B CA 1
ATOM 6038 C C . LEU B 1 93 ? -17.406 25.312 11.375 1 74.94 93 LEU B C 1
ATOM 6040 O O . LEU B 1 93 ? -18.156 25.375 10.406 1 74.94 93 LEU B O 1
ATOM 6044 N N . PHE B 1 94 ? -16.938 24.219 11.781 1 69.38 94 PHE B N 1
ATOM 6045 C CA . PHE B 1 94 ? -17.109 22.969 11.039 1 69.38 94 PHE B CA 1
ATOM 6046 C C . PHE B 1 94 ? -18.531 22.422 11.219 1 69.38 94 PHE B C 1
ATOM 6048 O O . PHE B 1 94 ? -19.062 21.781 10.32 1 69.38 94 PHE B O 1
ATOM 6055 N N . ASN B 1 95 ? -19.094 22.734 12.359 1 64.06 95 ASN B N 1
ATOM 6056 C CA . ASN B 1 95 ? -20.453 22.25 12.609 1 64.06 95 ASN B CA 1
ATOM 6057 C C . ASN B 1 95 ? -21.5 23.156 11.969 1 64.06 95 ASN B C 1
ATOM 6059 O O . ASN B 1 95 ? -22.688 22.844 11.977 1 64.06 95 ASN B O 1
ATOM 6063 N N . GLY B 1 96 ? -21.094 24.203 11.203 1 61.91 96 GLY B N 1
ATOM 6064 C CA . GLY B 1 96 ? -21.984 25.078 10.469 1 61.91 96 GLY B CA 1
ATOM 6065 C C . GLY B 1 96 ? -22.734 26.047 11.359 1 61.91 96 GLY B C 1
ATOM 6066 O O . GLY B 1 96 ? -23.609 26.781 10.891 1 61.91 96 GLY B O 1
ATOM 6067 N N . SER B 1 97 ? -22.422 26.047 12.547 1 58.88 97 SER B N 1
ATOM 6068 C CA . SER B 1 97 ? -23.203 26.891 13.445 1 58.88 97 SER B CA 1
ATOM 6069 C C . SER B 1 97 ? -22.578 28.281 13.594 1 58.88 97 SER B C 1
ATOM 6071 O O . SER B 1 97 ? -23.188 29.188 14.172 1 58.88 97 SER B O 1
ATOM 6073 N N . PHE B 1 98 ? -21.484 28.406 13.055 1 56.19 98 PHE B N 1
ATOM 6074 C CA . PHE B 1 98 ? -20.781 29.656 13.25 1 56.19 98 PHE B CA 1
ATOM 6075 C C . PHE B 1 98 ? -21.438 30.781 12.469 1 56.19 98 PHE B C 1
ATOM 6077 O O . PHE B 1 98 ? -21.438 31.938 12.898 1 56.19 98 PHE B O 1
ATOM 6084 N N . GLY B 1 99 ? -22.109 30.438 11.391 1 59.28 99 GLY B N 1
ATOM 6085 C CA . GLY B 1 99 ? -22.688 31.469 10.547 1 59.28 99 GLY B CA 1
ATOM 6086 C C . GLY B 1 99 ? -23.953 32.062 11.133 1 59.28 99 GLY B C 1
ATOM 6087 O O . GLY B 1 99 ? -24.391 33.125 10.68 1 59.28 99 GLY B O 1
ATOM 6088 N N . ASP B 1 100 ? -24.344 31.453 12.148 1 61.78 100 ASP B N 1
ATOM 6089 C CA . ASP B 1 100 ? -25.625 31.891 12.711 1 61.78 100 ASP B CA 1
ATOM 6090 C C . ASP B 1 100 ? -25.469 33.25 13.391 1 61.78 100 ASP B C 1
ATOM 6092 O O . ASP B 1 100 ? -26.438 34 13.484 1 61.78 100 ASP B O 1
ATOM 6096 N N . HIS B 1 101 ? -24.266 33.5 13.664 1 62.59 101 HIS B N 1
ATOM 6097 C CA . HIS B 1 101 ? -24.094 34.781 14.367 1 62.59 101 HIS B CA 1
ATOM 6098 C C . HIS B 1 101 ? -24.234 35.969 13.414 1 62.59 101 HIS B C 1
ATOM 6100 O O . HIS B 1 101 ? -24.594 37.062 13.836 1 62.59 101 HIS B O 1
ATOM 6106 N N . PHE B 1 102 ? -23.938 35.688 12.141 1 63.88 102 PHE B N 1
ATOM 6107 C CA . PHE B 1 102 ? -24.078 36.75 11.164 1 63.88 102 PHE B CA 1
ATOM 6108 C C . PHE B 1 102 ? -25.547 37.094 10.938 1 63.88 102 PHE B C 1
ATOM 6110 O O . PHE B 1 102 ? -25.859 38.156 10.438 1 63.88 102 PHE B O 1
ATOM 6117 N N . ASN B 1 103 ? -26.375 36.125 11.367 1 60.53 103 ASN B N 1
ATOM 6118 C CA . ASN B 1 103 ? -27.797 36.375 11.203 1 60.53 103 ASN B CA 1
ATOM 6119 C C . ASN B 1 103 ? -28.266 37.562 12.039 1 60.53 103 ASN B C 1
ATOM 6121 O O . ASN B 1 103 ? -29.266 38.188 11.711 1 60.53 103 ASN B O 1
ATOM 6125 N N . LYS B 1 104 ? -27.531 37.781 13.023 1 62.03 104 LYS B N 1
ATOM 6126 C CA . LYS B 1 104 ? -27.875 38.938 13.859 1 62.03 104 LYS B CA 1
ATOM 6127 C C . LYS B 1 104 ? -27.672 40.25 13.102 1 62.03 104 LYS B C 1
ATOM 6129 O O . LYS B 1 104 ? -28.422 41.188 13.305 1 62.03 104 LYS B O 1
ATOM 6134 N N . TRP B 1 105 ? -26.672 40.156 12.258 1 62.88 105 TRP B N 1
ATOM 6135 C CA . TRP B 1 105 ? -26.344 41.375 11.578 1 62.88 105 TRP B CA 1
ATOM 6136 C C . TRP B 1 105 ? -26.938 41.406 10.172 1 62.88 105 TRP B C 1
ATOM 6138 O O . TRP B 1 105 ? -27.391 42.469 9.711 1 62.88 105 TRP B O 1
ATOM 6148 N N . PHE B 1 106 ? -26.844 40.188 9.492 1 63.34 106 PHE B N 1
ATOM 6149 C CA . PHE B 1 106 ? -27.328 40.094 8.117 1 63.34 106 PHE B CA 1
ATOM 6150 C C . PHE B 1 106 ? -28.422 39.031 7.984 1 63.34 106 PHE B C 1
ATOM 6152 O O . PHE B 1 106 ? -28.359 38 8.625 1 63.34 106 PHE B O 1
ATOM 6159 N N . THR B 1 107 ? -29.625 39.406 7.734 1 58.41 107 THR B N 1
ATOM 6160 C CA . THR B 1 107 ? -30.688 38.438 7.484 1 58.41 107 THR B CA 1
ATOM 6161 C C . THR B 1 107 ? -30.281 37.438 6.387 1 58.41 107 THR B C 1
ATOM 6163 O O . THR B 1 107 ? -30.25 37.812 5.207 1 58.41 107 THR B O 1
ATOM 6166 N N . LEU B 1 108 ? -29.453 36.469 6.766 1 59.38 108 LEU B N 1
ATOM 6167 C CA . LEU B 1 108 ? -29.031 35.5 5.777 1 59.38 108 LEU B CA 1
ATOM 6168 C C . LEU B 1 108 ? -30.141 34.5 5.48 1 59.38 108 LEU B C 1
ATOM 6170 O O . LEU B 1 108 ? -30.953 34.188 6.352 1 59.38 108 LEU B O 1
ATOM 6174 N N . PRO B 1 109 ? -30.422 34.375 4.117 1 58.38 109 PRO B N 1
ATOM 6175 C CA . PRO B 1 109 ? -31.5 33.438 3.764 1 58.38 109 PRO B CA 1
ATOM 6176 C C . PRO B 1 109 ? -31.328 32.094 4.441 1 58.38 109 PRO B C 1
ATOM 6178 O O . PRO B 1 109 ? -30.219 31.719 4.832 1 58.38 109 PRO B O 1
ATOM 6181 N N . ASP B 1 110 ? -32.344 31.391 4.75 1 55.84 110 ASP B N 1
ATOM 6182 C CA . ASP B 1 110 ? -32.438 30.109 5.434 1 55.84 110 ASP B CA 1
ATOM 6183 C C . ASP B 1 110 ? -31.391 29.125 4.891 1 55.84 110 ASP B C 1
ATOM 6185 O O . ASP B 1 110 ? -31.062 29.156 3.707 1 55.84 110 ASP B O 1
ATOM 6189 N N . ASN B 1 111 ? -30.594 28.531 5.777 1 56.53 111 ASN B N 1
ATOM 6190 C CA . ASN B 1 111 ? -29.516 27.578 5.516 1 56.53 111 ASN B CA 1
ATOM 6191 C C . ASN B 1 111 ? -29.828 26.703 4.305 1 56.53 111 ASN B C 1
ATOM 6193 O O . ASN B 1 111 ? -28.938 26.375 3.525 1 56.53 111 ASN B O 1
ATOM 6197 N N . ASP B 1 112 ? -31.141 26.359 4.195 1 57.62 112 ASP B N 1
ATOM 6198 C CA . ASP B 1 112 ? -31.516 25.391 3.182 1 57.62 112 ASP B CA 1
ATOM 6199 C C . ASP B 1 112 ? -31.656 26.047 1.809 1 57.62 112 ASP B C 1
ATOM 6201 O O . ASP B 1 112 ? -31.656 25.359 0.784 1 57.62 112 ASP B O 1
ATOM 6205 N N . SER B 1 113 ? -31.812 27.422 1.733 1 58.75 113 SER B N 1
ATOM 6206 C CA . SER B 1 113 ? -32.25 27.984 0.464 1 58.75 113 SER B CA 1
ATOM 6207 C C . SER B 1 113 ? -31.078 28.281 -0.455 1 58.75 113 SER B C 1
ATOM 6209 O O . SER B 1 113 ? -31.156 28.078 -1.668 1 58.75 113 SER B O 1
ATOM 6211 N N . LYS B 1 114 ? -29.906 28.672 0.112 1 73.06 114 LYS B N 1
ATOM 6212 C CA . LYS B 1 114 ? -28.812 28.969 -0.804 1 73.06 114 LYS B CA 1
ATOM 6213 C C . LYS B 1 114 ? -27.5 28.391 -0.298 1 73.06 114 LYS B C 1
ATOM 6215 O O . LYS B 1 114 ? -26.781 29.047 0.459 1 73.06 114 LYS B O 1
ATOM 6220 N N . PRO B 1 115 ? -27.156 27.203 -0.681 1 73.12 115 PRO B N 1
ATOM 6221 C CA . PRO B 1 115 ? -25.953 26.516 -0.185 1 73.12 115 PRO B CA 1
ATOM 6222 C C . PRO B 1 115 ? -24.656 27.219 -0.562 1 73.12 115 PRO B C 1
ATOM 6224 O O . PRO B 1 115 ? -23.688 27.156 0.181 1 73.12 115 PRO B O 1
ATOM 6227 N N . TRP B 1 116 ? -24.641 27.984 -1.665 1 73 116 TRP B N 1
ATOM 6228 C CA . TRP B 1 116 ? -23.422 28.703 -2.051 1 73 116 TRP B CA 1
ATOM 6229 C C . TRP B 1 116 ? -23.141 29.844 -1.087 1 73 116 TRP B C 1
ATOM 6231 O O . TRP B 1 116 ? -21.984 30.125 -0.788 1 73 116 TRP B O 1
ATOM 6241 N N . LEU B 1 117 ? -24.125 30.453 -0.568 1 76.12 117 LEU B N 1
ATOM 6242 C CA . LEU B 1 117 ? -23.953 31.547 0.372 1 76.12 117 LEU B CA 1
ATOM 6243 C C . LEU B 1 117 ? -23.453 31.047 1.716 1 76.12 117 LEU B C 1
ATOM 6245 O O . LEU B 1 117 ? -22.656 31.734 2.379 1 76.12 117 LEU B O 1
ATOM 6249 N N . GLN B 1 118 ? -23.859 29.875 1.996 1 76.06 118 GLN B N 1
ATOM 6250 C CA . GLN B 1 118 ? -23.391 29.297 3.26 1 76.06 118 GLN B CA 1
ATOM 6251 C C . GLN B 1 118 ? -21.891 29.016 3.229 1 76.06 118 GLN B C 1
ATOM 6253 O O . GLN B 1 118 ? -21.219 29.172 4.242 1 76.06 118 GLN B O 1
ATOM 6258 N N . GLN B 1 119 ? -21.375 28.719 2.068 1 78 119 GLN B N 1
ATOM 6259 C CA . GLN B 1 119 ? -19.953 28.469 1.96 1 78 119 GLN B CA 1
ATOM 6260 C C . GLN B 1 119 ? -19.156 29.781 1.974 1 78 119 GLN B C 1
ATOM 6262 O O . GLN B 1 119 ? -18.047 29.828 2.504 1 78 119 GLN B O 1
ATOM 6267 N N . LEU B 1 120 ? -19.734 30.75 1.464 1 77.44 120 LEU B N 1
ATOM 6268 C CA . LEU B 1 120 ? -19.062 32.031 1.511 1 77.44 120 LEU B CA 1
ATOM 6269 C C . LEU B 1 120 ? -19.062 32.594 2.93 1 77.44 120 LEU B C 1
ATOM 6271 O O . LEU B 1 120 ? -18.094 33.219 3.354 1 77.44 120 LEU B O 1
ATOM 6275 N N . ILE B 1 121 ? -20.156 32.312 3.582 1 78.81 121 ILE B N 1
ATOM 6276 C CA . ILE B 1 121 ? -20.219 32.75 4.977 1 78.81 121 ILE B CA 1
ATOM 6277 C C . ILE B 1 121 ? -19.203 31.953 5.801 1 78.81 121 ILE B C 1
ATOM 6279 O O . ILE B 1 121 ? -18.578 32.5 6.715 1 78.81 121 ILE B O 1
ATOM 6283 N N . ALA B 1 122 ? -19.047 30.75 5.453 1 78.75 122 ALA B N 1
ATOM 6284 C CA . ALA B 1 122 ? -18.047 29.938 6.156 1 78.75 122 ALA B CA 1
ATOM 6285 C C . ALA B 1 122 ? -16.641 30.469 5.914 1 78.75 122 ALA B C 1
ATOM 6287 O O . ALA B 1 122 ? -15.805 30.484 6.82 1 78.75 122 ALA B O 1
ATOM 6288 N N . LEU B 1 123 ? -16.406 30.953 4.762 1 80.12 123 LEU B N 1
ATOM 6289 C CA . LEU B 1 123 ? -15.094 31.516 4.43 1 80.12 123 LEU B CA 1
ATOM 6290 C C . LEU B 1 123 ? -14.852 32.812 5.18 1 80.12 123 LEU B C 1
ATOM 6292 O O . LEU B 1 123 ? -13.758 33.031 5.699 1 80.12 123 LEU B O 1
ATOM 6296 N N . VAL B 1 124 ? -15.859 33.562 5.242 1 82.12 124 VAL B N 1
ATOM 6297 C CA . VAL B 1 124 ? -15.734 34.844 5.93 1 82.12 124 VAL B CA 1
ATOM 6298 C C . VAL B 1 124 ? -15.602 34.625 7.434 1 82.12 124 VAL B C 1
ATOM 6300 O O . VAL B 1 124 ? -14.867 35.344 8.117 1 82.12 124 VAL B O 1
ATOM 6303 N N . SER B 1 125 ? -16.297 33.656 7.848 1 83.94 125 SER B N 1
ATOM 6304 C CA . SER B 1 125 ? -16.188 33.344 9.266 1 83.94 125 SER B CA 1
ATOM 6305 C C . SER B 1 125 ? -14.805 32.812 9.617 1 83.94 125 SER B C 1
ATOM 6307 O O . SER B 1 125 ? -14.289 33.062 10.703 1 83.94 125 SER B O 1
ATOM 6309 N N . ALA B 1 126 ? -14.219 32.094 8.75 1 84.56 126 ALA B N 1
ATOM 6310 C CA . ALA B 1 126 ? -12.859 31.594 8.984 1 84.56 126 ALA B CA 1
ATOM 6311 C C . ALA B 1 126 ? -11.859 32.75 9.016 1 84.56 126 ALA B C 1
ATOM 6313 O O . ALA B 1 126 ? -10.922 32.75 9.82 1 84.56 126 ALA B O 1
ATOM 6314 N N . MET B 1 127 ? -12.039 33.688 8.211 1 86.88 127 MET B N 1
ATOM 6315 C CA . MET B 1 127 ? -11.188 34.875 8.211 1 86.88 127 MET B CA 1
ATOM 6316 C C . MET B 1 127 ? -11.383 35.688 9.484 1 86.88 127 MET B C 1
ATOM 6318 O O . MET B 1 127 ? -10.438 36.281 10.008 1 86.88 127 MET B O 1
ATOM 6322 N N . GLU B 1 128 ? -12.594 35.688 9.891 1 89 128 GLU B N 1
ATOM 6323 C CA . GLU B 1 128 ? -12.883 36.375 11.133 1 89 128 GLU B CA 1
ATOM 6324 C C . GLU B 1 128 ? -12.172 35.719 12.32 1 89 128 GLU B C 1
ATOM 6326 O O . GLU B 1 128 ? -11.609 36.406 13.164 1 89 128 GLU B O 1
ATOM 6331 N N . VAL B 1 129 ? -12.188 34.438 12.367 1 88.69 129 VAL B N 1
ATOM 6332 C CA . VAL B 1 129 ? -11.508 33.75 13.453 1 88.69 129 VAL B CA 1
ATOM 6333 C C . VAL B 1 129 ? -10.008 34.031 13.391 1 88.69 129 VAL B C 1
ATOM 6335 O O . VAL B 1 129 ? -9.367 34.25 14.43 1 88.69 129 VAL B O 1
ATOM 6338 N N . GLY B 1 130 ? -9.469 34.062 12.188 1 90.88 130 GLY B N 1
ATOM 6339 C CA . GLY B 1 130 ? -8.062 34.406 12.039 1 90.88 130 GLY B CA 1
ATOM 6340 C C . GLY B 1 130 ? -7.719 35.812 12.484 1 90.88 130 GLY B C 1
ATOM 6341 O O . GLY B 1 130 ? -6.664 36.031 13.078 1 90.88 130 GLY B O 1
ATOM 6342 N N . LEU B 1 131 ? -8.633 36.656 12.273 1 92.69 131 LEU B N 1
ATOM 6343 C CA . LEU B 1 131 ? -8.375 38.062 12.633 1 92.69 131 LEU B CA 1
ATOM 6344 C C . LEU B 1 131 ? -8.508 38.25 14.141 1 92.69 131 LEU B C 1
ATOM 6346 O O . LEU B 1 131 ? -7.805 39.094 14.711 1 92.69 131 LEU B O 1
ATOM 6350 N N . VAL B 1 132 ? -9.328 37.469 14.727 1 93.19 132 VAL B N 1
ATOM 6351 C CA . VAL B 1 132 ? -9.555 37.625 16.156 1 93.19 132 VAL B CA 1
ATOM 6352 C C . VAL B 1 132 ? -8.336 37.125 16.938 1 93.19 132 VAL B C 1
ATOM 6354 O O . VAL B 1 132 ? -7.992 37.656 17.984 1 93.19 132 VAL B O 1
ATOM 6357 N N . TYR B 1 133 ? -7.676 36.156 16.469 1 93.62 133 TYR B N 1
ATOM 6358 C CA . TYR B 1 133 ? -6.543 35.594 17.203 1 93.62 133 TYR B CA 1
ATOM 6359 C C . TYR B 1 133 ? -5.227 36.156 16.672 1 93.62 133 TYR B C 1
ATOM 6361 O O . TYR B 1 133 ? -4.156 35.844 17.188 1 93.62 133 TYR B O 1
ATOM 6369 N N . PHE B 1 134 ? -5.301 37.062 15.734 1 94.44 134 PHE B N 1
ATOM 6370 C CA . PHE B 1 134 ? -4.141 37.688 15.117 1 94.44 134 PHE B CA 1
ATOM 6371 C C . PHE B 1 134 ? -3.408 38.562 16.125 1 94.44 134 PHE B C 1
ATOM 6373 O O . PHE B 1 134 ? -2.178 38.531 16.203 1 94.44 134 PHE B O 1
ATOM 6380 N N . PRO B 1 135 ? -4.113 39.219 17 1 95.12 135 PRO B N 1
ATOM 6381 C CA . PRO B 1 135 ? -3.43 40.125 17.938 1 95.12 135 PRO B CA 1
ATOM 6382 C C . PRO B 1 135 ? -2.607 39.375 18.984 1 95.12 135 PRO B C 1
ATOM 6384 O O . PRO B 1 135 ? -1.568 39.844 19.422 1 95.12 135 PRO B O 1
ATOM 6387 N N . PHE B 1 136 ? -3.008 38.188 19.422 1 94.62 136 PHE B N 1
ATOM 6388 C CA . PHE B 1 136 ? -2.23 37.438 20.375 1 94.62 136 PHE B CA 1
ATOM 6389 C C . PHE B 1 136 ? -0.825 37.156 19.844 1 94.62 136 PHE B C 1
ATOM 6391 O O . PHE B 1 136 ? 0.156 37.312 20.578 1 94.62 136 PHE B O 1
ATOM 6398 N N . LEU B 1 137 ? -0.774 36.906 18.609 1 93.12 137 LEU B N 1
ATOM 6399 C CA . LEU B 1 137 ? 0.488 36.469 18 1 93.12 137 LEU B CA 1
ATOM 6400 C C . LEU B 1 137 ? 1.372 37.688 17.719 1 93.12 137 LEU B C 1
ATOM 6402 O O . LEU B 1 137 ? 2.582 37.656 17.938 1 93.12 137 LEU B O 1
ATOM 6406 N N . VAL B 1 138 ? 0.763 38.75 17.266 1 92.75 138 VAL B N 1
ATOM 6407 C CA . VAL B 1 138 ? 1.535 39.938 16.906 1 92.75 138 VAL B CA 1
ATOM 6408 C C . VAL B 1 138 ? 2.059 40.625 18.172 1 92.75 138 VAL B C 1
ATOM 6410 O O . VAL B 1 138 ? 3.16 41.156 18.188 1 92.75 138 VAL B O 1
ATOM 6413 N N . CYS B 1 139 ? 1.288 40.531 19.188 1 92.56 139 CYS B N 1
ATOM 6414 C CA . CYS B 1 139 ? 1.735 41.125 20.438 1 92.56 139 CYS B CA 1
ATOM 6415 C C . CYS B 1 139 ? 2.902 40.344 21.031 1 92.56 139 CYS B C 1
ATOM 6417 O O . CYS B 1 139 ? 3.74 40.906 21.734 1 92.56 139 CYS B O 1
ATOM 6419 N N . LEU B 1 140 ? 2.975 39.125 20.781 1 87.56 140 LEU B N 1
ATOM 6420 C CA . LEU B 1 140 ? 4.078 38.281 21.266 1 87.56 140 LEU B CA 1
ATOM 6421 C C . LEU B 1 140 ? 5.344 38.562 20.453 1 87.56 140 LEU B C 1
ATOM 6423 O O . LEU B 1 140 ? 6.449 38.531 21 1 87.56 140 LEU B O 1
ATOM 6427 N N . LYS B 1 141 ? 5.223 38.906 19.172 1 84.19 141 LYS B N 1
ATOM 6428 C CA . LYS B 1 141 ? 6.367 38.969 18.266 1 84.19 141 LYS B CA 1
ATOM 6429 C C . LYS B 1 141 ? 6.844 40.406 18.078 1 84.19 141 LYS B C 1
ATOM 6431 O O . LYS B 1 141 ? 7.988 40.656 17.688 1 84.19 141 LYS B O 1
ATOM 6436 N N . THR B 1 142 ? 6.156 41.375 18.375 1 83.19 142 THR B N 1
ATOM 6437 C CA . THR B 1 142 ? 6.469 42.75 18.062 1 83.19 142 THR B CA 1
ATOM 6438 C C . THR B 1 142 ? 7.758 43.188 18.766 1 83.19 142 THR B C 1
ATOM 6440 O O . THR B 1 142 ? 8.109 42.656 19.812 1 83.19 142 THR B O 1
ATOM 6443 N N . THR B 1 143 ? 8.445 44.062 18.031 1 79.12 143 THR B N 1
ATOM 6444 C CA . THR B 1 143 ? 9.664 44.656 18.562 1 79.12 143 THR B CA 1
ATOM 6445 C C . THR B 1 143 ? 9.352 45.688 19.641 1 79.12 143 THR B C 1
ATOM 6447 O O . THR B 1 143 ? 10.18 45.969 20.5 1 79.12 143 THR B O 1
ATOM 6450 N N . TYR B 1 144 ? 8.18 46.219 19.531 1 83.5 144 TYR B N 1
ATOM 6451 C CA . TYR B 1 144 ? 7.746 47.219 20.516 1 83.5 144 TYR B CA 1
ATOM 6452 C C . TYR B 1 144 ? 7.055 46.531 21.703 1 83.5 144 TYR B C 1
ATOM 6454 O O . TYR B 1 144 ? 5.836 46.625 21.859 1 83.5 144 TYR B O 1
ATOM 6462 N N . ARG B 1 145 ? 7.766 46.062 22.594 1 84.12 145 ARG B N 1
ATOM 6463 C CA . ARG B 1 145 ? 7.277 45.25 23.688 1 84.12 145 ARG B CA 1
ATOM 6464 C C . ARG B 1 145 ? 6.605 46.094 24.766 1 84.12 145 ARG B C 1
ATOM 6466 O O . ARG B 1 145 ? 5.746 45.594 25.5 1 84.12 145 ARG B O 1
ATOM 6473 N N . MET B 1 146 ? 7.02 47.344 24.719 1 85.06 146 MET B N 1
ATOM 6474 C CA . MET B 1 146 ? 6.441 48.219 25.75 1 85.06 146 MET B CA 1
ATOM 6475 C C . MET B 1 146 ? 4.941 48.406 25.531 1 85.06 146 MET B C 1
ATOM 6477 O O . MET B 1 146 ? 4.184 48.531 26.484 1 85.06 146 MET B O 1
ATOM 6481 N N . VAL B 1 147 ? 4.598 48.375 24.312 1 88.5 147 VAL B N 1
ATOM 6482 C CA . VAL B 1 147 ? 3.188 48.562 23.984 1 88.5 147 VAL B CA 1
ATOM 6483 C C . VAL B 1 147 ? 2.543 47.219 23.703 1 88.5 147 VAL B C 1
ATOM 6485 O O . VAL B 1 147 ? 1.403 46.938 24.094 1 88.5 147 VAL B O 1
ATOM 6488 N N . GLY B 1 148 ? 3.215 46.438 23.172 1 91.44 148 GLY B N 1
ATOM 6489 C CA . GLY B 1 148 ? 2.666 45.156 22.719 1 91.44 148 GLY B CA 1
ATOM 6490 C C . GLY B 1 148 ? 2.338 44.219 23.859 1 91.44 148 GLY B C 1
ATOM 6491 O O . GLY B 1 148 ? 1.267 43.594 23.875 1 91.44 148 GLY B O 1
ATOM 6492 N N . LEU B 1 149 ? 3.107 44.031 24.828 1 92.31 149 LEU B N 1
ATOM 6493 C CA . LEU B 1 149 ? 2.938 43.031 25.891 1 92.31 149 LEU B CA 1
ATOM 6494 C C . LEU B 1 149 ? 1.759 43.406 26.781 1 92.31 149 LEU B C 1
ATOM 6496 O O . LEU B 1 149 ? 0.91 42.562 27.078 1 92.31 149 LEU B O 1
ATOM 6500 N N . PRO B 1 150 ? 1.631 44.656 27.172 1 92.75 150 PRO B N 1
ATOM 6501 C CA . PRO B 1 150 ? 0.452 45 27.969 1 92.75 150 PRO B CA 1
ATOM 6502 C C . PRO B 1 150 ? -0.852 44.875 27.188 1 92.75 150 PRO B C 1
ATOM 6504 O O . PRO B 1 150 ? -1.874 44.469 27.734 1 92.75 150 PRO B O 1
ATOM 6507 N N . LEU B 1 151 ? -0.807 45.312 25.953 1 95 151 LEU B N 1
ATOM 6508 C CA . LEU B 1 151 ? -2 45.156 25.141 1 95 151 LEU B CA 1
ATOM 6509 C C . LEU B 1 151 ? -2.371 43.688 25 1 95 151 LEU B C 1
ATOM 6511 O O . LEU B 1 151 ? -3.553 43.312 25.016 1 95 151 LEU B O 1
ATOM 6515 N N . GLY B 1 152 ? -1.375 42.844 24.844 1 95.12 152 GLY B N 1
ATOM 6516 C CA . GLY B 1 152 ? -1.622 41.406 24.797 1 95.12 152 GLY B CA 1
ATOM 6517 C C . GLY B 1 152 ? -2.176 40.875 26.078 1 95.12 152 GLY B C 1
ATOM 6518 O O . GLY B 1 152 ? -3.049 40 26.062 1 95.12 152 GLY B O 1
ATOM 6519 N N . LEU B 1 153 ? -1.68 41.312 27.125 1 95.75 153 LEU B N 1
ATOM 6520 C CA . LEU B 1 153 ? -2.17 40.875 28.438 1 95.75 153 LEU B CA 1
ATOM 6521 C C . LEU B 1 153 ? -3.627 41.25 28.625 1 95.75 153 LEU B C 1
ATOM 6523 O O . LEU B 1 153 ? -4.445 40.438 29.062 1 95.75 153 LEU B O 1
ATOM 6527 N N . PHE B 1 154 ? -3.963 42.469 28.266 1 96 154 PHE B N 1
ATOM 6528 C CA . PHE B 1 154 ? -5.34 42.938 28.406 1 96 154 PHE B CA 1
ATOM 6529 C C . PHE B 1 154 ? -6.27 42.156 27.484 1 96 154 PHE B C 1
ATOM 6531 O O . PHE B 1 154 ? -7.379 41.812 27.891 1 96 154 PHE B O 1
ATOM 6538 N N . TYR B 1 155 ? -5.84 42 26.312 1 96.12 155 TYR B N 1
ATOM 6539 C CA . TYR B 1 155 ? -6.645 41.25 25.344 1 96.12 155 TYR B CA 1
ATOM 6540 C C . TYR B 1 155 ? -6.844 39.812 25.812 1 96.12 155 TYR B C 1
ATOM 6542 O O . TYR B 1 155 ? -7.93 39.25 25.672 1 96.12 155 TYR B O 1
ATOM 6550 N N . SER B 1 156 ? -5.844 39.156 26.406 1 95.38 156 SER B N 1
ATOM 6551 C CA . SER B 1 156 ? -5.938 37.781 26.891 1 95.38 156 SER B CA 1
ATOM 6552 C C . SER B 1 156 ? -6.859 37.688 28.094 1 95.38 156 SER B C 1
ATOM 6554 O O . SER B 1 156 ? -7.613 36.719 28.234 1 95.38 156 SER B O 1
ATOM 6556 N N . ILE B 1 157 ? -6.812 38.656 28.953 1 96.19 157 ILE B N 1
ATOM 6557 C CA . ILE B 1 157 ? -7.684 38.688 30.125 1 96.19 157 ILE B CA 1
ATOM 6558 C C . ILE B 1 157 ? -9.141 38.844 29.688 1 96.19 157 ILE B C 1
ATOM 6560 O O . ILE B 1 157 ? -10.031 38.188 30.219 1 96.19 157 ILE B O 1
ATOM 6564 N N . MET B 1 158 ? -9.336 39.625 28.672 1 94.56 158 MET B N 1
ATOM 6565 C CA . MET B 1 158 ? -10.688 39.844 28.156 1 94.56 158 MET B CA 1
ATOM 6566 C C . MET B 1 158 ? -11.281 38.531 27.641 1 94.56 158 MET B C 1
ATOM 6568 O O . MET B 1 158 ? -12.406 38.156 27.984 1 94.56 158 MET B O 1
ATOM 6572 N N . TRP B 1 159 ? -10.578 37.781 26.875 1 93.38 159 TRP B N 1
ATOM 6573 C CA . TRP B 1 159 ? -11.062 36.531 26.312 1 93.38 159 TRP B CA 1
ATOM 6574 C C . TRP B 1 159 ? -11.234 35.469 27.406 1 93.38 159 TRP B C 1
ATOM 6576 O O . TRP B 1 159 ? -12.172 34.688 27.375 1 93.38 159 TRP B O 1
ATOM 6586 N N . PHE B 1 160 ? -10.312 35.406 28.375 1 93.69 160 PHE B N 1
ATOM 6587 C CA . PHE B 1 160 ? -10.422 34.438 29.453 1 93.69 160 PHE B CA 1
ATOM 6588 C C . PHE B 1 160 ? -11.672 34.719 30.297 1 93.69 160 PHE B C 1
ATOM 6590 O O . PHE B 1 160 ? -12.367 33.75 30.688 1 93.69 160 PHE B O 1
ATOM 6597 N N . VAL B 1 161 ? -12.008 35.969 30.531 1 92.62 161 VAL B N 1
ATOM 6598 C CA . VAL B 1 161 ? -13.188 36.312 31.312 1 92.62 161 VAL B CA 1
ATOM 6599 C C . VAL B 1 161 ? -14.445 35.906 30.562 1 92.62 161 VAL B C 1
ATOM 6601 O O . VAL B 1 161 ? -15.398 35.406 31.172 1 92.62 161 VAL B O 1
ATOM 6604 N N . VAL B 1 162 ? -14.43 36.094 29.266 1 90.5 162 VAL B N 1
ATOM 6605 C CA . VAL B 1 162 ? -15.594 35.719 28.469 1 90.5 162 VAL B CA 1
ATOM 6606 C C . VAL B 1 162 ? -15.797 34.188 28.547 1 90.5 162 VAL B C 1
ATOM 6608 O O . VAL B 1 162 ? -16.922 33.719 28.625 1 90.5 162 VAL B O 1
ATOM 6611 N N . TYR B 1 163 ? -14.719 33.375 28.516 1 90 163 TYR B N 1
ATOM 6612 C CA . TYR B 1 163 ? -14.812 31.906 28.609 1 90 163 TYR B CA 1
ATOM 6613 C C . TYR B 1 163 ? -15.328 31.484 29.969 1 90 163 TYR B C 1
ATOM 6615 O O . TYR B 1 163 ? -16.141 30.562 30.078 1 90 163 TYR B O 1
ATOM 6623 N N . VAL B 1 164 ? -14.898 32.156 30.969 1 88.81 164 VAL B N 1
ATOM 6624 C CA . VAL B 1 164 ? -15.328 31.828 32.344 1 88.81 164 VAL B CA 1
ATOM 6625 C C . VAL B 1 164 ? -16.812 32.188 32.5 1 88.81 164 VAL B C 1
ATOM 6627 O O . VAL B 1 164 ? -17.562 31.406 33.125 1 88.81 164 VAL B O 1
ATOM 6630 N N . LEU B 1 165 ? -17.234 33.312 31.938 1 87.94 165 LEU B N 1
ATOM 6631 C CA . LEU B 1 165 ? -18.641 33.688 32.031 1 87.94 165 LEU B CA 1
ATOM 6632 C C . LEU B 1 165 ? -19.531 32.719 31.266 1 87.94 165 LEU B C 1
ATOM 6634 O O . LEU B 1 165 ? -20.641 32.406 31.688 1 87.94 165 LEU B O 1
ATOM 6638 N N . GLU B 1 166 ? -19 32.312 30.125 1 85.25 166 GLU B N 1
ATOM 6639 C CA . GLU B 1 166 ? -19.766 31.328 29.359 1 85.25 166 GLU B CA 1
ATOM 6640 C C . GLU B 1 166 ? -19.906 30.031 30.141 1 85.25 166 GLU B C 1
ATOM 6642 O O . GLU B 1 166 ? -20.984 29.422 30.156 1 85.25 166 GLU B O 1
ATOM 6647 N N . HIS B 1 167 ? -18.828 29.594 30.828 1 85.56 167 HIS B N 1
ATOM 6648 C CA . HIS B 1 167 ? -18.875 28.344 31.594 1 85.56 167 HIS B CA 1
ATOM 6649 C C . HIS B 1 167 ? -19.766 28.484 32.812 1 85.56 167 HIS B C 1
ATOM 6651 O O . HIS B 1 167 ? -20.469 27.547 33.188 1 85.56 167 HIS B O 1
ATOM 6657 N N . MET B 1 168 ? -19.797 29.625 33.406 1 84 168 MET B N 1
ATOM 6658 C CA . MET B 1 168 ? -20.656 29.875 34.531 1 84 168 MET B CA 1
ATOM 6659 C C . MET B 1 168 ? -22.125 29.906 34.125 1 84 168 MET B C 1
ATOM 6661 O O . MET B 1 168 ? -23 29.422 34.875 1 84 168 MET B O 1
ATOM 6665 N N . GLY B 1 169 ? -22.281 30.469 32.969 1 80.94 169 GLY B N 1
ATOM 6666 C CA . GLY B 1 169 ? -23.641 30.469 32.438 1 80.94 169 GLY B CA 1
ATOM 6667 C C . GLY B 1 169 ? -24.188 29.078 32.156 1 80.94 169 GLY B C 1
ATOM 6668 O O . GLY B 1 169 ? -25.359 28.812 32.375 1 80.94 169 GLY B O 1
ATOM 6669 N N . CYS B 1 170 ? -23.297 28.266 31.656 1 78.19 170 CYS B N 1
ATOM 6670 C CA . CYS B 1 170 ? -23.703 26.906 31.359 1 78.19 170 CYS B CA 1
ATOM 6671 C C . CYS B 1 170 ? -23.969 26.141 32.656 1 78.19 170 CYS B C 1
ATOM 6673 O O . CYS B 1 170 ? -24.922 25.359 32.719 1 78.19 170 CYS B O 1
ATOM 6675 N N . LEU B 1 171 ? -23.109 26.328 33.688 1 79.94 171 LEU B N 1
ATOM 6676 C CA . LEU B 1 171 ? -23.25 25.609 34.969 1 79.94 171 LEU B CA 1
ATOM 6677 C C . LEU B 1 171 ? -24.5 26.047 35.688 1 79.94 171 LEU B C 1
ATOM 6679 O O . LEU B 1 171 ? -25.094 25.266 36.438 1 79.94 171 LEU B O 1
ATOM 6683 N N . ASN B 1 172 ? -24.969 27.234 35.406 1 77.44 172 ASN B N 1
ATOM 6684 C CA . ASN B 1 172 ? -26.141 27.766 36.125 1 77.44 172 ASN B CA 1
ATOM 6685 C C . ASN B 1 172 ? -27.438 27.391 35.406 1 77.44 172 ASN B C 1
ATOM 6687 O O . ASN B 1 172 ? -28.531 27.594 35.969 1 77.44 172 ASN B O 1
ATOM 6691 N N . ASN B 1 173 ? -27.25 26.859 34.219 1 73.69 173 ASN B N 1
ATOM 6692 C CA . ASN B 1 173 ? -28.438 26.391 33.531 1 73.69 173 ASN B CA 1
ATOM 6693 C C . ASN B 1 173 ? -28.828 24.984 33.969 1 73.69 173 ASN B C 1
ATOM 6695 O O . ASN B 1 173 ? -28.016 24.078 33.969 1 73.69 173 ASN B O 1
ATOM 6699 N N . PRO B 1 174 ? -30.062 24.812 34.438 1 70.06 174 PRO B N 1
ATOM 6700 C CA . PRO B 1 174 ? -30.516 23.516 34.938 1 70.06 174 PRO B CA 1
ATOM 6701 C C . PRO B 1 174 ? -30.562 22.453 33.844 1 70.06 174 PRO B C 1
ATOM 6703 O O . PRO B 1 174 ? -30.453 21.266 34.125 1 70.06 174 PRO B O 1
ATOM 6706 N N . ASN B 1 175 ? -30.734 22.812 32.625 1 64.81 175 ASN B N 1
ATOM 6707 C CA . ASN B 1 175 ? -30.797 21.859 31.516 1 64.81 175 ASN B CA 1
ATOM 6708 C C . ASN B 1 175 ? -29.422 21.688 30.859 1 64.81 175 ASN B C 1
ATOM 6710 O O . ASN B 1 175 ? -29.344 21.344 29.672 1 64.81 175 ASN B O 1
ATOM 6714 N N . PHE B 1 176 ? -28.422 21.828 31.625 1 65.19 176 PHE B N 1
ATOM 6715 C CA . PHE B 1 176 ? -27.047 21.859 31.156 1 65.19 176 PHE B CA 1
ATOM 6716 C C . PHE B 1 176 ? -26.594 20.484 30.703 1 65.19 176 PHE B C 1
ATOM 6718 O O . PHE B 1 176 ? -26.781 19.5 31.422 1 65.19 176 PHE B O 1
ATOM 6725 N N . VAL B 1 177 ? -26.328 20.484 29.359 1 68 177 VAL B N 1
ATOM 6726 C CA . VAL B 1 177 ? -25.703 19.25 28.875 1 68 177 VAL B CA 1
ATOM 6727 C C . VAL B 1 177 ? -24.188 19.359 29.016 1 68 177 VAL B C 1
ATOM 6729 O O . VAL B 1 177 ? -23.578 20.328 28.547 1 68 177 VAL B O 1
ATOM 6732 N N . SER B 1 178 ? -23.562 18.484 29.719 1 76.44 178 SER B N 1
ATOM 6733 C CA . SER B 1 178 ? -22.156 18.516 30.078 1 76.44 178 SER B CA 1
ATOM 6734 C C . SER B 1 178 ? -21.266 18.484 28.844 1 76.44 178 SER B C 1
ATOM 6736 O O . SER B 1 178 ? -20.109 18.906 28.906 1 76.44 178 SER B O 1
ATOM 6738 N N . VAL B 1 179 ? -21.844 18.156 27.688 1 76.69 179 VAL B N 1
ATOM 6739 C CA . VAL B 1 179 ? -21.031 17.984 26.5 1 76.69 179 VAL B CA 1
ATOM 6740 C C . VAL B 1 179 ? -20.484 19.328 26.031 1 76.69 179 VAL B C 1
ATOM 6742 O O . VAL B 1 179 ? -19.344 19.422 25.578 1 76.69 179 VAL B O 1
ATOM 6745 N N . ASP B 1 180 ? -21.172 20.344 26.25 1 75.75 180 ASP B N 1
ATOM 6746 C CA . ASP B 1 180 ? -20.734 21.672 25.797 1 75.75 180 ASP B CA 1
ATOM 6747 C C . ASP B 1 180 ? -19.562 22.188 26.625 1 75.75 180 ASP B C 1
ATOM 6749 O O . ASP B 1 180 ? -18.641 22.797 26.094 1 75.75 180 ASP B O 1
ATOM 6753 N N . LEU B 1 181 ? -19.656 21.828 27.906 1 81.25 181 LEU B N 1
ATOM 6754 C CA . LEU B 1 181 ? -18.562 22.234 28.781 1 81.25 181 LEU B CA 1
ATOM 6755 C C . LEU B 1 181 ? -17.297 21.438 28.5 1 81.25 181 LEU B C 1
ATOM 6757 O O . LEU B 1 181 ? -16.203 21.984 28.484 1 81.25 181 LEU B O 1
ATOM 6761 N N . GLU B 1 182 ? -17.5 20.203 28.141 1 85.06 182 GLU B N 1
ATOM 6762 C CA . GLU B 1 182 ? -16.344 19.328 27.891 1 85.06 182 GLU B CA 1
ATOM 6763 C C . GLU B 1 182 ? -15.656 19.672 26.578 1 85.06 182 GLU B C 1
ATOM 6765 O O . GLU B 1 182 ? -14.43 19.562 26.469 1 85.06 182 GLU B O 1
ATOM 6770 N N . THR B 1 183 ? -16.406 20.141 25.625 1 83.38 183 THR B N 1
ATOM 6771 C CA . THR B 1 183 ? -15.828 20.453 24.312 1 83.38 183 THR B CA 1
ATOM 6772 C C . THR B 1 183 ? -15.117 21.797 24.344 1 83.38 183 THR B C 1
ATOM 6774 O O . THR B 1 183 ? -14.172 22.031 23.594 1 83.38 183 THR B O 1
ATOM 6777 N N . THR B 1 184 ? -15.484 22.75 25.281 1 85 184 THR B N 1
ATOM 6778 C CA . THR B 1 184 ? -14.906 24.078 25.297 1 85 184 THR B CA 1
ATOM 6779 C C . THR B 1 184 ? -13.82 24.188 26.359 1 85 184 THR B C 1
ATOM 6781 O O . THR B 1 184 ? -13.055 25.156 26.391 1 85 184 THR B O 1
ATOM 6784 N N . LEU B 1 185 ? -13.68 23.156 27.156 1 87.38 185 LEU B N 1
ATOM 6785 C CA . LEU B 1 185 ? -12.742 23.188 28.281 1 87.38 185 LEU B CA 1
ATOM 6786 C C . LEU B 1 185 ? -11.305 23.344 27.781 1 87.38 185 LEU B C 1
ATOM 6788 O O . LEU B 1 185 ? -10.539 24.141 28.312 1 87.38 185 LEU B O 1
ATOM 6792 N N . PRO B 1 186 ? -10.914 22.641 26.672 1 88.81 186 PRO B N 1
ATOM 6793 C CA . PRO B 1 186 ? -9.531 22.812 26.219 1 88.81 186 PRO B CA 1
ATOM 6794 C C . PRO B 1 186 ? -9.258 24.234 25.719 1 88.81 186 PRO B C 1
ATOM 6796 O O . PRO B 1 186 ? -8.164 24.766 25.938 1 88.81 186 PRO B O 1
ATOM 6799 N N . GLY B 1 187 ? -10.203 24.875 25.141 1 87.75 187 GLY B N 1
ATOM 6800 C CA . GLY B 1 187 ? -10.047 26.25 24.719 1 87.75 187 GLY B CA 1
ATOM 6801 C C . GLY B 1 187 ? -9.906 27.219 25.891 1 87.75 187 GLY B C 1
ATOM 6802 O O . GLY B 1 187 ? -9.086 28.141 25.844 1 87.75 187 GLY B O 1
ATOM 6803 N N . ALA B 1 188 ? -10.594 26.938 26.938 1 90.44 188 ALA B N 1
ATOM 6804 C CA . ALA B 1 188 ? -10.523 27.797 28.109 1 90.44 188 ALA B CA 1
ATOM 6805 C C . ALA B 1 188 ? -9.18 27.625 28.828 1 90.44 188 ALA B C 1
ATOM 6807 O O . ALA B 1 188 ? -8.617 28.609 29.328 1 90.44 188 ALA B O 1
ATOM 6808 N N . ILE B 1 189 ? -8.688 26.422 28.828 1 93.75 189 ILE B N 1
ATOM 6809 C CA . ILE B 1 189 ? -7.406 26.156 29.469 1 93.75 189 ILE B CA 1
ATOM 6810 C C . ILE B 1 189 ? -6.289 26.844 28.688 1 93.75 189 ILE B C 1
ATOM 6812 O O . ILE B 1 189 ? -5.375 27.422 29.266 1 93.75 189 ILE B O 1
ATOM 6816 N N . CYS B 1 190 ? -6.406 26.859 27.359 1 94.75 190 CYS B N 1
ATOM 6817 C CA . CYS B 1 190 ? -5.391 27.516 26.531 1 94.75 190 CYS B CA 1
ATOM 6818 C C . CYS B 1 190 ? -5.422 29.031 26.734 1 94.75 190 CYS B C 1
ATOM 6820 O O . CYS B 1 190 ? -4.371 29.672 26.766 1 94.75 190 CYS B O 1
ATOM 6822 N N . HIS B 1 191 ? -6.609 29.594 26.969 1 95.31 191 HIS B N 1
ATOM 6823 C CA . HIS B 1 191 ? -6.695 31.016 27.234 1 95.31 191 HIS B CA 1
ATOM 6824 C C . HIS B 1 191 ? -6.109 31.359 28.594 1 95.31 191 HIS B C 1
ATOM 6826 O O . HIS B 1 191 ? -5.52 32.438 28.766 1 95.31 191 HIS B O 1
ATOM 6832 N N . LEU B 1 192 ? -6.242 30.484 29.516 1 95.81 192 LEU B N 1
ATOM 6833 C CA . LEU B 1 192 ? -5.645 30.688 30.828 1 95.81 192 LEU B CA 1
ATOM 6834 C C . LEU B 1 192 ? -4.125 30.656 30.75 1 95.81 192 LEU B C 1
ATOM 6836 O O . LEU B 1 192 ? -3.451 31.484 31.359 1 95.81 192 LEU B O 1
ATOM 6840 N N . ILE B 1 193 ? -3.619 29.734 29.953 1 95.94 193 ILE B N 1
ATOM 6841 C CA . ILE B 1 193 ? -2.174 29.625 29.797 1 95.94 193 ILE B CA 1
ATOM 6842 C C . ILE B 1 193 ? -1.633 30.875 29.109 1 95.94 193 ILE B C 1
ATOM 6844 O O . ILE B 1 193 ? -0.538 31.344 29.422 1 95.94 193 ILE B O 1
ATOM 6848 N N . LEU B 1 194 ? -2.424 31.438 28.219 1 94.94 194 LEU B N 1
ATOM 6849 C CA . LEU B 1 194 ? -1.994 32.656 27.516 1 94.94 194 LEU B CA 1
ATOM 6850 C C . LEU B 1 194 ? -1.941 33.844 28.469 1 94.94 194 LEU B C 1
ATOM 6852 O O . LEU B 1 194 ? -1.031 34.656 28.375 1 94.94 194 LEU B O 1
ATOM 6856 N N . VAL B 1 195 ? -2.814 33.906 29.438 1 96.38 195 VAL B N 1
ATOM 6857 C CA . VAL B 1 195 ? -2.811 35 30.422 1 96.38 195 VAL B CA 1
ATOM 6858 C C . VAL B 1 195 ? -1.565 34.906 31.297 1 96.38 195 VAL B C 1
ATOM 6860 O O . VAL B 1 195 ? -0.887 35.906 31.531 1 96.38 195 VAL B O 1
ATOM 6863 N N . VAL B 1 196 ? -1.277 33.719 31.656 1 95.5 196 VAL B N 1
ATOM 6864 C CA . VAL B 1 196 ? -0.125 33.5 32.531 1 95.5 196 VAL B CA 1
ATOM 6865 C C . VAL B 1 196 ? 1.162 33.812 31.766 1 95.5 196 VAL B C 1
ATOM 6867 O O . VAL B 1 196 ? 2.088 34.406 32.312 1 95.5 196 VAL B O 1
ATOM 6870 N N . LYS B 1 197 ? 1.164 33.438 30.531 1 93.25 197 LYS B N 1
ATOM 6871 C CA . LYS B 1 197 ? 2.359 33.656 29.719 1 93.25 197 LYS B CA 1
ATOM 6872 C C . LYS B 1 197 ? 2.59 35.156 29.469 1 93.25 197 LYS B C 1
ATOM 6874 O O . LYS B 1 197 ? 3.719 35.625 29.562 1 93.25 197 LYS B O 1
ATOM 6879 N N . PHE B 1 198 ? 1.557 35.875 29.141 1 93.62 198 PHE B N 1
ATOM 6880 C CA . PHE B 1 198 ? 1.689 37.312 28.922 1 93.62 198 PHE B CA 1
ATOM 6881 C C . PHE B 1 198 ? 2.055 38.031 30.203 1 93.62 198 PHE B C 1
ATOM 6883 O O . PHE B 1 198 ? 2.826 39 30.203 1 93.62 198 PHE B O 1
ATOM 6890 N N . ALA B 1 199 ? 1.595 37.531 31.328 1 94.19 199 ALA B N 1
ATOM 6891 C CA . ALA B 1 199 ? 1.928 38.125 32.625 1 94.19 199 ALA B CA 1
ATOM 6892 C C . ALA B 1 199 ? 3.396 37.906 32.969 1 94.19 199 ALA B C 1
ATOM 6894 O O . ALA B 1 199 ? 4.066 38.781 33.5 1 94.19 199 ALA B O 1
ATOM 6895 N N . GLU B 1 200 ? 3.834 36.781 32.688 1 91.81 200 GLU B N 1
ATOM 6896 C CA . GLU B 1 200 ? 5.234 36.469 32.938 1 91.81 200 GLU B CA 1
ATOM 6897 C C . GLU B 1 200 ? 6.156 37.312 32.094 1 91.81 200 GLU B C 1
ATOM 6899 O O . GLU B 1 200 ? 7.188 37.812 32.562 1 91.81 200 GLU B O 1
ATOM 6904 N N . LEU B 1 201 ? 5.738 37.531 30.875 1 88 201 LEU B N 1
ATOM 6905 C CA . LEU B 1 201 ? 6.566 38.312 29.953 1 88 201 LEU B CA 1
ATOM 6906 C C . LEU B 1 201 ? 6.562 39.781 30.359 1 88 201 LEU B C 1
ATOM 6908 O O . LEU B 1 201 ? 7.586 40.469 30.25 1 88 201 LEU B O 1
ATOM 6912 N N . CYS B 1 202 ? 5.488 40.25 30.812 1 88.56 202 CYS B N 1
ATOM 6913 C CA . CYS B 1 202 ? 5.402 41.625 31.281 1 88.56 202 CYS B CA 1
ATOM 6914 C C . CYS B 1 202 ? 6.27 41.844 32.5 1 88.56 202 CYS B C 1
ATOM 6916 O O . CYS B 1 202 ? 6.973 42.844 32.625 1 88.56 202 CYS B O 1
ATOM 6918 N N . LYS B 1 203 ? 6.25 40.875 33.375 1 88.94 203 LYS B N 1
ATOM 6919 C CA . LYS B 1 203 ? 7.059 40.969 34.594 1 88.94 203 LYS B CA 1
ATOM 6920 C C . LYS B 1 203 ? 8.547 40.938 34.25 1 88.94 203 LYS B C 1
ATOM 6922 O O . LYS B 1 203 ? 9.328 41.719 34.812 1 88.94 203 LYS B O 1
ATOM 6927 N N . LYS B 1 204 ? 8.836 40.125 33.406 1 84.25 204 LYS B N 1
ATOM 6928 C CA . LYS B 1 204 ? 10.242 40.062 33 1 84.25 204 LYS B CA 1
ATOM 6929 C C . LYS B 1 204 ? 10.695 41.344 32.312 1 84.25 204 LYS B C 1
ATOM 6931 O O . LYS B 1 204 ? 11.836 41.75 32.469 1 84.25 204 LYS B O 1
ATOM 6936 N N . PHE B 1 205 ? 9.812 41.844 31.469 1 83 205 PHE B N 1
ATOM 6937 C CA . PHE B 1 205 ? 10.141 43.094 30.766 1 83 205 PHE B CA 1
ATOM 6938 C C . PHE B 1 205 ? 10.32 44.219 31.75 1 83 205 PHE B C 1
ATOM 6940 O O . PHE B 1 205 ? 11.242 45.031 31.609 1 83 205 PHE B O 1
ATOM 6947 N N . TRP B 1 206 ? 9.594 44.312 32.781 1 81.81 206 TRP B N 1
ATOM 6948 C CA . TRP B 1 206 ? 9.648 45.438 33.719 1 81.81 206 TRP B CA 1
ATOM 6949 C C . TRP B 1 206 ? 10.805 45.25 34.688 1 81.81 206 TRP B C 1
ATOM 6951 O O . TRP B 1 206 ? 11.375 46.25 35.188 1 81.81 206 TRP B O 1
ATOM 6961 N N . SER B 1 207 ? 11.133 44.031 34.969 1 79.62 207 SER B N 1
ATOM 6962 C CA . SER B 1 207 ? 12.219 43.781 35.938 1 79.62 207 SER B CA 1
ATOM 6963 C C . SER B 1 207 ? 13.578 44 35.281 1 79.62 207 SER B C 1
ATOM 6965 O O . SER B 1 207 ? 14.508 44.5 35.906 1 79.62 207 SER B O 1
ATOM 6967 N N . LYS B 1 208 ? 13.828 43.312 34.125 1 67.88 208 LYS B N 1
ATOM 6968 C CA . LYS B 1 208 ? 15.148 43.406 33.5 1 67.88 208 LYS B CA 1
ATOM 6969 C C . LYS B 1 208 ? 15.359 44.75 32.844 1 67.88 208 LYS B C 1
ATOM 6971 O O . LYS B 1 208 ? 16.5 45.156 32.562 1 67.88 208 LYS B O 1
ATOM 6976 N N . GLY B 1 209 ? 14.625 45.688 32.969 1 57.94 209 GLY B N 1
ATOM 6977 C CA . GLY B 1 209 ? 14.789 47.031 32.438 1 57.94 209 GLY B CA 1
ATOM 6978 C C . GLY B 1 209 ? 14.742 47.094 30.922 1 57.94 209 GLY B C 1
ATOM 6979 O O . GLY B 1 209 ? 14.875 46.062 30.25 1 57.94 209 GLY B O 1
ATOM 6980 N N . CYS B 1 210 ? 14.227 48.219 30.156 1 51.75 210 CYS B N 1
ATOM 6981 C CA . CYS B 1 210 ? 14 48.562 28.766 1 51.75 210 CYS B CA 1
ATOM 6982 C C . CYS B 1 210 ? 15.188 48.125 27.906 1 51.75 210 CYS B C 1
ATOM 6984 O O . CYS B 1 210 ? 15.055 47.906 26.703 1 51.75 210 CYS B O 1
ATOM 6986 N N . ARG B 1 211 ? 16.391 48.25 28.297 1 48.25 211 ARG B N 1
ATOM 6987 C CA . ARG B 1 211 ? 17.594 48.188 27.453 1 48.25 211 ARG B CA 1
ATOM 6988 C C . ARG B 1 211 ? 17.891 46.719 27.062 1 48.25 211 ARG B C 1
ATOM 6990 O O . ARG B 1 211 ? 18.422 46.469 25.969 1 48.25 211 ARG B O 1
ATOM 6997 N N . GLY B 1 212 ? 17.906 45.75 27.922 1 44.72 212 GLY B N 1
ATOM 6998 C CA . GLY B 1 212 ? 18.562 44.469 27.766 1 44.72 212 GLY B CA 1
ATOM 6999 C C . GLY B 1 212 ? 17.766 43.469 26.922 1 44.72 212 GLY B C 1
ATOM 7000 O O . GLY B 1 212 ? 18.281 42.406 26.562 1 44.72 212 GLY B O 1
ATOM 7001 N N . LEU B 1 213 ? 16.562 43.5 26.906 1 45.34 213 LEU B N 1
ATOM 7002 C CA . LEU B 1 213 ? 15.773 42.406 26.312 1 45.34 213 LEU B CA 1
ATOM 7003 C C . LEU B 1 213 ? 15.773 42.531 24.781 1 45.34 213 LEU B C 1
ATOM 7005 O O . LEU B 1 213 ? 15.234 41.688 24.094 1 45.34 213 LEU B O 1
ATOM 7009 N N . VAL B 1 214 ? 15.969 43.75 24.266 1 43.53 214 VAL B N 1
ATOM 7010 C CA . VAL B 1 214 ? 15.883 43.906 22.828 1 43.53 214 VAL B CA 1
ATOM 7011 C C . VAL B 1 214 ? 16.766 42.875 22.141 1 43.53 214 VAL B C 1
ATOM 7013 O O . VAL B 1 214 ? 16.391 42.312 21.109 1 43.53 214 VAL B O 1
ATOM 7016 N N . ASP B 1 215 ? 18.188 42.906 22.375 1 42.75 215 ASP B N 1
ATOM 7017 C CA . ASP B 1 215 ? 19.281 42.438 21.516 1 42.75 215 ASP B CA 1
ATOM 7018 C C . ASP B 1 215 ? 19.188 40.938 21.297 1 42.75 215 ASP B C 1
ATOM 7020 O O . ASP B 1 215 ? 19.734 40.406 20.328 1 42.75 215 ASP B O 1
ATOM 7024 N N . ASP B 1 216 ? 18.922 40.219 22.297 1 46.94 216 ASP B N 1
ATOM 7025 C CA . ASP B 1 216 ? 19.453 38.844 22.219 1 46.94 216 ASP B CA 1
ATOM 7026 C C . ASP B 1 216 ? 18.734 38.031 21.141 1 46.94 216 ASP B C 1
ATOM 7028 O O . ASP B 1 216 ? 19.375 37.25 20.422 1 46.94 216 ASP B O 1
ATOM 7032 N N . ASP B 1 217 ? 17.359 37.969 20.984 1 50.53 217 ASP B N 1
ATOM 7033 C CA . ASP B 1 217 ? 16.688 36.906 20.219 1 50.53 217 ASP B CA 1
ATOM 7034 C C . ASP B 1 217 ? 16.391 37.375 18.797 1 50.53 217 ASP B C 1
ATOM 7036 O O . ASP B 1 217 ? 16.281 36.562 17.891 1 50.53 217 ASP B O 1
ATOM 7040 N N . LEU B 1 218 ? 16.219 38.781 18.531 1 49.5 218 LEU B N 1
ATOM 7041 C CA . LEU B 1 218 ? 15.672 39.219 17.25 1 49.5 218 LEU B CA 1
ATOM 7042 C C . LEU B 1 218 ? 16.703 39.062 16.141 1 49.5 218 LEU B C 1
ATOM 7044 O O . LEU B 1 218 ? 16.344 38.75 15 1 49.5 218 LEU B O 1
ATOM 7048 N N . ASP B 1 219 ? 18.047 39.344 16.422 1 56.41 219 ASP B N 1
ATOM 7049 C CA . ASP B 1 219 ? 18.969 39.312 15.305 1 56.41 219 ASP B CA 1
ATOM 7050 C C . ASP B 1 219 ? 19.609 37.938 15.164 1 56.41 219 ASP B C 1
ATOM 7052 O O . ASP B 1 219 ? 20.531 37.75 14.367 1 56.41 219 ASP B O 1
ATOM 7056 N N . LYS B 1 220 ? 19.031 36.969 15.844 1 70.06 220 LYS B N 1
ATOM 7057 C CA . LYS B 1 220 ? 19.688 35.656 15.773 1 70.06 220 LYS B CA 1
ATOM 7058 C C . LYS B 1 220 ? 19.016 34.75 14.734 1 70.06 220 LYS B C 1
ATOM 7060 O O . LYS B 1 220 ? 17.812 34.5 14.82 1 70.06 220 LYS B O 1
ATOM 7065 N N . VAL B 1 221 ? 19.688 34.625 13.617 1 76.88 221 VAL B N 1
ATOM 7066 C CA . VAL B 1 221 ? 19.234 33.719 12.555 1 76.88 221 VAL B CA 1
ATOM 7067 C C . VAL B 1 221 ? 19.375 32.281 13.008 1 76.88 221 VAL B C 1
ATOM 7069 O O . VAL B 1 221 ? 18.516 31.453 12.734 1 76.88 221 VAL B O 1
ATOM 7072 N N . ALA B 1 222 ? 20.469 32 13.789 1 82.56 222 ALA B N 1
ATOM 7073 C CA . ALA B 1 222 ? 20.719 30.625 14.242 1 82.56 222 ALA B CA 1
ATOM 7074 C C . ALA B 1 222 ? 20.438 30.484 15.734 1 82.56 222 ALA B C 1
ATOM 7076 O O . ALA B 1 222 ? 20.75 31.391 16.516 1 82.56 222 ALA B O 1
ATOM 7077 N N . GLN B 1 223 ? 19.844 29.469 16.078 1 80.94 223 GLN B N 1
ATOM 7078 C CA . GLN B 1 223 ? 19.531 29.203 17.484 1 80.94 223 GLN B CA 1
ATOM 7079 C C . GLN B 1 223 ? 20.594 28.312 18.109 1 80.94 223 GLN B C 1
ATOM 7081 O O . GLN B 1 223 ? 21.484 27.797 17.422 1 80.94 223 GLN B O 1
ATOM 7086 N N . GLU B 1 224 ? 20.547 28.203 19.375 1 77.44 224 GLU B N 1
ATOM 7087 C CA . GLU B 1 224 ? 21.531 27.422 20.125 1 77.44 224 GLU B CA 1
ATOM 7088 C C . GLU B 1 224 ? 21.531 25.969 19.703 1 77.44 224 GLU B C 1
ATOM 7090 O O . GLU B 1 224 ? 22.578 25.312 19.672 1 77.44 224 GLU B O 1
ATOM 7095 N N . GLY B 1 225 ? 20.438 25.547 19.328 1 79 225 GLY B N 1
ATOM 7096 C CA . GLY B 1 225 ? 20.328 24.172 18.891 1 79 225 GLY B CA 1
ATOM 7097 C C . GLY B 1 225 ? 21.078 23.891 17.609 1 79 225 GLY B C 1
ATOM 7098 O O . GLY B 1 225 ? 21.641 22.797 17.422 1 79 225 GLY B O 1
ATOM 7099 N N . ASP B 1 226 ? 21.016 24.812 16.766 1 85.19 226 ASP B N 1
ATOM 7100 C CA . ASP B 1 226 ? 21.719 24.672 15.5 1 85.19 226 ASP B CA 1
ATOM 7101 C C . ASP B 1 226 ? 23.234 24.578 15.711 1 85.19 226 ASP B C 1
ATOM 7103 O O . ASP B 1 226 ? 23.922 23.797 15.047 1 85.19 226 ASP B O 1
ATOM 7107 N N . PHE B 1 227 ? 23.75 25.406 16.656 1 83.5 227 PHE B N 1
ATOM 7108 C CA . PHE B 1 227 ? 25.172 25.375 16.969 1 83.5 227 PHE B CA 1
ATOM 7109 C C . PHE B 1 227 ? 25.562 24.031 17.594 1 83.5 227 PHE B C 1
ATOM 7111 O O . PHE B 1 227 ? 26.641 23.516 17.312 1 83.5 227 PHE B O 1
ATOM 7118 N N . ARG B 1 228 ? 24.719 23.578 18.375 1 80 228 ARG B N 1
ATOM 7119 C CA . ARG B 1 228 ? 24.969 22.297 19.016 1 80 228 ARG B CA 1
ATOM 7120 C C . ARG B 1 228 ? 25.031 21.172 17.984 1 80 228 ARG B C 1
ATOM 7122 O O . ARG B 1 228 ? 25.828 20.234 18.109 1 80 228 ARG B O 1
ATOM 7129 N N . TYR B 1 229 ? 24.141 21.25 17.031 1 84.62 229 TYR B N 1
ATOM 7130 C CA . TYR B 1 229 ? 24.125 20.25 15.969 1 84.62 229 TYR B CA 1
ATOM 7131 C C . TYR B 1 229 ? 25.453 20.219 15.219 1 84.62 229 TYR B C 1
ATOM 7133 O O . TYR B 1 229 ? 26 19.141 14.953 1 84.62 229 TYR B O 1
ATOM 7141 N N . ILE B 1 230 ? 26.031 21.312 14.898 1 84.5 230 ILE B N 1
ATOM 7142 C CA . ILE B 1 230 ? 27.281 21.406 14.148 1 84.5 230 ILE B CA 1
ATOM 7143 C C . ILE B 1 230 ? 28.453 20.953 15.039 1 84.5 230 ILE B C 1
ATOM 7145 O O . ILE B 1 230 ? 29.375 20.297 14.57 1 84.5 230 ILE B O 1
ATOM 7149 N N . ARG B 1 231 ? 28.391 21.375 16.25 1 81.25 231 ARG B N 1
ATOM 7150 C CA . ARG B 1 231 ? 29.438 20.984 17.172 1 81.25 231 ARG B CA 1
ATOM 7151 C C . ARG B 1 231 ? 29.531 19.469 17.312 1 81.25 231 ARG B C 1
ATOM 7153 O O . ARG B 1 231 ? 30.625 18.906 17.375 1 81.25 231 ARG B O 1
ATOM 7160 N N . ARG B 1 232 ? 28.391 18.938 17.266 1 79.12 232 ARG B N 1
ATOM 7161 C CA . ARG B 1 232 ? 28.344 17.484 17.375 1 79.12 232 ARG B CA 1
ATOM 7162 C C . ARG B 1 232 ? 28.859 16.812 16.109 1 79.12 232 ARG B C 1
ATOM 7164 O O . ARG B 1 232 ? 29.422 15.719 16.172 1 79.12 232 ARG B O 1
ATOM 7171 N N . LEU B 1 233 ? 28.531 17.344 15.008 1 79.44 233 LEU B N 1
ATOM 7172 C CA . LEU B 1 233 ? 29.016 16.812 13.742 1 79.44 233 LEU B CA 1
ATOM 7173 C C . LEU B 1 233 ? 30.547 16.844 13.688 1 79.44 233 LEU B C 1
ATOM 7175 O O . LEU B 1 233 ? 31.172 15.953 13.094 1 79.44 233 LEU B O 1
ATOM 7179 N N . LEU B 1 234 ? 31.047 17.812 14.305 1 76.69 234 LEU B N 1
ATOM 7180 C CA . LEU B 1 234 ? 32.5 18 14.211 1 76.69 234 LEU B CA 1
ATOM 7181 C C . LEU B 1 234 ? 33.219 17.266 15.336 1 76.69 234 LEU B C 1
ATOM 7183 O O . LEU B 1 234 ? 34.375 16.906 15.195 1 76.69 234 LEU B O 1
ATOM 7187 N N . ILE B 1 235 ? 32.406 17.125 16.547 1 67.56 235 ILE B N 1
ATOM 7188 C CA . ILE B 1 235 ? 33.062 16.453 17.656 1 67.56 235 ILE B CA 1
ATOM 7189 C C . ILE B 1 235 ? 32.562 15.008 17.766 1 67.56 235 ILE B C 1
ATOM 7191 O O . ILE B 1 235 ? 31.359 14.766 17.688 1 67.56 235 ILE B O 1
ATOM 7195 N N . LYS B 1 236 ? 33.219 14.008 17.328 1 58.78 236 LYS B N 1
ATOM 7196 C CA . LYS B 1 236 ? 32.812 12.617 17.547 1 58.78 236 LYS B CA 1
ATOM 7197 C C . LYS B 1 236 ? 32.406 12.383 18.984 1 58.78 236 LYS B C 1
ATOM 7199 O O . LYS B 1 236 ? 33.219 12.492 19.906 1 58.78 236 LYS B O 1
ATOM 7204 N N . THR B 1 237 ? 31.219 12.805 19.453 1 52.81 237 THR B N 1
ATOM 7205 C CA . THR B 1 237 ? 30.922 12.672 20.875 1 52.81 237 THR B CA 1
ATOM 7206 C C . THR B 1 237 ? 30.562 11.227 21.219 1 52.81 237 THR B C 1
ATOM 7208 O O . THR B 1 237 ? 29.766 10.602 20.531 1 52.81 237 THR B O 1
ATOM 7211 N N . LYS B 1 238 ? 31.484 10.602 21.875 1 53.31 238 LYS B N 1
ATOM 7212 C CA . LYS B 1 238 ? 31.219 9.297 22.484 1 53.31 238 LYS B CA 1
ATOM 7213 C C . LYS B 1 238 ? 29.938 9.328 23.312 1 53.31 238 LYS B C 1
ATOM 7215 O O . LYS B 1 238 ? 29.719 10.242 24.109 1 53.31 238 LYS B O 1
ATOM 7220 N N . PRO B 1 239 ? 29 8.594 22.812 1 53.28 239 PRO B N 1
ATOM 7221 C CA . PRO B 1 239 ? 27.719 8.609 23.531 1 53.28 239 PRO B CA 1
ATOM 7222 C C . PRO B 1 239 ? 27.875 8.344 25.031 1 53.28 239 PRO B C 1
ATOM 7224 O O . PRO B 1 239 ? 28.594 7.422 25.422 1 53.28 239 PRO B O 1
ATOM 7227 N N . LYS B 1 240 ? 27.688 9.32 25.812 1 53.03 240 LYS B N 1
ATOM 7228 C CA . LYS B 1 240 ? 27.734 9.125 27.266 1 53.03 240 LYS B CA 1
ATOM 7229 C C . LYS B 1 240 ? 26.766 8.031 27.688 1 53.03 240 LYS B C 1
ATOM 7231 O O . LYS B 1 240 ? 25.75 7.797 27.031 1 53.03 240 LYS B O 1
ATOM 7236 N N . THR B 1 241 ? 27.266 7.156 28.469 1 53.44 241 THR B N 1
ATOM 7237 C CA . THR B 1 241 ? 26.547 6.102 29.188 1 53.44 241 THR B CA 1
ATOM 7238 C C . THR B 1 241 ? 25.281 6.648 29.828 1 53.44 241 THR B C 1
ATOM 7240 O O . THR B 1 241 ? 25.344 7.465 30.75 1 53.44 241 THR B O 1
ATOM 7243 N N . GLU B 1 242 ? 24.391 6.992 29.078 1 58.59 242 GLU B N 1
ATOM 7244 C CA . GLU B 1 242 ? 23.219 7.633 29.672 1 58.59 242 GLU B CA 1
ATOM 7245 C C . GLU B 1 242 ? 22.281 6.602 30.312 1 58.59 242 GLU B C 1
ATOM 7247 O O . GLU B 1 242 ? 22.375 5.41 30.016 1 58.59 242 GLU B O 1
ATOM 7252 N N . SER B 1 243 ? 21.688 7 31.469 1 62.09 243 SER B N 1
ATOM 7253 C CA . SER B 1 243 ? 20.656 6.219 32.156 1 62.09 243 SER B CA 1
ATOM 7254 C C . SER B 1 243 ? 19.656 5.648 31.141 1 62.09 243 SER B C 1
ATOM 7256 O O . SER B 1 243 ? 19.484 6.18 30.047 1 62.09 243 SER B O 1
ATOM 7258 N N . TRP B 1 244 ? 19.094 4.633 31.578 1 60.94 244 TRP B N 1
ATOM 7259 C CA . TRP B 1 244 ? 18.219 3.852 30.719 1 60.94 244 TRP B CA 1
ATOM 7260 C C . TRP B 1 244 ? 17.062 4.703 30.188 1 60.94 244 TRP B C 1
ATOM 7262 O O . TRP B 1 244 ? 16.656 4.566 29.031 1 60.94 244 TRP B O 1
ATOM 7272 N N . TYR B 1 245 ? 16.406 5.461 31.094 1 59.81 245 TYR B N 1
ATOM 7273 C CA . TYR B 1 245 ? 15.266 6.277 30.703 1 59.81 245 TYR B CA 1
ATOM 7274 C C . TYR B 1 245 ? 15.688 7.367 29.719 1 59.81 245 TYR B C 1
ATOM 7276 O O . TYR B 1 245 ? 14.977 7.648 28.75 1 59.81 245 TYR B O 1
ATOM 7284 N N . ARG B 1 246 ? 16.703 7.945 29.969 1 59.72 246 ARG B N 1
ATOM 7285 C CA . ARG B 1 246 ? 17.203 8.961 29.047 1 59.72 246 ARG B CA 1
ATOM 7286 C C . ARG B 1 246 ? 17.609 8.336 27.719 1 59.72 246 ARG B C 1
ATOM 7288 O O . ARG B 1 246 ? 17.438 8.953 26.672 1 59.72 246 ARG B O 1
ATOM 7295 N N . TRP B 1 247 ? 17.938 7.121 27.969 1 59.31 247 TRP B N 1
ATOM 7296 C CA . TRP B 1 247 ? 18.281 6.391 26.75 1 59.31 247 TRP B CA 1
ATOM 7297 C C . TRP B 1 247 ? 17.047 6.125 25.906 1 59.31 247 TRP B C 1
ATOM 7299 O O . TRP B 1 247 ? 17.062 6.32 24.688 1 59.31 247 TRP B O 1
ATOM 7309 N N . TYR B 1 248 ? 16.031 5.715 26.609 1 58.78 248 TYR B N 1
ATOM 7310 C CA . TYR B 1 248 ? 14.789 5.395 25.938 1 58.78 248 TYR B CA 1
ATOM 7311 C C . TYR B 1 248 ? 14.195 6.629 25.281 1 58.78 248 TYR B C 1
ATOM 7313 O O . TYR B 1 248 ? 13.789 6.582 24.109 1 58.78 248 TYR B O 1
ATOM 7321 N N . PHE B 1 249 ? 14.156 7.656 26.078 1 60.34 249 PHE B N 1
ATOM 7322 C CA . PHE B 1 249 ? 13.602 8.898 25.562 1 60.34 249 PHE B CA 1
ATOM 7323 C C . PHE B 1 249 ? 14.461 9.461 24.438 1 60.34 249 PHE B C 1
ATOM 7325 O O . PHE B 1 249 ? 13.945 9.969 23.453 1 60.34 249 PHE B O 1
ATOM 7332 N N . ARG B 1 250 ? 15.688 9.25 24.641 1 59.72 250 ARG B N 1
ATOM 7333 C CA . ARG B 1 250 ? 16.594 9.711 23.594 1 59.72 250 ARG B CA 1
ATOM 7334 C C . ARG B 1 250 ? 16.469 8.844 22.344 1 59.72 250 ARG B C 1
ATOM 7336 O O . ARG B 1 250 ? 16.5 9.352 21.234 1 59.72 250 ARG B O 1
ATOM 7343 N N . LYS B 1 251 ? 16.344 7.66 22.703 1 57.31 251 LYS B N 1
ATOM 7344 C CA . LYS B 1 251 ? 16.266 6.711 21.594 1 57.31 251 LYS B CA 1
ATOM 7345 C C . LYS B 1 251 ? 14.984 6.902 20.781 1 57.31 251 LYS B C 1
ATOM 7347 O O . LYS B 1 251 ? 15.016 6.863 19.547 1 57.31 251 LYS B O 1
ATOM 7352 N N . TYR B 1 252 ? 13.992 7.199 21.531 1 57.56 252 TYR B N 1
ATOM 7353 C CA . TYR B 1 252 ? 12.711 7.215 20.828 1 57.56 252 TYR B CA 1
ATOM 7354 C C . TYR B 1 252 ? 12.367 8.625 20.344 1 57.56 252 TYR B C 1
ATOM 7356 O O . TYR B 1 252 ? 11.766 8.797 19.297 1 57.56 252 TYR B O 1
ATOM 7364 N N . THR B 1 253 ? 12.703 9.602 21.219 1 59.09 253 THR B N 1
ATOM 7365 C CA . THR B 1 253 ? 12.32 10.945 20.812 1 59.09 253 THR B CA 1
ATOM 7366 C C . THR B 1 253 ? 13.438 11.602 20 1 59.09 253 THR B C 1
ATOM 7368 O O . THR B 1 253 ? 13.195 12.586 19.297 1 59.09 253 THR B O 1
ATOM 7371 N N . ARG B 1 254 ? 14.602 10.836 19.797 1 57.06 254 ARG B N 1
ATOM 7372 C CA . ARG B 1 254 ? 15.781 11.289 19.062 1 57.06 254 ARG B CA 1
ATOM 7373 C C . ARG B 1 254 ? 16.031 12.773 19.297 1 57.06 254 ARG B C 1
ATOM 7375 O O . ARG B 1 254 ? 16.328 13.516 18.344 1 57.06 254 ARG B O 1
ATOM 7382 N N . ALA B 1 255 ? 15.609 13.211 20.547 1 59.47 255 ALA B N 1
ATOM 7383 C CA . ALA B 1 255 ? 15.633 14.633 20.891 1 59.47 255 ALA B CA 1
ATOM 7384 C C . ALA B 1 255 ? 17.062 15.164 20.938 1 59.47 255 ALA B C 1
ATOM 7386 O O . ALA B 1 255 ? 17.297 16.359 20.781 1 59.47 255 ALA B O 1
ATOM 7387 N N . ASP B 1 256 ? 17.969 14.18 21.031 1 58.09 256 ASP B N 1
ATOM 7388 C CA . ASP B 1 256 ? 19.312 14.648 21.375 1 58.09 256 ASP B CA 1
ATOM 7389 C C . ASP B 1 256 ? 20.078 15.117 20.141 1 58.09 256 ASP B C 1
ATOM 7391 O O . ASP B 1 256 ? 21.172 15.672 20.25 1 58.09 256 ASP B O 1
ATOM 7395 N N . ASP B 1 257 ? 19.469 14.922 18.969 1 65.25 257 ASP B N 1
ATOM 7396 C CA . ASP B 1 257 ? 20.297 15.234 17.812 1 65.25 257 ASP B CA 1
ATOM 7397 C C . ASP B 1 257 ? 20.266 16.734 17.5 1 65.25 257 ASP B C 1
ATOM 7399 O O . ASP B 1 257 ? 20.984 17.203 16.609 1 65.25 257 ASP B O 1
ATOM 7403 N N . GLY B 1 258 ? 19.656 17.516 18.516 1 68.94 258 GLY B N 1
ATOM 7404 C CA . GLY B 1 258 ? 19.656 18.953 18.297 1 68.94 258 GLY B CA 1
ATOM 7405 C C . GLY B 1 258 ? 18.609 19.406 17.297 1 68.94 258 GLY B C 1
ATOM 7406 O O . GLY B 1 258 ? 18.469 20.594 17.031 1 68.94 258 GLY B O 1
ATOM 7407 N N . ILE B 1 259 ? 17.906 18.453 16.734 1 79.81 259 ILE B N 1
ATOM 7408 C CA . ILE B 1 259 ? 16.891 18.828 15.766 1 79.81 259 ILE B CA 1
ATOM 7409 C C . ILE B 1 259 ? 15.57 19.109 16.484 1 79.81 259 ILE B C 1
ATOM 7411 O O . ILE B 1 259 ? 15.016 18.219 17.141 1 79.81 259 ILE B O 1
ATOM 7415 N N . ARG B 1 260 ? 15.18 20.234 16.469 1 81.25 260 ARG B N 1
ATOM 7416 C CA . ARG B 1 260 ? 13.938 20.656 17.125 1 81.25 260 ARG B CA 1
ATOM 7417 C C . ARG B 1 260 ? 12.781 20.672 16.125 1 81.25 260 ARG B C 1
ATOM 7419 O O . ARG B 1 260 ? 13.008 20.734 14.906 1 81.25 260 ARG B O 1
ATOM 7426 N N . LEU B 1 261 ? 11.648 20.562 16.703 1 87.81 261 LEU B N 1
ATOM 7427 C CA . LEU B 1 261 ? 10.438 20.672 15.883 1 87.81 261 LEU B CA 1
ATOM 7428 C C . LEU B 1 261 ? 10.219 22.109 15.438 1 87.81 261 LEU B C 1
ATOM 7430 O O . LEU B 1 261 ? 10.445 23.047 16.203 1 87.81 261 LEU B O 1
ATOM 7434 N N . SER B 1 262 ? 9.883 22.25 14.273 1 90.31 262 SER B N 1
ATOM 7435 C CA . SER B 1 262 ? 9.562 23.594 13.766 1 90.31 262 SER B CA 1
ATOM 7436 C C . SER B 1 262 ? 8.273 24.125 14.391 1 90.31 262 SER B C 1
ATOM 7438 O O . SER B 1 262 ? 7.52 23.375 15.008 1 90.31 262 SER B O 1
ATOM 7440 N N . ALA B 1 263 ? 8.055 25.422 14.336 1 91.38 263 ALA B N 1
ATOM 7441 C CA . ALA B 1 263 ? 6.82 26.031 14.836 1 91.38 263 ALA B CA 1
ATOM 7442 C C . ALA B 1 263 ? 5.602 25.484 14.109 1 91.38 263 ALA B C 1
ATOM 7444 O O . ALA B 1 263 ? 4.531 25.328 14.703 1 91.38 263 ALA B O 1
ATOM 7445 N N . ARG B 1 264 ? 5.801 25.172 12.891 1 92.12 264 ARG B N 1
ATOM 7446 C CA . ARG B 1 264 ? 4.711 24.609 12.109 1 92.12 264 ARG B CA 1
ATOM 7447 C C . ARG B 1 264 ? 4.301 23.234 12.648 1 92.12 264 ARG B C 1
ATOM 7449 O O . ARG B 1 264 ? 3.117 22.984 12.875 1 92.12 264 ARG B O 1
ATOM 7456 N N . MET B 1 265 ? 5.266 22.391 12.875 1 92.38 265 MET B N 1
ATOM 7457 C CA . MET B 1 265 ? 4.992 21.031 13.344 1 92.38 265 MET B CA 1
ATOM 7458 C C . MET B 1 265 ? 4.445 21.047 14.773 1 92.38 265 MET B C 1
ATOM 7460 O O . MET B 1 265 ? 3.512 20.312 15.094 1 92.38 265 MET B O 1
ATOM 7464 N N . THR B 1 266 ? 4.969 21.906 15.57 1 92.19 266 THR B N 1
ATOM 7465 C CA . THR B 1 266 ? 4.512 21.984 16.953 1 92.19 266 THR B CA 1
ATOM 7466 C C . THR B 1 266 ? 3.068 22.484 17.016 1 92.19 266 THR B C 1
ATOM 7468 O O . THR B 1 266 ? 2.244 21.922 17.734 1 92.19 266 THR B O 1
ATOM 7471 N N . THR B 1 267 ? 2.803 23.5 16.25 1 92.94 267 THR B N 1
ATOM 7472 C CA . THR B 1 267 ? 1.451 24.047 16.234 1 92.94 267 THR B CA 1
ATOM 7473 C C . THR B 1 267 ? 0.466 23.031 15.656 1 92.94 267 THR B C 1
ATOM 7475 O O . THR B 1 267 ? -0.633 22.859 16.188 1 92.94 267 THR B O 1
ATOM 7478 N N . THR B 1 268 ? 0.823 22.375 14.609 1 93.06 268 THR B N 1
ATOM 7479 C CA . THR B 1 268 ? -0.047 21.406 13.961 1 93.06 268 THR B CA 1
ATOM 7480 C C . THR B 1 268 ? -0.36 20.25 14.914 1 93.06 268 THR B C 1
ATOM 7482 O O . THR B 1 268 ? -1.506 19.812 15 1 93.06 268 THR B O 1
ATOM 7485 N N . MET B 1 269 ? 0.596 19.812 15.695 1 93.81 269 MET B N 1
ATOM 7486 C CA . MET B 1 269 ? 0.393 18.656 16.578 1 93.81 269 MET B CA 1
ATOM 7487 C C . MET B 1 269 ? -0.459 19.047 17.781 1 93.81 269 MET B C 1
ATOM 7489 O O . MET B 1 269 ? -1.312 18.266 18.219 1 93.81 269 MET B O 1
ATOM 7493 N N . VAL B 1 270 ? -0.254 20.203 18.25 1 93.25 270 VAL B N 1
ATOM 7494 C CA . VAL B 1 270 ? -1.029 20.656 19.406 1 93.25 270 VAL B CA 1
ATOM 7495 C C . VAL B 1 270 ? -2.486 20.859 19 1 93.25 270 VAL B C 1
ATOM 7497 O O . VAL B 1 270 ? -3.4 20.391 19.688 1 93.25 270 VAL B O 1
ATOM 7500 N N . VAL B 1 271 ? -2.641 21.5 17.922 1 92.69 271 VAL B N 1
ATOM 7501 C CA . VAL B 1 271 ? -4.004 21.75 17.453 1 92.69 271 VAL B CA 1
ATOM 7502 C C . VAL B 1 271 ? -4.676 20.438 17.094 1 92.69 271 VAL B C 1
ATOM 7504 O O . VAL B 1 271 ? -5.867 20.234 17.344 1 92.69 271 VAL B O 1
ATOM 7507 N N . SER B 1 272 ? -3.959 19.531 16.484 1 93.38 272 SER B N 1
ATOM 7508 C CA . SER B 1 272 ? -4.52 18.219 16.172 1 93.38 272 SER B CA 1
ATOM 7509 C C . SER B 1 272 ? -4.961 17.469 17.422 1 93.38 272 SER B C 1
ATOM 7511 O O . SER B 1 272 ? -6.008 16.828 17.438 1 93.38 272 SER B O 1
ATOM 7513 N N . PHE B 1 273 ? -4.164 17.609 18.453 1 94.5 273 PHE B N 1
ATOM 7514 C CA . PHE B 1 273 ? -4.484 16.922 19.703 1 94.5 273 PHE B CA 1
ATOM 7515 C C . PHE B 1 273 ? -5.754 17.5 20.312 1 94.5 273 PHE B C 1
ATOM 7517 O O . PHE B 1 273 ? -6.625 16.75 20.766 1 94.5 273 PHE B O 1
ATOM 7524 N N . LEU B 1 274 ? -5.891 18.766 20.266 1 93.94 274 LEU B N 1
ATOM 7525 C CA . LEU B 1 274 ? -7.047 19.422 20.859 1 93.94 274 LEU B CA 1
ATOM 7526 C C . LEU B 1 274 ? -8.305 19.172 20.031 1 93.94 274 LEU B C 1
ATOM 7528 O O . LEU B 1 274 ? -9.375 18.922 20.578 1 93.94 274 LEU B O 1
ATOM 7532 N N . CYS B 1 275 ? -8.133 19.234 18.75 1 90.56 275 CYS B N 1
ATOM 7533 C CA . CYS B 1 275 ? -9.266 18.938 17.891 1 90.56 275 CYS B CA 1
ATOM 7534 C C . CYS B 1 275 ? -9.695 17.469 18.016 1 90.56 275 CYS B C 1
ATOM 7536 O O . CYS B 1 275 ? -10.883 17.156 17.953 1 90.56 275 CYS B O 1
ATOM 7538 N N . LEU B 1 276 ? -8.758 16.609 18.125 1 93.38 276 LEU B N 1
ATOM 7539 C CA . LEU B 1 276 ? -9.047 15.203 18.312 1 93.38 276 LEU B CA 1
ATOM 7540 C C . LEU B 1 276 ? -9.836 14.977 19.609 1 93.38 276 LEU B C 1
ATOM 7542 O O . LEU B 1 276 ? -10.789 14.195 19.625 1 93.38 276 LEU B O 1
ATOM 7546 N N . TYR B 1 277 ? -9.453 15.656 20.625 1 93 277 TYR B N 1
ATOM 7547 C CA . TYR B 1 277 ? -10.172 15.555 21.891 1 93 277 TYR B CA 1
ATOM 7548 C C . TYR B 1 277 ? -11.617 16.031 21.75 1 93 277 TYR B C 1
ATOM 7550 O O . TYR B 1 277 ? -12.547 15.352 22.188 1 93 277 TYR B O 1
ATOM 7558 N N . SER B 1 278 ? -11.812 17.109 21.125 1 89.94 278 SER B N 1
ATOM 7559 C CA . SER B 1 278 ? -13.156 17.641 20.938 1 89.94 278 SER B CA 1
ATOM 7560 C C . SER B 1 278 ? -14.016 16.719 20.078 1 89.94 278 SER B C 1
ATOM 7562 O O . SER B 1 278 ? -15.203 16.516 20.359 1 89.94 278 SER B O 1
ATOM 7564 N N . LEU B 1 279 ? -13.414 16.172 19.109 1 89.56 279 LEU B N 1
ATOM 7565 C CA . LEU B 1 279 ? -14.148 15.266 18.234 1 89.56 279 LEU B CA 1
ATOM 7566 C C . LEU B 1 279 ? -14.516 13.984 18.969 1 89.56 279 LEU B C 1
ATOM 7568 O O . LEU B 1 279 ? -15.586 13.422 18.75 1 89.56 279 LEU B O 1
ATOM 7572 N N . ALA B 1 280 ? -13.586 13.516 19.75 1 92.31 280 ALA B N 1
ATOM 7573 C CA . ALA B 1 280 ? -13.852 12.297 20.516 1 92.31 280 ALA B CA 1
ATOM 7574 C C . ALA B 1 280 ? -15.023 12.492 21.469 1 92.31 280 ALA B C 1
ATOM 7576 O O . ALA B 1 280 ? -15.875 11.609 21.609 1 92.31 280 ALA B O 1
ATOM 7577 N N . VAL B 1 281 ? -15.141 13.648 22.078 1 89.31 281 VAL B N 1
ATOM 7578 C CA . VAL B 1 281 ? -16.219 13.953 23 1 89.31 281 VAL B CA 1
ATOM 7579 C C . VAL B 1 281 ? -17.547 14.062 22.234 1 89.31 281 VAL B C 1
ATOM 7581 O O . VAL B 1 281 ? -18.562 13.547 22.672 1 89.31 281 VAL B O 1
ATOM 7584 N N . LEU B 1 282 ? -17.469 14.664 21.125 1 85.62 282 LEU B N 1
ATOM 7585 C CA . LEU B 1 282 ? -18.672 14.805 20.297 1 85.62 282 LEU B CA 1
ATOM 7586 C C . LEU B 1 282 ? -19.141 13.445 19.797 1 85.62 282 LEU B C 1
ATOM 7588 O O . LEU B 1 282 ? -20.344 13.203 19.688 1 85.62 282 LEU B O 1
ATOM 7592 N N . GLU B 1 283 ? -18.25 12.594 19.469 1 88.56 283 GLU B N 1
ATOM 7593 C CA . GLU B 1 283 ? -18.594 11.273 18.953 1 88.56 283 GLU B CA 1
ATOM 7594 C C . GLU B 1 283 ? -19.25 10.414 20.031 1 88.56 283 GLU B C 1
ATOM 7596 O O . GLU B 1 283 ? -20.125 9.586 19.719 1 88.56 283 GLU B O 1
ATOM 7601 N N . ILE B 1 284 ? -18.812 10.578 21.234 1 86.62 284 ILE B N 1
ATOM 7602 C CA . ILE B 1 284 ? -19.422 9.828 22.328 1 86.62 284 ILE B CA 1
ATOM 7603 C C . ILE B 1 284 ? -20.859 10.312 22.531 1 86.62 284 ILE B C 1
ATOM 7605 O O . ILE B 1 284 ? -21.766 9.508 22.75 1 86.62 284 ILE B O 1
ATOM 7609 N N . GLU B 1 285 ? -21.047 11.547 22.359 1 84.62 285 GLU B N 1
ATOM 7610 C CA . GLU B 1 285 ? -22.391 12.102 22.5 1 84.62 285 GLU B CA 1
ATOM 7611 C C . GLU B 1 285 ? -23.297 11.664 21.344 1 84.62 285 GLU B C 1
ATOM 7613 O O . GLU B 1 285 ? -24.453 11.328 21.547 1 84.62 285 GLU B O 1
ATOM 7618 N N . ASN B 1 286 ? -22.75 11.688 20.172 1 84.38 286 ASN B N 1
ATOM 7619 C CA . ASN B 1 286 ? -23.5 11.234 19.016 1 84.38 286 ASN B CA 1
ATOM 7620 C C . ASN B 1 286 ? -23.859 9.758 19.109 1 84.38 286 ASN B C 1
ATOM 7622 O O . ASN B 1 286 ? -24.906 9.336 18.641 1 84.38 286 ASN B O 1
ATOM 7626 N N . GLY B 1 287 ? -22.984 8.992 19.656 1 87.5 287 GLY B N 1
ATOM 7627 C CA . GLY B 1 287 ? -23.281 7.586 19.875 1 87.5 287 GLY B CA 1
ATOM 7628 C C . GLY B 1 287 ? -24.438 7.363 20.828 1 87.5 287 GLY B C 1
ATOM 7629 O O . GLY B 1 287 ? -25.297 6.5 20.578 1 87.5 287 GLY B O 1
ATOM 7630 N N . ALA B 1 288 ? -24.5 8.211 21.844 1 85.19 288 ALA B N 1
ATOM 7631 C CA . ALA B 1 288 ? -25.578 8.109 22.812 1 85.19 288 ALA B CA 1
ATOM 7632 C C . ALA B 1 288 ? -26.922 8.5 22.172 1 85.19 288 ALA B C 1
ATOM 7634 O O . ALA B 1 288 ? -27.938 7.855 22.422 1 85.19 288 ALA B O 1
ATOM 7635 N N . LEU B 1 289 ? -26.875 9.438 21.359 1 84.81 289 LEU B N 1
ATOM 7636 C CA . LEU B 1 289 ? -28.078 9.891 20.672 1 84.81 289 LEU B CA 1
ATOM 7637 C C . LEU B 1 289 ? -28.562 8.844 19.656 1 84.81 289 LEU B C 1
ATOM 7639 O O . LEU B 1 289 ? -29.766 8.617 19.516 1 84.81 289 LEU B O 1
ATOM 7643 N N . LEU B 1 290 ? -27.609 8.273 18.984 1 87.12 290 LEU B N 1
ATOM 7644 C CA . LEU B 1 290 ? -27.938 7.242 18.016 1 87.12 290 LEU B CA 1
ATOM 7645 C C . LEU B 1 290 ? -28.562 6.027 18.688 1 87.12 290 LEU B C 1
ATOM 7647 O O . LEU B 1 290 ? -29.516 5.445 18.172 1 87.12 290 LEU B O 1
ATOM 7651 N N . ILE B 1 291 ? -28.047 5.707 19.812 1 87.75 291 ILE B N 1
ATOM 7652 C CA . ILE B 1 291 ? -28.547 4.559 20.562 1 87.75 291 ILE B CA 1
ATOM 7653 C C . ILE B 1 291 ? -29.984 4.84 21.031 1 87.75 291 ILE B C 1
ATOM 7655 O O . ILE B 1 291 ? -30.844 3.963 20.969 1 87.75 291 ILE B O 1
ATOM 7659 N N . GLU B 1 292 ? -30.234 6.07 21.484 1 85.88 292 GLU B N 1
ATOM 7660 C CA . GLU B 1 292 ? -31.578 6.445 21.922 1 85.88 292 GLU B CA 1
ATOM 7661 C C . GLU B 1 292 ? -32.562 6.453 20.75 1 85.88 292 GLU B C 1
ATOM 7663 O O . GLU B 1 292 ? -33.719 6.062 20.891 1 85.88 292 GLU B O 1
ATOM 7668 N N . TYR B 1 293 ? -32.062 6.859 19.641 1 86.56 293 TYR B N 1
ATOM 7669 C CA . TYR B 1 293 ? -32.875 6.871 18.422 1 86.56 293 TYR B CA 1
ATOM 7670 C C . TYR B 1 293 ? -33.25 5.453 18.016 1 86.56 293 TYR B C 1
ATOM 7672 O O . TYR B 1 293 ? -34.406 5.191 17.656 1 86.56 293 TYR B O 1
ATOM 7680 N N . ILE B 1 294 ? -32.312 4.566 18.047 1 87.25 294 ILE B N 1
ATOM 7681 C CA . ILE B 1 294 ? -32.562 3.18 17.656 1 87.25 294 ILE B CA 1
ATOM 7682 C C . ILE B 1 294 ? -33.469 2.514 18.672 1 87.25 294 ILE B C 1
ATOM 7684 O O . ILE B 1 294 ? -34.344 1.718 18.297 1 87.25 294 ILE B O 1
ATOM 7688 N N . ARG B 1 295 ? -33.312 2.871 19.953 1 87 295 ARG B N 1
ATOM 7689 C CA . ARG B 1 295 ? -34.156 2.33 21.016 1 87 295 ARG B CA 1
ATOM 7690 C C . ARG B 1 295 ? -35.625 2.709 20.812 1 87 295 ARG B C 1
ATOM 7692 O O . ARG B 1 295 ? -36.531 1.903 21.062 1 87 295 ARG B O 1
ATOM 7699 N N . GLN B 1 296 ? -35.844 3.836 20.281 1 87.69 296 GLN B N 1
ATOM 7700 C CA . GLN B 1 296 ? -37.188 4.324 20.047 1 87.69 296 GLN B CA 1
ATOM 7701 C C . GLN B 1 296 ? -37.844 3.646 18.828 1 87.69 296 GLN B C 1
ATOM 7703 O O . GLN B 1 296 ? -39.031 3.406 18.797 1 87.69 296 GLN B O 1
ATOM 7708 N N . LYS B 1 297 ? -37.031 3.301 17.828 1 88.06 297 LYS B N 1
ATOM 7709 C CA . LYS B 1 297 ? -37.531 2.762 16.578 1 88.06 297 LYS B CA 1
ATOM 7710 C C . LYS B 1 297 ? -37.719 1.25 16.656 1 88.06 297 LYS B C 1
ATOM 7712 O O . LYS B 1 297 ? -38.625 0.694 16.031 1 88.06 297 LYS B O 1
ATOM 7717 N N . PHE B 1 298 ? -36.75 0.594 17.25 1 84.81 298 PHE B N 1
ATOM 7718 C CA . PHE B 1 298 ? -36.812 -0.861 17.312 1 84.81 298 PHE B CA 1
ATOM 7719 C C . PHE B 1 298 ? -37.062 -1.328 18.75 1 84.81 298 PHE B C 1
ATOM 7721 O O . PHE B 1 298 ? -36.312 -0.949 19.656 1 84.81 298 PHE B O 1
ATOM 7728 N N . LYS B 1 299 ? -38.188 -2.141 18.875 1 82.19 299 LYS B N 1
ATOM 7729 C CA . LYS B 1 299 ? -38.562 -2.621 20.203 1 82.19 299 LYS B CA 1
ATOM 7730 C C . LYS B 1 299 ? -37.938 -3.988 20.484 1 82.19 299 LYS B C 1
ATOM 7732 O O . LYS B 1 299 ? -37.656 -4.746 19.562 1 82.19 299 LYS B O 1
ATOM 7737 N N . ASN B 1 300 ? -37.438 -4.414 21.609 1 81.88 300 ASN B N 1
ATOM 7738 C CA . ASN B 1 300 ? -37 -5.707 22.125 1 81.88 300 ASN B CA 1
ATOM 7739 C C . ASN B 1 300 ? -35.562 -6.023 21.703 1 81.88 300 ASN B C 1
ATOM 7741 O O . ASN B 1 300 ? -35.25 -7.176 21.422 1 81.88 300 ASN B O 1
ATOM 7745 N N . ILE B 1 301 ? -34.844 -4.961 21.484 1 83.62 301 ILE B N 1
ATOM 7746 C CA . ILE B 1 301 ? -33.438 -5.199 21.109 1 83.62 301 ILE B CA 1
ATOM 7747 C C . ILE B 1 301 ? -32.531 -4.598 22.156 1 83.62 301 ILE B C 1
ATOM 7749 O O . ILE B 1 301 ? -31.484 -4.004 21.828 1 83.62 301 ILE B O 1
ATOM 7753 N N . ASP B 1 302 ? -32.875 -4.801 23.484 1 83.94 302 ASP B N 1
ATOM 7754 C CA . ASP B 1 302 ? -32.094 -4.152 24.531 1 83.94 302 ASP B CA 1
ATOM 7755 C C . ASP B 1 302 ? -30.719 -4.801 24.688 1 83.94 302 ASP B C 1
ATOM 7757 O O . ASP B 1 302 ? -29.719 -4.113 24.906 1 83.94 302 ASP B O 1
ATOM 7761 N N . GLY B 1 303 ? -30.656 -6.109 24.547 1 82.5 303 GLY B N 1
ATOM 7762 C CA . GLY B 1 303 ? -29.375 -6.781 24.641 1 82.5 303 GLY B CA 1
ATOM 7763 C C . GLY B 1 303 ? -28.406 -6.375 23.547 1 82.5 303 GLY B C 1
ATOM 7764 O O . GLY B 1 303 ? -27.234 -6.09 23.812 1 82.5 303 GLY B O 1
ATOM 7765 N N . MET B 1 304 ? -28.969 -6.238 22.359 1 86.5 304 MET B N 1
ATOM 7766 C CA . MET B 1 304 ? -28.141 -5.844 21.219 1 86.5 304 MET B CA 1
ATOM 7767 C C . MET B 1 304 ? -27.734 -4.375 21.328 1 86.5 304 MET B C 1
ATOM 7769 O O . MET B 1 304 ? -26.625 -4 20.953 1 86.5 304 MET B O 1
ATOM 7773 N N . LEU B 1 305 ? -28.625 -3.59 21.953 1 89.56 305 LEU B N 1
ATOM 7774 C CA . LEU B 1 305 ? -28.344 -2.166 22.094 1 89.56 305 LEU B CA 1
ATOM 7775 C C . LEU B 1 305 ? -27.25 -1.928 23.141 1 89.56 305 LEU B C 1
ATOM 7777 O O . LEU B 1 305 ? -26.438 -1.018 23 1 89.56 305 LEU B O 1
ATOM 7781 N N . TYR B 1 306 ? -27.312 -2.721 24.125 1 88.62 306 TYR B N 1
ATOM 7782 C CA . TYR B 1 306 ? -26.266 -2.607 25.125 1 88.62 306 TYR B CA 1
ATOM 7783 C C . TYR B 1 306 ? -24.906 -3.012 24.562 1 88.62 306 TYR B C 1
ATOM 7785 O O . TYR B 1 306 ? -23.891 -2.367 24.828 1 88.62 306 TYR B O 1
ATOM 7793 N N . ALA B 1 307 ? -24.906 -4.059 23.812 1 89.56 307 ALA B N 1
ATOM 7794 C CA . ALA B 1 307 ? -23.672 -4.48 23.172 1 89.56 307 ALA B CA 1
ATOM 7795 C C . ALA B 1 307 ? -23.156 -3.418 22.203 1 89.56 307 ALA B C 1
ATOM 7797 O O . ALA B 1 307 ? -21.953 -3.195 22.078 1 89.56 307 ALA B O 1
ATOM 7798 N N . PHE B 1 308 ? -24.094 -2.809 21.516 1 91.38 308 PHE B N 1
ATOM 7799 C CA . PHE B 1 308 ? -23.734 -1.752 20.578 1 91.38 308 PHE B CA 1
ATOM 7800 C C . PHE B 1 308 ? -23.172 -0.543 21.312 1 91.38 308 PHE B C 1
ATOM 7802 O O . PHE B 1 308 ? -22.219 0.081 20.844 1 91.38 308 PHE B O 1
ATOM 7809 N N . LYS B 1 309 ? -23.719 -0.211 22.484 1 91.81 309 LYS B N 1
ATOM 7810 C CA . LYS B 1 309 ? -23.234 0.905 23.281 1 91.81 309 LYS B CA 1
ATOM 7811 C C . LYS B 1 309 ? -21.828 0.644 23.797 1 91.81 309 LYS B C 1
ATOM 7813 O O . LYS B 1 309 ? -20.969 1.519 23.719 1 91.81 309 LYS B O 1
ATOM 7818 N N . VAL B 1 310 ? -21.578 -0.526 24.266 1 91.75 310 VAL B N 1
ATOM 7819 C CA . VAL B 1 310 ? -20.266 -0.88 24.781 1 91.75 310 VAL B CA 1
ATOM 7820 C C . VAL B 1 310 ? -19.25 -0.908 23.641 1 91.75 310 VAL B C 1
ATOM 7822 O O . VAL B 1 310 ? -18.125 -0.435 23.797 1 91.75 310 VAL B O 1
ATOM 7825 N N . SER B 1 311 ? -19.641 -1.439 22.469 1 93.19 311 SER B N 1
ATOM 7826 C CA . SER B 1 311 ? -18.75 -1.48 21.312 1 93.19 311 SER B CA 1
ATOM 7827 C C . SER B 1 311 ? -18.406 -0.076 20.828 1 93.19 311 SER B C 1
ATOM 7829 O O . SER B 1 311 ? -17.281 0.185 20.391 1 93.19 311 SER B O 1
ATOM 7831 N N . TRP B 1 312 ? -19.375 0.813 20.891 1 93.81 312 TRP B N 1
ATOM 7832 C CA . TRP B 1 312 ? -19.172 2.189 20.453 1 93.81 312 TRP B CA 1
ATOM 7833 C C . TRP B 1 312 ? -18.172 2.906 21.359 1 93.81 312 TRP B C 1
ATOM 7835 O O . TRP B 1 312 ? -17.281 3.6 20.875 1 93.81 312 TRP B O 1
ATOM 7845 N N . ILE B 1 313 ? -18.234 2.709 22.656 1 92.94 313 ILE B N 1
ATOM 7846 C CA . ILE B 1 313 ? -17.344 3.371 23.609 1 92.94 313 ILE B CA 1
ATOM 7847 C C . ILE B 1 313 ? -15.953 2.76 23.531 1 92.94 313 ILE B C 1
ATOM 7849 O O . ILE B 1 313 ? -14.953 3.48 23.5 1 92.94 313 ILE B O 1
ATOM 7853 N N . VAL B 1 314 ? -15.922 1.459 23.422 1 93.75 314 VAL B N 1
ATOM 7854 C CA . VAL B 1 314 ? -14.625 0.79 23.391 1 93.75 314 VAL B CA 1
ATOM 7855 C C . VAL B 1 314 ? -13.898 1.13 22.094 1 93.75 314 VAL B C 1
ATOM 7857 O O . VAL B 1 314 ? -12.695 1.38 22.094 1 93.75 314 VAL B O 1
ATOM 7860 N N . SER B 1 315 ? -14.609 1.113 20.969 1 94.94 315 SER B N 1
ATOM 7861 C CA . SER B 1 315 ? -13.992 1.467 19.703 1 94.94 315 SER B CA 1
ATOM 7862 C C . SER B 1 315 ? -13.555 2.93 19.688 1 94.94 315 SER B C 1
ATOM 7864 O O . SER B 1 315 ? -12.5 3.262 19.141 1 94.94 315 SER B O 1
ATOM 7866 N N . GLY B 1 316 ? -14.336 3.848 20.312 1 94.81 316 GLY B N 1
ATOM 7867 C CA . GLY B 1 316 ? -13.992 5.262 20.375 1 94.81 316 GLY B CA 1
ATOM 7868 C C . GLY B 1 316 ? -12.773 5.543 21.234 1 94.81 316 GLY B C 1
ATOM 7869 O O . GLY B 1 316 ? -11.883 6.297 20.844 1 94.81 316 GLY B O 1
ATOM 7870 N N . VAL B 1 317 ? -12.68 4.887 22.344 1 95.12 317 VAL B N 1
ATOM 7871 C CA . VAL B 1 317 ? -11.57 5.098 23.266 1 95.12 317 VAL B CA 1
ATOM 7872 C C . VAL B 1 317 ? -10.297 4.477 22.688 1 95.12 317 VAL B C 1
ATOM 7874 O O . VAL B 1 317 ? -9.219 5.059 22.781 1 95.12 317 VAL B O 1
ATOM 7877 N N . ALA B 1 318 ? -10.438 3.342 22.047 1 95.69 318 ALA B N 1
ATOM 7878 C CA . ALA B 1 318 ? -9.281 2.711 21.422 1 95.69 318 ALA B CA 1
ATOM 7879 C C . ALA B 1 318 ? -8.742 3.562 20.281 1 95.69 318 ALA B C 1
ATOM 7881 O O . ALA B 1 318 ? -7.531 3.762 20.156 1 95.69 318 ALA B O 1
ATOM 7882 N N . ALA B 1 319 ? -9.641 4.047 19.484 1 96.5 319 ALA B N 1
ATOM 7883 C CA . ALA B 1 319 ? -9.227 4.895 18.359 1 96.5 319 ALA B CA 1
ATOM 7884 C C . ALA B 1 319 ? -8.57 6.18 18.875 1 96.5 319 ALA B C 1
ATOM 7886 O O . ALA B 1 319 ? -7.605 6.66 18.281 1 96.5 319 ALA B O 1
ATOM 7887 N N . LEU B 1 320 ? -9.062 6.793 19.984 1 96.75 320 LEU B N 1
ATOM 7888 C CA . LEU B 1 320 ? -8.492 8.008 20.562 1 96.75 320 LEU B CA 1
ATOM 7889 C C . LEU B 1 320 ? -7.07 7.762 21.047 1 96.75 320 LEU B C 1
ATOM 7891 O O . LEU B 1 320 ? -6.164 8.547 20.766 1 96.75 320 LEU B O 1
ATOM 7895 N N . LEU B 1 321 ? -6.855 6.668 21.703 1 96.81 321 LEU B N 1
ATOM 7896 C CA . LEU B 1 321 ? -5.535 6.355 22.25 1 96.81 321 LEU B CA 1
ATOM 7897 C C . LEU B 1 321 ? -4.535 6.086 21.125 1 96.81 321 LEU B C 1
ATOM 7899 O O . LEU B 1 321 ? -3.393 6.543 21.188 1 96.81 321 LEU B O 1
ATOM 7903 N N . ILE B 1 322 ? -4.965 5.445 20.078 1 96.75 322 ILE B N 1
ATOM 7904 C CA . ILE B 1 322 ? -4.07 5.137 18.969 1 96.75 322 ILE B CA 1
ATOM 7905 C C . ILE B 1 322 ? -3.709 6.418 18.234 1 96.75 322 ILE B C 1
ATOM 7907 O O . ILE B 1 322 ? -2.568 6.59 17.797 1 96.75 322 ILE B O 1
ATOM 7911 N N . HIS B 1 323 ? -4.648 7.312 18.125 1 97.31 323 HIS B N 1
ATOM 7912 C CA . HIS B 1 323 ? -4.367 8.547 17.391 1 97.31 323 HIS B CA 1
ATOM 7913 C C . HIS B 1 323 ? -3.455 9.469 18.203 1 97.31 323 HIS B C 1
ATOM 7915 O O . HIS B 1 323 ? -2.688 10.242 17.625 1 97.31 323 HIS B O 1
ATOM 7921 N N . ILE B 1 324 ? -3.518 9.367 19.516 1 96.25 324 ILE B N 1
ATOM 7922 C CA . ILE B 1 324 ? -2.559 10.102 20.344 1 96.25 324 ILE B CA 1
ATOM 7923 C C . ILE B 1 324 ? -1.154 9.547 20.109 1 96.25 324 ILE B C 1
ATOM 7925 O O . ILE B 1 324 ? -0.196 10.312 19.969 1 96.25 324 ILE B O 1
ATOM 7929 N N . VAL B 1 325 ? -1.063 8.281 19.984 1 94.38 325 VAL B N 1
ATOM 7930 C CA . VAL B 1 325 ? 0.222 7.648 19.703 1 94.38 325 VAL B CA 1
ATOM 7931 C C . VAL B 1 325 ? 0.683 8.031 18.297 1 94.38 325 VAL B C 1
ATOM 7933 O O . VAL B 1 325 ? 1.873 8.25 18.062 1 94.38 325 VAL B O 1
ATOM 7936 N N . TYR B 1 326 ? -0.293 8.141 17.406 1 95.44 326 TYR B N 1
ATOM 7937 C CA . TYR B 1 326 ? 0.052 8.547 16.047 1 95.44 326 TYR B CA 1
ATOM 7938 C C . TYR B 1 326 ? 0.661 9.945 16.031 1 95.44 326 TYR B C 1
ATOM 7940 O O . TYR B 1 326 ? 1.627 10.195 15.305 1 95.44 326 TYR B O 1
ATOM 7948 N N . ILE B 1 327 ? 0.156 10.812 16.75 1 95.44 327 ILE B N 1
ATOM 7949 C CA . ILE B 1 327 ? 0.668 12.18 16.812 1 95.44 327 ILE B CA 1
ATOM 7950 C C . ILE B 1 327 ? 2.113 12.164 17.297 1 95.44 327 ILE B C 1
ATOM 7952 O O . ILE B 1 327 ? 2.975 12.836 16.734 1 95.44 327 ILE B O 1
ATOM 7956 N N . LEU B 1 328 ? 2.426 11.344 18.25 1 91.25 328 LEU B N 1
ATOM 7957 C CA . LEU B 1 328 ? 3.779 11.242 18.781 1 91.25 328 LEU B CA 1
ATOM 7958 C C . LEU B 1 328 ? 4.711 10.586 17.781 1 91.25 328 LEU B C 1
ATOM 7960 O O . LEU B 1 328 ? 5.855 11.016 17.609 1 91.25 328 LEU B O 1
ATOM 7964 N N . VAL B 1 329 ? 4.215 9.625 17.125 1 91.56 329 VAL B N 1
ATOM 7965 C CA . VAL B 1 329 ? 5.016 8.922 16.141 1 91.56 329 VAL B CA 1
ATOM 7966 C C . VAL B 1 329 ? 5.32 9.844 14.953 1 91.56 329 VAL B C 1
ATOM 7968 O O . VAL B 1 329 ? 6.414 9.797 14.391 1 91.56 329 VAL B O 1
ATOM 7971 N N . ILE B 1 330 ? 4.383 10.664 14.555 1 93.25 330 ILE B N 1
ATOM 7972 C CA . ILE B 1 330 ? 4.605 11.609 13.461 1 93.25 330 ILE B CA 1
ATOM 7973 C C . ILE B 1 330 ? 5.707 12.594 13.844 1 93.25 330 ILE B C 1
ATOM 7975 O O . ILE B 1 330 ? 6.543 12.953 13.016 1 93.25 330 ILE B O 1
ATOM 7979 N N . MET B 1 331 ? 5.703 13.008 15.086 1 91.19 331 MET B N 1
ATOM 7980 C CA . MET B 1 331 ? 6.742 13.922 15.555 1 91.19 331 MET B CA 1
ATOM 7981 C C . MET B 1 331 ? 8.117 13.258 15.5 1 91.19 331 MET B C 1
ATOM 7983 O O . MET B 1 331 ? 9.094 13.891 15.094 1 91.19 331 MET B O 1
ATOM 7987 N N . VAL B 1 332 ? 8.203 12 15.852 1 89.38 332 VAL B N 1
ATOM 7988 C CA . VAL B 1 332 ? 9.469 11.266 15.852 1 89.38 332 VAL B CA 1
ATOM 7989 C C . VAL B 1 332 ? 9.93 11.047 14.414 1 89.38 332 VAL B C 1
ATOM 7991 O O . VAL B 1 332 ? 11.117 11.188 14.109 1 89.38 332 VAL B O 1
ATOM 7994 N N . ASN B 1 333 ? 8.961 10.68 13.578 1 90.38 333 ASN B N 1
ATOM 7995 C CA . ASN B 1 333 ? 9.32 10.453 12.188 1 90.38 333 ASN B CA 1
ATOM 7996 C C . ASN B 1 333 ? 9.758 11.742 11.5 1 90.38 333 ASN B C 1
ATOM 7998 O O . ASN B 1 333 ? 10.625 11.727 10.625 1 90.38 333 ASN B O 1
ATOM 8002 N N . TYR B 1 334 ? 9.094 12.828 11.836 1 91.81 334 TYR B N 1
ATOM 8003 C CA . TYR B 1 334 ? 9.516 14.125 11.312 1 91.81 334 TYR B CA 1
ATOM 8004 C C . TYR B 1 334 ? 10.984 14.383 11.602 1 91.81 334 TYR B C 1
ATOM 8006 O O . TYR B 1 334 ? 11.734 14.797 10.719 1 91.81 334 TYR B O 1
ATOM 8014 N N . ARG B 1 335 ? 11.453 14.141 12.766 1 89.38 335 ARG B N 1
ATOM 8015 C CA . ARG B 1 335 ? 12.844 14.352 13.148 1 89.38 335 ARG B CA 1
ATOM 8016 C C . ARG B 1 335 ? 13.766 13.398 12.398 1 89.38 335 ARG B C 1
ATOM 8018 O O . ARG B 1 335 ? 14.859 13.789 11.969 1 89.38 335 ARG B O 1
ATOM 8025 N N . LYS B 1 336 ? 13.312 12.242 12.273 1 88.31 336 LYS B N 1
ATOM 8026 C CA . LYS B 1 336 ? 14.094 11.242 11.555 1 88.31 336 LYS B CA 1
ATOM 8027 C C . LYS B 1 336 ? 14.273 11.633 10.094 1 88.31 336 LYS B C 1
ATOM 8029 O O . LYS B 1 336 ? 15.375 11.523 9.547 1 88.31 336 LYS B O 1
ATOM 8034 N N . HIS B 1 337 ? 13.234 12.055 9.508 1 91.06 337 HIS B N 1
ATOM 8035 C CA . HIS B 1 337 ? 13.281 12.438 8.102 1 91.06 337 HIS B CA 1
ATOM 8036 C C . HIS B 1 337 ? 14.102 13.711 7.902 1 91.06 337 HIS B C 1
ATOM 8038 O O . HIS B 1 337 ? 14.82 13.844 6.91 1 91.06 337 HIS B O 1
ATOM 8044 N N . MET B 1 338 ? 13.961 14.641 8.836 1 91.25 338 MET B N 1
ATOM 8045 C CA . MET B 1 338 ? 14.758 15.867 8.758 1 91.25 338 MET B CA 1
ATOM 8046 C C . MET B 1 338 ? 16.25 15.555 8.859 1 91.25 338 MET B C 1
ATOM 8048 O O . MET B 1 338 ? 17.062 16.125 8.125 1 91.25 338 MET B O 1
ATOM 8052 N N . ARG B 1 339 ? 16.578 14.664 9.711 1 87.88 339 ARG B N 1
ATOM 8053 C CA . ARG B 1 339 ? 17.969 14.258 9.875 1 87.88 339 ARG B CA 1
ATOM 8054 C C . ARG B 1 339 ? 18.5 13.594 8.609 1 87.88 339 ARG B C 1
ATOM 8056 O O . ARG B 1 339 ? 19.641 13.836 8.203 1 87.88 339 ARG B O 1
ATOM 8063 N N . ALA B 1 340 ? 17.703 12.789 8.047 1 90.62 340 ALA B N 1
ATOM 8064 C CA . ALA B 1 340 ? 18.094 12.109 6.816 1 90.62 340 ALA B CA 1
ATOM 8065 C C . ALA B 1 340 ? 18.281 13.117 5.68 1 90.62 340 ALA B C 1
ATOM 8067 O O . ALA B 1 340 ? 19.234 13 4.902 1 90.62 340 ALA B O 1
ATOM 8068 N N . LEU B 1 341 ? 17.484 14.086 5.637 1 92.12 341 LEU B N 1
ATOM 8069 C CA . LEU B 1 341 ? 17.578 15.078 4.574 1 92.12 341 LEU B CA 1
ATOM 8070 C C . LEU B 1 341 ? 18.766 16.016 4.801 1 92.12 341 LEU B C 1
ATOM 8072 O O . LEU B 1 341 ? 19.375 16.484 3.842 1 92.12 341 LEU B O 1
ATOM 8076 N N . TYR B 1 342 ? 19.031 16.281 6.078 1 89.81 342 TYR B N 1
ATOM 8077 C CA . TYR B 1 342 ? 20.203 17.078 6.387 1 89.81 342 TYR B CA 1
ATOM 8078 C C . TYR B 1 342 ? 21.469 16.422 5.875 1 89.81 342 TYR B C 1
ATOM 8080 O O . TYR B 1 342 ? 22.406 17.094 5.449 1 89.81 342 TYR B O 1
ATOM 8088 N N . ARG B 1 343 ? 21.484 15.039 5.844 1 87.81 343 ARG B N 1
ATOM 8089 C CA . ARG B 1 343 ? 22.641 14.281 5.383 1 87.81 343 ARG B CA 1
ATOM 8090 C C . ARG B 1 343 ? 22.578 14.062 3.873 1 87.81 343 ARG B C 1
ATOM 8092 O O . ARG B 1 343 ? 23.531 13.539 3.281 1 87.81 343 ARG B O 1
ATOM 8099 N N . GLY B 1 344 ? 21.547 14.438 3.281 1 88.25 344 GLY B N 1
ATOM 8100 C CA . GLY B 1 344 ? 21.375 14.242 1.85 1 88.25 344 GLY B CA 1
ATOM 8101 C C . GLY B 1 344 ? 20.875 12.859 1.491 1 88.25 344 GLY B C 1
ATOM 8102 O O . GLY B 1 344 ? 20.984 12.422 0.343 1 88.25 344 GLY B O 1
ATOM 8103 N N . ASP B 1 345 ? 20.297 12.141 2.438 1 89.25 345 ASP B N 1
ATOM 8104 C CA . ASP B 1 345 ? 19.766 10.797 2.225 1 89.25 345 ASP B CA 1
ATOM 8105 C C . ASP B 1 345 ? 18.328 10.852 1.752 1 89.25 345 ASP B C 1
ATOM 8107 O O . ASP B 1 345 ? 17.422 11.164 2.531 1 89.25 345 ASP B O 1
ATOM 8111 N N . VAL B 1 346 ? 18.094 10.508 0.518 1 86.31 346 VAL B N 1
ATOM 8112 C CA . VAL B 1 346 ? 16.75 10.547 -0.048 1 86.31 346 VAL B CA 1
ATOM 8113 C C . VAL B 1 346 ? 16.297 9.133 -0.407 1 86.31 346 VAL B C 1
ATOM 8115 O O . VAL B 1 346 ? 15.414 8.953 -1.25 1 86.31 346 VAL B O 1
ATOM 8118 N N . SER B 1 347 ? 16.812 8.062 0.147 1 80.62 347 SER B N 1
ATOM 8119 C CA . SER B 1 347 ? 16.484 6.68 -0.205 1 80.62 347 SER B CA 1
ATOM 8120 C C . SER B 1 347 ? 15.086 6.301 0.256 1 80.62 347 SER B C 1
ATOM 8122 O O . SER B 1 347 ? 14.453 5.418 -0.328 1 80.62 347 SER B O 1
ATOM 8124 N N . TRP B 1 348 ? 14.555 7.043 1.266 1 82.31 348 TRP B N 1
ATOM 8125 C CA . TRP B 1 348 ? 13.242 6.723 1.812 1 82.31 348 TRP B CA 1
ATOM 8126 C C . TRP B 1 348 ? 12.141 7.383 0.994 1 82.31 348 TRP B C 1
ATOM 8128 O O . TRP B 1 348 ? 10.969 6.996 1.093 1 82.31 348 TRP B O 1
ATOM 8138 N N . MET B 1 349 ? 12.539 8.312 0.158 1 85.5 349 MET B N 1
ATOM 8139 C CA . MET B 1 349 ? 11.57 9 -0.689 1 85.5 349 MET B CA 1
ATOM 8140 C C . MET B 1 349 ? 11.328 8.227 -1.979 1 85.5 349 MET B C 1
ATOM 8142 O O . MET B 1 349 ? 12.203 7.512 -2.455 1 85.5 349 MET B O 1
ATOM 8146 N N . PRO B 1 350 ? 10.109 8.289 -2.416 1 82.75 350 PRO B N 1
ATOM 8147 C CA . PRO B 1 350 ? 9.844 7.621 -3.693 1 82.75 350 PRO B CA 1
ATOM 8148 C C . PRO B 1 350 ? 10.719 8.148 -4.828 1 82.75 350 PRO B C 1
ATOM 8150 O O . PRO B 1 350 ? 11.023 9.344 -4.871 1 82.75 350 PRO B O 1
ATOM 8153 N N . SER B 1 351 ? 11.266 7.277 -5.645 1 74.56 351 SER B N 1
ATOM 8154 C CA . SER B 1 351 ? 12.227 7.602 -6.691 1 74.56 351 SER B CA 1
ATOM 8155 C C . SER B 1 351 ? 11.633 8.562 -7.715 1 74.56 351 SER B C 1
ATOM 8157 O O . SER B 1 351 ? 12.352 9.375 -8.297 1 74.56 351 SER B O 1
ATOM 8159 N N . ASN B 1 352 ? 10.406 8.562 -7.797 1 75.94 352 ASN B N 1
ATOM 8160 C CA . ASN B 1 352 ? 9.789 9.375 -8.836 1 75.94 352 ASN B CA 1
ATOM 8161 C C . ASN B 1 352 ? 9.258 10.695 -8.266 1 75.94 352 ASN B C 1
ATOM 8163 O O . ASN B 1 352 ? 8.539 11.422 -8.953 1 75.94 352 ASN B O 1
ATOM 8167 N N . PHE B 1 353 ? 9.734 11.078 -7.082 1 79.56 353 PHE B N 1
ATOM 8168 C CA . PHE B 1 353 ? 9.188 12.297 -6.504 1 79.56 353 PHE B CA 1
ATOM 8169 C C . PHE B 1 353 ? 9.953 13.516 -7.008 1 79.56 353 PHE B C 1
ATOM 8171 O O . PHE B 1 353 ? 11.148 13.648 -6.762 1 79.56 353 PHE B O 1
ATOM 8178 N N . GLN B 1 354 ? 9.43 14.203 -8.008 1 77.38 354 GLN B N 1
ATOM 8179 C CA . GLN B 1 354 ? 9.953 15.484 -8.477 1 77.38 354 GLN B CA 1
ATOM 8180 C C . GLN B 1 354 ? 8.93 16.594 -8.297 1 77.38 354 GLN B C 1
ATOM 8182 O O . GLN B 1 354 ? 7.848 16.547 -8.883 1 77.38 354 GLN B O 1
ATOM 8187 N N . SER B 1 355 ? 9.227 17.406 -7.285 1 82 355 SER B N 1
ATOM 8188 C CA . SER B 1 355 ? 8.297 18.5 -7.062 1 82 355 SER B CA 1
ATOM 8189 C C . SER B 1 355 ? 8.898 19.828 -7.496 1 82 355 SER B C 1
ATOM 8191 O O . SER B 1 355 ? 10.094 20.078 -7.281 1 82 355 SER B O 1
ATOM 8193 N N . SER B 1 356 ? 8.094 20.578 -8.195 1 86.62 356 SER B N 1
ATOM 8194 C CA . SER B 1 356 ? 8.5 21.922 -8.555 1 86.62 356 SER B CA 1
ATOM 8195 C C . SER B 1 356 ? 8.57 22.828 -7.324 1 86.62 356 SER B C 1
ATOM 8197 O O . SER B 1 356 ? 8.055 22.469 -6.262 1 86.62 356 SER B O 1
ATOM 8199 N N . THR B 1 357 ? 9.305 23.922 -7.441 1 90.12 357 THR B N 1
ATOM 8200 C CA . THR B 1 357 ? 9.445 24.875 -6.348 1 90.12 357 THR B CA 1
ATOM 8201 C C . THR B 1 357 ? 8.094 25.438 -5.938 1 90.12 357 THR B C 1
ATOM 8203 O O . THR B 1 357 ? 7.789 25.531 -4.746 1 90.12 357 THR B O 1
ATOM 8206 N N . ALA B 1 358 ? 7.305 25.734 -6.906 1 90.56 358 ALA B N 1
ATOM 8207 C CA . ALA B 1 358 ? 5.98 26.266 -6.605 1 90.56 358 ALA B CA 1
ATOM 8208 C C . ALA B 1 358 ? 5.141 25.25 -5.836 1 90.56 358 ALA B C 1
ATOM 8210 O O . ALA B 1 358 ? 4.41 25.625 -4.91 1 90.56 358 ALA B O 1
ATOM 8211 N N . ASN B 1 359 ? 5.305 24.062 -6.188 1 90.31 359 ASN B N 1
ATOM 8212 C CA . ASN B 1 359 ? 4.539 23.016 -5.52 1 90.31 359 ASN B CA 1
ATOM 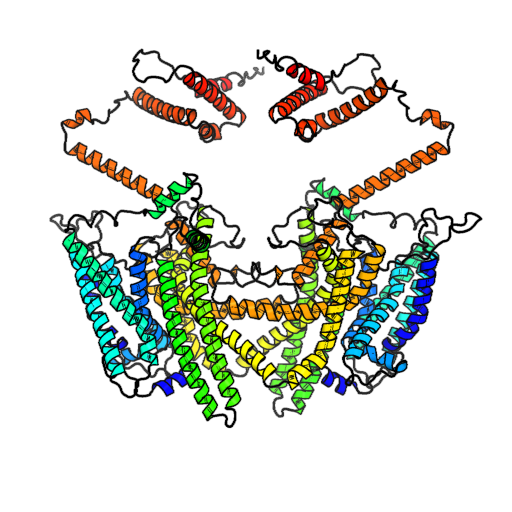8213 C C . ASN B 1 359 ? 5.035 22.781 -4.098 1 90.31 359 ASN B C 1
ATOM 8215 O O . ASN B 1 359 ? 4.25 22.438 -3.209 1 90.31 359 ASN B O 1
ATOM 8219 N N . SER B 1 360 ? 6.273 22.922 -3.914 1 92.44 360 SER B N 1
ATOM 8220 C CA . SER B 1 360 ? 6.809 22.75 -2.568 1 92.44 360 SER B CA 1
ATOM 8221 C C . SER B 1 360 ? 6.367 23.875 -1.646 1 92.44 360 SER B C 1
ATOM 8223 O O . SER B 1 360 ? 6.043 23.641 -0.479 1 92.44 360 SER B O 1
ATOM 8225 N N . ILE B 1 361 ? 6.316 25.109 -2.195 1 93.06 361 ILE B N 1
ATOM 8226 C CA . ILE B 1 361 ? 5.852 26.25 -1.413 1 93.06 361 ILE B CA 1
ATOM 8227 C C . ILE B 1 361 ? 4.363 26.094 -1.108 1 93.06 361 ILE B C 1
ATOM 8229 O O . ILE B 1 361 ? 3.924 26.344 0.018 1 93.06 361 ILE B O 1
ATOM 8233 N N . TYR B 1 362 ? 3.734 25.672 -2.117 1 92.25 362 TYR B N 1
ATOM 8234 C CA . TYR B 1 362 ? 2.309 25.406 -1.969 1 92.25 362 TYR B CA 1
ATOM 8235 C C . TYR B 1 362 ? 2.061 24.344 -0.902 1 92.25 362 TYR B C 1
ATOM 8237 O O . TYR B 1 362 ? 1.174 24.5 -0.059 1 92.25 362 TYR B O 1
ATOM 8245 N N . SER B 1 363 ? 2.814 23.281 -0.885 1 90.81 363 SER B N 1
ATOM 8246 C CA . SER B 1 363 ? 2.666 22.203 0.085 1 90.81 363 SER B CA 1
ATOM 8247 C C . SER B 1 363 ? 3.029 22.672 1.49 1 90.81 363 SER B C 1
ATOM 8249 O O . SER B 1 363 ? 2.459 22.203 2.475 1 90.81 363 SER B O 1
ATOM 8251 N N . GLY B 1 364 ? 3.932 23.562 1.58 1 89.75 364 GLY B N 1
ATOM 8252 C CA . GLY B 1 364 ? 4.289 24.109 2.877 1 89.75 364 GLY B CA 1
ATOM 8253 C C . GLY B 1 364 ? 3.162 24.906 3.518 1 89.75 364 GLY B C 1
ATOM 8254 O O . GLY B 1 364 ? 2.961 24.828 4.73 1 89.75 364 GLY B O 1
ATOM 8255 N N . MET B 1 365 ? 2.371 25.484 2.699 1 90.25 365 MET B N 1
ATOM 8256 C CA . MET B 1 365 ? 1.28 26.312 3.209 1 90.25 365 MET B CA 1
ATOM 8257 C C . MET B 1 365 ? 0.071 25.453 3.568 1 90.25 365 MET B C 1
ATOM 8259 O O . MET B 1 365 ? -0.67 25.781 4.5 1 90.25 365 MET B O 1
ATOM 8263 N N . ASN B 1 366 ? 0.026 24.359 2.947 1 89.94 366 ASN B N 1
ATOM 8264 C CA . ASN B 1 366 ? -1.2 23.594 3.123 1 89.94 366 ASN B CA 1
ATOM 8265 C C . ASN B 1 366 ? -0.986 22.406 4.055 1 89.94 366 ASN B C 1
ATOM 8267 O O . ASN B 1 366 ? -1.947 21.75 4.473 1 89.94 366 ASN B O 1
ATOM 8271 N N . TYR B 1 367 ? 0.155 22.062 4.422 1 92.06 367 TYR B N 1
ATOM 8272 C CA . TYR B 1 367 ? 0.46 20.859 5.188 1 92.06 367 TYR B CA 1
ATOM 8273 C C . TYR B 1 367 ? -0.302 20.844 6.504 1 92.06 367 TYR B C 1
ATOM 8275 O O . TYR B 1 367 ? -0.89 19.828 6.879 1 92.06 367 TYR B O 1
ATOM 8283 N N . SER B 1 368 ? -0.345 21.922 7.273 1 92 368 SER B N 1
ATOM 8284 C CA . SER B 1 368 ? -0.927 21.938 8.609 1 92 368 SER B CA 1
ATOM 8285 C C . SER B 1 368 ? -2.414 21.594 8.57 1 92 368 SER B C 1
ATOM 8287 O O . SER B 1 368 ? -2.877 20.734 9.312 1 92 368 SER B O 1
ATOM 8289 N N . GLY B 1 369 ? -3.119 22.25 7.699 1 89.19 369 GLY B N 1
ATOM 8290 C CA . GLY B 1 369 ? -4.535 21.953 7.578 1 89.19 369 GLY B CA 1
ATOM 8291 C C . GLY B 1 369 ? 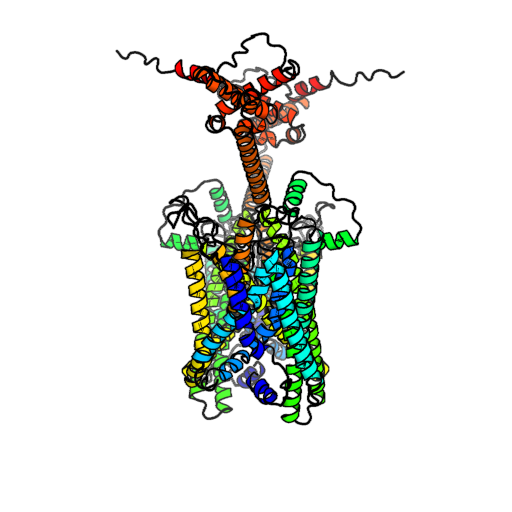-4.805 20.531 7.105 1 89.19 369 GLY B C 1
ATOM 8292 O O . GLY B 1 369 ? -5.746 19.891 7.566 1 89.19 369 GLY B O 1
ATOM 8293 N N . THR B 1 370 ? -3.961 20.047 6.223 1 91.25 370 THR B N 1
ATOM 8294 C CA . THR B 1 370 ? -4.133 18.703 5.695 1 91.25 370 THR B CA 1
ATOM 8295 C C . THR B 1 370 ? -3.875 17.656 6.777 1 91.25 370 THR B C 1
ATOM 8297 O O . THR B 1 370 ? -4.629 16.688 6.91 1 91.25 370 THR B O 1
ATOM 8300 N N . GLN B 1 371 ? -2.855 17.891 7.562 1 93.62 371 GLN B N 1
ATOM 8301 C CA . GLN B 1 371 ? -2.521 16.938 8.609 1 93.62 371 GLN B CA 1
ATOM 8302 C C . GLN B 1 371 ? -3.613 16.891 9.672 1 93.62 371 GLN B C 1
ATOM 8304 O O . GLN B 1 371 ? -3.955 15.805 10.164 1 93.62 371 GLN B O 1
ATOM 8309 N N . ILE B 1 372 ? -4.184 17.953 10.039 1 92.62 372 ILE B N 1
ATOM 8310 C CA . ILE B 1 372 ? -5.254 17.984 11.031 1 92.62 372 ILE B CA 1
ATOM 8311 C C . ILE B 1 372 ? -6.473 17.234 10.5 1 92.62 372 ILE B C 1
ATOM 8313 O O . ILE B 1 372 ? -7.062 16.422 11.219 1 92.62 372 ILE B O 1
ATOM 8317 N N . ALA B 1 373 ? -6.762 17.469 9.258 1 91.69 373 ALA B N 1
ATOM 8318 C CA . ALA B 1 373 ? -7.918 16.797 8.656 1 91.69 373 ALA B CA 1
ATOM 8319 C C . ALA B 1 373 ? -7.703 15.289 8.586 1 91.69 373 ALA B C 1
ATOM 8321 O O . ALA B 1 373 ? -8.633 14.516 8.82 1 91.69 373 ALA B O 1
ATOM 8322 N N . PHE B 1 374 ? -6.523 14.875 8.273 1 94.5 374 PHE B N 1
ATOM 8323 C CA . PHE B 1 374 ? -6.234 13.453 8.164 1 94.5 374 PHE B CA 1
ATOM 8324 C C . PHE B 1 374 ? -6.32 12.781 9.531 1 94.5 374 PHE B C 1
ATOM 8326 O O . PHE B 1 374 ? -6.738 11.625 9.633 1 94.5 374 PHE B O 1
ATOM 8333 N N . ILE B 1 375 ? -5.957 13.484 10.531 1 95.12 375 ILE B N 1
ATOM 8334 C CA . ILE B 1 375 ? -6.043 12.914 11.867 1 95.12 375 ILE B CA 1
ATOM 8335 C C . ILE B 1 375 ? -7.508 12.812 12.297 1 95.12 375 ILE B C 1
ATOM 8337 O O . ILE B 1 375 ? -7.926 11.805 12.867 1 95.12 375 ILE B O 1
ATOM 8341 N N . LEU B 1 376 ? -8.305 13.758 11.969 1 91.56 376 LEU B N 1
ATOM 8342 C CA . LEU B 1 376 ? -9.711 13.758 12.352 1 91.56 376 LEU B CA 1
ATOM 8343 C C . LEU B 1 376 ? -10.484 12.695 11.57 1 91.56 376 LEU B C 1
ATOM 8345 O O . LEU B 1 376 ? -11.203 11.891 12.164 1 91.56 376 LEU B O 1
ATOM 8349 N N . TRP B 1 377 ? -10.203 12.633 10.336 1 91.31 377 TRP B N 1
ATOM 8350 C CA . TRP B 1 377 ? -10.875 11.633 9.523 1 91.31 377 TRP B CA 1
ATOM 8351 C C . TRP B 1 377 ? -10.32 10.234 9.805 1 91.31 377 TRP B C 1
ATOM 8353 O O . TRP B 1 377 ? -11.047 9.242 9.711 1 91.31 377 TRP B O 1
ATOM 8363 N N . GLY B 1 378 ? -9.078 10.258 10.039 1 93.81 378 GLY B N 1
ATOM 8364 C CA . GLY B 1 378 ? -8.5 8.977 10.406 1 93.81 378 GLY B CA 1
ATOM 8365 C C . GLY B 1 378 ? -9.109 8.391 11.664 1 93.81 378 GLY B C 1
ATOM 8366 O O . GLY B 1 378 ? -9.281 7.172 11.766 1 93.81 378 GLY B O 1
ATOM 8367 N N . PHE B 1 379 ? -9.523 9.242 12.531 1 95.5 379 PHE B N 1
ATOM 8368 C CA . PHE B 1 379 ? -10.156 8.812 13.773 1 95.5 379 PHE B CA 1
ATOM 8369 C C . PHE B 1 379 ? -11.523 8.195 13.492 1 95.5 379 PHE B C 1
ATOM 8371 O O . PHE B 1 379 ? -11.852 7.137 14.023 1 95.5 379 PHE B O 1
ATOM 8378 N N . VAL B 1 380 ? -12.25 8.766 12.578 1 92.94 380 VAL B N 1
ATOM 8379 C CA . VAL B 1 380 ? -13.594 8.281 12.273 1 92.94 380 VAL B CA 1
ATOM 8380 C C . VAL B 1 380 ? -13.508 6.941 11.547 1 92.94 380 VAL B C 1
ATOM 8382 O O . VAL B 1 380 ? -14.25 6.012 11.859 1 92.94 380 VAL B O 1
ATOM 8385 N N . VAL B 1 381 ? -12.562 6.867 10.68 1 92.88 381 VAL B N 1
ATOM 8386 C CA . VAL B 1 381 ? -12.422 5.641 9.906 1 92.88 381 VAL B CA 1
ATOM 8387 C C . VAL B 1 381 ? -11.93 4.512 10.805 1 92.88 381 VAL B C 1
ATOM 8389 O O . VAL B 1 381 ? -12.375 3.369 10.688 1 92.88 381 VAL B O 1
ATOM 8392 N N . GLN B 1 382 ? -11.07 4.793 11.656 1 94.75 382 GLN B N 1
ATOM 8393 C CA . GLN B 1 382 ? -10.555 3.77 12.562 1 94.75 382 GLN B CA 1
ATOM 8394 C C . GLN B 1 382 ? -11.625 3.322 13.555 1 94.75 382 GLN B C 1
ATOM 8396 O O . GLN B 1 382 ? -11.703 2.141 13.898 1 94.75 382 GLN B O 1
ATOM 8401 N N . GLN B 1 383 ? -12.391 4.219 14.023 1 95.12 383 GLN B N 1
ATOM 8402 C CA . GLN B 1 383 ? -13.492 3.84 14.898 1 95.12 383 GLN B CA 1
ATOM 8403 C C . GLN B 1 383 ? -14.484 2.934 14.18 1 95.12 383 GLN B C 1
ATOM 8405 O O . GLN B 1 383 ? -14.969 1.955 14.75 1 95.12 383 GLN B O 1
ATOM 8410 N N . ALA B 1 384 ? -14.727 3.277 12.945 1 93 384 ALA B N 1
ATOM 8411 C CA . ALA B 1 384 ? -15.633 2.453 12.148 1 93 384 ALA B CA 1
ATOM 8412 C C . ALA B 1 384 ? -15.062 1.054 11.938 1 93 384 ALA B C 1
ATOM 8414 O O . ALA B 1 384 ? -15.797 0.064 11.977 1 93 384 ALA B O 1
ATOM 8415 N N . THR B 1 385 ? -13.797 0.987 11.688 1 93.38 385 THR B N 1
ATOM 8416 C CA . THR B 1 385 ? -13.141 -0.304 11.5 1 93.38 385 THR B CA 1
ATOM 8417 C C . THR B 1 385 ? -13.219 -1.136 12.781 1 93.38 385 THR B C 1
ATOM 8419 O O . THR B 1 385 ? -13.539 -2.326 12.734 1 93.38 385 THR B O 1
ATOM 8422 N N . PHE B 1 386 ? -13.023 -0.536 13.93 1 95.31 386 PHE B N 1
ATOM 8423 C CA . PHE B 1 386 ? -13.086 -1.25 15.203 1 95.31 386 PHE B CA 1
ATOM 8424 C C . PHE B 1 386 ? -14.523 -1.642 15.531 1 95.31 386 PHE B C 1
ATOM 8426 O O . PHE B 1 386 ? -14.758 -2.693 16.125 1 95.31 386 PHE B O 1
ATOM 8433 N N . LEU B 1 387 ? -15.438 -0.808 15.133 1 94.56 387 LEU B N 1
ATOM 8434 C CA . LEU B 1 387 ? -16.844 -1.124 15.352 1 94.56 387 LEU B CA 1
ATOM 8435 C C . LEU B 1 387 ? -17.266 -2.346 14.539 1 94.56 387 LEU B C 1
ATOM 8437 O O . LEU B 1 387 ? -18.031 -3.186 15.023 1 94.56 387 LEU B O 1
ATOM 8441 N N . LEU B 1 388 ? -16.75 -2.438 13.336 1 93.19 388 LEU B N 1
ATOM 8442 C CA . LEU B 1 388 ? -17.047 -3.592 12.492 1 93.19 388 LEU B CA 1
ATOM 8443 C C . LEU B 1 388 ? -16.438 -4.863 13.078 1 93.19 388 LEU B C 1
ATOM 8445 O O . LEU B 1 388 ? -17.078 -5.918 13.078 1 93.19 388 LEU B O 1
ATOM 8449 N N . ILE B 1 389 ? -15.242 -4.777 13.547 1 92.81 389 ILE B N 1
ATOM 8450 C CA . ILE B 1 389 ? -14.586 -5.934 14.148 1 92.81 389 ILE B CA 1
ATOM 8451 C C . ILE B 1 389 ? -15.32 -6.336 15.422 1 92.81 389 ILE B C 1
ATOM 8453 O O . ILE B 1 389 ? -15.555 -7.523 15.664 1 92.81 389 ILE B O 1
ATOM 8457 N N . CYS B 1 390 ? -15.766 -5.324 16.25 1 92.75 390 CYS B N 1
ATOM 8458 C CA . CYS B 1 390 ? -16.516 -5.605 17.469 1 92.75 390 CYS B CA 1
ATOM 8459 C C . CYS B 1 390 ? -17.875 -6.207 17.125 1 92.75 390 CYS B C 1
ATOM 8461 O O . CYS B 1 390 ? -18.359 -7.102 17.828 1 92.75 390 CYS B O 1
ATOM 8463 N N . GLY B 1 391 ? -18.469 -5.691 16.125 1 89.81 391 GLY B N 1
ATOM 8464 C CA . GLY B 1 391 ? -19.734 -6.254 15.688 1 89.81 391 GLY B CA 1
ATOM 8465 C C . GLY B 1 391 ? -19.609 -7.691 15.211 1 89.81 391 GLY B C 1
ATOM 8466 O O . GLY B 1 391 ? -20.469 -8.523 15.523 1 89.81 391 GLY B O 1
ATOM 8467 N N . ALA B 1 392 ? -18.547 -8.008 14.492 1 89.06 392 ALA B N 1
ATOM 8468 C CA . ALA B 1 392 ? -18.312 -9.375 14.031 1 89.06 392 ALA B CA 1
ATOM 8469 C C . ALA B 1 392 ? -18.062 -10.312 15.211 1 89.06 392 ALA B C 1
ATOM 8471 O O . ALA B 1 392 ? -18.562 -11.445 15.234 1 89.06 392 ALA B O 1
ATOM 8472 N N . LEU B 1 393 ? -17.359 -9.867 16.234 1 89.62 393 LEU B N 1
ATOM 8473 C CA . LEU B 1 393 ? -17.094 -10.672 17.422 1 89.62 393 LEU B CA 1
ATOM 8474 C C . LEU B 1 393 ? -18.359 -10.898 18.234 1 89.62 393 LEU B C 1
ATOM 8476 O O . LEU B 1 393 ? -18.594 -11.992 18.75 1 89.62 393 LEU B O 1
ATOM 8480 N N . TYR B 1 394 ? -19.156 -9.789 18.281 1 89.31 394 TYR B N 1
ATOM 8481 C CA . TYR B 1 394 ? -20.438 -9.922 18.969 1 89.31 394 TYR B CA 1
ATOM 8482 C C . TYR B 1 394 ? -21.328 -10.938 18.266 1 89.31 394 TYR B C 1
ATOM 8484 O O . TYR B 1 394 ? -22 -11.742 18.906 1 89.31 394 TYR B O 1
ATOM 8492 N N . GLY B 1 395 ? -21.344 -10.914 16.938 1 85.94 395 GLY B N 1
ATOM 8493 C CA . GLY B 1 395 ? -22.109 -11.883 16.188 1 85.94 395 GLY B CA 1
ATOM 8494 C C . GLY B 1 395 ? -21.641 -13.312 16.375 1 85.94 395 GLY B C 1
ATOM 8495 O O . GLY B 1 395 ? -22.453 -14.234 16.469 1 85.94 395 GLY B O 1
ATOM 8496 N N . LEU B 1 396 ? -20.391 -13.5 16.547 1 86.31 396 LEU B N 1
ATOM 8497 C CA . LEU B 1 396 ? -19.828 -14.828 16.734 1 86.31 396 LEU B CA 1
ATOM 8498 C C . LEU B 1 396 ? -20.125 -15.367 18.125 1 86.31 396 LEU B C 1
ATOM 8500 O O . LEU B 1 396 ? -20.375 -16.562 18.297 1 86.31 396 LEU B O 1
ATOM 8504 N N . VAL B 1 397 ? -20.188 -14.445 19.141 1 85.19 397 VAL B N 1
ATOM 8505 C CA . VAL B 1 397 ? -20.375 -14.867 20.531 1 85.19 397 VAL B CA 1
ATOM 8506 C C . VAL B 1 397 ? -21.859 -15.016 20.812 1 85.19 397 VAL B C 1
ATOM 8508 O O . VAL B 1 397 ? -22.281 -15.945 21.516 1 85.19 397 VAL B O 1
ATOM 8511 N N . SER B 1 398 ? -22.703 -14.148 20.281 1 86 398 SER B N 1
ATOM 8512 C CA . SER B 1 398 ? -24.125 -14.141 20.578 1 86 398 SER B CA 1
ATOM 8513 C C . SER B 1 398 ? -24.859 -15.258 19.828 1 86 398 SER B C 1
ATOM 8515 O O . SER B 1 398 ? -25.891 -15.742 20.281 1 86 398 SER B O 1
ATOM 8517 N N . TYR B 1 399 ? -24.281 -15.633 18.625 1 86 399 TYR B N 1
ATOM 8518 C CA . TYR B 1 399 ? -24.891 -16.703 17.859 1 86 399 TYR B CA 1
ATOM 8519 C C . TYR B 1 399 ? -23.938 -17.875 17.688 1 86 399 TYR B C 1
ATOM 8521 O O . TYR B 1 399 ? -23.312 -18.031 16.641 1 86 399 TYR B O 1
ATOM 8529 N N . PRO B 1 400 ? -23.859 -18.719 18.656 1 85.06 400 PRO B N 1
ATOM 8530 C CA . PRO B 1 400 ? -22.906 -19.844 18.609 1 85.06 400 PRO B CA 1
ATOM 8531 C C . PRO B 1 400 ? -23.188 -20.797 17.453 1 85.06 400 PRO B C 1
ATOM 8533 O O . PRO B 1 400 ? -22.281 -21.516 17.016 1 85.06 400 PRO B O 1
ATOM 8536 N N . LYS B 1 401 ? -24.5 -20.766 16.969 1 86.88 401 LYS B N 1
ATOM 8537 C CA . LYS B 1 401 ? -24.812 -21.625 15.836 1 86.88 401 LYS B CA 1
ATOM 8538 C C . LYS B 1 401 ? -24.016 -21.219 14.594 1 86.88 401 LYS B C 1
ATOM 8540 O O . LYS B 1 401 ? -23.734 -22.062 13.734 1 86.88 401 LYS B O 1
ATOM 8545 N N . LEU B 1 402 ? -23.641 -19.922 14.602 1 84.31 402 LEU B N 1
ATOM 8546 C CA . LEU B 1 402 ? -22.859 -19.422 13.469 1 84.31 402 LEU B CA 1
ATOM 8547 C C . LEU B 1 402 ? -21.438 -19.969 13.508 1 84.31 402 LEU B C 1
ATOM 8549 O O . LEU B 1 402 ? -20.875 -20.312 12.469 1 84.31 402 LEU B O 1
ATOM 8553 N N . ILE B 1 403 ? -20.891 -20.094 14.656 1 82.75 403 ILE B N 1
ATOM 8554 C CA . ILE B 1 403 ? -19.531 -20.609 14.805 1 82.75 403 ILE B CA 1
ATOM 8555 C C . ILE B 1 403 ? -19.5 -22.094 14.453 1 82.75 403 ILE B C 1
ATOM 8557 O O . ILE B 1 403 ? -18.578 -22.578 13.789 1 82.75 403 ILE B O 1
ATOM 8561 N N . VAL B 1 404 ? -20.516 -22.766 14.93 1 82.69 404 VAL B N 1
ATOM 8562 C CA . VAL B 1 404 ? -20.609 -24.188 14.656 1 82.69 404 VAL B CA 1
ATOM 8563 C C . VAL B 1 404 ? -20.781 -24.422 13.156 1 82.69 404 VAL B C 1
ATOM 8565 O O . VAL B 1 404 ? -20.188 -25.328 12.578 1 82.69 404 VAL B O 1
ATOM 8568 N N . TRP B 1 405 ? -21.531 -23.484 12.594 1 80.94 405 TRP B N 1
ATOM 8569 C CA . TRP B 1 405 ? -21.766 -23.562 11.148 1 80.94 405 TRP B CA 1
ATOM 8570 C C . TRP B 1 405 ? -20.484 -23.281 10.383 1 80.94 405 TRP B C 1
ATOM 8572 O O . TRP B 1 405 ? -20.172 -23.969 9.406 1 80.94 405 TRP B O 1
ATOM 8582 N N . ILE B 1 406 ? -19.672 -22.359 10.742 1 80.56 406 ILE B N 1
ATOM 8583 C CA . ILE B 1 406 ? -18.422 -22 10.078 1 80.56 406 ILE B CA 1
ATOM 8584 C C . ILE B 1 406 ? -17.391 -23.109 10.289 1 80.56 406 ILE B C 1
ATOM 8586 O O . ILE B 1 406 ? -16.672 -23.484 9.352 1 80.56 406 ILE B O 1
ATOM 8590 N N . LEU B 1 407 ? -17.422 -23.656 11.461 1 80.62 407 LEU B N 1
ATOM 8591 C CA . LEU B 1 407 ? -16.453 -24.719 11.773 1 80.62 407 LEU B CA 1
ATOM 8592 C C . LEU B 1 407 ? -16.812 -26.016 11.062 1 80.62 407 LEU B C 1
ATOM 8594 O O . LEU B 1 407 ? -15.93 -26.766 10.641 1 80.62 407 LEU B O 1
ATOM 8598 N N . GLN B 1 408 ? -18.078 -26.219 10.93 1 77.69 408 GLN B N 1
ATOM 8599 C CA . GLN B 1 408 ? -18.516 -27.453 10.281 1 77.69 408 GLN B CA 1
ATOM 8600 C C . GLN B 1 408 ? -18.281 -27.391 8.773 1 77.69 408 GLN B C 1
ATOM 8602 O O . GLN B 1 408 ? -17.859 -28.391 8.172 1 77.69 408 GLN B O 1
ATOM 8607 N N . TYR B 1 409 ? -18.406 -26.219 8.195 1 74.56 409 TYR B N 1
ATOM 8608 C CA . TYR B 1 409 ? -18.328 -26.125 6.738 1 74.56 409 TYR B CA 1
ATOM 8609 C C . TYR B 1 409 ? -16.938 -25.656 6.301 1 74.56 409 TYR B C 1
ATOM 8611 O O . TYR B 1 409 ? -16.422 -26.094 5.273 1 74.56 409 TYR B O 1
ATOM 8619 N N . SER B 1 410 ? -16.297 -24.797 6.984 1 79.12 410 SER B N 1
ATOM 8620 C CA . SER B 1 410 ? -14.992 -24.281 6.562 1 79.12 410 SER B CA 1
ATOM 8621 C C . SER B 1 410 ? -13.859 -24.891 7.387 1 79.12 410 SER B C 1
ATOM 8623 O O . SER B 1 410 ? -12.703 -24.875 6.969 1 79.12 410 SER B O 1
ATOM 8625 N N . GLY B 1 411 ? -14.172 -25.5 8.469 1 81.31 411 GLY B N 1
ATOM 8626 C CA . GLY B 1 411 ? -13.172 -26.078 9.367 1 81.31 411 GLY B CA 1
ATOM 8627 C C . GLY B 1 411 ? -12.359 -27.172 8.727 1 81.31 411 GLY B C 1
ATOM 8628 O O . GLY B 1 411 ? -11.133 -27.094 8.672 1 81.31 411 GLY B O 1
ATOM 8629 N N . PRO B 1 412 ? -13.078 -28.156 8.109 1 81.94 412 PRO B N 1
ATOM 8630 C CA . PRO B 1 412 ? -12.328 -29.25 7.492 1 81.94 412 PRO B CA 1
ATOM 8631 C C . PRO B 1 412 ? -11.469 -28.781 6.316 1 81.94 412 PRO B C 1
ATOM 8633 O O . PRO B 1 412 ? -10.359 -29.281 6.117 1 81.94 412 PRO B O 1
ATOM 8636 N N . THR B 1 413 ? -11.961 -27.859 5.531 1 80.19 413 THR B N 1
ATOM 8637 C CA . THR B 1 413 ? -11.18 -27.344 4.414 1 80.19 413 THR B CA 1
ATOM 8638 C C . THR B 1 413 ? -9.914 -26.641 4.914 1 80.19 413 THR B C 1
ATOM 8640 O O . THR B 1 413 ? -8.836 -26.844 4.355 1 80.19 413 THR B O 1
ATOM 8643 N N . ILE B 1 414 ? -10.023 -25.906 5.957 1 82.69 414 ILE B N 1
ATOM 8644 C CA . ILE B 1 414 ? -8.875 -25.203 6.52 1 82.69 414 ILE B CA 1
ATOM 8645 C C . ILE B 1 414 ? -7.918 -26.203 7.16 1 82.69 414 ILE B C 1
ATOM 8647 O O . ILE B 1 414 ? -6.699 -26.078 7.035 1 82.69 414 ILE B O 1
ATOM 8651 N N . GLY B 1 415 ? -8.484 -27.203 7.816 1 83.56 415 GLY B N 1
ATOM 8652 C CA . GLY B 1 415 ? -7.664 -28.219 8.461 1 83.56 415 GLY B CA 1
ATOM 8653 C C . GLY B 1 415 ? -6.84 -29.031 7.477 1 83.56 415 GLY B C 1
ATOM 8654 O O . GLY B 1 415 ? -5.633 -29.203 7.664 1 83.56 415 GLY B O 1
ATOM 8655 N N . VAL B 1 416 ? -7.43 -29.453 6.387 1 81.5 416 VAL B N 1
ATOM 8656 C CA . VAL B 1 416 ? -6.727 -30.266 5.398 1 81.5 416 VAL B CA 1
ATOM 8657 C C . VAL B 1 416 ? -5.703 -29.406 4.66 1 81.5 416 VAL B C 1
ATOM 8659 O O . VAL B 1 416 ? -4.594 -29.859 4.371 1 81.5 416 VAL B O 1
ATOM 8662 N N . THR B 1 417 ? -6.094 -28.219 4.34 1 82.56 417 THR B N 1
ATOM 8663 C CA . THR B 1 417 ? -5.16 -27.328 3.648 1 82.56 417 THR B CA 1
ATOM 8664 C C . THR B 1 417 ? -3.945 -27.047 4.523 1 82.56 417 THR B C 1
ATOM 8666 O O . THR B 1 417 ? -2.809 -27.078 4.047 1 82.56 417 THR B O 1
ATOM 8669 N N . THR B 1 418 ? -4.172 -26.812 5.805 1 85.69 418 THR B N 1
ATOM 8670 C CA . THR B 1 418 ? -3.066 -26.516 6.715 1 85.69 418 THR B CA 1
ATOM 8671 C C . THR B 1 418 ? -2.188 -27.75 6.91 1 85.69 418 THR B C 1
ATOM 8673 O O . THR B 1 418 ? -0.966 -27.641 7.02 1 85.69 418 THR B O 1
ATOM 8676 N N . ALA B 1 419 ? -2.818 -28.828 6.938 1 86.56 419 ALA B N 1
ATOM 8677 C CA . ALA B 1 419 ? -2.059 -30.078 7.074 1 86.56 419 ALA B CA 1
ATOM 8678 C C . ALA B 1 419 ? -1.187 -30.328 5.848 1 86.56 419 ALA B C 1
ATOM 8680 O O . ALA B 1 419 ? -0.028 -30.719 5.973 1 86.56 419 ALA B O 1
ATOM 8681 N N . THR B 1 420 ? -1.712 -30.109 4.695 1 84.81 420 THR B N 1
ATOM 8682 C CA . THR B 1 420 ? -0.951 -30.297 3.465 1 84.81 420 THR B CA 1
ATOM 8683 C C . THR B 1 420 ? 0.203 -29.312 3.383 1 84.81 420 THR B C 1
ATOM 8685 O O . THR B 1 420 ? 1.288 -29.641 2.904 1 84.81 420 THR B O 1
ATOM 8688 N N . LEU B 1 421 ? -0.027 -28.156 3.836 1 87.75 421 LEU B N 1
ATOM 8689 C CA . LEU B 1 421 ? 1.032 -27.141 3.838 1 87.75 421 LEU B CA 1
ATOM 8690 C C . LEU B 1 421 ? 2.145 -27.531 4.809 1 87.75 421 LEU B C 1
ATOM 8692 O O . LEU B 1 421 ? 3.326 -27.328 4.516 1 87.75 421 LEU B O 1
ATOM 8696 N N . ALA B 1 422 ? 1.731 -28.109 5.879 1 90.31 422 ALA B N 1
ATOM 8697 C CA . ALA B 1 422 ? 2.713 -28.547 6.867 1 90.31 422 ALA B CA 1
ATOM 8698 C C . ALA B 1 422 ? 3.568 -29.688 6.324 1 90.31 422 ALA B C 1
ATOM 8700 O O . ALA B 1 422 ? 4.777 -29.734 6.566 1 90.31 422 ALA B O 1
ATOM 8701 N N . VAL B 1 423 ? 2.941 -30.531 5.605 1 89.88 423 VAL B N 1
ATOM 8702 C CA . VAL B 1 423 ? 3.674 -31.641 5.004 1 89.88 423 VAL B CA 1
ATOM 8703 C C . VAL B 1 423 ? 4.656 -31.094 3.963 1 89.88 423 VAL B C 1
ATOM 8705 O O . VAL B 1 423 ? 5.805 -31.547 3.898 1 89.88 423 VAL B O 1
ATOM 8708 N N . GLN B 1 424 ? 4.23 -30.188 3.26 1 90.5 424 GLN B N 1
ATOM 8709 C CA . GLN B 1 424 ? 5.105 -29.609 2.24 1 90.5 424 GLN B CA 1
ATOM 8710 C C . GLN B 1 424 ? 6.285 -28.891 2.873 1 90.5 424 GLN B C 1
ATOM 8712 O O . GLN B 1 424 ? 7.414 -28.969 2.387 1 90.5 424 GLN B O 1
ATOM 8717 N N . MET B 1 425 ? 6.031 -28.234 3.922 1 91.38 425 MET B N 1
ATOM 8718 C CA . MET B 1 425 ? 7.102 -27.516 4.613 1 91.38 425 MET B CA 1
ATOM 8719 C C . MET B 1 425 ? 8.086 -28.5 5.246 1 91.38 425 MET B C 1
ATOM 8721 O O . MET B 1 425 ? 9.297 -28.266 5.207 1 91.38 425 MET B O 1
ATOM 8725 N N . SER B 1 426 ? 7.559 -29.562 5.75 1 93.75 426 SER B N 1
ATOM 8726 C CA . SER B 1 426 ? 8.422 -30.562 6.355 1 93.75 426 SER B CA 1
ATOM 8727 C C . SER B 1 426 ? 9.273 -31.266 5.305 1 93.75 426 SER B C 1
ATOM 8729 O O . SER B 1 426 ? 10.445 -31.562 5.543 1 93.75 426 SER B O 1
ATOM 8731 N N . LEU B 1 427 ? 8.711 -31.5 4.172 1 94.19 427 LEU B N 1
ATOM 8732 C CA . LEU B 1 427 ? 9.461 -32.125 3.084 1 94.19 427 LEU B CA 1
ATOM 8733 C C . LEU B 1 427 ? 10.555 -31.172 2.582 1 94.19 427 LEU B C 1
ATOM 8735 O O . LEU B 1 427 ? 11.672 -31.609 2.285 1 94.19 427 LEU B O 1
ATOM 8739 N N . SER B 1 428 ? 10.25 -29.922 2.527 1 93 428 SER B N 1
ATOM 8740 C CA . SER B 1 428 ? 11.211 -28.938 2.049 1 93 428 SER B CA 1
ATOM 8741 C C . SER B 1 428 ? 12.359 -28.766 3.037 1 93 428 SER B C 1
ATOM 8743 O O . SER B 1 428 ? 13.516 -28.594 2.635 1 93 428 SER B O 1
ATOM 8745 N N . ALA B 1 429 ? 12.125 -28.906 4.312 1 91.12 429 ALA B N 1
ATOM 8746 C CA . ALA B 1 429 ? 13.133 -28.672 5.344 1 91.12 429 ALA B CA 1
ATOM 8747 C C . ALA B 1 429 ? 14.008 -29.891 5.566 1 91.12 429 ALA B C 1
ATOM 8749 O O . ALA B 1 429 ? 15.219 -29.781 5.742 1 91.12 429 ALA B O 1
ATOM 8750 N N . PHE B 1 430 ? 13.359 -31.094 5.391 1 91.44 430 PHE B N 1
ATOM 8751 C CA . PHE B 1 430 ? 14.094 -32.25 5.852 1 91.44 430 PHE B CA 1
ATOM 8752 C C . PHE B 1 430 ? 14.508 -33.125 4.672 1 91.44 430 PHE B C 1
ATOM 8754 O O . PHE B 1 430 ? 15.516 -33.844 4.746 1 91.44 430 PHE B O 1
ATOM 8761 N N . VAL B 1 431 ? 13.75 -33.031 3.635 1 92.75 431 VAL B N 1
ATOM 8762 C CA . VAL B 1 431 ? 14.023 -33.969 2.562 1 92.75 431 VAL B CA 1
ATOM 8763 C C . VAL B 1 431 ? 14.695 -33.281 1.394 1 92.75 431 VAL B C 1
ATOM 8765 O O . VAL B 1 431 ? 15.68 -33.75 0.839 1 92.75 431 VAL B O 1
ATOM 8768 N N . PHE B 1 432 ? 14.266 -32.094 1.06 1 93.25 432 PHE B N 1
ATOM 8769 C CA . PHE B 1 432 ? 14.711 -31.484 -0.179 1 93.25 432 PHE B CA 1
ATOM 8770 C C . PHE B 1 432 ? 15.875 -30.516 0.086 1 93.25 432 PHE B C 1
ATOM 8772 O O . PHE B 1 432 ? 16.562 -30.094 -0.847 1 93.25 432 PHE B O 1
ATOM 8779 N N . SER B 1 433 ? 16.109 -30.094 1.258 1 89.81 433 SER B N 1
ATOM 8780 C CA . SER B 1 433 ? 17.219 -29.188 1.568 1 89.81 433 SER B CA 1
ATOM 8781 C C . SER B 1 433 ? 18.5 -29.953 1.854 1 89.81 433 SER B C 1
ATOM 8783 O O . SER B 1 433 ? 18.469 -30.969 2.551 1 89.81 433 SER B O 1
ATOM 8785 N N . GLN B 1 434 ? 19.547 -29.531 1.147 1 86.56 434 GLN B N 1
ATOM 8786 C CA . GLN B 1 434 ? 20.844 -30.141 1.393 1 86.56 434 GLN B CA 1
ATOM 8787 C C . GLN B 1 434 ? 21.422 -29.703 2.738 1 86.56 434 GLN B C 1
ATOM 8789 O O . GLN B 1 434 ? 21.125 -28.594 3.209 1 86.56 434 GLN B O 1
ATOM 8794 N N . ARG B 1 435 ? 22.266 -30.516 3.41 1 83.31 435 ARG B N 1
ATOM 8795 C CA . ARG B 1 435 ? 22.891 -30.172 4.691 1 83.31 435 ARG B CA 1
ATOM 8796 C C . ARG B 1 435 ? 23.922 -29.078 4.523 1 83.31 435 ARG B C 1
ATOM 8798 O O . ARG B 1 435 ? 24.406 -28.844 3.414 1 83.31 435 ARG B O 1
ATOM 8805 N N . LYS B 1 436 ? 24.109 -28.406 5.512 1 80.25 436 LYS B N 1
ATOM 8806 C CA . LYS B 1 436 ? 25.078 -27.312 5.508 1 80.25 436 LYS B CA 1
ATOM 8807 C C . LYS B 1 436 ? 26.453 -27.797 5.074 1 80.25 436 LYS B C 1
ATOM 8809 O O . LYS B 1 436 ? 26.875 -28.891 5.445 1 80.25 436 LYS B O 1
ATOM 8814 N N . ILE B 1 437 ? 27.016 -27.078 4.117 1 76.44 437 ILE B N 1
ATOM 8815 C CA . ILE B 1 437 ? 28.359 -27.422 3.674 1 76.44 437 ILE B CA 1
ATOM 8816 C C . ILE B 1 437 ? 29.359 -27.188 4.812 1 76.44 437 ILE B C 1
ATOM 8818 O O . ILE B 1 437 ? 30.156 -28.062 5.137 1 76.44 437 ILE B O 1
ATOM 8822 N N . ASN B 1 438 ? 29.234 -25.938 5.352 1 77.25 438 ASN B N 1
ATOM 8823 C CA . ASN B 1 438 ? 30.031 -25.594 6.52 1 77.25 438 ASN B CA 1
ATOM 8824 C C . ASN B 1 438 ? 29.172 -25.312 7.738 1 77.25 438 ASN B C 1
ATOM 8826 O O . ASN B 1 438 ? 28.125 -24.656 7.629 1 77.25 438 ASN B O 1
ATOM 8830 N N . PRO B 1 439 ? 29.531 -25.922 8.781 1 79.5 439 PRO B N 1
ATOM 8831 C CA . PRO B 1 439 ? 28.719 -25.75 9.984 1 79.5 439 PRO B CA 1
ATOM 8832 C C . PRO B 1 439 ? 28.578 -24.281 10.398 1 79.5 439 PRO B C 1
ATOM 8834 O O . PRO B 1 439 ? 27.625 -23.922 11.078 1 79.5 439 PRO B O 1
ATOM 8837 N N . THR B 1 440 ? 29.312 -23.422 9.875 1 75.81 440 THR B N 1
ATOM 8838 C CA . THR B 1 440 ? 29.281 -22.016 10.289 1 75.81 440 THR B CA 1
ATOM 8839 C C . THR B 1 440 ? 28.375 -21.203 9.367 1 75.81 440 THR B C 1
ATOM 8841 O O . THR B 1 440 ? 28.094 -20.031 9.633 1 75.81 440 THR B O 1
ATOM 8844 N N . ASP B 1 441 ? 27.906 -21.922 8.453 1 77.5 441 ASP B N 1
ATOM 8845 C CA . ASP B 1 441 ? 27.047 -21.188 7.527 1 77.5 441 ASP B CA 1
ATOM 8846 C C . ASP B 1 441 ? 25.703 -20.875 8.156 1 77.5 441 ASP B C 1
ATOM 8848 O O . ASP B 1 441 ? 25.172 -21.672 8.93 1 77.5 441 ASP B O 1
ATOM 8852 N N . LYS B 1 442 ? 25.281 -19.703 7.98 1 74.06 442 LYS B N 1
ATOM 8853 C CA . LYS B 1 442 ? 24.031 -19.266 8.586 1 74.06 442 LYS B CA 1
ATOM 8854 C C . LYS B 1 442 ? 22.844 -20.062 8.031 1 74.06 442 LYS B C 1
ATOM 8856 O O . LYS B 1 442 ? 21.969 -20.484 8.789 1 74.06 442 LYS B O 1
ATOM 8861 N N . ASP B 1 443 ? 22.891 -20.281 6.68 1 81 443 ASP B N 1
ATOM 8862 C CA . ASP B 1 443 ? 21.766 -20.969 6.051 1 81 443 ASP B CA 1
ATOM 8863 C C . ASP B 1 443 ? 22.25 -22.094 5.137 1 81 443 ASP B C 1
ATOM 8865 O O . ASP B 1 443 ? 23.438 -22.141 4.777 1 81 443 ASP B O 1
ATOM 8869 N N . ARG B 1 444 ? 21.453 -23.062 4.996 1 85.38 444 ARG B N 1
ATOM 8870 C CA . ARG B 1 444 ? 21.719 -24.156 4.074 1 85.38 444 ARG B CA 1
ATOM 8871 C C . ARG B 1 444 ? 21.859 -23.641 2.643 1 85.38 444 ARG B C 1
ATOM 8873 O O . ARG B 1 444 ? 21.312 -22.594 2.299 1 85.38 444 ARG B O 1
ATOM 8880 N N . PRO B 1 445 ? 22.609 -24.25 1.892 1 84 445 PRO B N 1
ATOM 8881 C CA . PRO B 1 445 ? 22.734 -23.828 0.493 1 84 445 PRO B CA 1
ATOM 8882 C C . PRO B 1 445 ? 21.453 -24.062 -0.301 1 84 445 PRO B C 1
ATOM 8884 O O . PRO B 1 445 ? 20.656 -24.953 0.034 1 84 445 PRO B O 1
ATOM 8887 N N . LEU B 1 446 ? 21.266 -23.25 -1.266 1 86.88 446 LEU B N 1
ATOM 8888 C CA . LEU B 1 446 ? 20.062 -23.344 -2.09 1 86.88 446 LEU B CA 1
ATOM 8889 C C . LEU B 1 446 ? 20.219 -24.422 -3.156 1 86.88 446 LEU B C 1
ATOM 8891 O O . LEU B 1 446 ? 20.188 -24.125 -4.352 1 86.88 446 LEU B O 1
ATOM 8895 N N . ALA B 1 447 ? 20.516 -25.578 -2.797 1 86.88 447 ALA B N 1
ATOM 8896 C CA . ALA B 1 447 ? 20.609 -26.75 -3.658 1 86.88 447 ALA B CA 1
ATOM 8897 C C . ALA B 1 447 ? 19.547 -27.797 -3.281 1 86.88 447 ALA B C 1
ATOM 8899 O O . ALA B 1 447 ? 19.297 -28.031 -2.098 1 86.88 447 ALA B O 1
ATOM 8900 N N . ILE B 1 448 ? 18.922 -28.297 -4.266 1 88.5 448 ILE B N 1
ATOM 8901 C CA . ILE B 1 448 ? 17.844 -29.25 -4.031 1 88.5 448 ILE B CA 1
ATOM 8902 C C . ILE B 1 448 ? 18.406 -30.656 -3.936 1 88.5 448 ILE B C 1
ATOM 8904 O O . ILE B 1 448 ? 19.141 -31.109 -4.82 1 88.5 448 ILE B O 1
ATOM 8908 N N . ASP B 1 449 ? 18.047 -31.234 -2.777 1 88.75 449 ASP B N 1
ATOM 8909 C CA . ASP B 1 449 ? 18.391 -32.625 -2.598 1 88.75 449 ASP B CA 1
ATOM 8910 C C . ASP B 1 449 ? 17.234 -33.531 -3.053 1 88.75 449 ASP B C 1
ATOM 8912 O O . ASP B 1 449 ? 16.062 -33.156 -2.992 1 88.75 449 ASP B O 1
ATOM 8916 N N . ASN B 1 450 ? 17.469 -34.781 -3.527 1 89.5 450 ASN B N 1
ATOM 8917 C CA . ASN B 1 450 ? 16.422 -35.656 -4.047 1 89.5 450 ASN B CA 1
ATOM 8918 C C . ASN B 1 450 ? 15.594 -35 -5.133 1 89.5 450 ASN B C 1
ATOM 8920 O O . ASN B 1 450 ? 14.375 -34.875 -5 1 89.5 450 ASN B O 1
ATOM 8924 N N . ARG B 1 451 ? 16.25 -34.625 -6.074 1 88.19 451 ARG B N 1
ATOM 8925 C CA . ARG B 1 451 ? 15.703 -33.812 -7.145 1 88.19 451 ARG B CA 1
ATOM 8926 C C . ARG B 1 451 ? 14.516 -34.5 -7.809 1 88.19 451 ARG B C 1
ATOM 8928 O O . ARG B 1 451 ? 13.516 -33.844 -8.125 1 88.19 451 ARG B O 1
ATOM 8935 N N . LYS B 1 452 ? 14.656 -35.812 -8.047 1 88.25 452 LYS B N 1
ATOM 8936 C CA . LYS B 1 452 ? 13.578 -36.5 -8.719 1 88.25 452 LYS B CA 1
ATOM 8937 C C . LYS B 1 452 ? 12.297 -36.5 -7.879 1 88.25 452 LYS B C 1
ATOM 8939 O O . LYS B 1 452 ? 11.211 -36.25 -8.406 1 88.25 452 LYS B O 1
ATOM 8944 N N . PHE B 1 453 ? 12.523 -36.688 -6.582 1 91.62 453 PHE B N 1
ATOM 8945 C CA . PHE B 1 453 ? 11.375 -36.688 -5.684 1 91.62 453 PHE B CA 1
ATOM 8946 C C . PHE B 1 453 ? 10.797 -35.281 -5.566 1 91.62 453 PHE B C 1
ATOM 8948 O O . PHE B 1 453 ? 9.586 -35.125 -5.418 1 91.62 453 PHE B O 1
ATOM 8955 N N . TYR B 1 454 ? 11.656 -34.344 -5.633 1 91.88 454 TYR B N 1
ATOM 8956 C CA . TYR B 1 454 ? 11.195 -32.938 -5.59 1 91.88 454 TYR B CA 1
ATOM 8957 C C . TYR B 1 454 ? 10.32 -32.625 -6.797 1 91.88 454 TYR B C 1
ATOM 8959 O O . TYR B 1 454 ? 9.281 -31.984 -6.664 1 91.88 454 TYR B O 1
ATOM 8967 N N . HIS B 1 455 ? 10.672 -33.062 -7.957 1 90.88 455 HIS B N 1
ATOM 8968 C CA . HIS B 1 455 ? 9.906 -32.75 -9.164 1 90.88 455 HIS B CA 1
ATOM 8969 C C . HIS B 1 455 ? 8.578 -33.5 -9.18 1 90.88 455 HIS B C 1
ATOM 8971 O O . HIS B 1 455 ? 7.566 -32.969 -9.648 1 90.88 455 HIS B O 1
ATOM 8977 N N . VAL B 1 456 ? 8.586 -34.688 -8.664 1 91.75 456 VAL B N 1
ATOM 8978 C CA . VAL B 1 456 ? 7.344 -35.438 -8.594 1 91.75 456 VAL B CA 1
ATOM 8979 C C . VAL B 1 456 ? 6.391 -34.812 -7.594 1 91.75 456 VAL B C 1
ATOM 8981 O O . VAL B 1 456 ? 5.195 -34.656 -7.871 1 91.75 456 VAL B O 1
ATOM 8984 N N . THR B 1 457 ? 6.953 -34.438 -6.496 1 91.12 457 THR B N 1
ATOM 8985 C CA . THR B 1 457 ? 6.125 -33.781 -5.48 1 91.12 457 THR B CA 1
ATOM 8986 C C . THR B 1 457 ? 5.602 -32.438 -5.98 1 91.12 457 THR B C 1
ATOM 8988 O O . THR B 1 457 ? 4.441 -32.094 -5.742 1 91.12 457 THR B O 1
ATOM 8991 N N . SER B 1 458 ? 6.449 -31.703 -6.668 1 90.56 458 SER B N 1
ATOM 8992 C CA . SER B 1 458 ? 6.039 -30.406 -7.203 1 90.56 458 SER B CA 1
ATOM 8993 C C . SER B 1 458 ? 4.918 -30.562 -8.227 1 90.56 458 SER B C 1
ATOM 8995 O O . SER B 1 458 ? 4.035 -29.703 -8.328 1 90.56 458 SER B O 1
ATOM 8997 N N . TYR B 1 459 ? 4.887 -31.641 -8.93 1 90.94 459 TYR B N 1
ATOM 8998 C CA . TYR B 1 459 ? 3.84 -31.906 -9.906 1 90.94 459 TYR B CA 1
ATOM 8999 C C . TYR B 1 459 ? 2.502 -32.156 -9.219 1 90.94 459 TYR B C 1
ATOM 9001 O O . TYR B 1 459 ? 1.486 -31.562 -9.609 1 90.94 459 TYR B O 1
ATOM 9009 N N . PHE B 1 460 ? 2.514 -32.906 -8.234 1 88.06 460 PHE B N 1
ATOM 9010 C CA . PHE B 1 460 ? 1.259 -33.219 -7.555 1 88.06 460 PHE B CA 1
ATOM 9011 C C . PHE B 1 460 ? 0.762 -32.031 -6.758 1 88.06 460 PHE B C 1
ATOM 9013 O O . PHE B 1 460 ? -0.446 -31.828 -6.621 1 88.06 460 PHE B O 1
ATOM 9020 N N . MET B 1 461 ? 1.697 -31.281 -6.316 1 87.19 461 MET B N 1
ATOM 9021 C CA . MET B 1 461 ? 1.312 -30.125 -5.531 1 87.19 461 MET B CA 1
ATOM 9022 C C . MET B 1 461 ? 0.755 -29.016 -6.426 1 87.19 461 MET B C 1
ATOM 9024 O O . MET B 1 461 ? 0.069 -28.109 -5.949 1 87.19 461 MET B O 1
ATOM 9028 N N . PHE B 1 462 ? 0.997 -29.094 -7.641 1 83.62 462 PHE B N 1
ATOM 9029 C CA . PHE B 1 462 ? 0.427 -28.156 -8.609 1 83.62 462 PHE B CA 1
ATOM 9030 C C . PHE B 1 462 ? -1.094 -28.141 -8.508 1 83.62 462 PHE B C 1
ATOM 9032 O O . PHE B 1 462 ? -1.713 -27.078 -8.594 1 83.62 462 PHE B O 1
ATOM 9039 N N . PHE B 1 463 ? -1.733 -29.203 -8.148 1 78.94 463 PHE B N 1
ATOM 9040 C CA . PHE B 1 463 ? -3.186 -29.344 -8.109 1 78.94 463 PHE B CA 1
ATOM 9041 C C . PHE B 1 463 ? -3.725 -29.016 -6.723 1 78.94 463 PHE B C 1
ATOM 9043 O O . PHE B 1 463 ? -4.824 -28.469 -6.59 1 78.94 463 PHE B O 1
ATOM 9050 N N . PHE B 1 464 ? -2.852 -29.141 -5.758 1 78.5 464 PHE B N 1
ATOM 9051 C CA . PHE B 1 464 ? -3.311 -28.984 -4.383 1 78.5 464 PHE B CA 1
ATOM 9052 C C . PHE B 1 464 ? -3.137 -27.547 -3.912 1 78.5 464 PHE B C 1
ATOM 9054 O O . PHE B 1 464 ? -3.938 -27.047 -3.119 1 78.5 464 PHE B O 1
ATOM 9061 N N . ASN B 1 465 ? -2.26 -26.906 -4.438 1 84.38 465 ASN B N 1
ATOM 9062 C CA . ASN B 1 465 ? -1.901 -25.609 -3.875 1 84.38 465 ASN B CA 1
ATOM 9063 C C . ASN B 1 465 ? -2.809 -24.5 -4.398 1 84.38 465 ASN B C 1
ATOM 9065 O O . ASN B 1 465 ? -2.658 -23.344 -4.016 1 84.38 465 ASN B O 1
ATOM 9069 N N . VAL B 1 466 ? -3.783 -24.812 -5.109 1 81.31 466 VAL B N 1
ATOM 9070 C CA . VAL B 1 466 ? -4.766 -23.812 -5.531 1 81.31 466 VAL B CA 1
ATOM 9071 C C . VAL B 1 466 ? -5.625 -23.406 -4.336 1 81.31 466 VAL B C 1
ATOM 9073 O O . VAL B 1 466 ? -6.004 -22.234 -4.215 1 81.31 466 VAL B O 1
ATOM 9076 N N . MET B 1 467 ? -5.812 -24.281 -3.414 1 79.06 467 MET B N 1
ATOM 9077 C CA . MET B 1 467 ? -6.602 -23.984 -2.223 1 79.06 467 MET B CA 1
ATOM 9078 C C . MET B 1 467 ? -5.852 -23.031 -1.295 1 79.06 467 MET B C 1
ATOM 9080 O O . MET B 1 467 ? -6.453 -22.141 -0.7 1 79.06 467 MET B O 1
ATOM 9084 N N . LYS B 1 468 ? -4.602 -23.281 -1.226 1 83.62 468 LYS B N 1
ATOM 9085 C CA . LYS B 1 468 ? -3.791 -22.344 -0.448 1 83.62 468 LYS B CA 1
ATOM 9086 C C . LYS B 1 468 ? -3.852 -20.938 -1.035 1 83.62 468 LYS B C 1
ATOM 9088 O O . LYS B 1 468 ? -3.947 -19.969 -0.298 1 83.62 468 LYS B O 1
ATOM 9093 N N . GLY B 1 469 ? -3.824 -20.906 -2.285 1 86.5 469 GLY B N 1
ATOM 9094 C CA . GLY B 1 469 ? -3.881 -19.625 -2.951 1 86.5 469 GLY B CA 1
ATOM 9095 C C . GLY B 1 469 ? -5.191 -18.891 -2.727 1 86.5 469 GLY B C 1
ATOM 9096 O O . GLY B 1 469 ? -5.207 -17.672 -2.58 1 86.5 469 GLY B O 1
ATOM 9097 N N . LEU B 1 470 ? -6.242 -19.641 -2.598 1 83.56 470 LEU B N 1
ATOM 9098 C CA . LEU B 1 470 ? -7.543 -19.031 -2.346 1 83.56 470 LEU B CA 1
ATOM 9099 C C . LEU B 1 470 ? -7.59 -18.406 -0.957 1 83.56 470 LEU B C 1
ATOM 9101 O O . LEU B 1 470 ? -8.07 -17.281 -0.792 1 83.56 470 LEU B O 1
ATOM 9105 N N . PHE B 1 471 ? -6.965 -19.094 -0.072 1 83.81 471 PHE B N 1
ATOM 9106 C CA . PHE B 1 471 ? -6.945 -18.594 1.297 1 83.81 471 PHE B CA 1
ATOM 9107 C C . PHE B 1 471 ? -6.035 -17.375 1.415 1 83.81 471 PHE B C 1
ATOM 9109 O O . PHE B 1 471 ? -6.387 -16.391 2.064 1 83.81 471 PHE B O 1
ATOM 9116 N N . THR B 1 472 ? -4.961 -17.469 0.732 1 88.62 472 THR B N 1
ATOM 9117 C CA . THR B 1 472 ? -4.004 -16.375 0.833 1 88.62 472 THR B CA 1
ATOM 9118 C C . THR B 1 472 ? -4.512 -15.133 0.088 1 88.62 472 THR B C 1
ATOM 9120 O O . THR B 1 472 ? -4.215 -14.008 0.474 1 88.62 472 THR B O 1
ATOM 9123 N N . SER B 1 473 ? -5.266 -15.375 -0.903 1 91.38 473 SER B N 1
ATOM 9124 C CA . SER B 1 473 ? -5.832 -14.242 -1.629 1 91.38 473 SER B CA 1
ATOM 9125 C C . SER B 1 473 ? -6.891 -13.523 -0.796 1 91.38 473 SER B C 1
ATOM 9127 O O . SER B 1 473 ? -6.957 -12.297 -0.794 1 91.38 473 SER B O 1
ATOM 9129 N N . LEU B 1 474 ? -7.715 -14.273 -0.051 1 87.94 474 LEU B N 1
ATOM 9130 C CA . LEU B 1 474 ? -8.719 -13.672 0.828 1 87.94 474 LEU B CA 1
ATOM 9131 C C . LEU B 1 474 ? -8.047 -12.938 1.983 1 87.94 474 LEU B C 1
ATOM 9133 O O . LEU B 1 474 ? -8.516 -11.867 2.395 1 87.94 474 LEU B O 1
ATOM 9137 N N . LEU B 1 475 ? -6.977 -13.508 2.402 1 89.25 475 LEU B N 1
ATOM 9138 C CA . LEU B 1 475 ? -6.23 -12.867 3.482 1 89.25 475 LEU B CA 1
ATOM 9139 C C . LEU B 1 475 ? -5.629 -11.547 3.02 1 89.25 475 LEU B C 1
ATOM 9141 O O . LEU B 1 475 ? -5.543 -10.594 3.797 1 89.25 475 LEU B O 1
ATOM 9145 N N . ARG B 1 476 ? -5.23 -11.477 1.803 1 91.81 476 ARG B N 1
ATOM 9146 C CA . ARG B 1 476 ? -4.699 -10.242 1.233 1 91.81 476 ARG B CA 1
ATOM 9147 C C . ARG B 1 476 ? -5.75 -9.133 1.242 1 91.81 476 ARG B C 1
ATOM 9149 O O . ARG B 1 476 ? -5.445 -7.98 1.555 1 91.81 476 ARG B O 1
ATOM 9156 N N . VAL B 1 477 ? -6.988 -9.492 0.979 1 90.44 477 VAL B N 1
ATOM 9157 C CA . VAL B 1 477 ? -8.062 -8.508 0.938 1 90.44 477 VAL B CA 1
ATOM 9158 C C . VAL B 1 477 ? -8.398 -8.047 2.355 1 90.44 477 VAL B C 1
ATOM 9160 O O . VAL B 1 477 ? -8.555 -6.848 2.605 1 90.44 477 VAL B O 1
ATOM 9163 N N . LEU B 1 478 ? -8.398 -8.938 3.285 1 89.69 478 LEU B N 1
ATOM 9164 C CA . LEU B 1 478 ? -8.75 -8.625 4.668 1 89.69 478 LEU B CA 1
ATOM 9165 C C . LEU B 1 478 ? -7.645 -7.809 5.332 1 89.69 478 LEU B C 1
ATOM 9167 O O . LEU B 1 478 ? -7.918 -6.805 5.992 1 89.69 478 LEU B O 1
ATOM 9171 N N . LEU B 1 479 ? -6.41 -8.18 5.066 1 91.88 479 LEU B N 1
ATOM 9172 C CA . LEU B 1 479 ? -5.285 -7.461 5.66 1 91.88 479 LEU B CA 1
ATOM 9173 C C . LEU B 1 479 ? -5.102 -6.098 5.004 1 91.88 479 LEU B C 1
ATOM 9175 O O . LEU B 1 479 ? -4.695 -5.137 5.664 1 91.88 479 LEU B O 1
ATOM 9179 N N . GLY B 1 480 ? -5.379 -6.062 3.768 1 90.06 480 GLY B N 1
ATOM 9180 C CA . GLY B 1 480 ? -5.312 -4.777 3.086 1 90.06 480 GLY B CA 1
ATOM 9181 C C . GLY B 1 480 ? -6.312 -3.77 3.617 1 90.06 480 GLY B C 1
ATOM 9182 O O . GLY B 1 480 ? -5.973 -2.604 3.83 1 90.06 480 GLY B O 1
ATOM 9183 N N . GLY B 1 481 ? -7.582 -4.199 3.852 1 89.31 481 GLY B N 1
ATOM 9184 C CA . GLY B 1 481 ? -8.586 -3.332 4.441 1 89.31 481 GLY B CA 1
ATOM 9185 C C . GLY B 1 481 ? -8.258 -2.912 5.859 1 89.31 481 GLY B C 1
ATOM 9186 O O . GLY B 1 481 ? -8.453 -1.752 6.23 1 89.31 481 GLY B O 1
ATOM 9187 N N . PHE B 1 482 ? -7.664 -3.787 6.59 1 91.31 482 PHE B N 1
ATOM 9188 C CA . PHE B 1 482 ? -7.312 -3.516 7.977 1 91.31 482 PHE B CA 1
ATOM 9189 C C . PHE B 1 482 ? -6.148 -2.533 8.062 1 91.31 482 PHE B C 1
ATOM 9191 O O . PHE B 1 482 ? -6.211 -1.552 8.805 1 91.31 482 PHE B O 1
ATOM 9198 N N . LEU B 1 483 ? -5.105 -2.764 7.273 1 91.19 483 LEU B N 1
ATOM 9199 C CA . LEU B 1 483 ? -3.943 -1.885 7.281 1 91.19 483 LEU B CA 1
ATOM 9200 C C . LEU B 1 483 ? -4.293 -0.514 6.711 1 91.19 483 LEU B C 1
ATOM 9202 O O . LEU B 1 483 ? -3.777 0.506 7.176 1 91.19 483 LEU B O 1
ATOM 9206 N N . GLY B 1 484 ? -5.141 -0.498 5.711 1 89.75 484 GLY B N 1
ATOM 9207 C CA . GLY B 1 484 ? -5.582 0.775 5.164 1 89.75 484 GLY B CA 1
ATOM 9208 C C . GLY B 1 484 ? -6.375 1.607 6.156 1 89.75 484 GLY B C 1
ATOM 9209 O O . GLY B 1 484 ? -6.176 2.82 6.258 1 89.75 484 GLY B O 1
ATOM 9210 N N . GLY B 1 485 ? -7.223 0.987 6.941 1 90 485 GLY B N 1
ATOM 9211 C CA . GLY B 1 485 ? -7.988 1.693 7.957 1 90 485 GLY B CA 1
ATOM 9212 C C . GLY B 1 485 ? -7.133 2.186 9.109 1 90 485 GLY B C 1
ATOM 9213 O O . GLY B 1 485 ? -7.344 3.291 9.617 1 90 485 GLY B O 1
ATOM 9214 N N . MET B 1 486 ? -6.102 1.422 9.406 1 92.12 486 MET B N 1
ATOM 9215 C CA . MET B 1 486 ? -5.246 1.772 10.531 1 92.12 486 MET B CA 1
ATOM 9216 C C . MET B 1 486 ? -4.254 2.867 10.148 1 92.12 486 MET B C 1
ATOM 9218 O O . MET B 1 486 ? -3.832 3.656 10.992 1 92.12 486 MET B O 1
ATOM 9222 N N . SER B 1 487 ? -3.928 2.945 8.859 1 92 487 SER B N 1
ATOM 9223 C CA . SER B 1 487 ? -2.891 3.885 8.445 1 92 487 SER B CA 1
ATOM 9224 C C . SER B 1 487 ? -3.492 5.113 7.777 1 92 487 SER B C 1
ATOM 9226 O O . SER B 1 487 ? -2.771 5.918 7.184 1 92 487 SER B O 1
ATOM 9228 N N . GLN B 1 488 ? -4.727 5.352 7.914 1 92.56 488 GLN B N 1
ATOM 9229 C CA . GLN B 1 488 ? -5.402 6.457 7.238 1 92.56 488 GLN B CA 1
ATOM 9230 C C . GLN B 1 488 ? -4.938 7.805 7.789 1 92.56 488 GLN B C 1
ATOM 9232 O O . GLN B 1 488 ? -4.801 8.773 7.039 1 92.56 488 GLN B O 1
ATOM 9237 N N . ALA B 1 489 ? -4.555 7.875 9.039 1 93.44 489 ALA B N 1
ATOM 9238 C CA . ALA B 1 489 ? -4.199 9.141 9.68 1 93.44 489 ALA B CA 1
ATOM 9239 C C . ALA B 1 489 ? -2.734 9.492 9.43 1 93.44 489 ALA B C 1
ATOM 9241 O O . ALA B 1 489 ? -2.326 10.641 9.602 1 93.44 489 ALA B O 1
ATOM 9242 N N . ARG B 1 490 ? -1.98 8.578 9.008 1 92.44 490 ARG B N 1
ATOM 9243 C CA . ARG B 1 490 ? -0.542 8.781 8.867 1 92.44 490 ARG B CA 1
ATOM 9244 C C . ARG B 1 490 ? -0.188 9.242 7.457 1 92.44 490 ARG B C 1
ATOM 9246 O O . ARG B 1 490 ? -0.283 8.469 6.504 1 92.44 490 ARG B O 1
ATOM 9253 N N . ILE B 1 491 ? 0.181 10.539 7.355 1 93.12 491 ILE B N 1
ATOM 9254 C CA . ILE B 1 491 ? 0.552 11.062 6.043 1 93.12 491 ILE B CA 1
ATOM 9255 C C . ILE B 1 491 ? 2.072 11.055 5.895 1 93.12 491 ILE B C 1
ATOM 9257 O O . ILE B 1 491 ? 2.6 11.391 4.836 1 93.12 491 ILE B O 1
ATOM 9261 N N . ASP B 1 492 ? 2.84 10.672 6.941 1 92.62 492 ASP B N 1
ATOM 9262 C CA . ASP B 1 492 ? 4.297 10.586 6.898 1 92.62 492 ASP B CA 1
ATOM 9263 C C . ASP B 1 492 ? 4.75 9.359 6.105 1 92.62 492 ASP B C 1
ATOM 9265 O O . ASP B 1 492 ? 5.926 9.242 5.762 1 92.62 492 ASP B O 1
ATOM 9269 N N . ARG B 1 493 ? 3.73 8.539 5.863 1 90.12 493 ARG B N 1
ATOM 9270 C CA . ARG B 1 493 ? 3.994 7.375 5.023 1 90.12 493 ARG B CA 1
ATOM 9271 C C . ARG B 1 493 ? 2.895 7.195 3.98 1 90.12 493 ARG B C 1
ATOM 9273 O O . ARG B 1 493 ? 1.765 7.645 4.176 1 90.12 493 ARG B O 1
ATOM 9280 N N . SER B 1 494 ? 3.312 6.641 2.881 1 89.88 494 SER B N 1
ATOM 9281 C CA . SER B 1 494 ? 2.303 6.391 1.857 1 89.88 494 SER B CA 1
ATOM 9282 C C . SER B 1 494 ? 1.557 5.086 2.125 1 89.88 494 SER B C 1
ATOM 9284 O O . SER B 1 494 ? 2.152 4.105 2.58 1 89.88 494 SER B O 1
ATOM 9286 N N . VAL B 1 495 ? 0.272 5.125 1.906 1 89.31 495 VAL B N 1
ATOM 9287 C CA . VAL B 1 495 ? -0.562 3.945 2.119 1 89.31 495 VAL B CA 1
ATOM 9288 C C . VAL B 1 495 ? -0.678 3.154 0.818 1 89.31 495 VAL B C 1
ATOM 9290 O O . VAL B 1 495 ? -1.046 1.977 0.832 1 89.31 495 VAL B O 1
ATOM 9293 N N . PHE B 1 496 ? -0.255 3.803 -0.242 1 89.5 496 PHE B N 1
ATOM 9294 C CA . PHE B 1 496 ? -0.405 3.152 -1.538 1 89.5 496 PHE B CA 1
ATOM 9295 C C . PHE B 1 496 ? 0.797 2.268 -1.843 1 89.5 496 PHE B C 1
ATOM 9297 O O . PHE B 1 496 ? 1.841 2.387 -1.198 1 89.5 496 PHE B O 1
ATOM 9304 N N . MET B 1 497 ? 0.572 1.364 -2.711 1 87.44 497 MET B N 1
ATOM 9305 C CA . MET B 1 497 ? 1.601 0.409 -3.113 1 87.44 497 MET B CA 1
ATOM 9306 C C . MET B 1 497 ? 2.764 1.12 -3.797 1 87.44 497 MET B C 1
ATOM 9308 O O . MET B 1 497 ? 2.65 2.287 -4.176 1 87.44 497 MET B O 1
ATOM 9312 N N . GLN B 1 498 ? 3.805 0.38 -3.93 1 83 498 GLN B N 1
ATOM 9313 C CA . GLN B 1 498 ? 5.008 0.946 -4.535 1 83 498 GLN B CA 1
ATOM 9314 C C . GLN B 1 498 ? 4.75 1.356 -5.984 1 83 498 GLN B C 1
ATOM 9316 O O . GLN B 1 498 ? 4.176 0.59 -6.758 1 83 498 GLN B O 1
ATOM 9321 N N . GLY B 1 499 ? 5.051 2.572 -6.371 1 82.31 499 GLY B N 1
ATOM 9322 C CA . GLY B 1 499 ? 4.863 3.086 -7.719 1 82.31 499 GLY B CA 1
ATOM 9323 C C . GLY B 1 499 ? 3.721 4.078 -7.828 1 82.31 499 GLY B C 1
ATOM 9324 O O . GLY B 1 499 ? 3.676 4.883 -8.758 1 82.31 499 GLY B O 1
ATOM 9325 N N . PHE B 1 500 ? 2.758 3.877 -6.848 1 86.69 500 PHE B N 1
ATOM 9326 C CA . PHE B 1 500 ? 1.604 4.766 -6.891 1 86.69 500 PHE B CA 1
ATOM 9327 C C . PHE B 1 500 ? 1.642 5.754 -5.73 1 86.69 500 PHE B C 1
ATOM 9329 O O . PHE B 1 500 ? 0.613 6.324 -5.363 1 86.69 500 PHE B O 1
ATOM 9336 N N . GLU B 1 501 ? 2.746 6.078 -5.242 1 86.38 501 GLU B N 1
ATOM 9337 C CA . GLU B 1 501 ? 2.887 6.969 -4.094 1 86.38 501 GLU B CA 1
ATOM 9338 C C . GLU B 1 501 ? 2.592 8.414 -4.48 1 86.38 501 GLU B C 1
ATOM 9340 O O . GLU B 1 501 ? 2.201 9.227 -3.633 1 86.38 501 GLU B O 1
ATOM 9345 N N . ASN B 1 502 ? 2.693 8.711 -5.773 1 85.12 502 ASN B N 1
ATOM 9346 C CA . ASN B 1 502 ? 2.451 10.078 -6.234 1 85.12 502 ASN B CA 1
ATOM 9347 C C . ASN B 1 502 ? 0.96 10.398 -6.277 1 85.12 502 ASN B C 1
ATOM 9349 O O . ASN B 1 502 ? 0.576 11.562 -6.395 1 85.12 502 ASN B O 1
ATOM 9353 N N . TRP B 1 503 ? 0.18 9.375 -6.086 1 87.38 503 TRP B N 1
ATOM 9354 C CA . TRP B 1 503 ? -1.263 9.586 -6.102 1 87.38 503 TRP B CA 1
ATOM 9355 C C . TRP B 1 503 ? -1.786 9.883 -4.699 1 87.38 503 TRP B C 1
ATOM 9357 O O . TRP B 1 503 ? -2.955 10.234 -4.527 1 87.38 503 TRP B O 1
ATOM 9367 N N . ASP B 1 504 ? -0.917 9.711 -3.785 1 90.75 504 ASP B N 1
ATOM 9368 C CA . ASP B 1 504 ? -1.266 10.086 -2.418 1 90.75 504 ASP B CA 1
ATOM 9369 C C . ASP B 1 504 ? -1 11.57 -2.164 1 90.75 504 ASP B C 1
ATOM 9371 O O . ASP B 1 504 ? 0.124 11.953 -1.841 1 90.75 504 ASP B O 1
ATOM 9375 N N . PHE B 1 505 ? -2.014 12.352 -2.168 1 89.94 505 PHE B N 1
ATOM 9376 C CA . PHE B 1 505 ? -1.883 13.797 -2.055 1 89.94 505 PHE B CA 1
ATOM 9377 C C . PHE B 1 505 ? -1.457 14.195 -0.645 1 89.94 505 PHE B C 1
ATOM 9379 O O . PHE B 1 505 ? -0.782 15.211 -0.456 1 89.94 505 PHE B O 1
ATOM 9386 N N . GLY B 1 506 ? -1.896 13.453 0.362 1 90.88 506 GLY B N 1
ATOM 9387 C CA . GLY B 1 506 ? -1.444 13.719 1.719 1 90.88 506 GLY B CA 1
ATOM 9388 C C . GLY B 1 506 ? 0.046 13.508 1.904 1 90.88 506 GLY B C 1
ATOM 9389 O O . GLY B 1 506 ? 0.736 14.367 2.455 1 90.88 506 GLY B O 1
ATOM 9390 N N . PHE B 1 507 ? 0.545 12.453 1.386 1 92.56 507 PHE B N 1
ATOM 9391 C CA . PHE B 1 507 ? 1.968 12.141 1.473 1 92.56 507 PHE B CA 1
ATOM 9392 C C . PHE B 1 507 ? 2.791 13.141 0.669 1 92.56 507 PHE B C 1
ATOM 9394 O O . PHE B 1 507 ? 3.875 13.547 1.095 1 92.56 507 PHE B O 1
ATOM 9401 N N . LYS B 1 508 ? 2.252 13.617 -0.425 1 91.25 508 LYS B N 1
ATOM 9402 C CA . LYS B 1 508 ? 2.93 14.609 -1.254 1 91.25 508 LYS B CA 1
ATOM 9403 C C . LYS B 1 508 ? 3.033 15.953 -0.532 1 91.25 508 LYS B C 1
ATOM 9405 O O . LYS B 1 508 ? 4.027 16.672 -0.679 1 91.25 508 LYS B O 1
ATOM 9410 N N . SER B 1 509 ? 2 16.25 0.163 1 91.75 509 SER B N 1
ATOM 9411 C CA . SER B 1 509 ? 2.029 17.484 0.945 1 91.75 509 SER B CA 1
ATOM 9412 C C . SER B 1 509 ? 3.082 17.422 2.047 1 91.75 509 SER B C 1
ATOM 9414 O O . SER B 1 509 ? 3.758 18.406 2.33 1 91.75 509 SER B O 1
ATOM 9416 N N . TYR B 1 510 ? 3.252 16.25 2.646 1 94.62 510 TYR B N 1
ATOM 9417 C CA . TYR B 1 510 ? 4.258 16.031 3.682 1 94.62 510 TYR B CA 1
ATOM 9418 C C . TYR B 1 510 ? 5.664 16.156 3.105 1 94.62 510 TYR B C 1
ATOM 9420 O O . TYR B 1 510 ? 6.531 16.812 3.695 1 94.62 510 TYR B O 1
ATOM 9428 N N . LEU B 1 511 ? 5.875 15.617 1.947 1 94.44 511 LEU B N 1
ATOM 9429 C CA . LEU B 1 511 ? 7.184 15.672 1.309 1 94.44 511 LEU B CA 1
ATOM 9430 C C . LEU B 1 511 ? 7.52 17.094 0.863 1 94.44 511 LEU B C 1
ATOM 9432 O O . LEU B 1 511 ? 8.656 17.531 0.999 1 94.44 511 LEU B O 1
ATOM 9436 N N . GLY B 1 512 ? 6.539 17.719 0.29 1 92.31 512 GLY B N 1
ATOM 9437 C CA . GLY B 1 512 ? 6.754 19.094 -0.119 1 92.31 512 GLY B CA 1
ATOM 9438 C C . GLY B 1 512 ? 7.078 20.016 1.04 1 92.31 512 GLY B C 1
ATOM 9439 O O . GLY B 1 512 ? 7.926 20.906 0.918 1 92.31 512 GLY B O 1
ATOM 9440 N N . MET B 1 513 ? 6.438 19.844 2.146 1 93.62 513 MET B N 1
ATOM 9441 C CA . MET B 1 513 ? 6.695 20.656 3.338 1 93.62 513 MET B CA 1
ATOM 9442 C C . MET B 1 513 ? 8.102 20.406 3.871 1 93.62 513 MET B C 1
ATOM 9444 O O . MET B 1 513 ? 8.789 21.328 4.293 1 93.62 513 MET B O 1
ATOM 9448 N N . LEU B 1 514 ? 8.57 19.172 3.83 1 94.31 514 LEU B N 1
ATOM 9449 C CA . LEU B 1 514 ? 9.914 18.844 4.309 1 94.31 514 LEU B CA 1
ATOM 9450 C C . LEU B 1 514 ? 10.977 19.516 3.449 1 94.31 514 LEU B C 1
ATOM 9452 O O . LEU B 1 514 ? 12.008 19.953 3.959 1 94.31 514 LEU B O 1
ATOM 9456 N N . ARG B 1 515 ? 10.656 19.656 2.223 1 92.62 515 ARG B N 1
ATOM 9457 C CA . ARG B 1 515 ? 11.609 20.297 1.316 1 92.62 515 ARG B CA 1
ATOM 9458 C C . ARG B 1 515 ? 11.781 21.766 1.646 1 92.62 515 ARG B C 1
ATOM 9460 O O . ARG B 1 515 ? 12.906 22.281 1.644 1 92.62 515 ARG B O 1
ATOM 9467 N N . ILE B 1 516 ? 10.711 22.375 1.899 1 92.31 516 ILE B N 1
ATOM 9468 C CA . ILE B 1 516 ? 10.781 23.797 2.232 1 92.31 516 ILE B CA 1
ATOM 9469 C C . ILE B 1 516 ? 11.438 23.984 3.6 1 92.31 516 ILE B C 1
ATOM 9471 O O . ILE B 1 516 ? 12.195 24.922 3.812 1 92.31 516 ILE B O 1
ATOM 9475 N N . GLU B 1 517 ? 11.164 23.109 4.496 1 92.75 517 GLU B N 1
ATOM 9476 C CA . GLU B 1 517 ? 11.742 23.203 5.836 1 92.75 517 GLU B CA 1
ATOM 9477 C C . GLU B 1 517 ? 13.25 22.984 5.805 1 92.75 517 GLU B C 1
ATOM 9479 O O . GLU B 1 517 ? 14 23.656 6.5 1 92.75 517 GLU B O 1
ATOM 9484 N N . VAL B 1 518 ? 13.68 22.062 5.039 1 91.88 518 VAL B N 1
ATOM 9485 C CA . VAL B 1 518 ? 15.109 21.781 4.957 1 91.88 518 VAL B CA 1
ATOM 9486 C C . VAL B 1 518 ? 15.828 22.922 4.258 1 91.88 518 VAL B C 1
ATOM 9488 O O . VAL B 1 518 ? 16.953 23.281 4.629 1 91.88 518 VAL B O 1
ATOM 9491 N N . ALA B 1 519 ? 15.203 23.516 3.279 1 89.81 519 ALA B N 1
ATOM 9492 C CA . ALA B 1 519 ? 15.82 24.609 2.516 1 89.81 519 ALA B CA 1
ATOM 9493 C C . ALA B 1 519 ? 16.016 25.844 3.383 1 89.81 519 ALA B C 1
ATOM 9495 O O . ALA B 1 519 ? 16.984 26.594 3.197 1 89.81 519 ALA B O 1
ATOM 9496 N N . HIS B 1 520 ? 15.211 26.047 4.355 1 88.88 520 HIS B N 1
ATOM 9497 C CA . HIS B 1 520 ? 15.297 27.281 5.129 1 88.88 520 HIS B CA 1
ATOM 9498 C C . HIS B 1 520 ? 15.844 27.016 6.527 1 88.88 520 HIS B C 1
ATOM 9500 O O . HIS B 1 520 ? 16.297 27.938 7.207 1 88.88 520 HIS B O 1
ATOM 9506 N N . ASN B 1 521 ? 15.805 25.719 6.98 1 89.19 521 ASN B N 1
ATOM 9507 C CA . ASN B 1 521 ? 16.219 25.438 8.352 1 89.19 521 ASN B CA 1
ATOM 9508 C C . ASN B 1 521 ? 17.406 24.484 8.398 1 89.19 521 ASN B C 1
ATOM 9510 O O . ASN B 1 521 ? 17.594 23.766 9.383 1 89.19 521 ASN B O 1
ATOM 9514 N N . HIS B 1 522 ? 18.125 24.422 7.441 1 90.19 522 HIS B N 1
ATOM 9515 C CA . HIS B 1 522 ? 19.344 23.625 7.512 1 90.19 522 HIS B CA 1
ATOM 9516 C C . HIS B 1 522 ? 20.344 24.219 8.492 1 90.19 522 HIS B C 1
ATOM 9518 O O . HIS B 1 522 ? 20.797 25.344 8.312 1 90.19 522 HIS B O 1
ATOM 9524 N N . PRO B 1 523 ? 20.703 23.469 9.477 1 88.81 523 PRO B N 1
ATOM 9525 C CA . PRO B 1 523 ? 21.531 24.047 10.539 1 88.81 523 PRO B CA 1
ATOM 9526 C C . PRO B 1 523 ? 22.891 24.531 10.039 1 88.81 523 PRO B C 1
ATOM 9528 O O . PRO B 1 523 ? 23.422 25.531 10.523 1 88.81 523 PRO B O 1
ATOM 9531 N N . VAL B 1 524 ? 23.516 23.906 9.086 1 89 524 VAL B N 1
ATOM 9532 C CA . VAL B 1 524 ? 24.828 24.297 8.562 1 89 524 VAL B CA 1
ATOM 9533 C C . VAL B 1 524 ? 24.703 25.641 7.852 1 89 524 VAL B C 1
ATOM 9535 O O . VAL B 1 524 ? 25.562 26.516 8 1 89 524 VAL B O 1
ATOM 9538 N N . LEU B 1 525 ? 23.688 25.781 7.129 1 88.56 525 LEU B N 1
ATOM 9539 C CA . LEU B 1 525 ? 23.469 27.031 6.41 1 88.56 525 LEU B CA 1
ATOM 9540 C C . LEU B 1 525 ? 23.156 28.156 7.379 1 88.56 525 LEU B C 1
ATOM 9542 O O . LEU B 1 525 ? 23.625 29.281 7.195 1 88.56 525 LEU B O 1
ATOM 9546 N N . LEU B 1 526 ? 22.438 27.906 8.422 1 89 526 LEU B N 1
ATOM 9547 C CA . LEU B 1 526 ? 22.047 28.938 9.391 1 89 526 LEU B CA 1
ATOM 9548 C C . LEU B 1 526 ? 23.25 29.406 10.203 1 89 526 LEU B C 1
ATOM 9550 O O . LEU B 1 526 ? 23.406 30.594 10.453 1 89 526 LEU B O 1
ATOM 9554 N N . VAL B 1 527 ? 24.047 28.469 10.594 1 88.31 527 VAL B N 1
ATOM 9555 C CA . VAL B 1 527 ? 25.219 28.844 11.367 1 88.31 527 VAL B CA 1
ATOM 9556 C C . VAL B 1 527 ? 26.203 29.609 10.477 1 88.31 527 VAL B C 1
ATOM 9558 O O . VAL B 1 527 ? 26.859 30.547 10.93 1 88.31 527 VAL B O 1
ATOM 9561 N N . PHE B 1 528 ? 26.266 29.172 9.266 1 90.31 528 PHE B N 1
ATOM 9562 C CA . PHE B 1 528 ? 27.141 29.875 8.32 1 90.31 528 PHE B CA 1
ATOM 9563 C C . PHE B 1 528 ? 26.672 31.328 8.133 1 90.31 528 PHE B C 1
ATOM 9565 O O . PHE B 1 528 ? 27.484 32.25 8.156 1 90.31 528 PHE B O 1
ATOM 9572 N N . CYS B 1 529 ? 25.406 31.516 7.965 1 88 529 CYS B N 1
ATOM 9573 C CA . CYS B 1 529 ? 24.844 32.844 7.797 1 88 529 CYS B CA 1
ATOM 9574 C C . CYS B 1 529 ? 25.031 33.688 9.055 1 88 529 CYS B C 1
ATOM 9576 O O . CYS B 1 529 ? 25.312 34.875 8.977 1 88 529 CYS B O 1
ATOM 9578 N N . GLN B 1 530 ? 24.875 33.094 10.242 1 87.31 530 GLN B N 1
ATOM 9579 C CA . GLN B 1 530 ? 25.062 33.812 11.5 1 87.31 530 GLN B CA 1
ATOM 9580 C C . GLN B 1 530 ? 26.516 34.281 11.664 1 87.31 530 GLN B C 1
ATOM 9582 O O . GLN B 1 530 ? 26.766 35.375 12.141 1 87.31 530 GLN B O 1
ATOM 9587 N N . ARG B 1 531 ? 27.391 33.438 11.289 1 86.75 531 ARG B N 1
ATOM 9588 C CA . ARG B 1 531 ? 28.797 33.812 11.383 1 86.75 531 ARG B CA 1
ATOM 9589 C C . ARG B 1 531 ? 29.156 34.938 10.406 1 86.75 531 ARG B C 1
ATOM 9591 O O . ARG B 1 531 ? 29.969 35.812 10.719 1 86.75 531 ARG B O 1
ATOM 9598 N N . MET B 1 532 ? 28.547 34.844 9.281 1 88.06 532 MET B N 1
ATOM 9599 C CA . MET B 1 532 ? 28.781 35.875 8.289 1 88.06 532 MET B CA 1
ATOM 9600 C C . MET B 1 532 ? 28.203 37.219 8.75 1 88.06 532 MET B C 1
ATOM 9602 O O . MET B 1 532 ? 28.812 38.281 8.547 1 88.06 532 MET B O 1
ATOM 9606 N N . LEU B 1 533 ? 27.047 37.188 9.391 1 85.81 533 LEU B N 1
ATOM 9607 C CA . LEU B 1 533 ? 26.422 38.375 9.906 1 85.81 533 LEU B CA 1
ATOM 9608 C C . LEU B 1 533 ? 27.219 38.969 11.07 1 85.81 533 LEU B C 1
ATOM 9610 O O . LEU B 1 533 ? 27.344 40.188 11.203 1 85.81 533 LEU B O 1
ATOM 9614 N N . ASN B 1 534 ? 27.703 38.094 11.922 1 82.69 534 ASN B N 1
ATOM 9615 C CA . ASN B 1 534 ? 28.547 38.562 13.023 1 82.69 534 ASN B CA 1
ATOM 9616 C C . ASN B 1 534 ? 29.844 39.188 12.531 1 82.69 534 ASN B C 1
ATOM 9618 O O . ASN B 1 534 ? 30.312 40.156 13.094 1 82.69 534 ASN B O 1
ATOM 9622 N N . ALA B 1 535 ? 30.266 38.594 11.492 1 80.69 535 ALA B N 1
ATOM 9623 C CA . ALA B 1 535 ? 31.484 39.156 10.898 1 80.69 535 ALA B CA 1
ATOM 9624 C C . ALA B 1 535 ? 31.234 40.5 10.266 1 80.69 535 ALA B C 1
ATOM 9626 O O . ALA B 1 535 ? 32.062 41.438 10.367 1 80.69 535 ALA B O 1
ATOM 9627 N N . ALA B 1 536 ? 30.156 40.562 9.648 1 82 536 ALA B N 1
ATOM 9628 C CA . ALA B 1 536 ? 29.781 41.844 9.023 1 82 536 ALA B CA 1
ATOM 9629 C C . ALA B 1 536 ? 29.562 42.938 10.07 1 82 536 ALA B C 1
ATOM 9631 O O . ALA B 1 536 ? 29.922 44.094 9.867 1 82 536 ALA B O 1
ATOM 9632 N N . LYS B 1 537 ? 28.984 42.594 11.125 1 78.31 537 LYS B N 1
ATOM 9633 C CA . LYS B 1 537 ? 28.766 43.531 12.211 1 78.31 537 LYS B CA 1
ATOM 9634 C C . LYS B 1 537 ? 30.078 44 12.828 1 78.31 537 LYS B C 1
ATOM 9636 O O . LYS B 1 537 ? 30.25 45.188 13.141 1 78.31 537 LYS B O 1
ATOM 9641 N N . ARG B 1 538 ? 30.891 43.062 13 1 73.38 538 ARG B N 1
ATOM 9642 C CA . ARG B 1 538 ? 32.188 43.375 13.555 1 73.38 538 ARG B CA 1
ATOM 9643 C C . ARG B 1 538 ? 32.938 44.312 12.625 1 73.38 538 ARG B C 1
ATOM 9645 O O . ARG B 1 538 ? 33.625 45.25 13.086 1 73.38 538 ARG B O 1
ATOM 9652 N N . MET B 1 539 ? 32.75 44.031 11.438 1 74.44 539 MET B N 1
ATOM 9653 C CA . MET B 1 539 ? 33.438 44.875 10.461 1 74.44 539 MET B CA 1
ATOM 9654 C C . MET B 1 539 ? 32.875 46.281 10.477 1 74.44 539 MET B C 1
ATOM 9656 O O . MET B 1 539 ? 33.625 47.25 10.336 1 74.44 539 MET B O 1
ATOM 9660 N N . ARG B 1 540 ? 31.641 46.375 10.648 1 75.44 540 ARG B N 1
ATOM 9661 C CA . ARG B 1 540 ? 30.984 47.688 10.727 1 75.44 540 ARG B CA 1
ATOM 9662 C C . ARG B 1 540 ? 31.375 48.438 11.992 1 75.44 540 ARG B C 1
ATOM 9664 O O . ARG B 1 540 ? 31.547 49.656 11.984 1 75.44 540 ARG B O 1
ATOM 9671 N N . GLU B 1 541 ? 31.469 47.719 13.023 1 73.38 541 GLU B N 1
ATOM 9672 C CA . GLU B 1 541 ? 31.891 48.312 14.289 1 73.38 541 GLU B CA 1
ATOM 9673 C C . GLU B 1 541 ? 33.312 48.812 14.211 1 73.38 541 GLU B C 1
ATOM 9675 O O . GLU B 1 541 ? 33.625 49.906 14.734 1 73.38 541 GLU B O 1
ATOM 9680 N N . ILE B 1 542 ? 34.062 48.062 13.523 1 63.34 542 ILE B N 1
ATOM 9681 C CA . ILE B 1 542 ? 35.469 48.438 13.359 1 63.34 542 ILE B CA 1
ATOM 9682 C C . ILE B 1 542 ? 35.531 49.719 12.5 1 63.34 542 ILE B C 1
ATOM 9684 O O . ILE B 1 542 ? 36.312 50.625 12.797 1 63.34 542 ILE B O 1
ATOM 9688 N N . LYS B 1 543 ? 34.75 49.656 11.586 1 67.69 543 LYS B N 1
ATOM 9689 C CA . LYS B 1 543 ? 34.75 50.844 10.711 1 67.69 543 LYS B CA 1
ATOM 9690 C C . LYS B 1 543 ? 34.219 52.062 11.445 1 67.69 543 LYS B C 1
ATOM 9692 O O . LYS B 1 543 ? 34.781 53.156 11.281 1 67.69 543 LYS B O 1
ATOM 9697 N N . SER B 1 544 ? 33.219 51.906 12.172 1 69.25 544 SER B N 1
ATOM 9698 C CA . SER B 1 544 ? 32.688 53 12.938 1 69.25 544 SER B CA 1
ATOM 9699 C C . SER B 1 544 ? 33.656 53.5 13.977 1 69.25 544 SER B C 1
ATOM 9701 O O . SER B 1 544 ? 33.781 54.719 14.211 1 69.25 544 SER B O 1
ATOM 9703 N N . TRP B 1 545 ? 34.281 52.562 14.602 1 61.25 545 TRP B N 1
ATOM 9704 C CA . TRP B 1 545 ? 35.312 52.938 15.57 1 61.25 545 TRP B CA 1
ATOM 9705 C C . TRP B 1 545 ? 36.469 53.688 14.914 1 61.25 545 TRP B C 1
ATOM 9707 O O . TRP B 1 545 ? 36.969 54.656 15.469 1 61.25 545 TRP B O 1
ATOM 9717 N N . ARG B 1 546 ? 36.688 53.281 13.789 1 58.84 546 ARG B N 1
ATOM 9718 C CA . ARG B 1 546 ? 37.719 53.969 13.023 1 58.84 546 ARG B CA 1
ATOM 9719 C C . ARG B 1 546 ? 37.344 55.375 12.68 1 58.84 546 ARG B C 1
ATOM 9721 O O . ARG B 1 546 ? 38.156 56.312 12.734 1 58.84 546 ARG B O 1
ATOM 9728 N N . ASP B 1 547 ? 36.188 55.531 12.336 1 65.62 547 ASP B N 1
ATOM 9729 C CA . ASP B 1 547 ? 35.688 56.844 11.938 1 65.62 547 ASP B CA 1
ATOM 9730 C C . ASP B 1 547 ? 35.594 57.812 13.133 1 65.62 547 ASP B C 1
ATOM 9732 O O . ASP B 1 547 ? 35.812 59 12.992 1 65.62 547 ASP B O 1
ATOM 9736 N N . HIS B 1 548 ? 35.438 57.312 14.297 1 60.72 548 HIS B N 1
ATOM 9737 C CA . HIS B 1 548 ? 35.281 58.156 15.469 1 60.72 548 HIS B CA 1
ATOM 9738 C C . HIS B 1 548 ? 36.625 58.438 16.141 1 60.72 548 HIS B C 1
ATOM 9740 O O . HIS B 1 548 ? 36.75 59.406 16.875 1 60.72 548 HIS B O 1
ATOM 9746 N N . ASN B 1 549 ? 37.562 57.594 16.125 1 49.03 549 ASN B N 1
ATOM 9747 C CA . ASN B 1 549 ? 38.844 57.844 16.719 1 49.03 549 ASN B CA 1
ATOM 9748 C C . ASN B 1 549 ? 39.938 58.062 15.656 1 49.03 549 ASN B C 1
ATOM 9750 O O . ASN B 1 549 ? 40.625 57.125 15.273 1 49.03 549 ASN B O 1
ATOM 9754 N N . PRO B 1 550 ? 39.938 59.281 15.062 1 51.41 550 PRO B N 1
ATOM 9755 C CA . PRO B 1 550 ? 40.906 59.594 13.984 1 51.41 550 PRO B CA 1
ATOM 9756 C C . PRO B 1 550 ? 42.344 59.406 14.414 1 51.41 550 PRO B C 1
ATOM 9758 O O . PRO B 1 550 ? 43.219 59.125 13.57 1 51.41 550 PRO B O 1
ATOM 9761 N N . GLU B 1 551 ? 42.719 59.812 15.656 1 47.44 551 GLU B N 1
ATOM 9762 C CA . GLU B 1 551 ? 44.094 59.719 16.109 1 47.44 551 GLU B CA 1
ATOM 9763 C C . GLU B 1 551 ? 44.625 58.312 16.047 1 47.44 551 GLU B C 1
ATOM 9765 O O . GLU B 1 551 ? 45.844 58.094 15.898 1 47.44 551 GLU B O 1
ATOM 9770 N N . LEU B 1 552 ? 43.75 57.469 16.484 1 44.53 552 LEU B N 1
ATOM 9771 C CA . LEU B 1 552 ? 44.188 56.094 16.5 1 44.53 552 LEU B CA 1
ATOM 9772 C C . LEU B 1 552 ? 44.156 55.5 15.102 1 44.53 552 LEU B C 1
ATOM 9774 O O . LEU B 1 552 ? 44.406 54.281 14.93 1 44.53 552 LEU B O 1
ATOM 9778 N N . ARG B 1 553 ? 43.688 56.344 14.203 1 44.91 553 ARG B N 1
ATOM 9779 C CA . ARG B 1 553 ? 43.719 56.031 12.781 1 44.91 553 ARG B CA 1
ATOM 9780 C C . ARG B 1 553 ? 45.062 55.438 12.352 1 44.91 553 ARG B C 1
ATOM 9782 O O . ARG B 1 553 ? 45.094 54.5 11.57 1 44.91 553 ARG B O 1
ATOM 9789 N N . PRO B 1 554 ? 46.188 56.25 12.82 1 40.88 554 PRO B N 1
ATOM 9790 C CA . PRO B 1 554 ? 47.438 55.688 12.312 1 40.88 554 PRO B CA 1
ATOM 9791 C C . PRO B 1 554 ? 47.656 54.25 12.766 1 40.88 554 PRO B C 1
ATOM 9793 O O . PRO B 1 554 ? 48.344 53.5 12.094 1 40.88 554 PRO B O 1
ATOM 9796 N N . LEU B 1 555 ? 47.406 54 14 1 35.56 555 LEU B N 1
ATOM 9797 C CA . LEU B 1 555 ? 47.75 52.688 14.539 1 35.56 555 LEU B CA 1
ATOM 9798 C C . LEU B 1 555 ? 46.938 51.594 13.891 1 35.56 555 LEU B C 1
ATOM 9800 O O . LEU B 1 555 ? 47.375 50.469 13.758 1 35.56 555 LEU B O 1
ATOM 9804 N N . LEU B 1 556 ? 45.656 51.812 13.961 1 36.44 556 LEU B N 1
ATOM 9805 C CA . LEU B 1 556 ? 44.781 50.844 13.328 1 36.44 556 LEU B CA 1
ATOM 9806 C C . LEU B 1 556 ? 44.719 51.031 11.82 1 36.44 556 LEU B C 1
ATOM 9808 O O . LEU B 1 556 ? 43.719 50.75 11.18 1 36.44 556 LEU B O 1
ATOM 9812 N N . SER B 1 557 ? 45.469 52.156 11.281 1 30.94 557 SER B N 1
ATOM 9813 C CA . SER B 1 557 ? 45.531 52.25 9.82 1 30.94 557 SER B CA 1
ATOM 9814 C C . SER B 1 557 ? 45.531 50.844 9.203 1 30.94 557 SER B C 1
ATOM 9816 O O . SER B 1 557 ? 46.125 49.906 9.758 1 30.94 557 SER B O 1
ATOM 9818 N N . ASP B 1 558 ? 44.562 50.531 8.641 1 34.22 558 ASP B N 1
ATOM 9819 C CA . ASP B 1 558 ? 44.781 49.469 7.668 1 34.22 558 ASP B CA 1
ATOM 9820 C C . ASP B 1 558 ? 46.25 49.5 7.176 1 34.22 558 ASP B C 1
ATOM 9822 O O . ASP B 1 558 ? 46.75 50.562 6.844 1 34.22 558 ASP B O 1
ATOM 9826 N N . VAL B 1 559 ? 47.219 48.938 7.898 1 31.06 559 VAL B N 1
ATOM 9827 C CA . VAL B 1 559 ? 48.406 48.75 7.109 1 31.06 559 VAL B CA 1
ATOM 9828 C C . VAL B 1 559 ? 48.094 48.875 5.621 1 31.06 559 VAL B C 1
ATOM 9830 O O . VAL B 1 559 ? 47.438 48 5.051 1 31.06 559 VAL B O 1
ATOM 9833 N N . GLU B 1 560 ? 47.438 49.969 5.281 1 31.17 560 GLU B N 1
ATOM 9834 C CA . GLU B 1 560 ? 47.531 50.25 3.85 1 31.17 560 GLU B CA 1
ATOM 9835 C C . GLU B 1 560 ? 48.875 49.812 3.285 1 31.17 560 GLU B C 1
ATOM 9837 O O . GLU B 1 560 ? 49.906 50.406 3.588 1 31.17 560 GLU B O 1
ATOM 9842 N N . PHE B 1 561 ? 49.125 48.469 3.25 1 29.77 561 PHE B N 1
ATOM 9843 C CA . PHE B 1 561 ? 50.188 48.031 2.361 1 29.77 561 PHE B CA 1
ATOM 9844 C C . PHE B 1 561 ? 50.25 48.875 1.104 1 29.77 561 PHE B C 1
ATOM 9846 O O . PHE B 1 561 ? 49.375 48.75 0.22 1 29.77 561 PHE B O 1
ATOM 9853 N N . ASN B 1 562 ? 50.312 50.125 1.245 1 31.11 562 ASN B N 1
ATOM 9854 C CA . ASN B 1 562 ? 50.844 50.844 0.096 1 31.11 562 ASN B CA 1
ATOM 9855 C C . ASN B 1 562 ? 51.875 50 -0.662 1 31.11 562 ASN B C 1
ATOM 9857 O O . ASN B 1 562 ? 53.062 50 -0.331 1 31.11 562 ASN B O 1
ATOM 9861 N N . PHE B 1 563 ? 51.375 48.75 -0.947 1 29.89 563 PHE B N 1
ATOM 9862 C CA . PHE B 1 563 ? 52.125 48.031 -1.966 1 29.89 563 PHE B CA 1
ATOM 9863 C C . PHE B 1 563 ? 52.438 48.938 -3.15 1 29.89 563 PHE B C 1
ATOM 9865 O O . PHE B 1 563 ? 51.562 49.625 -3.65 1 29.89 563 PHE B O 1
ATOM 9872 N N . ASN B 1 564 ? 53.406 49.625 -3.111 1 33.53 564 ASN B N 1
ATOM 9873 C CA . ASN B 1 564 ? 53.781 49.875 -4.496 1 33.53 564 ASN B CA 1
ATOM 9874 C C . ASN B 1 564 ? 53.156 48.844 -5.445 1 33.53 564 ASN B C 1
ATOM 9876 O O . ASN B 1 564 ? 53.031 47.688 -5.094 1 33.53 564 ASN B O 1
ATOM 9880 N N . SER B 1 565 ? 52.188 49.312 -6.293 1 37.31 565 SER B N 1
ATOM 9881 C CA . SER B 1 565 ? 51.188 48.531 -6.988 1 37.31 565 SER B CA 1
ATOM 9882 C C . SER B 1 565 ? 51.594 47.094 -7.133 1 37.31 565 SER B C 1
ATOM 9884 O O . SER B 1 565 ? 50.781 46.188 -6.996 1 37.31 565 SER B O 1
ATOM 9886 N N . LYS B 1 566 ? 52.812 46.875 -7.5 1 47.69 566 LYS B N 1
ATOM 9887 C CA . LYS B 1 566 ? 53.344 45.562 -7.809 1 47.69 566 LYS B CA 1
ATOM 9888 C C . LYS B 1 566 ? 53.594 44.75 -6.535 1 47.69 566 LYS B C 1
ATOM 9890 O O . LYS B 1 566 ? 53.344 43.562 -6.5 1 47.69 566 LYS B O 1
ATOM 9895 N N . ASP B 1 567 ? 54 45.531 -5.656 1 45.09 567 ASP B N 1
ATOM 9896 C CA . ASP B 1 567 ? 54.5 44.875 -4.457 1 45.09 567 ASP B CA 1
ATOM 9897 C C . ASP B 1 567 ? 53.344 44.469 -3.549 1 45.09 567 ASP B C 1
ATOM 9899 O O . ASP B 1 567 ? 53.375 43.406 -2.914 1 45.09 567 ASP B O 1
ATOM 9903 N N . ALA B 1 568 ? 52.344 45.281 -3.361 1 48.56 568 ALA B N 1
ATOM 9904 C CA . ALA B 1 568 ? 51.188 44.938 -2.527 1 48.56 568 ALA B CA 1
ATOM 9905 C C . ALA B 1 568 ? 50.406 43.781 -3.111 1 48.56 568 ALA B C 1
ATOM 9907 O O . ALA B 1 568 ? 49.938 42.906 -2.375 1 48.56 568 ALA B O 1
ATOM 9908 N N . ARG B 1 569 ? 50.125 43.906 -4.402 1 49.5 569 ARG B N 1
ATOM 9909 C CA . ARG B 1 569 ? 49.562 42.75 -5.113 1 49.5 569 ARG B CA 1
ATOM 9910 C C . ARG B 1 569 ? 50.469 41.531 -4.914 1 49.5 569 ARG B C 1
ATOM 9912 O O . ARG B 1 569 ? 49.969 40.406 -4.758 1 49.5 569 ARG B O 1
ATOM 9919 N N . PHE B 1 570 ? 51.781 41.875 -4.965 1 52.31 570 PHE B N 1
ATOM 9920 C CA . PHE B 1 570 ? 52.75 40.812 -4.766 1 52.31 570 PHE B CA 1
ATOM 9921 C C . PHE B 1 570 ? 52.656 40.25 -3.344 1 52.31 570 PHE B C 1
ATOM 9923 O O . PHE B 1 570 ? 52.656 39.031 -3.141 1 52.31 570 PHE B O 1
ATOM 9930 N N . LYS B 1 571 ? 52.469 41.125 -2.404 1 51.69 571 LYS B N 1
ATOM 9931 C CA . LYS B 1 571 ? 52.438 40.656 -1.023 1 51.69 571 LYS B CA 1
ATOM 9932 C C . LYS B 1 571 ? 51.094 39.969 -0.731 1 51.69 571 LYS B C 1
ATOM 9934 O O . LYS B 1 571 ? 51.062 38.938 -0.04 1 51.69 571 LYS B O 1
ATOM 9939 N N . LYS B 1 572 ? 50.031 40.562 -1.17 1 52.78 572 LYS B N 1
ATOM 9940 C CA . LYS B 1 572 ? 48.75 39.906 -1.038 1 52.78 572 LYS B CA 1
ATOM 9941 C C . LYS B 1 572 ? 48.75 38.531 -1.731 1 52.78 572 LYS B C 1
ATOM 9943 O O . LYS B 1 572 ? 48.25 37.562 -1.195 1 52.78 572 LYS B O 1
ATOM 9948 N N . ARG B 1 573 ? 49.344 38.594 -2.93 1 55.31 573 ARG B N 1
ATOM 9949 C CA . ARG B 1 573 ? 49.5 37.312 -3.635 1 55.31 573 ARG B CA 1
ATOM 9950 C C . ARG B 1 573 ? 50.406 36.375 -2.848 1 55.31 573 ARG B C 1
ATOM 9952 O O . ARG B 1 573 ? 50.125 35.156 -2.771 1 55.31 573 ARG B O 1
ATOM 9959 N N . LEU B 1 574 ? 51.375 37 -2.227 1 54.56 574 LEU B N 1
ATOM 9960 C CA . LEU B 1 574 ? 52.281 36.188 -1.416 1 54.56 574 LEU B CA 1
ATOM 9961 C C . LEU B 1 574 ? 51.562 35.688 -0.165 1 54.56 574 LEU B C 1
ATOM 9963 O O . LEU B 1 574 ? 51.719 34.531 0.234 1 54.56 574 LEU B O 1
ATOM 9967 N N . LYS B 1 575 ? 50.781 36.531 0.455 1 53.81 575 LYS B N 1
ATOM 9968 C CA . LYS B 1 575 ? 50.031 36.094 1.621 1 53.81 575 LYS B CA 1
ATOM 9969 C C . LYS B 1 575 ? 48.969 35.094 1.234 1 53.81 575 LYS B C 1
ATOM 9971 O O . LYS B 1 575 ? 48.75 34.094 1.941 1 53.81 575 LYS B O 1
ATOM 9976 N N . LEU B 1 576 ? 48.25 35.375 0.169 1 56.91 576 LEU B N 1
ATOM 9977 C CA . LEU B 1 576 ? 47.312 34.375 -0.307 1 56.91 576 LEU B CA 1
ATOM 9978 C C . LEU B 1 576 ? 48 33.062 -0.66 1 56.91 576 LEU B C 1
ATOM 9980 O O . LEU B 1 576 ? 47.5 31.984 -0.344 1 56.91 576 LEU B O 1
ATOM 9984 N N . LYS B 1 577 ? 49.156 33.25 -1.286 1 57.25 577 LYS B N 1
ATOM 9985 C CA . LYS B 1 577 ? 49.938 32.062 -1.579 1 57.25 577 LYS B CA 1
ATOM 9986 C C . LYS B 1 577 ? 50.406 31.391 -0.294 1 57.25 577 LYS B C 1
ATOM 9988 O O . LYS B 1 577 ? 50.406 30.156 -0.191 1 57.25 577 LYS B O 1
ATOM 9993 N N . TRP B 1 578 ? 50.781 32.25 0.657 1 57.12 578 TRP B N 1
ATOM 9994 C CA . TRP B 1 578 ? 51.156 31.703 1.95 1 57.12 578 TRP B CA 1
ATOM 9995 C C . TRP B 1 578 ? 49.969 31.047 2.637 1 57.12 578 TRP B C 1
ATOM 9997 O O . TRP B 1 578 ? 50.125 29.953 3.195 1 57.12 578 TRP B O 1
ATOM 10007 N N . LEU B 1 579 ? 48.875 31.656 2.682 1 57.84 579 LEU B N 1
ATOM 10008 C CA . LEU B 1 579 ? 47.688 31.047 3.295 1 57.84 579 LEU B CA 1
ATOM 10009 C C . LEU B 1 579 ? 47.281 29.766 2.559 1 57.84 579 LEU B C 1
ATOM 10011 O O . LEU B 1 579 ? 46.906 28.781 3.184 1 57.84 579 LEU B O 1
ATOM 10015 N N . VAL B 1 580 ? 47.375 29.906 1.207 1 61.94 580 VAL B N 1
ATOM 10016 C CA . VAL B 1 580 ? 47.125 28.688 0.432 1 61.94 580 VAL B CA 1
ATOM 10017 C C . VAL B 1 580 ? 48.219 27.656 0.766 1 61.94 580 VAL B C 1
ATOM 10019 O O . VAL B 1 580 ? 47.906 26.484 0.974 1 61.94 580 VAL B O 1
ATOM 10022 N N . LEU B 1 581 ? 49.469 28.172 0.868 1 57.69 581 LEU B N 1
ATOM 10023 C CA . LEU B 1 581 ? 50.562 27.281 1.242 1 57.69 581 LEU B CA 1
ATOM 10024 C C . LEU B 1 581 ? 50.375 26.766 2.666 1 57.69 581 LEU B C 1
ATOM 10026 O O . LEU B 1 581 ? 50.562 25.578 2.932 1 57.69 581 LEU B O 1
ATOM 10030 N N . TYR B 1 582 ? 50.031 27.609 3.533 1 56.5 582 TYR B N 1
ATOM 10031 C CA . TYR B 1 582 ? 49.75 27.219 4.906 1 56.5 582 TYR B CA 1
ATOM 10032 C C . TYR B 1 582 ? 48.625 26.203 4.961 1 56.5 582 TYR B C 1
ATOM 10034 O O . TYR B 1 582 ? 48.688 25.203 5.668 1 56.5 582 TYR B O 1
ATOM 10042 N N . THR B 1 583 ? 47.531 26.516 4.266 1 58.91 583 THR B N 1
ATOM 10043 C CA . THR B 1 583 ? 46.406 25.578 4.238 1 58.91 583 THR B CA 1
ATOM 10044 C C . THR B 1 583 ? 46.781 24.281 3.549 1 58.91 583 THR B C 1
ATOM 10046 O O . THR B 1 583 ? 46.406 23.188 3.982 1 58.91 583 THR B O 1
ATOM 10049 N N . ILE B 1 584 ? 47.656 24.453 2.486 1 58.03 584 ILE B N 1
ATOM 10050 C CA . ILE B 1 584 ? 48.094 23.266 1.763 1 58.03 584 ILE B CA 1
ATOM 10051 C C . ILE B 1 584 ? 49.062 22.469 2.625 1 58.03 584 ILE B C 1
ATOM 10053 O O . ILE B 1 584 ? 49 21.234 2.643 1 58.03 584 ILE B O 1
ATOM 10057 N N . VAL B 1 585 ? 49.875 23.188 3.346 1 56.5 585 VAL B N 1
ATOM 10058 C CA . VAL B 1 585 ? 50.812 22.5 4.207 1 56.5 585 VAL B CA 1
ATOM 10059 C C . VAL B 1 585 ? 50.094 21.797 5.344 1 56.5 585 VAL B C 1
ATOM 10061 O O . VAL B 1 585 ? 50.406 20.672 5.719 1 56.5 585 VAL B O 1
ATOM 10064 N N . ARG B 1 586 ? 49.031 22.438 5.801 1 53.5 586 ARG B N 1
ATOM 10065 C CA . ARG B 1 586 ? 48.312 21.859 6.93 1 53.5 586 ARG B CA 1
ATOM 10066 C C . ARG B 1 586 ? 47.219 20.906 6.453 1 53.5 586 ARG B C 1
ATOM 10068 O O . ARG B 1 586 ? 46.812 19.984 7.172 1 53.5 586 ARG B O 1
ATOM 10075 N N . ASN B 1 587 ? 46.562 21.219 5.363 1 51.5 587 ASN B N 1
ATOM 10076 C CA . ASN B 1 587 ? 45.562 20.344 4.762 1 51.5 587 ASN B CA 1
ATOM 10077 C C . ASN B 1 587 ? 45.875 20.031 3.309 1 51.5 587 ASN B C 1
ATOM 10079 O O . ASN B 1 587 ? 45.344 20.641 2.389 1 51.5 587 ASN B O 1
ATOM 10083 N N . PRO B 1 588 ? 46.906 19.172 3.184 1 52.56 588 PRO B N 1
ATOM 10084 C CA . PRO B 1 588 ? 47.406 18.875 1.845 1 52.56 588 PRO B CA 1
ATOM 10085 C C . PRO B 1 588 ? 46.344 18.328 0.909 1 52.56 588 PRO B C 1
ATOM 10087 O O . PRO B 1 588 ? 46.469 18.406 -0.314 1 52.56 588 PRO B O 1
ATOM 10090 N N . LYS B 1 589 ? 45.281 17.922 1.486 1 54.72 589 LYS B N 1
ATOM 10091 C CA . LYS B 1 589 ? 44.219 17.391 0.635 1 54.72 589 LYS B CA 1
ATOM 10092 C C . LYS B 1 589 ? 43.562 18.5 -0.179 1 54.72 589 LYS B C 1
ATOM 10094 O O . LYS B 1 589 ? 43 18.25 -1.245 1 54.72 589 LYS B O 1
ATOM 10099 N N . VAL B 1 590 ? 43.688 19.609 0.302 1 55.69 590 VAL B N 1
ATOM 10100 C CA . VAL B 1 590 ? 43 20.75 -0.335 1 55.69 590 VAL B CA 1
ATOM 10101 C C . VAL B 1 590 ? 43.75 21.125 -1.619 1 55.69 590 VAL B C 1
ATOM 10103 O O . VAL B 1 590 ? 43.156 21.75 -2.508 1 55.69 590 VAL B O 1
ATOM 10106 N N . VAL B 1 591 ? 44.969 20.734 -1.749 1 57.69 591 VAL B N 1
ATOM 10107 C CA . VAL B 1 591 ? 45.75 21.047 -2.953 1 57.69 591 VAL B CA 1
ATOM 10108 C C . VAL B 1 591 ? 45.031 20.453 -4.176 1 57.69 591 VAL B C 1
ATOM 10110 O O . VAL B 1 591 ? 45.062 21.062 -5.25 1 57.69 591 VAL B O 1
ATOM 10113 N N . GLY B 1 592 ? 44.406 19.344 -3.967 1 55.56 592 GLY B N 1
ATOM 10114 C CA . GLY B 1 592 ? 43.688 18.719 -5.07 1 55.56 592 GLY B CA 1
ATOM 10115 C C . GLY B 1 592 ? 42.469 19.484 -5.504 1 55.56 592 GLY B C 1
ATOM 10116 O O . GLY B 1 592 ? 42 19.344 -6.641 1 55.56 592 GLY B O 1
ATOM 10117 N N . THR B 1 593 ? 42.031 20.406 -4.715 1 54.03 593 THR B N 1
ATOM 10118 C CA . THR B 1 593 ? 40.75 21.062 -5.031 1 54.03 593 THR B CA 1
ATOM 10119 C C . THR B 1 593 ? 41 22.422 -5.672 1 54.03 593 THR B C 1
ATOM 10121 O O . THR B 1 593 ? 40.062 23.141 -5.992 1 54.03 593 THR B O 1
ATOM 10124 N N . LYS B 1 594 ? 42.25 22.766 -5.844 1 52.94 594 LYS B N 1
ATOM 10125 C CA . LYS B 1 594 ? 42.531 24.047 -6.508 1 52.94 594 LYS B CA 1
ATOM 10126 C C . LYS B 1 594 ? 42.25 23.938 -8.008 1 52.94 594 LYS B C 1
ATOM 10128 O O . LYS B 1 594 ? 42.531 22.922 -8.625 1 52.94 594 LYS B O 1
ATOM 10133 N N . LYS B 1 595 ? 41.562 25.047 -8.531 1 53.31 595 LYS B N 1
ATOM 10134 C CA . LYS B 1 595 ? 41.062 25.078 -9.898 1 53.31 595 LYS B CA 1
ATOM 10135 C C . LYS B 1 595 ? 42.156 24.688 -10.891 1 53.31 595 LYS B C 1
ATOM 10137 O O . LYS B 1 595 ? 41.875 23.938 -11.844 1 53.31 595 LYS B O 1
ATOM 10142 N N . HIS B 1 596 ? 43.281 25.391 -10.719 1 48.88 596 HIS B N 1
ATOM 10143 C CA . HIS B 1 596 ? 44.344 25.125 -11.703 1 48.88 596 HIS B CA 1
ATOM 10144 C C . HIS B 1 596 ? 44.844 23.688 -11.602 1 48.88 596 HIS B C 1
ATOM 10146 O O . HIS B 1 596 ? 45.25 23.094 -12.602 1 48.88 596 HIS B O 1
ATOM 10152 N N . VAL B 1 597 ? 44.844 23.297 -10.352 1 55.06 597 VAL B N 1
ATOM 10153 C CA . VAL B 1 597 ? 45.281 21.906 -10.195 1 55.06 597 VAL B CA 1
ATOM 10154 C C . VAL B 1 597 ? 44.188 20.969 -10.727 1 55.06 597 VAL B C 1
ATOM 10156 O O . VAL B 1 597 ? 44.469 19.938 -11.328 1 55.06 597 VAL B O 1
ATOM 10159 N N . ILE B 1 598 ? 42.938 21.406 -10.539 1 52.34 598 ILE B N 1
ATOM 10160 C CA . ILE B 1 598 ? 41.844 20.609 -11.086 1 52.34 598 ILE B CA 1
ATOM 10161 C C . ILE B 1 598 ? 41.938 20.578 -12.609 1 52.34 598 ILE B C 1
ATOM 10163 O O . ILE B 1 598 ? 41.656 19.547 -13.227 1 52.34 598 ILE B O 1
ATOM 10167 N N . ARG B 1 599 ? 42.25 21.75 -13.211 1 50.47 599 ARG B N 1
ATOM 10168 C CA . ARG B 1 599 ? 42.312 21.812 -14.672 1 50.47 599 ARG B CA 1
ATOM 10169 C C . ARG B 1 599 ? 43.562 21.109 -15.18 1 50.47 599 ARG B C 1
ATOM 10171 O O . ARG B 1 599 ? 43.688 20.844 -16.375 1 50.47 599 ARG B O 1
ATOM 10178 N N . MET B 1 600 ? 44.531 21.156 -14.367 1 46.56 600 MET B N 1
ATOM 10179 C CA . MET B 1 600 ? 45.75 20.5 -14.836 1 46.56 600 MET B CA 1
ATOM 10180 C C . MET B 1 600 ? 45.5 19.016 -15.07 1 46.56 600 MET B C 1
ATOM 10182 O O . MET B 1 600 ? 44.656 18.406 -14.43 1 46.56 600 MET B O 1
ATOM 10186 N N . GLU B 1 601 ? 45.906 18.609 -16.234 1 48.09 601 GLU B N 1
ATOM 10187 C CA . GLU B 1 601 ? 45.844 17.188 -16.547 1 48.09 601 GLU B CA 1
ATOM 10188 C C . GLU B 1 601 ? 46.406 16.344 -15.391 1 48.09 601 GLU B C 1
ATOM 10190 O O . GLU B 1 601 ? 47.219 16.828 -14.602 1 48.09 601 GLU B O 1
ATOM 10195 N N . GLU B 1 602 ? 45.75 15.281 -15.031 1 48 602 GLU B N 1
ATOM 10196 C CA . GLU B 1 602 ? 46.062 14.398 -13.906 1 48 602 GLU B CA 1
ATOM 10197 C C . GLU B 1 602 ? 47.562 14.266 -13.688 1 48 602 GLU B C 1
ATOM 10199 O O . GLU B 1 602 ? 48.031 14.219 -12.547 1 48 602 GLU B O 1
ATOM 10204 N N . SER B 1 603 ? 48.312 14.328 -14.789 1 50.09 603 SER B N 1
ATOM 10205 C CA . SER B 1 603 ? 49.75 14.18 -14.719 1 50.09 603 SER B CA 1
ATOM 10206 C C . SER B 1 603 ? 50.406 15.398 -14.078 1 50.09 603 SER B C 1
ATOM 10208 O O . SER B 1 603 ? 51.375 15.273 -13.297 1 50.09 603 SER B O 1
ATOM 10210 N N . GLU B 1 604 ? 49.969 16.562 -14.414 1 53.34 604 GLU B N 1
ATOM 10211 C CA . GLU B 1 604 ? 50.562 17.797 -13.914 1 53.34 604 GLU B CA 1
ATOM 10212 C C . GLU B 1 604 ? 50.125 18.078 -12.477 1 53.34 604 GLU B C 1
ATOM 10214 O O . GLU B 1 604 ? 50.875 18.641 -11.695 1 53.34 604 GLU B O 1
ATOM 10219 N N . ARG B 1 605 ? 49.031 17.594 -12.102 1 54.03 605 ARG B N 1
ATOM 10220 C CA . ARG B 1 605 ? 48.531 17.75 -10.734 1 54.03 605 ARG B CA 1
ATOM 10221 C C . ARG B 1 605 ? 49.375 16.969 -9.75 1 54.03 605 ARG B C 1
ATOM 10223 O O . ARG B 1 605 ? 49.688 17.453 -8.664 1 54.03 605 ARG B O 1
ATOM 10230 N N . ASP B 1 606 ? 49.719 15.805 -10.156 1 51.53 606 ASP B N 1
ATOM 10231 C CA . ASP B 1 606 ? 50.562 14.977 -9.312 1 51.53 606 ASP B CA 1
ATOM 10232 C C . ASP B 1 606 ? 51.969 15.602 -9.133 1 51.53 606 ASP B C 1
ATOM 10234 O O . ASP B 1 606 ? 52.531 15.539 -8.047 1 51.53 606 ASP B O 1
ATOM 10238 N N . HIS B 1 607 ? 52.5 16.234 -10.133 1 53.16 607 HIS B N 1
ATOM 10239 C CA . HIS B 1 607 ? 53.781 16.938 -10.008 1 53.16 607 HIS B CA 1
ATOM 10240 C C . HIS B 1 607 ? 53.656 18.094 -9.031 1 53.16 607 HIS B C 1
ATOM 10242 O O . HIS B 1 607 ? 54.562 18.328 -8.227 1 53.16 607 HIS B O 1
ATOM 10248 N N . VAL B 1 608 ? 52.594 18.734 -9.125 1 54.56 608 VAL B N 1
ATOM 10249 C CA . VAL B 1 608 ? 52.438 19.859 -8.211 1 54.56 608 VAL B CA 1
ATOM 10250 C C . VAL B 1 608 ? 52.219 19.344 -6.789 1 54.56 608 VAL B C 1
ATOM 10252 O O . VAL B 1 608 ? 52.781 19.891 -5.836 1 54.56 608 VAL B O 1
ATOM 10255 N N . TYR B 1 609 ? 51.531 18.234 -6.637 1 53.69 609 TYR B N 1
ATOM 10256 C CA . TYR B 1 609 ? 51.344 17.672 -5.305 1 53.69 609 TYR B CA 1
ATOM 10257 C C . TYR B 1 609 ? 52.656 17.188 -4.734 1 53.69 609 TYR B C 1
ATOM 10259 O O . TYR B 1 609 ? 52.938 17.391 -3.557 1 53.69 609 TYR B O 1
ATOM 10267 N N . ARG B 1 610 ? 53.469 16.672 -5.555 1 54.16 610 ARG B N 1
ATOM 10268 C CA . ARG B 1 610 ? 54.781 16.219 -5.113 1 54.16 610 ARG B CA 1
ATOM 10269 C C . ARG B 1 610 ? 55.688 17.391 -4.789 1 54.16 610 ARG B C 1
ATOM 10271 O O . ARG B 1 610 ? 56.438 17.359 -3.814 1 54.16 610 ARG B O 1
ATOM 10278 N N . PHE B 1 611 ? 55.594 18.297 -5.598 1 54.62 611 PHE B N 1
ATOM 10279 C CA . PHE B 1 611 ? 56.375 19.5 -5.359 1 54.62 611 PHE B CA 1
ATOM 10280 C C . PHE B 1 611 ? 55.969 20.172 -4.062 1 54.62 611 PHE B C 1
ATOM 10282 O O . PHE B 1 611 ? 56.812 20.547 -3.242 1 54.62 611 PHE B O 1
ATOM 10289 N N . LEU B 1 612 ? 54.688 20.172 -3.908 1 54 612 LEU B N 1
ATOM 10290 C CA . LEU B 1 612 ? 54.188 20.812 -2.691 1 54 612 LEU B CA 1
ATOM 10291 C C . LEU B 1 612 ? 54.469 19.938 -1.472 1 54 612 LEU B C 1
ATOM 10293 O O . LEU B 1 612 ? 54.844 20.438 -0.413 1 54 612 LEU B O 1
ATOM 10297 N N . ALA B 1 613 ? 54.25 18.656 -1.584 1 54.06 613 ALA B N 1
ATOM 10298 C CA . ALA B 1 613 ? 54.562 17.75 -0.481 1 54.06 613 ALA B CA 1
ATOM 10299 C C . ALA B 1 613 ? 56.062 17.828 -0.126 1 54.06 613 ALA B C 1
ATOM 10301 O O . ALA B 1 613 ? 56.406 17.828 1.052 1 54.06 613 ALA B O 1
ATOM 10302 N N . GLY B 1 614 ? 56.906 17.906 -1.129 1 52.78 614 GLY B N 1
ATOM 10303 C CA . GLY B 1 614 ? 58.312 18.062 -0.862 1 52.78 614 GLY B CA 1
ATOM 10304 C C . GLY B 1 614 ? 58.656 19.375 -0.164 1 52.78 614 GLY B C 1
ATOM 10305 O O . GLY B 1 614 ? 59.469 19.406 0.751 1 52.78 614 GLY B O 1
ATOM 10306 N N . ARG B 1 615 ? 57.969 20.328 -0.518 1 51.16 615 ARG B N 1
ATOM 10307 C CA . ARG B 1 615 ? 58.281 21.609 0.088 1 51.16 615 ARG B CA 1
ATOM 10308 C C . ARG B 1 615 ? 57.656 21.719 1.485 1 51.16 615 ARG B C 1
ATOM 10310 O O . ARG B 1 615 ? 58.281 22.312 2.383 1 51.16 615 ARG B O 1
ATOM 10317 N N . VAL B 1 616 ? 56.594 21.125 1.678 1 50.91 616 VAL B N 1
ATOM 10318 C CA . VAL B 1 616 ? 56.031 21.109 3.02 1 50.91 616 VAL B CA 1
ATOM 10319 C C . VAL B 1 616 ? 56.906 20.281 3.947 1 50.91 616 VAL B C 1
ATOM 10321 O O . VAL B 1 616 ? 57.188 20.672 5.086 1 50.91 616 VAL B O 1
ATOM 10324 N N . PHE B 1 617 ? 57.375 19.172 3.574 1 49 617 PHE B N 1
ATOM 10325 C CA . PHE B 1 617 ? 58.312 18.375 4.383 1 49 617 PHE B CA 1
ATOM 10326 C C . PHE B 1 617 ? 59.594 19.109 4.625 1 49 617 PHE B C 1
ATOM 10328 O O . PHE B 1 617 ? 60.156 19.078 5.73 1 49 617 PHE B O 1
ATOM 10335 N N . ALA B 1 618 ? 60.156 19.781 3.623 1 50.03 618 ALA B N 1
ATOM 10336 C CA . ALA B 1 618 ? 61.375 20.578 3.828 1 50.03 618 ALA B CA 1
ATOM 10337 C C . ALA B 1 618 ? 61.094 21.75 4.77 1 50.03 618 ALA B C 1
ATOM 10339 O O . ALA B 1 618 ? 61.969 22.094 5.594 1 50.03 618 ALA B O 1
ATOM 10340 N N . ALA B 1 619 ? 59.938 22.266 4.676 1 48.41 619 ALA B N 1
ATOM 10341 C CA . ALA B 1 619 ? 59.625 23.359 5.59 1 48.41 619 ALA B CA 1
ATOM 10342 C C . ALA B 1 619 ? 59.406 22.844 7.008 1 48.41 619 ALA B C 1
ATOM 10344 O O . ALA B 1 619 ? 59.781 23.5 7.98 1 48.41 619 ALA B O 1
ATOM 10345 N N . LYS B 1 620 ? 58.719 21.766 7.23 1 47.94 620 LYS B N 1
ATOM 10346 C CA . LYS B 1 620 ? 58.562 21.203 8.57 1 47.94 620 LYS B CA 1
ATOM 10347 C C . LYS B 1 620 ? 59.906 20.828 9.172 1 47.94 620 LYS B C 1
ATOM 10349 O O . LYS B 1 620 ? 60.125 20.969 10.375 1 47.94 620 LYS B O 1
ATOM 10354 N N . THR B 1 621 ? 60.781 20.281 8.453 1 45.44 621 THR B N 1
ATOM 10355 C CA . THR B 1 621 ? 62.094 19.938 9.016 1 45.44 621 THR B CA 1
ATOM 10356 C C . THR B 1 621 ? 62.906 21.203 9.266 1 45.44 621 THR B C 1
ATOM 10358 O O . THR B 1 621 ? 63.812 21.203 10.109 1 45.44 621 THR B O 1
ATOM 10361 N N . ALA B 1 622 ? 62.906 22.219 8.336 1 46.66 622 ALA B N 1
ATOM 10362 C CA . ALA B 1 622 ? 63.781 23.391 8.477 1 46.66 622 ALA B CA 1
ATOM 10363 C C . ALA B 1 622 ? 63.281 24.312 9.594 1 46.66 622 ALA B C 1
ATOM 10365 O O . ALA B 1 622 ? 63.969 25.266 9.969 1 46.66 622 ALA B O 1
ATOM 10366 N N . GLY B 1 623 ? 62.75 23.734 10.781 1 41.03 623 GLY B N 1
ATOM 10367 C CA . GLY B 1 623 ? 62.344 24.438 11.984 1 41.03 623 GLY B CA 1
ATOM 10368 C C . GLY B 1 623 ? 61.188 25.406 11.75 1 41.03 623 GLY B C 1
ATOM 10369 O O . GLY B 1 623 ? 60.906 25.75 10.602 1 41.03 623 GLY B O 1
ATOM 10370 N N . GLU B 1 624 ? 60.312 25.531 12.711 1 39.66 624 GLU B N 1
ATOM 10371 C CA . GLU B 1 624 ? 59.156 26.406 12.688 1 39.66 624 GLU B CA 1
ATOM 10372 C C . GLU B 1 624 ? 59.531 27.797 12.203 1 39.66 624 GLU B C 1
ATOM 10374 O O . GLU B 1 624 ? 60.469 28.406 12.703 1 39.66 624 GLU B O 1
ATOM 10379 N N . PRO B 1 625 ? 59.344 28.172 10.945 1 36.41 625 PRO B N 1
ATOM 10380 C CA . PRO B 1 625 ? 59.75 29.5 10.508 1 36.41 625 PRO B CA 1
ATOM 10381 C C . PRO B 1 625 ? 59.281 30.609 11.453 1 36.41 625 PRO B C 1
ATOM 10383 O O . PRO B 1 625 ? 58.094 30.688 11.781 1 36.41 625 PRO B O 1
ATOM 10386 N N . ARG B 1 626 ? 60.156 30.859 12.547 1 37.41 626 ARG B N 1
ATOM 10387 C CA . ARG B 1 626 ? 59.906 32.031 13.391 1 37.41 626 ARG B CA 1
ATOM 10388 C C . ARG B 1 626 ? 59.812 33.281 12.555 1 37.41 626 ARG B C 1
ATOM 10390 O O . ARG B 1 626 ? 60.531 33.438 11.555 1 37.41 626 ARG B O 1
ATOM 10397 N N . MET B 1 627 ? 58.688 34.031 12.602 1 31.53 627 MET B N 1
ATOM 10398 C CA . MET B 1 627 ? 58.375 35.281 11.93 1 31.53 627 MET B CA 1
ATOM 10399 C C . MET B 1 627 ? 59.5 36.312 12.148 1 31.53 627 MET B C 1
ATOM 10401 O O . MET B 1 627 ? 59.594 37.312 11.422 1 31.53 627 MET B O 1
ATOM 10405 N N . SER B 1 628 ? 60.312 36.312 13.273 1 30.67 628 SER B N 1
ATOM 10406 C CA . SER B 1 628 ? 61.156 37.469 13.57 1 30.67 628 SER B CA 1
ATOM 10407 C C . SER B 1 628 ? 62.312 37.562 12.586 1 30.67 628 SER B C 1
ATOM 10409 O O . SER B 1 628 ? 63 38.594 12.539 1 30.67 628 SER B O 1
ATOM 10411 N N . ASP B 1 629 ? 63.094 36.562 12.383 1 30.25 629 ASP B N 1
ATOM 10412 C CA . ASP B 1 629 ? 64.438 36.812 11.805 1 30.25 629 ASP B CA 1
ATOM 10413 C C . ASP B 1 629 ? 64.312 37.469 10.43 1 30.25 629 ASP B C 1
ATOM 10415 O O . ASP B 1 629 ? 63.688 36.906 9.516 1 30.25 629 ASP B O 1
ATOM 10419 N N . GLN B 1 630 ? 64.375 38.938 10.328 1 28.92 630 GLN B N 1
ATOM 10420 C CA . GLN B 1 630 ? 64.25 39.938 9.273 1 28.92 630 GLN B CA 1
ATOM 10421 C C . GLN B 1 630 ? 65.188 39.562 8.109 1 28.92 630 GLN B C 1
ATOM 10423 O O . GLN B 1 630 ? 65.438 40.375 7.211 1 28.92 630 GLN B O 1
ATOM 10428 N N . GLY B 1 631 ? 66.312 38.719 8.312 1 27.89 631 GLY B N 1
ATOM 10429 C CA . GLY B 1 631 ? 67.25 38.656 7.195 1 27.89 631 GLY B CA 1
ATOM 10430 C C . GLY B 1 631 ? 66.562 38.406 5.863 1 27.89 631 GLY B C 1
ATOM 10431 O O . GLY B 1 631 ? 65.438 37.844 5.812 1 27.89 631 GLY B O 1
ATOM 10432 N N . SER B 1 632 ? 66.75 39.406 4.773 1 27.97 632 SER B N 1
ATOM 10433 C CA . SER B 1 632 ? 66.25 39.562 3.412 1 27.97 632 SER B CA 1
ATOM 10434 C C . SER B 1 632 ? 66.188 38.25 2.654 1 27.97 632 SER B C 1
ATOM 10436 O O . SER B 1 632 ? 66.125 38.25 1.424 1 27.97 632 SER B O 1
ATOM 10438 N N . GLY B 1 633 ? 66.812 37.188 3.209 1 26.03 633 GLY B N 1
ATOM 10439 C CA . GLY B 1 633 ? 66.938 36.062 2.303 1 26.03 633 GLY B CA 1
ATOM 10440 C C . GLY B 1 633 ? 65.625 35.719 1.56 1 26.03 633 GLY B C 1
ATOM 10441 O O . GLY B 1 633 ? 64.562 35.5 2.178 1 26.03 633 GLY B O 1
ATOM 10442 N N . ASN B 1 634 ? 65.438 36.438 0.235 1 25.95 634 ASN B N 1
ATOM 10443 C CA . ASN B 1 634 ? 64.562 36.25 -0.894 1 25.95 634 ASN B CA 1
ATOM 10444 C C . ASN B 1 634 ? 64.25 34.781 -1.133 1 25.95 634 ASN B C 1
ATOM 10446 O O . ASN B 1 634 ? 65.062 34.062 -1.681 1 25.95 634 ASN B O 1
ATOM 10450 N N . LEU B 1 635 ? 63.812 34.062 -0.228 1 26.39 635 LEU B N 1
ATOM 10451 C CA . LEU B 1 635 ? 63.25 32.781 -0.633 1 26.39 635 LEU B CA 1
ATOM 10452 C C . LEU B 1 635 ? 62.25 32.969 -1.763 1 26.39 635 LEU B C 1
ATOM 10454 O O . LEU B 1 635 ? 61.125 33.406 -1.529 1 26.39 635 LEU B O 1
ATOM 10458 N N . ARG B 1 636 ? 62.781 33.469 -3.023 1 26.75 636 ARG B N 1
ATOM 10459 C CA . ARG B 1 636 ? 62.125 33.5 -4.312 1 26.75 636 ARG B CA 1
ATOM 10460 C C . ARG B 1 636 ? 61.281 32.219 -4.52 1 26.75 636 ARG B C 1
ATOM 10462 O O . ARG B 1 636 ? 61.844 31.125 -4.668 1 26.75 636 ARG B O 1
ATOM 10469 N N . VAL B 1 637 ? 60.219 32.125 -3.799 1 26.5 637 VAL B N 1
ATOM 10470 C CA . VAL B 1 637 ? 59.188 31.188 -4.215 1 26.5 637 VAL B CA 1
ATOM 10471 C C . VAL B 1 637 ? 58.969 31.281 -5.723 1 26.5 637 VAL B C 1
ATOM 10473 O O . VAL B 1 637 ? 58.375 32.25 -6.207 1 26.5 637 VAL B O 1
ATOM 10476 N N . LYS B 1 638 ? 60.062 31.062 -6.566 1 26.61 638 LYS B N 1
ATOM 10477 C CA . LYS B 1 638 ? 59.969 30.875 -8.016 1 26.61 638 LYS B CA 1
ATOM 10478 C C . LYS B 1 638 ? 58.656 30.203 -8.414 1 26.61 638 LYS B C 1
ATOM 10480 O O . LYS B 1 638 ? 58.156 29.328 -7.703 1 26.61 638 LYS B O 1
ATOM 10485 N N . SER B 1 639 ? 57.844 30.969 -9.258 1 26.89 639 SER B N 1
ATOM 10486 C CA . SER B 1 639 ? 56.562 30.609 -9.859 1 26.89 639 SER B CA 1
ATOM 10487 C C . SER B 1 639 ? 56.531 29.141 -10.234 1 26.89 639 SER B C 1
ATOM 10489 O O . SER B 1 639 ? 57.406 28.641 -10.961 1 26.89 639 SER B O 1
ATOM 10491 N N . LEU B 1 640 ? 56.156 28.328 -9.32 1 27.58 640 LEU B N 1
ATOM 10492 C CA . LEU B 1 640 ? 55.75 26.984 -9.727 1 27.58 640 LEU B CA 1
ATOM 10493 C C . LEU B 1 640 ? 55.062 27.016 -11.086 1 27.58 640 LEU B C 1
ATOM 10495 O O . LEU B 1 640 ? 54.969 25.984 -11.766 1 27.58 640 LEU B O 1
ATOM 10499 N N . ASP B 1 641 ? 54.469 28.172 -11.5 1 27.7 641 ASP B N 1
ATOM 10500 C CA . ASP B 1 641 ? 53.875 28.281 -12.828 1 27.7 641 ASP B CA 1
ATOM 10501 C C . ASP B 1 641 ? 54.938 28.25 -13.914 1 27.7 641 ASP B C 1
ATOM 10503 O O . ASP B 1 641 ? 54.75 27.656 -14.984 1 27.7 641 ASP B O 1
ATOM 10507 N N . LYS B 1 642 ? 56.094 29 -13.836 1 28.72 642 LYS B N 1
ATOM 10508 C CA . LYS B 1 642 ? 57 29.047 -14.961 1 28.72 642 LYS B CA 1
ATOM 10509 C C . LYS B 1 642 ? 57.75 27.719 -15.133 1 28.72 642 LYS B C 1
ATOM 10511 O O . LYS B 1 642 ? 58.312 27.453 -16.188 1 28.72 642 LYS B O 1
ATOM 10516 N N . SER B 1 643 ? 58.031 27.078 -14.109 1 27.48 643 SER B N 1
ATOM 10517 C CA . SER B 1 643 ? 58.719 25.828 -14.438 1 27.48 643 SER B CA 1
ATOM 10518 C C . SER B 1 643 ? 57.781 24.891 -15.211 1 27.48 643 SER B C 1
ATOM 10520 O O . SER B 1 643 ? 58.25 24.016 -15.93 1 27.48 643 SER B O 1
ATOM 10522 N N . TYR B 1 644 ? 56.531 24.891 -14.875 1 27.62 644 TYR B N 1
ATOM 10523 C CA . TYR B 1 644 ? 55.719 24.047 -15.734 1 27.62 644 TYR B CA 1
ATOM 10524 C C . TYR B 1 644 ? 55.469 24.688 -17.094 1 27.62 644 TYR B C 1
ATOM 10526 O O . TYR B 1 644 ? 55.094 24.031 -18.047 1 27.62 644 TYR B O 1
ATOM 10534 N N . GLY B 1 645 ? 55.594 26.031 -17.219 1 25.94 645 GLY B N 1
ATOM 10535 C CA . GLY B 1 645 ? 55.531 26.656 -18.531 1 25.94 645 GLY B CA 1
ATOM 10536 C C . GLY B 1 645 ? 56.719 26.344 -19.406 1 25.94 645 GLY B C 1
ATOM 10537 O O . GLY B 1 645 ? 56.688 26.484 -20.625 1 25.94 645 GLY B O 1
ATOM 10538 N N . THR B 1 646 ? 57.906 26.297 -18.828 1 27.03 646 THR B N 1
ATOM 10539 C CA . THR B 1 646 ? 59 26.094 -19.75 1 27.03 646 THR B CA 1
ATOM 10540 C C . THR B 1 646 ? 59 24.688 -20.312 1 27.03 646 THR B C 1
ATOM 10542 O O . THR B 1 646 ? 59.844 24.344 -21.156 1 27.03 646 THR B O 1
ATOM 10545 N N . MET B 1 647 ? 58.438 23.797 -19.609 1 25.25 647 MET B N 1
ATOM 10546 C CA . MET B 1 647 ? 58.469 22.516 -20.312 1 25.25 647 MET B CA 1
ATOM 10547 C C . MET B 1 647 ? 57.625 22.562 -21.578 1 25.25 647 MET B C 1
ATOM 10549 O O . MET B 1 647 ? 57.594 21.594 -22.344 1 25.25 647 MET B O 1
ATOM 10553 N N . ARG B 1 648 ? 56.688 23.547 -21.594 1 24.22 648 ARG B N 1
ATOM 10554 C CA . ARG B 1 648 ? 56 23.516 -22.875 1 24.22 648 ARG B CA 1
ATOM 10555 C C . ARG B 1 648 ? 56.906 23.969 -24 1 24.22 648 ARG B C 1
ATOM 10557 O O . ARG B 1 648 ? 56.844 23.453 -25.125 1 24.22 648 ARG B O 1
ATOM 10564 N N . GLU B 1 649 ? 57.5 25.094 -23.844 1 24.56 649 GLU B N 1
ATOM 10565 C CA . GLU B 1 649 ? 57.844 25.734 -25.109 1 24.56 649 GLU B CA 1
ATOM 10566 C C . GLU B 1 649 ? 59 25 -25.812 1 24.56 649 GLU B C 1
ATOM 10568 O O . GLU B 1 649 ? 59.25 25.25 -26.984 1 24.56 649 GLU B O 1
ATOM 10573 N N . THR B 1 650 ? 59.812 24.422 -25.078 1 24.17 650 THR B N 1
ATOM 10574 C CA . THR B 1 650 ? 60.938 24 -25.922 1 24.17 650 THR B CA 1
ATOM 10575 C C . THR B 1 650 ? 60.5 22.938 -26.922 1 24.17 650 THR B C 1
ATOM 10577 O O . THR B 1 650 ? 61 22.875 -28.047 1 24.17 650 THR B O 1
ATOM 10580 N N . ASP B 1 651 ? 59.906 21.906 -26.453 1 23.2 651 ASP B N 1
ATOM 10581 C CA . ASP B 1 651 ? 59.844 20.891 -27.5 1 23.2 651 ASP B CA 1
ATOM 10582 C C . ASP B 1 651 ? 58.75 21.234 -28.516 1 23.2 651 ASP B C 1
ATOM 10584 O O . ASP B 1 651 ? 58.219 20.344 -29.172 1 23.2 651 ASP B O 1
ATOM 10588 N N . ARG B 1 652 ? 58.188 22.562 -28.391 1 22.28 652 ARG B N 1
ATOM 10589 C CA . ARG B 1 652 ? 57.469 22.953 -29.594 1 22.28 652 ARG B CA 1
ATOM 10590 C C . ARG B 1 652 ? 58.219 22.562 -30.859 1 22.28 652 ARG B C 1
ATOM 10592 O O . ARG B 1 652 ? 59.438 22.312 -30.812 1 22.28 652 ARG B O 1
ATOM 10599 N N . TYR B 1 653 ? 57.719 23.141 -32.062 1 20.66 653 TYR B N 1
ATOM 10600 C CA . TYR B 1 653 ? 57.719 22.969 -33.5 1 20.66 653 TYR B CA 1
ATOM 10601 C C . TYR B 1 653 ? 59.094 23.281 -34.094 1 20.66 653 TYR B C 1
ATOM 10603 O O . TYR B 1 653 ? 59.469 24.453 -34.25 1 20.66 653 TYR B O 1
ATOM 10611 N N . LYS B 1 654 ? 60.219 22.828 -33.5 1 22.14 654 LYS B N 1
ATOM 10612 C CA . LYS B 1 654 ? 61.188 22.938 -34.625 1 22.14 654 LYS B CA 1
ATOM 10613 C C . LYS B 1 654 ? 60.594 22.359 -35.906 1 22.14 654 LYS B C 1
ATOM 10615 O O . LYS B 1 654 ? 60.375 21.141 -36 1 22.14 654 LYS B O 1
ATOM 10620 N N . ALA B 1 655 ? 59.562 23.109 -36.469 1 21.19 655 ALA B N 1
ATOM 10621 C CA . ALA B 1 655 ? 59.188 22.938 -37.875 1 21.19 655 ALA B CA 1
ATOM 10622 C C . ALA B 1 655 ? 60.469 22.766 -38.719 1 21.19 655 ALA B C 1
ATOM 10624 O O . ALA B 1 655 ? 61.406 23.547 -38.625 1 21.19 655 ALA B O 1
ATOM 10625 N N . HIS B 1 656 ? 60.906 21.562 -38.844 1 20.06 656 HIS B N 1
ATOM 10626 C CA . HIS B 1 656 ? 61.844 21.297 -39.938 1 20.06 656 HIS B CA 1
ATOM 10627 C C . HIS B 1 656 ? 61.438 22.062 -41.188 1 20.06 656 HIS B C 1
ATOM 10629 O O . HIS B 1 656 ? 60.25 22.188 -41.469 1 20.06 656 HIS B O 1
ATOM 10635 N N . PRO B 1 657 ? 62.25 23.031 -41.562 1 22.11 657 PRO B N 1
ATOM 10636 C CA . PRO B 1 657 ? 62.188 23.703 -42.844 1 22.11 657 PRO B CA 1
ATOM 10637 C C . PRO B 1 657 ? 61.844 22.766 -44 1 22.11 657 PRO B C 1
ATOM 10639 O O . PRO B 1 657 ? 62.312 21.609 -44.031 1 22.11 657 PRO B O 1
ATOM 10642 N N . GLY B 1 658 ? 60.594 22.578 -44.406 1 19.89 658 GLY B N 1
ATOM 10643 C CA . GLY B 1 658 ? 60.5 22.25 -45.812 1 19.89 658 GLY B CA 1
ATOM 10644 C C . GLY B 1 658 ? 61.5 23.047 -46.656 1 19.89 658 GLY B C 1
ATOM 10645 O O . GLY B 1 658 ? 61.906 24.125 -46.281 1 19.89 658 GLY B O 1
ATOM 10646 N N . PRO B 1 659 ? 62.219 22.328 -47.5 1 19.58 659 PRO B N 1
ATOM 10647 C CA . PRO B 1 659 ? 62.469 23.078 -48.719 1 19.58 659 PRO B CA 1
ATOM 10648 C C . PRO B 1 659 ? 61.188 23.688 -49.312 1 19.58 659 PRO B C 1
ATOM 10650 O O . PRO B 1 659 ? 60.094 23.188 -49.062 1 19.58 659 PRO B O 1
#

Solvent-accessible surface area (backbone atoms only — not comparable to full-atom values): 71030 Å² total; per-residue (Å²): 107,68,61,62,49,45,66,62,51,66,57,82,63,61,43,81,43,63,47,73,72,60,44,49,64,58,44,42,69,54,31,52,54,53,50,51,53,51,19,54,67,48,39,44,80,62,79,76,61,54,65,56,91,89,60,53,71,56,66,45,66,25,87,73,51,45,50,64,52,79,38,68,57,86,63,29,60,60,52,16,39,56,57,30,32,45,41,46,61,50,53,37,49,73,70,62,58,51,55,57,54,47,43,77,78,40,86,62,75,57,79,85,76,45,47,58,57,54,48,52,42,49,52,52,49,47,51,46,54,46,50,54,55,38,45,60,34,32,24,69,63,44,88,54,50,85,57,23,31,56,53,34,32,52,52,31,48,53,54,37,51,48,46,50,45,25,51,50,25,29,72,70,37,88,77,54,60,67,63,61,58,63,48,42,42,63,23,47,53,29,30,49,52,48,32,54,50,33,49,52,50,46,50,48,49,66,69,68,39,86,76,67,71,63,68,69,68,75,79,47,79,44,54,72,42,36,53,50,34,52,51,47,73,73,37,85,70,75,79,69,88,58,55,69,64,58,39,49,48,34,64,60,54,49,52,76,65,39,59,71,71,35,22,43,57,46,25,36,51,47,34,35,51,52,47,45,50,36,49,53,55,50,49,54,51,49,50,52,50,49,50,53,51,47,54,73,74,46,82,92,45,62,70,61,48,50,52,48,52,52,36,52,51,51,22,47,52,52,31,52,55,50,50,54,50,46,54,53,49,51,55,32,48,49,51,52,51,50,53,32,49,74,72,66,54,62,84,88,48,67,89,82,71,78,76,53,45,40,53,19,51,35,17,49,40,36,33,50,11,28,52,36,24,20,44,51,50,20,40,54,46,30,22,51,52,41,36,52,55,46,49,53,52,48,50,45,66,77,34,53,66,56,47,52,49,46,44,52,68,48,35,39,55,52,51,53,52,52,49,53,50,48,49,46,46,49,41,20,55,68,54,28,37,38,73,56,87,47,89,81,51,90,62,43,53,81,45,75,28,61,55,59,60,48,30,39,50,36,56,52,33,44,67,56,25,31,59,55,14,46,52,50,45,53,46,50,55,54,51,48,55,51,53,50,38,71,44,51,40,47,40,92,46,55,71,43,23,84,88,47,49,83,72,35,61,57,31,49,23,47,52,21,26,50,51,50,47,50,64,75,56,36,44,70,61,32,48,50,50,39,52,51,50,52,48,49,49,50,51,50,50,49,50,50,49,46,69,69,39,61,80,54,32,71,76,68,34,67,79,66,66,75,26,57,79,66,48,29,54,44,46,51,47,44,48,49,46,41,50,50,43,50,44,29,59,73,38,55,72,53,51,63,68,35,66,69,38,57,66,32,54,75,71,55,30,50,51,49,49,48,52,48,52,51,48,39,54,52,48,66,69,71,45,81,82,68,86,71,77,76,74,74,80,74,76,72,79,64,61,73,62,55,64,61,48,58,64,51,61,66,78,49,78,79,68,69,75,70,131,107,66,61,62,47,44,66,61,53,68,53,81,63,61,43,80,46,60,49,72,73,62,44,48,64,58,45,42,70,55,31,52,54,54,49,50,54,50,18,55,69,48,38,44,80,62,81,75,59,54,66,56,90,89,60,53,70,57,66,45,66,24,85,74,51,45,51,62,51,78,38,69,58,85,63,29,58,58,53,17,38,55,57,30,31,45,42,46,60,50,53,37,50,73,70,61,59,52,56,57,55,47,42,77,79,42,87,63,77,58,79,84,77,44,46,56,56,53,46,51,42,50,51,51,49,49,52,47,54,47,50,54,55,36,44,61,34,32,26,70,62,44,86,54,48,85,58,25,30,56,54,34,30,51,55,31,47,53,54,37,52,49,47,50,45,25,52,49,26,30,70,69,36,89,76,54,60,68,62,62,56,63,48,40,42,62,24,47,51,28,30,48,51,48,32,53,50,33,48,51,51,46,50,50,49,66,67,67,40,86,77,67,71,64,66,69,69,77,80,47,77,43,52,73,43,36,54,50,34,52,49,48,74,71,37,86,71,74,78,69,88,58,57,68,65,60,39,48,49,34,65,61,54,48,54,77,63,40,61,71,70,34,23,42,57,46,25,38,51,47,33,35,52,52,48,46,51,34,49,53,54,50,49,54,52,50,49,54,51,50,51,52,51,46,55,73,73,46,82,91,46,63,72,61,48,50,52,49,51,52,36,50,52,53,21,47,53,51,32,50,55,50,51,53,50,45,54,55,49,52,55,33,48,50,52,52,50,49,52,32,50,76,73,67,53,60,82,88,48,67,88,81,71,78,76,52,44,38,52,20,52,34,16,49,41,37,35,51,10,28,52,39,23,19,43,52,49,21,40,55,46,29,23,50,52,40,36,52,53,44,49,52,51,47,49,45,67,76,34,53,68,56,46,52,48,48,45,53,67,48,35,38,55,52,50,52,51,52,49,53,49,48,50,46,46,49,41,20,56,68,54,28,37,38,73,56,88,48,89,82,49,90,60,44,54,82,46,72,29,60,55,60,60,47,29,40,50,35,57,53,32,42,69,56,25,32,58,55,12,46,52,50,46,54,48,50,55,53,49,48,55,50,51,51,38,69,44,52,40,47,38,92,46,55,72,44,23,84,90,47,47,84,74,36,61,56,30,47,22,47,52,20,27,50,51,50,47,49,63,76,55,36,42,68,60,33,47,51,51,38,52,51,50,51,48,51,49,51,49,48,49,50,50,50,49,43,69,69,40,60,81,52,32,71,75,65,35,66,78,66,67,72,25,57,76,65,50,28,54,43,45,52,48,44,46,51,47,42,50,49,43,50,44,28,58,74,38,54,72,53,51,63,68,35,65,68,40,56,68,31,54,75,71,56,31,51,52,51,49,49,50,48,52,50,47,40,53,51,45,64,68,70,44,78,82,66,87,70,79,74,74,75,81,73,75,70,77,66,57,72,62,56,63,62,47,55,68,51,60,64,82,46,78,77,67,70,76,70,131

Nearest PDB structures (foldseek):
  5sy1-assembly1_B  TM=7.527E-01  e=8.372E-16  Danio rerio
  5sy1-assembly1_B  TM=7.483E-01  e=5.981E-16  Danio rerio

InterPro domains:
  IPR026612 Receptor for retinol uptake STRA6-like [PF14752] (19-294)
  IPR026612 Receptor for retinol uptake STRA6-like [PF14752] (299-596)

Radius of gyration: 42.7 Å; Cα contacts (8 Å, |Δi|>4): 1323; chains: 2; bounding box: 113×133×85 Å

Foldseek 3Di:
DLVLVVVVPVPPQQLPDQDLLLCLVVLLVLLVVLQVVLQQVPFDPDDPDQPDDVSPDPGHGDDFDLDDQLDQDPCLVVLLLLVLLLLLVVVCLVSLNSLVSCCVVPVDPDCPPDVVVSVVSSVVSVVSSCSSSSLLRRLVVGLPVVPSLVSNLVSLVVSLVSLVSSLVSLVPDPVRDCLVVQLNVSSNVSSVVSNVVSVVVVVVDVVVDVPPPNPDPVPALADPLLVVLVVCVVDVDDPPPDDPVCVVCCVQQVVPNSDGDGSLLSNLLSNLLSNLSSLLSVQLVVLVSVLVVCPVVDDPCVVVSVLLNVLLNVLSVVLSVLLNVVSSNLSSLLSVVLVCVLVVHCVQPAPPDDDDPVVLVVLQVCLSVLLSVLSSVLSVLSSVVSSVVSVVVCCCVVCVVVVVVCCVPVVVVVVVLVVVVVVVVVCVVPPFFDDAPDPPDPDGDPHTHPVVVVVVVVVVVVVVCVSVVVVVVVVCVVVLSVQCSNCSSPLCDASDDRPCSVVSPSVSSVVSSSVVSCVSPNSVVSVVVSVVVVVVVVVVVVVVVCVVPVVCCVVPVPVPCPLPPVGVCVVVVVVVVVVVLVCCLVPVVCLCVDPVLVVPDPVVVVVVSVVSPVVSVVCVVVDDPDPPDPPPPCPVPPPPVVVVVVVPPVVPDPPPPDD/DLVLVVVVVVDPQQLPDQDLLLCLVVLLVLLVVLQVVLQQVPFDPPPPDQPDDPSPDPGHGDDFDLDDQLDQDPCLVVLLLLVLLLLLVVVCLVSLNSLVSCCVVDVDPDCPPDVVVSVVSSVVSVVSSCSSSSLLRRLVVGLPVVPSLVSNLVSLVVSLVSLVSSLVSLVPDPVRDCLVVQLNVSSNVSSVVSNVVSVVVVVVDVVVDVPPPNPDPVPALADPLLVVLVVCVVDVDDPPPDDPVCVVCCVQQVVPNSDGDGSLLSNLLSNLLSNLSSLLSVQLVVLVSVLVVVPVVDDPCVVVSVLLNVLLNVLSVVLSVLLNVVSSNLSSLLSVVLVCVLVPHCVQPAPPDDDDPVVLVVLQVCLSVLLSVLSSVLSVLSSVVSSVVSVVVCCCVVCVVVVVVCCVPVVVLVVVLVVVVVVVVVCVVPPFFDDAPDPPDPDGDPHTDPVVVVVVVVVVVVVVCVSVVVVVVVVCVVVLSVQCSSCRSPLCDASDDRPCSVVRPSVSSVVSSSVVSCVSPNSVVSVVVSVVVVVVVVVVVVVVVCVVPVVCCVVPVPVPCPLPVVRVCVVVVVVVVVVVLVCCLVPVVCLCVDPVLVPPDPVVNVVVSVVSPVVSVVCVVVPDPDPPPPPPPCPVPPPPVVVVVVVPPVVPPPPPDDD